Protein 8U4J (pdb70)

InterPro domains:
  IPR000494 Receptor L-domain [PF01030] (55-166)
  IPR000494 Receptor L-domain [PF01030] (358-477)
  IPR000719 Protein kinase domain [PS50011] (718-985)
  IPR001245 Serine-threonine/tyrosine-protein kinase, catalytic domain [PF07714] (719-973)
  IPR001245 Serine-threonine/tyrosine-protein kinase, catalytic domain [PR00109] (796-809)
  IPR001245 Serine-threonine/tyrosine-protein kinase, catalytic domain [PR00109] (833-851)
  IPR001245 Serine-threonine/tyrosine-protein kinase, catalytic domain [PR00109] (882-892)
  IPR001245 Serine-threonine/tyrosine-protein kinase, catalytic domain [PR00109] (901-923)
  IPR001245 Serine-threonine/tyrosine-protein kinase, catalytic domain [PR00109] (945-967)
  IPR006211 Furin-like cysteine-rich domain [PF00757] (186-335)
  IPR006212 Furin-like repeat [SM00261] (183-223)
  IPR006212 Furin-like repeat [SM00261] (226-268)
  IPR006212 Furin-like repeat [SM00261] (493-544)
  IPR006212 Furin-like repeat [SM00261] (549-599)
  IPR006212 Furin-like repeat [SM00261] (611-659)
  IPR006212 Furin-like repeat [cd00064] (229-274)
  IPR006212 Furin-like repeat [cd00064] (503-553)
  IPR006212 Furin-like repeat [cd00064] (554-596)
  IPR008266 Tyrosine-protein kinase, active site [PS00109] (839-851)
  IPR009030 Growth factor receptor cysteine-rich domain superfamily [SSF57184] (186-331)

GO terms:
  GO:0005515 protein binding (F, IPI)
  GO:0038130 ERBB4 signaling pathway (P, IDA)
  GO:0038138 ERBB4-ERBB4 signaling pathway (P, IDA)
  GO:0005886 plasma membrane (C, IDA)
  GO:0038131 neuregulin receptor activity (F, IDA)
  GO:0043235 signaling receptor complex (C, IDA)
  GO:0004713 protein tyrosine kinase activity (F, IDA)
  GO:0004714 transmembrane receptor protein tyrosine kinase activity (F, IDA)
  GO:0005634 nucleus (C, IDA)
  GO:0005739 mitochondrion (C, IDA)
  GO:0016477 cell migration (P, IDA)
  GO:0018108 peptidyl-tyrosine phosphorylation (P, IDA)
  GO:0046777 protein autophosphorylation (P, IDA)
  GO:0007169 cell surface receptor protein tyrosine kinase signaling pathway (P, IDA)
  GO:0001934 positive regulation of protein phosphorylation (P, TAS)
  GO:0000976 transcription cis-regulatory region binding (F, IMP)
  GO:0042531 positive regulation of tyrosine phosphorylation of STAT protein (P, IMP)
  GO:0045893 positive regulation of DNA-templated transcription (P, IMP)
  GO:0046427 positive regulation of receptor signaling pathway via JAK-STAT (P, IMP)
  GO:0007595 lactation (P, IMP)

Structure (mmCIF, N/CA/C/O backbone):
data_8U4J
#
_entry.id   8U4J
#
loop_
_entity.id
_entity.type
_entity.pdbx_description
1 polymer 'Receptor tyrosine-protein kinase erbB-4'
2 polymer Betacellulin
3 branched beta-D-mannopyranose-(1-4)-2-acetamido-2-deoxy-beta-D-glucopyranose-(1-4)-2-acetamido-2-deoxy-beta-D-glucopyranose
4 branched alpha-D-mannopyranose-(1-3)-[alpha-D-mannopyranose-(1-6)]beta-D-mannopyranose-(1-4)-2-acetamido-2-deoxy-beta-D-glucopyranose-(1-4)-2-acetamido-2-deoxy-beta-D-glucopyranose
5 branched 2-acetamido-2-deoxy-beta-D-glucopyranose-(1-4)-2-acetamido-2-deoxy-beta-D-glucopyranose
6 non-polymer 2-acetamido-2-deoxy-beta-D-glucopyranose
#
loop_
_atom_site.group_PDB
_atom_site.id
_atom_site.type_symbol
_atom_site.label_atom_id
_atom_site.label_alt_id
_atom_site.label_comp_id
_atom_site.label_asym_id
_atom_site.label_entity_id
_atom_site.label_seq_id
_atom_site.pdbx_PDB_ins_code
_atom_site.Cartn_x
_atom_site.Cartn_y
_atom_site.Cartn_z
_atom_site.occupancy
_atom_site.B_iso_or_equiv
_atom_site.auth_seq_id
_atom_site.auth_comp_id
_atom_site.auth_asym_id
_atom_site.auth_atom_id
_atom_site.pdbx_PDB_model_num
ATOM 1 N N . GLN A 1 1 ? 173.756 134.425 137.958 1.00 121.36 26 GLN A N 1
ATOM 2 C CA . GLN A 1 1 ? 172.539 133.779 137.469 1.00 105.20 26 GLN A CA 1
ATOM 3 C C . GLN A 1 1 ? 171.957 134.565 136.283 1.00 94.17 26 GLN A C 1
ATOM 4 O O . GLN A 1 1 ? 171.791 135.781 136.387 1.00 91.82 26 GLN A O 1
ATOM 20 N N . SER A 1 2 ? 171.668 133.919 135.148 1.00 89.77 27 SER A N 1
ATOM 21 C CA . SER A 1 2 ? 171.234 134.634 133.938 1.00 82.35 27 SER A CA 1
ATOM 22 C C . SER A 1 2 ? 169.727 134.894 133.898 1.00 75.95 27 SER A C 1
ATOM 23 O O . SER A 1 2 ? 168.912 133.970 133.917 1.00 74.98 27 SER A O 1
ATOM 31 N N . VAL A 1 3 ? 169.352 136.166 133.804 1.00 73.16 28 VAL A N 1
ATOM 32 C CA . VAL A 1 3 ? 167.971 136.652 133.914 1.00 69.49 28 VAL A CA 1
ATOM 33 C C . VAL A 1 3 ? 167.530 137.371 132.637 1.00 70.01 28 VAL A C 1
ATOM 34 O O . VAL A 1 3 ? 168.269 138.192 132.097 1.00 73.44 28 VAL A O 1
ATOM 47 N N . CYS A 1 4 ? 166.320 137.084 132.161 1.00 61.86 29 CYS A N 1
ATOM 48 C CA . CYS A 1 4 ? 165.726 137.677 130.960 1.00 58.37 29 CYS A CA 1
ATOM 49 C C . CYS A 1 4 ? 164.291 138.160 131.226 1.00 58.53 29 CYS A C 1
ATOM 50 O O . CYS A 1 4 ? 163.622 137.678 132.139 1.00 62.20 29 CYS A O 1
ATOM 57 N N . ALA A 1 5 ? 163.832 139.163 130.475 1.00 57.80 30 ALA A N 1
ATOM 58 C CA . ALA A 1 5 ? 162.597 139.893 130.779 1.00 59.02 30 ALA A CA 1
ATOM 59 C C . ALA A 1 5 ? 161.289 139.287 130.234 1.00 53.98 30 ALA A C 1
ATOM 60 O O . ALA A 1 5 ? 160.227 139.484 130.821 1.00 53.72 30 ALA A O 1
ATOM 67 N N . GLY A 1 6 ? 161.332 138.554 129.124 1.00 48.71 31 GLY A N 1
ATOM 68 C CA . GLY A 1 6 ? 160.136 137.982 128.496 1.00 46.20 31 GLY A CA 1
ATOM 69 C C . GLY A 1 6 ? 159.291 138.975 127.685 1.00 48.39 31 GLY A C 1
ATOM 70 O O . GLY A 1 6 ? 159.732 140.079 127.369 1.00 51.41 31 GLY A O 1
ATOM 74 N N . THR A 1 7 ? 158.077 138.570 127.315 1.00 44.03 32 THR A N 1
ATOM 75 C CA . THR A 1 7 ? 157.181 139.288 126.387 1.00 43.31 32 THR A CA 1
ATOM 76 C C . THR A 1 7 ? 155.743 139.402 126.892 1.00 46.89 32 THR A C 1
ATOM 77 O O . THR A 1 7 ? 155.359 138.763 127.866 1.00 49.66 32 THR A O 1
ATOM 88 N N . GLU A 1 8 ? 154.928 140.221 126.222 1.00 50.93 33 GLU A N 1
ATOM 89 C CA . GLU A 1 8 ? 153.491 140.401 126.496 1.00 51.40 33 GLU A CA 1
ATOM 90 C C . GLU A 1 8 ? 152.676 140.430 125.191 1.00 51.38 33 GLU A C 1
ATOM 91 O O . GLU A 1 8 ? 151.960 141.386 124.897 1.00 55.87 33 GLU A O 1
ATOM 103 N N . ASN A 1 9 ? 152.823 139.421 124.347 1.00 49.58 34 ASN A N 1
ATOM 104 C CA . ASN A 1 9 ? 152.128 139.353 123.064 1.00 53.63 34 ASN A CA 1
ATOM 105 C C . ASN A 1 9 ? 150.828 138.541 123.125 1.00 54.57 34 ASN A C 1
ATOM 106 O O . ASN A 1 9 ? 150.016 138.648 122.206 1.00 58.64 34 ASN A O 1
ATOM 117 N N . LYS A 1 10 ? 150.617 137.715 124.159 1.00 48.74 35 LYS A N 1
ATOM 118 C CA . LYS A 1 10 ? 149.486 136.776 124.216 1.00 48.63 35 LYS A CA 1
ATOM 119 C C . LYS A 1 10 ? 149.510 135.901 122.960 1.00 50.34 35 LYS A C 1
ATOM 120 O O . LYS A 1 10 ? 150.516 135.243 122.703 1.00 53.62 35 LYS A O 1
ATOM 139 N N . LEU A 1 11 ? 148.455 135.890 122.151 1.00 48.58 36 LEU A N 1
ATOM 140 C CA . LEU A 1 11 ? 148.423 135.111 120.904 1.00 51.63 36 LEU A CA 1
ATOM 141 C C . LEU A 1 11 ? 148.778 135.900 119.619 1.00 59.78 36 LEU A C 1
ATOM 142 O O . LEU A 1 11 ? 148.649 135.351 118.525 1.00 58.96 36 LEU A O 1
ATOM 158 N N . SER A 1 12 ? 149.196 137.165 119.708 1.00 58.51 37 SER A N 1
ATOM 159 C CA . SER A 1 12 ? 149.604 137.962 118.536 1.00 54.97 37 SER A CA 1
ATOM 160 C C . SER A 1 12 ? 150.978 137.557 118.013 1.00 48.35 37 SER A C 1
ATOM 161 O O . SER A 1 12 ? 151.756 136.921 118.723 1.00 55.27 37 SER A O 1
ATOM 169 N N . SER A 1 13 ? 151.313 137.901 116.770 1.00 51.96 38 SER A N 1
ATOM 170 C CA . SER A 1 13 ? 152.603 137.528 116.164 1.00 55.19 38 SER A CA 1
ATOM 171 C C . SER A 1 13 ? 153.108 138.512 115.111 1.00 61.20 38 SER A C 1
ATOM 172 O O . SER A 1 13 ? 152.373 139.362 114.602 1.00 65.33 38 SER A O 1
ATOM 180 N N . LEU A 1 14 ? 154.376 138.338 114.748 1.00 59.04 39 LEU A N 1
ATOM 181 C CA . LEU A 1 14 ? 155.013 139.034 113.642 1.00 59.89 39 LEU A CA 1
ATOM 182 C C . LEU A 1 14 ? 154.526 138.480 112.296 1.00 64.72 39 LEU A C 1
ATOM 183 O O . LEU A 1 14 ? 153.964 137.382 112.223 1.00 63.56 39 LEU A O 1
ATOM 199 N N . SER A 1 15 ? 154.712 139.274 111.242 1.00 66.84 40 SER A N 1
ATOM 200 C CA . SER A 1 15 ? 154.242 138.995 109.884 1.00 70.03 40 SER A CA 1
ATOM 201 C C . SER A 1 15 ? 154.917 137.804 109.198 1.00 69.35 40 SER A C 1
ATOM 202 O O . SER A 1 15 ? 154.406 137.335 108.185 1.00 73.17 40 SER A O 1
ATOM 210 N N . ASP A 1 16 ? 156.033 137.295 109.721 1.00 68.12 41 ASP A N 1
ATOM 211 C CA . ASP A 1 16 ? 156.752 136.162 109.133 1.00 69.31 41 ASP A CA 1
ATOM 212 C C . ASP A 1 16 ? 157.199 135.158 110.202 1.00 71.25 41 ASP A C 1
ATOM 213 O O . ASP A 1 16 ? 157.726 135.533 111.250 1.00 72.62 41 ASP A O 1
ATOM 222 N N . LEU A 1 17 ? 156.998 133.864 109.960 1.00 69.10 42 LEU A N 1
ATOM 223 C CA . LEU A 1 17 ? 157.290 132.811 110.934 1.00 66.31 42 LEU A CA 1
ATOM 224 C C . LEU A 1 17 ? 158.783 132.683 111.239 1.00 72.18 42 LEU A C 1
ATOM 225 O O . LEU A 1 17 ? 159.156 132.350 112.359 1.00 69.96 42 LEU A O 1
ATOM 241 N N . GLU A 1 18 ? 159.649 133.023 110.288 1.00 74.58 43 GLU A N 1
ATOM 242 C CA . GLU A 1 18 ? 161.091 133.090 110.520 1.00 73.36 43 GLU A CA 1
ATOM 243 C C . GLU A 1 18 ? 161.471 134.236 111.462 1.00 71.87 43 GLU A C 1
ATOM 244 O O . GLU A 1 18 ? 162.305 134.062 112.344 1.00 73.31 43 GLU A O 1
ATOM 256 N N . GLN A 1 19 ? 160.829 135.399 111.356 1.00 67.40 44 GLN A N 1
ATOM 257 C CA . GLN A 1 19 ? 161.070 136.488 112.298 1.00 65.42 44 GLN A CA 1
ATOM 258 C C . GLN A 1 19 ? 160.512 136.144 113.676 1.00 62.95 44 GLN A C 1
ATOM 259 O O . GLN A 1 19 ? 161.132 136.460 114.681 1.00 65.88 44 GLN A O 1
ATOM 273 N N . GLN A 1 20 ? 159.386 135.430 113.748 1.00 63.00 45 GLN A N 1
ATOM 274 C CA . GLN A 1 20 ? 158.807 135.006 115.022 1.00 61.64 45 GLN A CA 1
ATOM 275 C C . GLN A 1 20 ? 159.730 134.028 115.769 1.00 61.32 45 GLN A C 1
ATOM 276 O O . GLN A 1 20 ? 159.946 134.186 116.967 1.00 64.53 45 GLN A O 1
ATOM 290 N N . TYR A 1 21 ? 160.338 133.063 115.081 1.00 56.11 46 TYR A N 1
ATOM 291 C CA . TYR A 1 21 ? 161.345 132.196 115.684 1.00 52.35 46 TYR A CA 1
ATOM 292 C C . TYR A 1 21 ? 162.604 132.969 116.108 1.00 57.96 46 TYR A C 1
ATOM 293 O O . TYR A 1 21 ? 163.060 132.819 117.239 1.00 61.20 46 TYR A O 1
ATOM 311 N N . ARG A 1 22 ? 163.154 133.848 115.265 1.00 59.96 47 ARG A N 1
ATOM 312 C CA . ARG A 1 22 ? 164.340 134.636 115.645 1.00 62.18 47 ARG A CA 1
ATOM 313 C C . ARG A 1 22 ? 164.083 135.499 116.874 1.00 62.05 47 ARG A C 1
ATOM 314 O O . ARG A 1 22 ? 164.941 135.579 117.746 1.00 68.80 47 ARG A O 1
ATOM 335 N N . ALA A 1 23 ? 162.900 136.087 117.007 1.00 58.37 48 ALA A N 1
ATOM 336 C CA . ALA A 1 23 ? 162.551 136.845 118.201 1.00 59.76 48 ALA A CA 1
ATOM 337 C C . ALA A 1 23 ? 162.558 135.954 119.447 1.00 54.78 48 ALA A C 1
ATOM 338 O O . ALA A 1 23 ? 163.174 136.297 120.453 1.00 57.66 48 ALA A O 1
ATOM 345 N N . LEU A 1 24 ? 161.961 134.766 119.365 1.00 52.37 49 LEU A N 1
ATOM 346 C CA . LEU A 1 24 ? 161.960 133.823 120.474 1.00 53.42 49 LEU A CA 1
ATOM 347 C C . LEU A 1 24 ? 163.391 133.504 120.930 1.00 57.84 49 LEU A C 1
ATOM 348 O O . LEU A 1 24 ? 163.659 133.500 122.130 1.00 63.85 49 LEU A O 1
ATOM 364 N N . ARG A 1 25 ? 164.341 133.321 120.006 1.00 55.65 50 ARG A N 1
ATOM 365 C CA . ARG A 1 25 ? 165.759 133.148 120.357 1.00 59.80 50 ARG A CA 1
ATOM 366 C C . ARG A 1 25 ? 166.306 134.381 121.068 1.00 61.98 50 ARG A C 1
ATOM 367 O O . ARG A 1 25 ? 166.897 134.249 122.135 1.00 64.96 50 ARG A O 1
ATOM 388 N N . LYS A 1 26 ? 166.086 135.585 120.528 1.00 62.45 51 LYS A N 1
ATOM 389 C CA . LYS A 1 26 ? 166.625 136.826 121.114 1.00 61.91 51 LYS A CA 1
ATOM 390 C C . LYS A 1 26 ? 166.099 137.105 122.518 1.00 63.91 51 LYS A C 1
ATOM 391 O O . LYS A 1 26 ? 166.856 137.620 123.337 1.00 66.09 51 LYS A O 1
ATOM 410 N N . TYR A 1 27 ? 164.856 136.758 122.845 1.00 58.85 52 TYR A N 1
ATOM 411 C CA . TYR A 1 27 ? 164.323 137.003 124.187 1.00 53.00 52 TYR A CA 1
ATOM 412 C C . TYR A 1 27 ? 164.743 135.945 125.207 1.00 53.91 52 TYR A C 1
ATOM 413 O O . TYR A 1 27 ? 165.047 136.309 126.336 1.00 55.04 52 TYR A O 1
ATOM 431 N N . TYR A 1 28 ? 164.751 134.657 124.828 1.00 54.81 53 TYR A N 1
ATOM 432 C CA . TYR A 1 28 ? 164.865 133.554 125.794 1.00 53.62 53 TYR A CA 1
ATOM 433 C C . TYR A 1 28 ? 166.111 132.675 125.659 1.00 58.21 53 TYR A C 1
ATOM 434 O O . TYR A 1 28 ? 166.284 131.761 126.460 1.00 63.88 53 TYR A O 1
ATOM 452 N N . GLU A 1 29 ? 167.008 132.911 124.705 1.00 62.80 54 GLU A N 1
ATOM 453 C CA . GLU A 1 29 ? 168.249 132.135 124.613 1.00 72.28 54 GLU A CA 1
ATOM 454 C C . GLU A 1 29 ? 169.257 132.518 125.716 1.00 74.75 54 GLU A C 1
ATOM 455 O O . GLU A 1 29 ? 169.438 133.695 126.022 1.00 73.85 54 GLU A O 1
ATOM 467 N N . ASN A 1 30 ? 169.928 131.525 126.314 1.00 79.20 55 ASN A N 1
ATOM 468 C CA . ASN A 1 30 ? 170.946 131.692 127.363 1.00 81.30 55 ASN A CA 1
ATOM 469 C C . ASN A 1 30 ? 170.480 132.365 128.676 1.00 85.06 55 ASN A C 1
ATOM 470 O O . ASN A 1 30 ? 171.254 133.085 129.308 1.00 84.36 55 ASN A O 1
ATOM 481 N N . CYS A 1 31 ? 169.260 132.081 129.152 1.00 81.04 56 CYS A N 1
ATOM 482 C CA . CYS A 1 31 ? 168.776 132.510 130.477 1.00 78.00 56 CYS A CA 1
ATOM 483 C C . CYS A 1 31 ? 168.050 131.410 131.264 1.00 71.62 56 CYS A C 1
ATOM 484 O O . CYS A 1 31 ? 167.566 130.440 130.685 1.00 71.51 56 CYS A O 1
ATOM 491 N N . GLU A 1 32 ? 168.000 131.541 132.593 1.00 71.07 57 GLU A N 1
ATOM 492 C CA . GLU A 1 32 ? 167.415 130.538 133.493 1.00 71.97 57 GLU A CA 1
ATOM 493 C C . GLU A 1 32 ? 166.276 131.040 134.387 1.00 65.01 57 GLU A C 1
ATOM 494 O O . GLU A 1 32 ? 165.425 130.234 134.754 1.00 66.26 57 GLU A O 1
ATOM 506 N N . VAL A 1 33 ? 166.189 132.334 134.696 1.00 58.02 58 VAL A N 1
ATOM 507 C CA . VAL A 1 33 ? 165.043 132.896 135.427 1.00 52.37 58 VAL A CA 1
ATOM 508 C C . VAL A 1 33 ? 164.381 133.980 134.596 1.00 58.03 58 VAL A C 1
ATOM 509 O O . VAL A 1 33 ? 165.050 134.917 134.167 1.00 65.72 58 VAL A O 1
ATOM 522 N N . VAL A 1 34 ? 163.070 133.878 134.383 1.00 50.17 59 VAL A N 1
ATOM 523 C CA . VAL A 1 34 ? 162.323 134.822 133.545 1.00 44.01 59 VAL A CA 1
ATOM 524 C C . VAL A 1 34 ? 161.588 135.818 134.428 1.00 49.36 59 VAL A C 1
ATOM 525 O O . VAL A 1 34 ? 160.785 135.429 135.274 1.00 54.48 59 VAL A O 1
ATOM 538 N N . MET A 1 35 ? 161.811 137.114 134.227 1.00 54.13 60 MET A N 1
ATOM 539 C CA . MET A 1 35 ? 161.175 138.216 134.971 1.00 55.12 60 MET A CA 1
ATOM 540 C C . MET A 1 35 ? 159.869 138.680 134.315 1.00 54.32 60 MET A C 1
ATOM 541 O O . MET A 1 35 ? 159.566 139.866 134.225 1.00 58.65 60 MET A O 1
ATOM 555 N N . GLY A 1 36 ? 159.096 137.726 133.820 1.00 48.49 61 GLY A N 1
ATOM 556 C CA . GLY A 1 36 ? 157.855 137.953 133.099 1.00 46.91 61 GLY A CA 1
ATOM 557 C C . GLY A 1 36 ? 157.313 136.639 132.576 1.00 42.90 61 GLY A C 1
ATOM 558 O O . GLY A 1 36 ? 157.521 135.596 133.189 1.00 47.68 61 GLY A O 1
ATOM 562 N N . ASN A 1 37 ? 156.622 136.672 131.453 1.00 33.81 62 ASN A N 1
ATOM 563 C CA . ASN A 1 37 ? 155.974 135.501 130.890 1.00 32.26 62 ASN A CA 1
ATOM 564 C C . ASN A 1 37 ? 156.896 134.724 129.953 1.00 31.55 62 ASN A C 1
ATOM 565 O O . ASN A 1 37 ? 157.782 135.300 129.322 1.00 40.73 62 ASN A O 1
ATOM 576 N N . LEU A 1 38 ? 156.637 133.438 129.772 1.00 27.57 63 LEU A N 1
ATOM 577 C CA . LEU A 1 38 ? 157.213 132.650 128.689 1.00 25.90 63 LEU A CA 1
ATOM 578 C C . LEU A 1 38 ? 156.123 132.426 127.647 1.00 28.84 63 LEU A C 1
ATOM 579 O O . LEU A 1 38 ? 155.185 131.689 127.912 1.00 35.41 63 LEU A O 1
ATOM 595 N N . GLU A 1 39 ? 156.221 133.026 126.470 1.00 29.61 64 GLU A N 1
ATOM 596 C CA . GLU A 1 39 ? 155.170 132.953 125.452 1.00 24.60 64 GLU A CA 1
ATOM 597 C C . GLU A 1 39 ? 155.705 132.304 124.180 1.00 25.67 64 GLU A C 1
ATOM 598 O O . GLU A 1 39 ? 156.437 132.918 123.418 1.00 33.98 64 GLU A O 1
ATOM 610 N N . ILE A 1 40 ? 155.360 131.048 123.946 1.00 22.79 65 ILE A N 1
ATOM 611 C CA . ILE A 1 40 ? 155.820 130.273 122.800 1.00 19.65 65 ILE A CA 1
ATOM 612 C C . ILE A 1 40 ? 154.647 130.093 121.843 1.00 27.77 65 ILE A C 1
ATOM 613 O O . ILE A 1 40 ? 153.773 129.264 122.089 1.00 35.67 65 ILE A O 1
ATOM 629 N N . THR A 1 41 ? 154.577 130.863 120.763 1.00 32.75 66 THR A N 1
ATOM 630 C CA . THR A 1 41 ? 153.454 130.778 119.817 1.00 35.38 66 THR A CA 1
ATOM 631 C C . THR A 1 41 ? 153.869 130.715 118.355 1.00 42.33 66 THR A C 1
ATOM 632 O O . THR A 1 41 ? 154.904 131.228 117.938 1.00 43.55 66 THR A O 1
ATOM 643 N N . SER A 1 42 ? 153.030 130.060 117.557 1.00 42.76 67 SER A N 1
ATOM 644 C CA . SER A 1 42 ? 153.156 129.928 116.102 1.00 39.75 67 SER A CA 1
ATOM 645 C C . SER A 1 42 ? 154.485 129.362 115.592 1.00 40.94 67 SER A C 1
ATOM 646 O O . SER A 1 42 ? 154.844 129.636 114.453 1.00 49.91 67 SER A O 1
ATOM 654 N N . ILE A 1 43 ? 155.221 128.568 116.371 1.00 40.99 68 ILE A N 1
ATOM 655 C CA . ILE A 1 43 ? 156.492 127.973 115.943 1.00 38.54 68 ILE A CA 1
ATOM 656 C C . ILE A 1 43 ? 156.240 126.756 115.046 1.00 50.47 68 ILE A C 1
ATOM 657 O O . ILE A 1 43 ? 155.404 125.903 115.346 1.00 60.99 68 ILE A O 1
ATOM 673 N N . GLU A 1 44 ? 156.961 126.680 113.933 1.00 51.11 69 GLU A N 1
ATOM 674 C CA . GLU A 1 44 ? 156.790 125.651 112.902 1.00 61.90 69 GLU A CA 1
ATOM 675 C C . GLU A 1 44 ? 157.169 124.226 113.344 1.00 68.26 69 GLU A C 1
ATOM 676 O O . GLU A 1 44 ? 157.764 124.004 114.395 1.00 68.01 69 GLU A O 1
ATOM 688 N N . HIS A 1 45 ? 156.812 123.239 112.521 1.00 74.89 70 HIS A N 1
ATOM 689 C CA . HIS A 1 45 ? 156.955 121.799 112.777 1.00 81.51 70 HIS A CA 1
ATOM 690 C C . HIS A 1 45 ? 158.404 121.316 112.899 1.00 81.53 70 HIS A C 1
ATOM 691 O O . HIS A 1 45 ? 158.655 120.287 113.520 1.00 80.58 70 HIS A O 1
ATOM 705 N N . ASN A 1 46 ? 159.350 122.055 112.322 1.00 84.72 71 ASN A N 1
ATOM 706 C CA . ASN A 1 46 ? 160.767 121.708 112.277 1.00 89.04 71 ASN A CA 1
ATOM 707 C C . ASN A 1 46 ? 161.635 122.922 112.638 1.00 80.48 71 ASN A C 1
ATOM 708 O O . ASN A 1 46 ? 162.094 123.668 111.767 1.00 80.24 71 ASN A O 1
ATOM 719 N N . ARG A 1 47 ? 161.857 123.111 113.938 1.00 71.45 72 ARG A N 1
ATOM 720 C CA . ARG A 1 47 ? 162.688 124.163 114.526 1.00 70.86 72 ARG A CA 1
ATOM 721 C C . ARG A 1 47 ? 163.489 123.606 115.691 1.00 75.18 72 ARG A C 1
ATOM 722 O O . ARG A 1 47 ? 163.023 122.731 116.415 1.00 76.13 72 ARG A O 1
ATOM 743 N N . ASP A 1 48 ? 164.669 124.166 115.917 1.00 74.97 73 ASP A N 1
ATOM 744 C CA . ASP A 1 48 ? 165.485 123.838 117.079 1.00 71.90 73 ASP A CA 1
ATOM 745 C C . ASP A 1 48 ? 165.031 124.679 118.276 1.00 75.84 73 ASP A C 1
ATOM 746 O O . ASP A 1 48 ? 165.315 125.875 118.317 1.00 76.79 73 ASP A O 1
ATOM 755 N N . LEU A 1 49 ? 164.357 124.071 119.251 1.00 75.69 74 LEU A N 1
ATOM 756 C CA . LEU A 1 49 ? 163.931 124.726 120.496 1.00 71.75 74 LEU A CA 1
ATOM 757 C C . LEU A 1 49 ? 164.768 124.309 121.710 1.00 74.16 74 LEU A C 1
ATOM 758 O O . LEU A 1 49 ? 164.388 124.580 122.845 1.00 75.96 74 LEU A O 1
ATOM 774 N N . SER A 1 50 ? 165.911 123.655 121.518 1.00 75.28 75 SER A N 1
ATOM 775 C CA . SER A 1 50 ? 166.760 123.169 122.609 1.00 77.33 75 SER A CA 1
ATOM 776 C C . SER A 1 50 ? 167.325 124.289 123.485 1.00 79.50 75 SER A C 1
ATOM 777 O O . SER A 1 50 ? 167.690 124.036 124.629 1.00 83.94 75 SER A O 1
ATOM 785 N N . PHE A 1 51 ? 167.341 125.536 123.013 1.00 73.31 76 PHE A N 1
ATOM 786 C CA . PHE A 1 51 ? 167.745 126.700 123.799 1.00 73.24 76 PHE A CA 1
ATOM 787 C C . PHE A 1 51 ? 166.838 126.972 125.014 1.00 74.85 76 PHE A C 1
ATOM 788 O O . PHE A 1 51 ? 167.296 127.584 125.975 1.00 73.43 76 PHE A O 1
ATOM 805 N N . LEU A 1 52 ? 165.594 126.473 125.035 1.00 71.06 77 LEU A N 1
ATOM 806 C CA . LEU A 1 52 ? 164.658 126.658 126.152 1.00 64.93 77 LEU A CA 1
ATOM 807 C C . LEU A 1 52 ? 164.944 125.736 127.346 1.00 68.63 77 LEU A C 1
ATOM 808 O O . LEU A 1 52 ? 164.372 125.934 128.415 1.00 70.91 77 LEU A O 1
ATOM 824 N N . ARG A 1 53 ? 165.848 124.756 127.222 1.00 72.16 78 ARG A N 1
ATOM 825 C CA . ARG A 1 53 ? 166.188 123.819 128.311 1.00 77.27 78 ARG A CA 1
ATOM 826 C C . ARG A 1 53 ? 166.854 124.473 129.524 1.00 75.38 78 ARG A C 1
ATOM 827 O O . ARG A 1 53 ? 166.825 123.898 130.605 1.00 80.69 78 ARG A O 1
ATOM 848 N N . SER A 1 54 ? 167.446 125.655 129.393 1.00 67.85 79 SER A N 1
ATOM 849 C CA . SER A 1 54 ? 168.063 126.338 130.531 1.00 72.19 79 SER A CA 1
ATOM 850 C C . SER A 1 54 ? 167.055 127.007 131.474 1.00 73.26 79 SER A C 1
ATOM 851 O O . SER A 1 54 ? 167.461 127.433 132.549 1.00 77.86 79 SER A O 1
ATOM 859 N N . VAL A 1 55 ? 165.767 127.132 131.127 1.00 68.24 80 VAL A N 1
ATOM 860 C CA . VAL A 1 55 ? 164.789 127.825 131.990 1.00 64.15 80 VAL A CA 1
ATOM 861 C C . VAL A 1 55 ? 164.463 126.982 133.223 1.00 67.04 80 VAL A C 1
ATOM 862 O O . VAL A 1 55 ? 164.051 125.834 133.093 1.00 72.48 80 VAL A O 1
ATOM 875 N N . ARG A 1 56 ? 164.623 127.553 134.422 1.00 64.75 81 ARG A N 1
ATOM 876 C CA . ARG A 1 56 ? 164.368 126.893 135.713 1.00 64.85 81 ARG A CA 1
ATOM 877 C C . ARG A 1 56 ? 163.206 127.501 136.484 1.00 60.17 81 ARG A C 1
ATOM 878 O O . ARG A 1 56 ? 162.498 126.785 137.184 1.00 64.43 81 ARG A O 1
ATOM 899 N N . GLU A 1 57 ? 162.967 128.792 136.334 1.00 56.71 82 GLU A N 1
ATOM 900 C CA . GLU A 1 57 ? 161.883 129.478 137.026 1.00 54.78 82 GLU A CA 1
ATOM 901 C C . GLU A 1 57 ? 161.235 130.541 136.140 1.00 55.59 82 GLU A C 1
ATOM 902 O O . GLU A 1 57 ? 161.919 131.321 135.479 1.00 61.69 82 GLU A O 1
ATOM 914 N N . VAL A 1 58 ? 159.910 130.623 136.182 1.00 45.45 83 VAL A N 1
ATOM 915 C CA . VAL A 1 58 ? 159.119 131.631 135.466 1.00 40.26 83 VAL A CA 1
ATOM 916 C C . VAL A 1 58 ? 158.320 132.475 136.449 1.00 43.61 83 VAL A C 1
ATOM 917 O O . VAL A 1 58 ? 157.521 131.952 137.217 1.00 48.35 83 VAL A O 1
ATOM 930 N N . THR A 1 59 ? 158.521 133.789 136.435 1.00 46.54 84 THR A N 1
ATOM 931 C CA . THR A 1 59 ? 157.822 134.720 137.331 1.00 44.06 84 THR A CA 1
ATOM 932 C C . THR A 1 59 ? 156.349 134.903 136.964 1.00 44.23 84 THR A C 1
ATOM 933 O O . THR A 1 59 ? 155.497 134.908 137.846 1.00 54.18 84 THR A O 1
ATOM 944 N N . GLY A 1 60 ? 156.036 135.058 135.681 1.00 39.32 85 GLY A N 1
ATOM 945 C CA . GLY A 1 60 ? 154.673 135.213 135.179 1.00 40.61 85 GLY A CA 1
ATOM 946 C C . GLY A 1 60 ? 154.070 133.892 134.715 1.00 37.68 85 GLY A C 1
ATOM 947 O O . GLY A 1 60 ? 154.392 132.841 135.253 1.00 42.53 85 GLY A O 1
ATOM 951 N N . TYR A 1 61 ? 153.202 133.925 133.710 1.00 35.18 86 TYR A N 1
ATOM 952 C CA . TYR A 1 61 ? 152.569 132.722 133.175 1.00 33.76 86 TYR A CA 1
ATOM 953 C C . TYR A 1 61 ? 153.396 132.073 132.065 1.00 33.50 86 TYR A C 1
ATOM 954 O O . TYR A 1 61 ? 154.195 132.726 131.397 1.00 41.33 86 TYR A O 1
ATOM 972 N N . VAL A 1 62 ? 153.168 130.786 131.834 1.00 29.00 87 VAL A N 1
ATOM 973 C CA . VAL A 1 62 ? 153.715 130.033 130.708 1.00 23.62 87 VAL A CA 1
ATOM 974 C C . VAL A 1 62 ? 152.591 129.764 129.724 1.00 25.19 87 VAL A C 1
ATOM 975 O O . VAL A 1 62 ? 151.649 129.048 130.040 1.00 34.79 87 VAL A O 1
ATOM 988 N N . LEU A 1 63 ? 152.675 130.310 128.525 1.00 23.91 88 LEU A N 1
ATOM 989 C CA . LEU A 1 63 ? 151.676 130.169 127.471 1.00 21.52 88 LEU A CA 1
ATOM 990 C C . LEU A 1 63 ? 152.292 129.386 126.319 1.00 22.67 88 LEU A C 1
ATOM 991 O O . LEU A 1 63 ? 153.282 129.829 125.753 1.00 1.77 88 LEU A O 1
ATOM 1007 N N . VAL A 1 64 ? 151.694 128.272 125.921 1.00 20.52 89 VAL A N 1
ATOM 1008 C CA . VAL A 1 64 ? 152.143 127.475 124.781 1.00 20.16 89 VAL A CA 1
ATOM 1009 C C . VAL A 1 64 ? 150.972 127.270 123.838 1.00 28.83 89 VAL A C 1
ATOM 1010 O O . VAL A 1 64 ? 150.066 126.506 124.150 1.00 40.69 89 VAL A O 1
ATOM 1023 N N . ALA A 1 65 ? 150.931 127.954 122.698 1.00 29.92 90 ALA A N 1
ATOM 1024 C CA . ALA A 1 65 ? 149.740 127.911 121.853 1.00 34.66 90 ALA A CA 1
ATOM 1025 C C . ALA A 1 65 ? 149.975 128.060 120.348 1.00 42.04 90 ALA A C 1
ATOM 1026 O O . ALA A 1 65 ? 150.877 128.755 119.893 1.00 42.29 90 ALA A O 1
ATOM 1033 N N . LEU A 1 66 ? 149.112 127.403 119.568 1.00 45.90 91 LEU A N 1
ATOM 1034 C CA . LEU A 1 66 ? 149.061 127.421 118.097 1.00 40.22 91 LEU A CA 1
ATOM 1035 C C . LEU A 1 66 ? 150.337 126.927 117.382 1.00 45.21 91 LEU A C 1
ATOM 1036 O O . LEU A 1 66 ? 150.558 127.259 116.221 1.00 47.01 91 LEU A O 1
ATOM 1052 N N . ASN A 1 67 ? 151.183 126.128 118.032 1.00 44.36 92 ASN A N 1
ATOM 1053 C CA . ASN A 1 67 ? 152.426 125.627 117.454 1.00 41.97 92 ASN A CA 1
ATOM 1054 C C . ASN A 1 67 ? 152.246 124.326 116.670 1.00 49.77 92 ASN A C 1
ATOM 1055 O O . ASN A 1 67 ? 151.166 123.740 116.656 1.00 56.27 92 ASN A O 1
ATOM 1066 N N . GLN A 1 68 ? 153.327 123.839 116.061 1.00 51.14 93 GLN A N 1
ATOM 1067 C CA . GLN A 1 68 ? 153.326 122.600 115.279 1.00 60.39 93 GLN A CA 1
ATOM 1068 C C . GLN A 1 68 ? 154.461 121.623 115.624 1.00 65.31 93 GLN A C 1
ATOM 1069 O O . GLN A 1 68 ? 154.486 120.533 115.064 1.00 74.65 93 GLN A O 1
ATOM 1083 N N . PHE A 1 69 ? 155.386 121.954 116.528 1.00 60.76 94 PHE A N 1
ATOM 1084 C CA . PHE A 1 69 ? 156.519 121.085 116.892 1.00 65.49 94 PHE A CA 1
ATOM 1085 C C . PHE A 1 69 ? 156.121 119.872 117.757 1.00 71.84 94 PHE A C 1
ATOM 1086 O O . PHE A 1 69 ? 155.180 119.953 118.537 1.00 72.73 94 PHE A O 1
ATOM 1103 N N . ARG A 1 70 ? 156.852 118.749 117.647 1.00 74.81 95 ARG A N 1
ATOM 1104 C CA . ARG A 1 70 ? 156.528 117.455 118.295 1.00 79.79 95 ARG A CA 1
ATOM 1105 C C . ARG A 1 70 ? 156.863 117.347 119.783 1.00 81.06 95 ARG A C 1
ATOM 1106 O O . ARG A 1 70 ? 156.149 116.664 120.509 1.00 83.61 95 ARG A O 1
ATOM 1127 N N . TYR A 1 71 ? 157.932 117.976 120.246 1.00 71.46 96 TYR A N 1
ATOM 1128 C CA . TYR A 1 71 ? 158.415 117.869 121.625 1.00 68.95 96 TYR A CA 1
ATOM 1129 C C . TYR A 1 71 ? 158.705 119.255 122.190 1.00 69.73 96 TYR A C 1
ATOM 1130 O O . TYR A 1 71 ? 159.332 120.065 121.514 1.00 71.72 96 TYR A O 1
ATOM 1148 N N . LEU A 1 72 ? 158.261 119.527 123.416 1.00 70.41 97 LEU A N 1
ATOM 1149 C CA . LEU A 1 72 ? 158.460 120.797 124.116 1.00 64.55 97 LEU A CA 1
ATOM 1150 C C . LEU A 1 72 ? 159.636 120.694 125.107 1.00 65.96 97 LEU A C 1
ATOM 1151 O O . LEU A 1 72 ? 159.458 120.194 126.213 1.00 73.61 97 LEU A O 1
ATOM 1167 N N . PRO A 1 73 ? 160.851 121.139 124.769 1.00 62.67 98 PRO A N 1
ATOM 1168 C CA . PRO A 1 73 ? 162.045 120.862 125.562 1.00 68.44 98 PRO A CA 1
ATOM 1169 C C . PRO A 1 73 ? 162.223 121.808 126.762 1.00 71.63 98 PRO A C 1
ATOM 1170 O O . PRO A 1 73 ? 163.255 122.464 126.911 1.00 74.71 98 PRO A O 1
ATOM 1181 N N . LEU A 1 74 ? 161.238 121.874 127.655 1.00 65.93 99 LEU A N 1
ATOM 1182 C CA . LEU A 1 74 ? 161.353 122.541 128.952 1.00 66.94 99 LEU A CA 1
ATOM 1183 C C . LEU A 1 74 ? 161.833 121.537 130.012 1.00 73.87 99 LEU A C 1
ATOM 1184 O O . LEU A 1 74 ? 161.067 121.035 130.824 1.00 76.89 99 LEU A O 1
ATOM 1200 N N . GLU A 1 75 ? 163.117 121.190 129.956 1.00 80.44 100 GLU A N 1
ATOM 1201 C CA . GLU A 1 75 ? 163.698 120.046 130.674 1.00 85.38 100 GLU A CA 1
ATOM 1202 C C . GLU A 1 75 ? 164.225 120.365 132.082 1.00 85.03 100 GLU A C 1
ATOM 1203 O O . GLU A 1 75 ? 164.536 119.449 132.834 1.00 94.37 100 GLU A O 1
ATOM 1215 N N . ASN A 1 76 ? 164.325 121.637 132.468 1.00 74.76 101 ASN A N 1
ATOM 1216 C CA . ASN A 1 76 ? 164.770 122.035 133.807 1.00 78.16 101 ASN A CA 1
ATOM 1217 C C . ASN A 1 76 ? 163.809 122.989 134.532 1.00 71.67 101 ASN A C 1
ATOM 1218 O O . ASN A 1 76 ? 164.185 123.581 135.540 1.00 75.73 101 ASN A O 1
ATOM 1229 N N . LEU A 1 77 ? 162.572 123.154 134.061 1.00 67.36 102 LEU A N 1
ATOM 1230 C CA . LEU A 1 77 ? 161.605 124.068 134.670 1.00 68.99 102 LEU A CA 1
ATOM 1231 C C . LEU A 1 77 ? 160.983 123.449 135.929 1.00 75.65 102 LEU A C 1
ATOM 1232 O O . LEU A 1 77 ? 160.207 122.512 135.798 1.00 81.27 102 LEU A O 1
ATOM 1248 N N . ARG A 1 78 ? 161.288 123.978 137.126 1.00 73.50 103 ARG A N 1
ATOM 1249 C CA . ARG A 1 78 ? 160.792 123.419 138.403 1.00 74.88 103 ARG A CA 1
ATOM 1250 C C . ARG A 1 78 ? 159.586 124.127 138.994 1.00 68.44 103 ARG A C 1
ATOM 1251 O O . ARG A 1 78 ? 158.733 123.462 139.578 1.00 77.35 103 ARG A O 1
ATOM 1272 N N . ILE A 1 79 ? 159.518 125.451 138.870 1.00 60.26 104 ILE A N 1
ATOM 1273 C CA . ILE A 1 79 ? 158.511 126.272 139.546 1.00 57.05 104 ILE A CA 1
ATOM 1274 C C . ILE A 1 79 ? 157.958 127.385 138.660 1.00 55.60 104 ILE A C 1
ATOM 1275 O O . ILE A 1 79 ? 158.712 128.076 137.976 1.00 60.39 104 ILE A O 1
ATOM 1291 N N . ILE A 1 80 ? 156.647 127.604 138.723 1.00 51.29 105 ILE A N 1
ATOM 1292 C CA . ILE A 1 80 ? 155.976 128.764 138.130 1.00 41.45 105 ILE A CA 1
ATOM 1293 C C . ILE A 1 80 ? 155.370 129.598 139.257 1.00 44.56 105 ILE A C 1
ATOM 1294 O O . ILE A 1 80 ? 154.586 129.077 140.049 1.00 55.84 105 ILE A O 1
ATOM 1310 N N . ARG A 1 81 ? 155.709 130.889 139.361 1.00 44.09 106 ARG A N 1
ATOM 1311 C CA . ARG A 1 81 ? 155.251 131.748 140.476 1.00 45.63 106 ARG A CA 1
ATOM 1312 C C . ARG A 1 81 ? 153.885 132.390 140.274 1.00 47.84 106 ARG A C 1
ATOM 1313 O O . ARG A 1 81 ? 153.239 132.758 141.245 1.00 58.00 106 ARG A O 1
ATOM 1334 N N . GLY A 1 82 ? 153.424 132.519 139.040 1.00 45.68 107 GLY A N 1
ATOM 1335 C CA . GLY A 1 82 ? 152.076 132.985 138.718 1.00 47.42 107 GLY A CA 1
ATOM 1336 C C . GLY A 1 82 ? 151.773 134.414 139.169 1.00 49.26 107 GLY A C 1
ATOM 1337 O O . GLY A 1 82 ? 150.650 134.683 139.575 1.00 53.83 107 GLY A O 1
ATOM 1341 N N . THR A 1 83 ? 152.747 135.330 139.153 1.00 51.90 108 THR A N 1
ATOM 1342 C CA . THR A 1 83 ? 152.536 136.733 139.579 1.00 56.46 108 THR A CA 1
ATOM 1343 C C . THR A 1 83 ? 151.655 137.524 138.597 1.00 59.20 108 THR A C 1
ATOM 1344 O O . THR A 1 83 ? 151.012 138.501 138.978 1.00 60.22 108 THR A O 1
ATOM 1355 N N . LYS A 1 84 ? 151.567 137.049 137.352 1.00 55.41 109 LYS A N 1
ATOM 1356 C CA . LYS A 1 84 ? 150.622 137.460 136.313 1.00 55.66 109 LYS A CA 1
ATOM 1357 C C . LYS A 1 84 ? 150.109 136.194 135.639 1.00 53.29 109 LYS A C 1
ATOM 1358 O O . LYS A 1 84 ? 150.900 135.307 135.327 1.00 55.60 109 LYS A O 1
ATOM 1377 N N . LEU A 1 85 ? 148.805 136.119 135.399 1.00 52.96 110 LEU A N 1
ATOM 1378 C CA . LEU A 1 85 ? 148.126 134.953 134.845 1.00 55.55 110 LEU A CA 1
ATOM 1379 C C . LEU A 1 85 ? 147.590 135.252 133.443 1.00 58.87 110 LEU A C 1
ATOM 1380 O O . LEU A 1 85 ? 147.145 136.364 133.160 1.00 59.80 110 LEU A O 1
ATOM 1396 N N . TYR A 1 86 ? 147.581 134.247 132.577 1.00 56.19 111 TYR A N 1
ATOM 1397 C CA . TYR A 1 86 ? 146.949 134.332 131.270 1.00 55.02 111 TYR A CA 1
ATOM 1398 C C . TYR A 1 86 ? 145.437 134.540 131.438 1.00 66.18 111 TYR A C 1
ATOM 1399 O O . TYR A 1 86 ? 144.803 133.821 132.212 1.00 71.34 111 TYR A O 1
ATOM 1417 N N . GLU A 1 87 ? 144.863 135.564 130.800 1.00 68.39 112 GLU A N 1
ATOM 1418 C CA . GLU A 1 87 ? 143.479 136.028 131.030 1.00 73.34 112 GLU A CA 1
ATOM 1419 C C . GLU A 1 87 ? 143.137 136.357 132.499 1.00 74.37 112 GLU A C 1
ATOM 1420 O O . GLU A 1 87 ? 141.981 136.272 132.906 1.00 76.31 112 GLU A O 1
ATOM 1432 N N . ASP A 1 88 ? 144.122 136.679 133.338 1.00 73.98 113 ASP A N 1
ATOM 1433 C CA . ASP A 1 88 ? 143.933 136.847 134.786 1.00 77.21 113 ASP A CA 1
ATOM 1434 C C . ASP A 1 88 ? 143.423 135.577 135.505 1.00 73.07 113 ASP A C 1
ATOM 1435 O O . ASP A 1 88 ? 142.966 135.656 136.643 1.00 75.11 113 ASP A O 1
ATOM 1444 N N . ARG A 1 89 ? 143.510 134.399 134.873 1.00 67.75 114 ARG A N 1
ATOM 1445 C CA . ARG A 1 89 ? 142.981 133.132 135.387 1.00 65.62 114 ARG A CA 1
ATOM 1446 C C . ARG A 1 89 ? 144.002 132.002 135.463 1.00 67.44 114 ARG A C 1
ATOM 1447 O O . ARG A 1 89 ? 144.003 131.302 136.470 1.00 69.59 114 ARG A O 1
ATOM 1468 N N . TYR A 1 90 ? 144.885 131.821 134.479 1.00 63.13 115 TYR A N 1
ATOM 1469 C CA . TYR A 1 90 ? 145.722 130.614 134.374 1.00 57.52 115 TYR A CA 1
ATOM 1470 C C . TYR A 1 90 ? 147.226 130.891 134.405 1.00 49.19 115 TYR A C 1
ATOM 1471 O O . TYR A 1 90 ? 147.708 131.772 133.703 1.00 48.18 115 TYR A O 1
ATOM 1489 N N . ALA A 1 91 ? 147.977 130.118 135.195 1.00 48.46 116 ALA A N 1
ATOM 1490 C CA . ALA A 1 91 ? 149.434 130.208 135.282 1.00 39.78 116 ALA A CA 1
ATOM 1491 C C . ALA A 1 91 ? 150.143 129.373 134.216 1.00 35.30 116 ALA A C 1
ATOM 1492 O O . ALA A 1 91 ? 151.199 129.768 133.735 1.00 39.45 116 ALA A O 1
ATOM 1499 N N . LEU A 1 92 ? 149.561 128.248 133.813 1.00 33.36 117 LEU A N 1
ATOM 1500 C CA . LEU A 1 92 ? 150.032 127.405 132.721 1.00 28.05 117 LEU A CA 1
ATOM 1501 C C . LEU A 1 92 ? 148.860 127.161 131.781 1.00 34.23 117 LEU A C 1
ATOM 1502 O O . LEU A 1 92 ? 147.849 126.615 132.212 1.00 45.85 117 LEU A O 1
ATOM 1518 N N . ALA A 1 93 ? 148.989 127.521 130.514 1.00 28.10 118 ALA A N 1
ATOM 1519 C CA . ALA A 1 93 ? 147.941 127.344 129.525 1.00 28.12 118 ALA A CA 1
ATOM 1520 C C . ALA A 1 93 ? 148.525 126.758 128.249 1.00 27.16 118 ALA A C 1
ATOM 1521 O O . ALA A 1 93 ? 149.322 127.414 127.594 1.00 33.75 118 ALA A O 1
ATOM 1528 N N . ILE A 1 94 ? 148.146 125.538 127.886 1.00 29.09 119 ILE A N 1
ATOM 1529 C CA . ILE A 1 94 ? 148.666 124.835 126.715 1.00 26.86 119 ILE A CA 1
ATOM 1530 C C . ILE A 1 94 ? 147.499 124.461 125.820 1.00 35.05 119 ILE A C 1
ATOM 1531 O O . ILE A 1 94 ? 146.680 123.638 126.219 1.00 44.45 119 ILE A O 1
ATOM 1547 N N . PHE A 1 95 ? 147.394 125.019 124.616 1.00 39.70 120 PHE A N 1
ATOM 1548 C CA . PHE A 1 95 ? 146.271 124.696 123.744 1.00 41.60 120 PHE A CA 1
ATOM 1549 C C . PHE A 1 95 ? 146.469 124.910 122.241 1.00 46.24 120 PHE A C 1
ATOM 1550 O O . PHE A 1 95 ? 147.269 125.720 121.792 1.00 46.24 120 PHE A O 1
ATOM 1567 N N . LEU A 1 96 ? 145.676 124.191 121.445 1.00 51.41 121 LEU A N 1
ATOM 1568 C CA . LEU A 1 96 ? 145.632 124.258 119.977 1.00 50.48 121 LEU A CA 1
ATOM 1569 C C . LEU A 1 96 ? 146.980 123.984 119.280 1.00 51.98 121 LEU A C 1
ATOM 1570 O O . LEU A 1 96 ? 147.201 124.446 118.167 1.00 57.56 121 LEU A O 1
ATOM 1586 N N . ASN A 1 97 ? 147.893 123.225 119.889 1.00 49.75 122 ASN A N 1
ATOM 1587 C CA . ASN A 1 97 ? 149.234 122.977 119.349 1.00 47.13 122 ASN A CA 1
ATOM 1588 C C . ASN A 1 97 ? 149.284 121.827 118.323 1.00 54.86 122 ASN A C 1
ATOM 1589 O O . ASN A 1 97 ? 149.932 120.803 118.549 1.00 58.72 122 ASN A O 1
ATOM 1600 N N . TYR A 1 98 ? 148.583 121.985 117.201 1.00 62.81 123 TYR A N 1
ATOM 1601 C CA . TYR A 1 98 ? 148.578 121.067 116.059 1.00 75.01 123 TYR A CA 1
ATOM 1602 C C . TYR A 1 98 ? 148.199 121.786 114.752 1.00 78.15 123 TYR A C 1
ATOM 1603 O O . TYR A 1 98 ? 147.564 122.838 114.786 1.00 80.50 123 TYR A O 1
ATOM 1621 N N . ARG A 1 99 ? 148.564 121.226 113.593 1.00 80.38 124 ARG A N 1
ATOM 1622 C CA . ARG A 1 99 ? 148.169 121.721 112.264 1.00 85.06 124 ARG A CA 1
ATOM 1623 C C . ARG A 1 99 ? 146.826 121.105 111.862 1.00 98.72 124 ARG A C 1
ATOM 1624 O O . ARG A 1 99 ? 146.666 119.895 111.956 1.00 101.88 124 ARG A O 1
ATOM 1645 N N . LYS A 1 100 ? 145.861 121.928 111.430 1.00 111.53 125 LYS A N 1
ATOM 1646 C CA . LYS A 1 100 ? 144.460 121.492 111.234 1.00 123.78 125 LYS A CA 1
ATOM 1647 C C . LYS A 1 100 ? 144.244 120.533 110.060 1.00 126.75 125 LYS A C 1
ATOM 1648 O O . LYS A 1 100 ? 143.519 119.551 110.197 1.00 125.70 125 LYS A O 1
ATOM 1667 N N . ASP A 1 101 ? 144.867 120.789 108.914 1.00 123.61 126 ASP A N 1
ATOM 1668 C CA . ASP A 1 101 ? 144.730 119.935 107.727 1.00 127.53 126 ASP A CA 1
ATOM 1669 C C . ASP A 1 101 ? 145.692 118.732 107.785 1.00 121.69 126 ASP A C 1
ATOM 1670 O O . ASP A 1 101 ? 145.319 117.605 107.459 1.00 122.68 126 ASP A O 1
ATOM 1679 N N . GLY A 1 102 ? 146.936 118.983 108.191 1.00 121.02 127 GLY A N 1
ATOM 1680 C CA . GLY A 1 102 ? 148.031 118.018 108.212 1.00 123.01 127 GLY A CA 1
ATOM 1681 C C . GLY A 1 102 ? 148.093 117.152 109.475 1.00 124.83 127 GLY A C 1
ATOM 1682 O O . GLY A 1 102 ? 147.128 117.025 110.229 1.00 116.81 127 GLY A O 1
ATOM 1686 N N . ASN A 1 103 ? 149.257 116.530 109.689 1.00 122.31 128 ASN A N 1
ATOM 1687 C CA . ASN A 1 103 ? 149.517 115.567 110.772 1.00 115.82 128 ASN A CA 1
ATOM 1688 C C . ASN A 1 103 ? 150.623 116.007 111.757 1.00 104.77 128 ASN A C 1
ATOM 1689 O O . ASN A 1 103 ? 151.113 115.194 112.538 1.00 104.62 128 ASN A O 1
ATOM 1700 N N . PHE A 1 104 ? 151.020 117.281 111.756 1.00 101.34 129 PHE A N 1
ATOM 1701 C CA . PHE A 1 104 ? 151.953 117.818 112.744 1.00 93.25 129 PHE A CA 1
ATOM 1702 C C . PHE A 1 104 ? 151.230 118.343 113.990 1.00 86.50 129 PHE A C 1
ATOM 1703 O O . PHE A 1 104 ? 150.109 118.848 113.934 1.00 89.90 129 PHE A O 1
ATOM 1720 N N . GLY A 1 105 ? 151.921 118.278 115.120 1.00 81.86 130 GLY A N 1
ATOM 1721 C CA . GLY A 1 105 ? 151.497 118.833 116.396 1.00 77.83 130 GLY A CA 1
ATOM 1722 C C . GLY A 1 105 ? 152.382 118.361 117.539 1.00 72.07 130 GLY A C 1
ATOM 1723 O O . GLY A 1 105 ? 153.282 117.546 117.354 1.00 75.01 130 GLY A O 1
ATOM 1727 N N . LEU A 1 106 ? 152.105 118.866 118.733 1.00 68.40 131 LEU A N 1
ATOM 1728 C CA . LEU A 1 106 ? 152.856 118.537 119.935 1.00 69.80 131 LEU A CA 1
ATOM 1729 C C . LEU A 1 106 ? 152.407 117.177 120.489 1.00 84.18 131 LEU A C 1
ATOM 1730 O O . LEU A 1 106 ? 151.225 116.961 120.732 1.00 87.90 131 LEU A O 1
ATOM 1746 N N . GLN A 1 107 ? 153.344 116.240 120.642 1.00 87.04 132 GLN A N 1
ATOM 1747 C CA . GLN A 1 107 ? 153.090 114.860 121.073 1.00 87.92 132 GLN A CA 1
ATOM 1748 C C . GLN A 1 107 ? 153.470 114.624 122.532 1.00 87.19 132 GLN A C 1
ATOM 1749 O O . GLN A 1 107 ? 152.760 113.914 123.241 1.00 97.99 132 GLN A O 1
ATOM 1763 N N . GLU A 1 108 ? 154.562 115.222 123.005 1.00 81.79 133 GLU A N 1
ATOM 1764 C CA . GLU A 1 108 ? 155.025 115.073 124.386 1.00 85.76 133 GLU A CA 1
ATOM 1765 C C . GLU A 1 108 ? 155.447 116.413 124.998 1.00 83.53 133 GLU A C 1
ATOM 1766 O O . GLU A 1 108 ? 156.185 117.179 124.383 1.00 80.44 133 GLU A O 1
ATOM 1778 N N . LEU A 1 109 ? 154.940 116.693 126.203 1.00 78.10 134 LEU A N 1
ATOM 1779 C CA . LEU A 1 109 ? 155.102 117.956 126.924 1.00 70.11 134 LEU A CA 1
ATOM 1780 C C . LEU A 1 109 ? 156.495 118.194 127.507 1.00 71.81 134 LEU A C 1
ATOM 1781 O O . LEU A 1 109 ? 156.801 119.325 127.853 1.00 78.74 134 LEU A O 1
ATOM 1797 N N . GLY A 1 110 ? 157.281 117.155 127.778 1.00 71.95 135 GLY A N 1
ATOM 1798 C CA . GLY A 1 110 ? 158.578 117.304 128.426 1.00 70.17 135 GLY A CA 1
ATOM 1799 C C . GLY A 1 110 ? 158.401 117.531 129.921 1.00 71.39 135 GLY A C 1
ATOM 1800 O O . GLY A 1 110 ? 158.103 116.595 130.647 1.00 88.54 135 GLY A O 1
ATOM 1804 N N . LEU A 1 111 ? 158.564 118.775 130.379 1.00 69.09 136 LEU A N 1
ATOM 1805 C CA . LEU A 1 111 ? 158.312 119.221 131.761 1.00 76.74 136 LEU A CA 1
ATOM 1806 C C . LEU A 1 111 ? 158.973 118.339 132.839 1.00 91.14 136 LEU A C 1
ATOM 1807 O O . LEU A 1 111 ? 158.348 117.978 133.841 1.00 93.34 136 LEU A O 1
ATOM 1823 N N . LYS A 1 112 ? 160.245 117.976 132.643 1.00 99.78 137 LYS A N 1
ATOM 1824 C CA . LYS A 1 112 ? 161.025 117.179 133.604 1.00 103.11 137 LYS A CA 1
ATOM 1825 C C . LYS A 1 112 ? 161.138 117.908 134.946 1.00 92.80 137 LYS A C 1
ATOM 1826 O O . LYS A 1 112 ? 161.569 119.052 135.035 1.00 90.59 137 LYS A O 1
ATOM 1845 N N . ASN A 1 113 ? 160.711 117.222 135.990 1.00 92.58 138 ASN A N 1
ATOM 1846 C CA . ASN A 1 113 ? 160.525 117.748 137.331 1.00 101.59 138 ASN A CA 1
ATOM 1847 C C . ASN A 1 113 ? 159.923 119.158 137.476 1.00 92.25 138 ASN A C 1
ATOM 1848 O O . ASN A 1 113 ? 160.336 119.910 138.350 1.00 94.99 138 ASN A O 1
ATOM 1857 N N . LEU A 1 114 ? 158.852 119.466 136.739 1.00 86.12 139 LEU A N 1
ATOM 1858 C CA . LEU A 1 114 ? 157.945 120.535 137.182 1.00 86.82 139 LEU A CA 1
ATOM 1859 C C . LEU A 1 114 ? 157.207 120.049 138.434 1.00 93.33 139 LEU A C 1
ATOM 1860 O O . LEU A 1 114 ? 156.504 119.044 138.375 1.00 96.76 139 LEU A O 1
ATOM 1876 N N . THR A 1 115 ? 157.344 120.749 139.561 1.00 92.67 140 THR A N 1
ATOM 1877 C CA . THR A 1 115 ? 156.801 120.292 140.849 1.00 93.63 140 THR A CA 1
ATOM 1878 C C . THR A 1 115 ? 155.914 121.304 141.566 1.00 92.40 140 THR A C 1
ATOM 1879 O O . THR A 1 115 ? 155.120 120.894 142.406 1.00 99.86 140 THR A O 1
ATOM 1890 N N . GLU A 1 116 ? 155.991 122.594 141.248 1.00 86.36 141 GLU A N 1
ATOM 1891 C CA . GLU A 1 116 ? 155.231 123.614 141.967 1.00 84.19 141 GLU A CA 1
ATOM 1892 C C . GLU A 1 116 ? 154.631 124.667 141.039 1.00 68.47 141 GLU A C 1
ATOM 1893 O O . GLU A 1 116 ? 155.325 125.250 140.208 1.00 69.59 141 GLU A O 1
ATOM 1905 N N . ILE A 1 117 ? 153.366 125.000 141.254 1.00 66.68 142 ILE A N 1
ATOM 1906 C CA . ILE A 1 117 ? 152.738 126.213 140.726 1.00 58.82 142 ILE A CA 1
ATOM 1907 C C . ILE A 1 117 ? 152.150 126.973 141.916 1.00 65.19 142 ILE A C 1
ATOM 1908 O O . ILE A 1 117 ? 151.233 126.472 142.561 1.00 79.10 142 ILE A O 1
ATOM 1924 N N . LEU A 1 118 ? 152.664 128.163 142.227 1.00 60.42 143 LEU A N 1
ATOM 1925 C CA . LEU A 1 118 ? 152.288 128.896 143.446 1.00 63.42 143 LEU A CA 1
ATOM 1926 C C . LEU A 1 118 ? 150.987 129.709 143.348 1.00 61.01 143 LEU A C 1
ATOM 1927 O O . LEU A 1 118 ? 150.491 130.174 144.372 1.00 68.56 143 LEU A O 1
ATOM 1943 N N . ASN A 1 119 ? 150.426 129.917 142.159 1.00 56.17 144 ASN A N 1
ATOM 1944 C CA . ASN A 1 119 ? 149.202 130.689 141.955 1.00 55.27 144 ASN A CA 1
ATOM 1945 C C . ASN A 1 119 ? 148.530 130.333 140.624 1.00 53.96 144 ASN A C 1
ATOM 1946 O O . ASN A 1 119 ? 149.195 129.897 139.694 1.00 57.32 144 ASN A O 1
ATOM 1957 N N . GLY A 1 120 ? 147.240 130.634 140.492 1.00 56.44 145 GLY A N 1
ATOM 1958 C CA . GLY A 1 120 ? 146.487 130.524 139.243 1.00 57.80 145 GLY A CA 1
ATOM 1959 C C . GLY A 1 120 ? 146.035 129.116 138.852 1.00 54.67 145 GLY A C 1
ATOM 1960 O O . GLY A 1 120 ? 146.334 128.124 139.508 1.00 53.67 145 GLY A O 1
ATOM 1964 N N . GLY A 1 121 ? 145.282 129.035 137.757 1.00 59.23 146 GLY A N 1
ATOM 1965 C CA . GLY A 1 121 ? 144.809 127.784 137.181 1.00 64.64 146 GLY A CA 1
ATOM 1966 C C . GLY A 1 121 ? 145.804 127.117 136.231 1.00 57.91 146 GLY A C 1
ATOM 1967 O O . GLY A 1 121 ? 146.843 127.673 135.873 1.00 57.13 146 GLY A O 1
ATOM 1971 N N . VAL A 1 122 ? 145.442 125.925 135.775 1.00 56.33 147 VAL A N 1
ATOM 1972 C CA . VAL A 1 122 ? 146.159 125.134 134.775 1.00 45.09 147 VAL A CA 1
ATOM 1973 C C . VAL A 1 122 ? 145.176 124.716 133.702 1.00 53.96 147 VAL A C 1
ATOM 1974 O O . VAL A 1 122 ? 144.184 124.057 134.000 1.00 69.29 147 VAL A O 1
ATOM 1987 N N . TYR A 1 123 ? 145.446 125.061 132.452 1.00 45.03 148 TYR A N 1
ATOM 1988 C CA . TYR A 1 123 ? 144.553 124.774 131.341 1.00 45.19 148 TYR A CA 1
ATOM 1989 C C . TYR A 1 123 ? 145.308 124.009 130.259 1.00 41.76 148 TYR A C 1
ATOM 1990 O O . TYR A 1 123 ? 146.253 124.530 129.682 1.00 47.60 148 TYR A O 1
ATOM 2008 N N . VAL A 1 124 ? 144.904 122.778 129.965 1.00 42.44 149 VAL A N 1
ATOM 2009 C CA . VAL A 1 124 ? 145.497 121.941 128.918 1.00 36.16 149 VAL A CA 1
ATOM 2010 C C . VAL A 1 124 ? 144.372 121.411 128.039 1.00 49.11 149 VAL A C 1
ATOM 2011 O O . VAL A 1 124 ? 143.606 120.572 128.498 1.00 61.46 149 VAL A O 1
ATOM 2024 N N . ASP A 1 125 ? 144.216 121.899 126.811 1.00 50.89 150 ASP A N 1
ATOM 2025 C CA . ASP A 1 125 ? 143.069 121.540 125.963 1.00 56.83 150 ASP A CA 1
ATOM 2026 C C . ASP A 1 125 ? 143.323 121.691 124.459 1.00 60.10 150 ASP A C 1
ATOM 2027 O O . ASP A 1 125 ? 144.209 122.406 124.021 1.00 56.16 150 ASP A O 1
ATOM 2036 N N . GLN A 1 126 ? 142.519 121.024 123.637 1.00 65.38 151 GLN A N 1
ATOM 2037 C CA . GLN A 1 126 ? 142.530 121.069 122.168 1.00 64.22 151 GLN A CA 1
ATOM 2038 C C . GLN A 1 126 ? 143.835 120.609 121.491 1.00 64.19 151 GLN A C 1
ATOM 2039 O O . GLN A 1 126 ? 144.021 120.815 120.299 1.00 67.55 151 GLN A O 1
ATOM 2053 N N . ASN A 1 127 ? 144.764 120.001 122.218 1.00 62.55 152 ASN A N 1
ATOM 2054 C CA . ASN A 1 127 ? 146.077 119.588 121.731 1.00 65.55 152 ASN A CA 1
ATOM 2055 C C . ASN A 1 127 ? 146.032 118.194 121.086 1.00 77.68 152 ASN A C 1
ATOM 2056 O O . ASN A 1 127 ? 146.320 117.190 121.739 1.00 86.99 152 ASN A O 1
ATOM 2067 N N . LYS A 1 128 ? 145.659 118.132 119.804 1.00 79.94 153 LYS A N 1
ATOM 2068 C CA . LYS A 1 128 ? 145.201 116.920 119.107 1.00 84.69 153 LYS A CA 1
ATOM 2069 C C . LYS A 1 128 ? 146.095 115.684 119.257 1.00 88.26 153 LYS A C 1
ATOM 2070 O O . LYS A 1 128 ? 145.579 114.577 119.369 1.00 98.59 153 LYS A O 1
ATOM 2089 N N . PHE A 1 129 ? 147.414 115.852 119.281 1.00 86.17 154 PHE A N 1
ATOM 2090 C CA . PHE A 1 129 ? 148.374 114.744 119.204 1.00 92.20 154 PHE A CA 1
ATOM 2091 C C . PHE A 1 129 ? 149.123 114.410 120.507 1.00 96.18 154 PHE A C 1
ATOM 2092 O O . PHE A 1 129 ? 150.004 113.551 120.481 1.00 98.32 154 PHE A O 1
ATOM 2109 N N . LEU A 1 130 ? 148.773 115.005 121.654 1.00 96.83 155 LEU A N 1
ATOM 2110 C CA . LEU A 1 130 ? 149.425 114.667 122.927 1.00 96.72 155 LEU A CA 1
ATOM 2111 C C . LEU A 1 130 ? 149.067 113.248 123.381 1.00 111.39 155 LEU A C 1
ATOM 2112 O O . LEU A 1 130 ? 147.898 112.870 123.358 1.00 116.03 155 LEU A O 1
ATOM 2128 N N . CYS A 1 131 ? 150.043 112.481 123.868 1.00 122.47 156 CYS A N 1
ATOM 2129 C CA . CYS A 1 131 ? 149.815 111.126 124.389 1.00 141.42 156 CYS A CA 1
ATOM 2130 C C . CYS A 1 131 ? 149.499 111.104 125.896 1.00 141.82 156 CYS A C 1
ATOM 2131 O O . CYS A 1 131 ? 148.472 110.574 126.311 1.00 147.04 156 CYS A O 1
ATOM 2138 N N . TYR A 1 132 ? 150.396 111.638 126.728 1.00 135.83 157 TYR A N 1
ATOM 2139 C CA . TYR A 1 132 ? 150.350 111.418 128.180 1.00 138.89 157 TYR A CA 1
ATOM 2140 C C . TYR A 1 132 ? 149.678 112.506 129.029 1.00 128.73 157 TYR A C 1
ATOM 2141 O O . TYR A 1 132 ? 149.366 112.264 130.195 1.00 131.19 157 TYR A O 1
ATOM 2159 N N . ALA A 1 133 ? 149.435 113.691 128.481 1.00 125.14 158 ALA A N 1
ATOM 2160 C CA . ALA A 1 133 ? 149.045 114.870 129.257 1.00 128.84 158 ALA A CA 1
ATOM 2161 C C . ALA A 1 133 ? 147.828 114.667 130.179 1.00 132.06 158 ALA A C 1
ATOM 2162 O O . ALA A 1 133 ? 147.830 115.120 131.321 1.00 126.67 158 ALA A O 1
ATOM 2169 N N . ASP A 1 134 ? 146.810 113.936 129.722 1.00 136.80 159 ASP A N 1
ATOM 2170 C CA . ASP A 1 134 ? 145.570 113.717 130.481 1.00 138.78 159 ASP A CA 1
ATOM 2171 C C . ASP A 1 134 ? 145.712 112.680 131.613 1.00 136.13 159 ASP A C 1
ATOM 2172 O O . ASP A 1 134 ? 144.795 112.516 132.418 1.00 132.60 159 ASP A O 1
ATOM 2181 N N . THR A 1 135 ? 146.851 111.987 131.718 1.00 133.88 160 THR A N 1
ATOM 2182 C CA . THR A 1 135 ? 147.104 111.041 132.820 1.00 130.40 160 THR A CA 1
ATOM 2183 C C . THR A 1 135 ? 147.760 111.697 134.035 1.00 131.10 160 THR A C 1
ATOM 2184 O O . THR A 1 135 ? 147.904 111.058 135.071 1.00 135.34 160 THR A O 1
ATOM 2195 N N . ILE A 1 136 ? 148.204 112.948 133.916 1.00 127.80 161 ILE A N 1
ATOM 2196 C CA . ILE A 1 136 ? 148.992 113.655 134.932 1.00 124.05 161 ILE A CA 1
ATOM 2197 C C . ILE A 1 136 ? 148.129 114.135 136.101 1.00 118.77 161 ILE A C 1
ATOM 2198 O O . ILE A 1 136 ? 147.089 114.760 135.904 1.00 122.61 161 ILE A O 1
ATOM 2214 N N . HIS A 1 137 ? 148.568 113.876 137.331 1.00 122.86 162 HIS A N 1
ATOM 2215 C CA . HIS A 1 137 ? 147.875 114.292 138.549 1.00 125.75 162 HIS A CA 1
ATOM 2216 C C . HIS A 1 137 ? 148.273 115.716 138.950 1.00 121.55 162 HIS A C 1
ATOM 2217 O O . HIS A 1 137 ? 149.084 115.937 139.851 1.00 123.36 162 HIS A O 1
ATOM 2231 N N . TRP A 1 138 ? 147.736 116.704 138.245 1.00 117.36 163 TRP A N 1
ATOM 2232 C CA . TRP A 1 138 ? 148.123 118.107 138.397 1.00 116.93 163 TRP A CA 1
ATOM 2233 C C . TRP A 1 138 ? 147.887 118.692 139.800 1.00 118.77 163 TRP A C 1
ATOM 2234 O O . TRP A 1 138 ? 148.570 119.637 140.183 1.00 111.82 163 TRP A O 1
ATOM 2255 N N . GLN A 1 139 ? 146.987 118.120 140.606 1.00 127.05 164 GLN A N 1
ATOM 2256 C CA . GLN A 1 139 ? 146.739 118.572 141.984 1.00 127.57 164 GLN A CA 1
ATOM 2257 C C . GLN A 1 139 ? 147.952 118.426 142.923 1.00 125.15 164 GLN A C 1
ATOM 2258 O O . GLN A 1 139 ? 148.018 119.130 143.930 1.00 126.36 164 GLN A O 1
ATOM 2272 N N . ASP A 1 140 ? 148.946 117.585 142.611 1.00 125.00 165 ASP A N 1
ATOM 2273 C CA . ASP A 1 140 ? 150.178 117.564 143.405 1.00 123.70 165 ASP A CA 1
ATOM 2274 C C . ASP A 1 140 ? 151.032 118.807 143.134 1.00 119.32 165 ASP A C 1
ATOM 2275 O O . ASP A 1 140 ? 151.598 119.375 144.061 1.00 122.51 165 ASP A O 1
ATOM 2284 N N . ILE A 1 141 ? 151.085 119.286 141.892 1.00 112.03 166 ILE A N 1
ATOM 2285 C CA . ILE A 1 141 ? 151.872 120.463 141.497 1.00 105.00 166 ILE A CA 1
ATOM 2286 C C . ILE A 1 141 ? 151.228 121.776 141.980 1.00 102.12 166 ILE A C 1
ATOM 2287 O O . ILE A 1 141 ? 151.916 122.666 142.472 1.00 98.51 166 ILE A O 1
ATOM 2303 N N . VAL A 1 142 ? 149.909 121.904 141.860 1.00 99.96 167 VAL A N 1
ATOM 2304 C CA . VAL A 1 142 ? 149.165 123.146 142.115 1.00 95.08 167 VAL A CA 1
ATOM 2305 C C . VAL A 1 142 ? 148.821 123.345 143.602 1.00 110.81 167 VAL A C 1
ATOM 2306 O O . VAL A 1 142 ? 148.221 122.471 144.221 1.00 122.27 167 VAL A O 1
ATOM 2319 N N . ARG A 1 143 ? 149.151 124.506 144.194 1.00 106.18 168 ARG A N 1
ATOM 2320 C CA . ARG A 1 143 ? 148.653 124.907 145.537 1.00 113.47 168 ARG A CA 1
ATOM 2321 C C . ARG A 1 143 ? 147.223 125.442 145.483 1.00 126.97 168 ARG A C 1
ATOM 2322 O O . ARG A 1 143 ? 146.866 126.082 144.498 1.00 123.94 168 ARG A O 1
ATOM 2343 N N . ASN A 1 144 ? 146.421 125.215 146.537 1.00 136.69 169 ASN A N 1
ATOM 2344 C CA . ASN A 1 144 ? 144.950 125.340 146.477 1.00 145.43 169 ASN A CA 1
ATOM 2345 C C . ASN A 1 144 ? 144.423 124.420 145.345 1.00 149.41 169 ASN A C 1
ATOM 2346 O O . ASN A 1 144 ? 143.921 124.884 144.318 1.00 150.33 169 ASN A O 1
ATOM 2357 N N . PRO A 1 145 ? 144.675 123.097 145.452 1.00 149.65 170 PRO A N 1
ATOM 2358 C CA . PRO A 1 145 ? 144.480 122.138 144.359 1.00 152.96 170 PRO A CA 1
ATOM 2359 C C . PRO A 1 145 ? 143.011 121.828 144.027 1.00 163.14 170 PRO A C 1
ATOM 2360 O O . PRO A 1 145 ? 142.739 121.043 143.122 1.00 160.21 170 PRO A O 1
ATOM 2371 N N . TRP A 1 146 ? 142.074 122.385 144.791 1.00 166.07 171 TRP A N 1
ATOM 2372 C CA . TRP A 1 146 ? 140.633 122.140 144.708 1.00 177.18 171 TRP A CA 1
ATOM 2373 C C . TRP A 1 146 ? 140.148 122.157 143.245 1.00 178.07 171 TRP A C 1
ATOM 2374 O O . TRP A 1 146 ? 140.133 123.220 142.625 1.00 170.11 171 TRP A O 1
ATOM 2395 N N . PRO A 1 147 ? 139.782 121.004 142.654 1.00 183.50 172 PRO A N 1
ATOM 2396 C CA . PRO A 1 147 ? 139.671 120.864 141.197 1.00 177.03 172 PRO A CA 1
ATOM 2397 C C . PRO A 1 147 ? 138.620 121.769 140.537 1.00 171.89 172 PRO A C 1
ATOM 2398 O O . PRO A 1 147 ? 138.721 122.059 139.346 1.00 157.78 172 PRO A O 1
ATOM 2409 N N . SER A 1 148 ? 137.632 122.250 141.292 1.00 178.48 173 SER A N 1
ATOM 2410 C CA . SER A 1 148 ? 136.615 123.175 140.779 1.00 179.13 173 SER A CA 1
ATOM 2411 C C . SER A 1 148 ? 137.178 124.580 140.514 1.00 171.42 173 SER A C 1
ATOM 2412 O O . SER A 1 148 ? 136.571 125.370 139.793 1.00 165.87 173 SER A O 1
ATOM 2420 N N . ASN A 1 149 ? 138.351 124.901 141.072 1.00 165.05 174 ASN A N 1
ATOM 2421 C CA . ASN A 1 149 ? 139.011 126.191 140.879 1.00 156.70 174 ASN A CA 1
ATOM 2422 C C . ASN A 1 149 ? 140.030 126.164 139.732 1.00 144.76 174 ASN A C 1
ATOM 2423 O O . ASN A 1 149 ? 141.186 125.774 139.907 1.00 138.74 174 ASN A O 1
ATOM 2434 N N . LEU A 1 150 ? 139.589 126.640 138.561 1.00 134.44 175 LEU A N 1
ATOM 2435 C CA . LEU A 1 150 ? 140.384 126.860 137.344 1.00 119.58 175 LEU A CA 1
ATOM 2436 C C . LEU A 1 150 ? 141.392 125.754 136.965 1.00 110.36 175 LEU A C 1
ATOM 2437 O O . LEU A 1 150 ? 142.456 126.057 136.440 1.00 98.62 175 LEU A O 1
ATOM 2453 N N . THR A 1 151 ? 141.072 124.482 137.195 1.00 115.45 176 THR A N 1
ATOM 2454 C CA . THR A 1 151 ? 141.952 123.319 136.967 1.00 109.23 176 THR A CA 1
ATOM 2455 C C . THR A 1 151 ? 141.389 122.480 135.812 1.00 103.50 176 THR A C 1
ATOM 2456 O O . THR A 1 151 ? 140.977 121.335 135.981 1.00 106.15 176 THR A O 1
ATOM 2467 N N . LEU A 1 152 ? 141.237 123.112 134.645 1.00 94.17 177 LEU A N 1
ATOM 2468 C CA . LEU A 1 152 ? 140.484 122.614 133.478 1.00 93.01 177 LEU A CA 1
ATOM 2469 C C . LEU A 1 152 ? 141.273 121.665 132.545 1.00 82.81 177 LEU A C 1
ATOM 2470 O O . LEU A 1 152 ? 141.526 121.985 131.386 1.00 77.66 177 LEU A O 1
ATOM 2486 N N . VAL A 1 153 ? 141.705 120.514 133.055 1.00 86.10 178 VAL A N 1
ATOM 2487 C CA . VAL A 1 153 ? 142.485 119.494 132.332 1.00 85.66 178 VAL A CA 1
ATOM 2488 C C . VAL A 1 153 ? 141.594 118.641 131.419 1.00 92.69 178 VAL A C 1
ATOM 2489 O O . VAL A 1 153 ? 140.659 117.998 131.891 1.00 99.51 178 VAL A O 1
ATOM 2502 N N . SER A 1 154 ? 141.866 118.636 130.111 1.00 91.16 179 SER A N 1
ATOM 2503 C CA . SER A 1 154 ? 141.051 117.976 129.077 1.00 102.26 179 SER A CA 1
ATOM 2504 C C . SER A 1 154 ? 141.398 116.504 128.862 1.00 109.43 179 SER A C 1
ATOM 2505 O O . SER A 1 154 ? 140.605 115.611 129.181 1.00 113.10 179 SER A O 1
ATOM 2513 N N . GLY A 1 157 ? 141.506 115.015 125.804 1.00 139.35 182 GLY A N 1
ATOM 2514 C CA . GLY A 1 157 ? 141.820 115.850 124.648 1.00 136.45 182 GLY A CA 1
ATOM 2515 C C . GLY A 1 157 ? 142.329 115.081 123.422 1.00 144.96 182 GLY A C 1
ATOM 2516 O O . GLY A 1 157 ? 142.485 115.672 122.355 1.00 128.57 182 GLY A O 1
ATOM 2520 N N . SER A 1 158 ? 142.597 113.781 123.561 1.00 157.97 183 SER A N 1
ATOM 2521 C CA . SER A 1 158 ? 143.141 112.883 122.528 1.00 165.57 183 SER A CA 1
ATOM 2522 C C . SER A 1 158 ? 142.760 111.416 122.803 1.00 178.57 183 SER A C 1
ATOM 2523 O O . SER A 1 158 ? 142.188 111.097 123.852 1.00 172.36 183 SER A O 1
ATOM 2531 N N . SER A 1 159 ? 143.058 110.506 121.870 1.00 184.30 184 SER A N 1
ATOM 2532 C CA . SER A 1 159 ? 142.798 109.062 122.010 1.00 187.71 184 SER A CA 1
ATOM 2533 C C . SER A 1 159 ? 143.820 108.209 121.244 1.00 185.95 184 SER A C 1
ATOM 2534 O O . SER A 1 159 ? 144.592 108.717 120.426 1.00 178.20 184 SER A O 1
ATOM 2542 N N . GLY A 1 160 ? 143.851 106.903 121.528 1.00 186.72 185 GLY A N 1
ATOM 2543 C CA . GLY A 1 160 ? 144.737 105.929 120.871 1.00 187.17 185 GLY A CA 1
ATOM 2544 C C . GLY A 1 160 ? 146.146 105.820 121.472 1.00 187.24 185 GLY A C 1
ATOM 2545 O O . GLY A 1 160 ? 147.021 105.179 120.890 1.00 186.70 185 GLY A O 1
ATOM 2549 N N . CYS A 1 161 ? 146.382 106.450 122.622 1.00 185.73 186 CYS A N 1
ATOM 2550 C CA . CYS A 1 161 ? 147.662 106.503 123.331 1.00 182.67 186 CYS A CA 1
ATOM 2551 C C . CYS A 1 161 ? 147.446 106.770 124.833 1.00 178.69 186 CYS A C 1
ATOM 2552 O O . CYS A 1 161 ? 146.309 106.876 125.294 1.00 181.81 186 CYS A O 1
ATOM 2559 N N . GLY A 1 162 ? 148.527 106.875 125.604 1.00 177.09 187 GLY A N 1
ATOM 2560 C CA . GLY A 1 162 ? 148.500 107.212 127.033 1.00 174.76 187 GLY A CA 1
ATOM 2561 C C . GLY A 1 162 ? 148.789 106.036 127.973 1.00 186.48 187 GLY A C 1
ATOM 2562 O O . GLY A 1 162 ? 148.753 106.207 129.192 1.00 182.96 187 GLY A O 1
ATOM 2566 N N . ARG A 1 163 ? 149.112 104.851 127.431 1.00 191.41 188 ARG A N 1
ATOM 2567 C CA . ARG A 1 163 ? 149.505 103.667 128.216 1.00 197.71 188 ARG A CA 1
ATOM 2568 C C . ARG A 1 163 ? 150.932 103.834 128.752 1.00 194.51 188 ARG A C 1
ATOM 2569 O O . ARG A 1 163 ? 151.845 104.177 127.998 1.00 192.01 188 ARG A O 1
ATOM 2590 N N . CYS A 1 164 ? 151.122 103.630 130.053 1.00 193.12 189 CYS A N 1
ATOM 2591 C CA . CYS A 1 164 ? 152.414 103.823 130.715 1.00 194.49 189 CYS A CA 1
ATOM 2592 C C . CYS A 1 164 ? 153.385 102.653 130.529 1.00 200.49 189 CYS A C 1
ATOM 2593 O O . CYS A 1 164 ? 152.985 101.492 130.420 1.00 203.10 189 CYS A O 1
ATOM 2600 N N . HIS A 1 165 ? 154.681 102.962 130.564 1.00 200.37 190 HIS A N 1
ATOM 2601 C CA . HIS A 1 165 ? 155.748 101.972 130.712 1.00 208.82 190 HIS A CA 1
ATOM 2602 C C . HIS A 1 165 ? 155.657 101.241 132.060 1.00 206.37 190 HIS A C 1
ATOM 2603 O O . HIS A 1 165 ? 155.352 101.846 133.088 1.00 203.75 190 HIS A O 1
ATOM 2617 N N . LYS A 1 166 ? 155.962 99.940 132.066 1.00 213.60 191 LYS A N 1
ATOM 2618 C CA . LYS A 1 166 ? 155.845 99.059 133.239 1.00 216.10 191 LYS A CA 1
ATOM 2619 C C . LYS A 1 166 ? 156.622 99.529 134.478 1.00 213.82 191 LYS A C 1
ATOM 2620 O O . LYS A 1 166 ? 156.291 99.116 135.589 1.00 213.46 191 LYS A O 1
ATOM 2639 N N . SER A 1 167 ? 157.618 100.400 134.317 1.00 211.64 192 SER A N 1
ATOM 2640 C CA . SER A 1 167 ? 158.433 100.957 135.408 1.00 210.27 192 SER A CA 1
ATOM 2641 C C . SER A 1 167 ? 157.822 102.189 136.100 1.00 208.50 192 SER A C 1
ATOM 2642 O O . SER A 1 167 ? 158.388 102.676 137.077 1.00 205.12 192 SER A O 1
ATOM 2650 N N . CYS A 1 168 ? 156.680 102.702 135.630 1.00 205.81 193 CYS A N 1
ATOM 2651 C CA . CYS A 1 168 ? 155.971 103.847 136.213 1.00 201.56 193 CYS A CA 1
ATOM 2652 C C . CYS A 1 168 ? 154.471 103.537 136.406 1.00 195.80 193 CYS A C 1
ATOM 2653 O O . CYS A 1 168 ? 153.759 103.186 135.464 1.00 195.35 193 CYS A O 1
ATOM 2660 N N . THR A 1 169 ? 153.975 103.632 137.640 1.00 192.45 194 THR A N 1
ATOM 2661 C CA . THR A 1 169 ? 152.623 103.184 138.033 1.00 192.66 194 THR A CA 1
ATOM 2662 C C . THR A 1 169 ? 151.530 104.206 137.672 1.00 188.08 194 THR A C 1
ATOM 2663 O O . THR A 1 169 ? 150.881 104.777 138.554 1.00 185.77 194 THR A O 1
ATOM 2674 N N . GLY A 1 170 ? 151.345 104.501 136.385 1.00 183.71 195 GLY A N 1
ATOM 2675 C CA . GLY A 1 170 ? 150.430 105.566 135.954 1.00 176.18 195 GLY A CA 1
ATOM 2676 C C . GLY A 1 170 ? 151.079 106.958 136.042 1.00 174.31 195 GLY A C 1
ATOM 2677 O O . GLY A 1 170 ? 152.231 107.087 136.453 1.00 176.45 195 GLY A O 1
ATOM 2681 N N . ARG A 1 171 ? 150.351 108.018 135.670 1.00 165.93 196 ARG A N 1
ATOM 2682 C CA . ARG A 1 171 ? 150.826 109.424 135.716 1.00 157.13 196 ARG A CA 1
ATOM 2683 C C . ARG A 1 171 ? 152.172 109.678 134.995 1.00 154.75 196 ARG A C 1
ATOM 2684 O O . ARG A 1 171 ? 153.060 110.351 135.514 1.00 153.98 196 ARG A O 1
ATOM 2705 N N . CYS A 1 172 ? 152.380 109.118 133.811 1.00 158.62 197 CYS A N 1
ATOM 2706 C CA . CYS A 1 172 ? 153.652 109.244 133.099 1.00 153.05 197 CYS A CA 1
ATOM 2707 C C . CYS A 1 172 ? 153.719 110.589 132.355 1.00 147.83 197 CYS A C 1
ATOM 2708 O O . CYS A 1 172 ? 152.703 111.021 131.827 1.00 147.09 197 CYS A O 1
ATOM 2715 N N . TRP A 1 173 ? 154.887 111.230 132.229 1.00 143.00 198 TRP A N 1
ATOM 2716 C CA . TRP A 1 173 ? 155.087 112.299 131.234 1.00 130.54 198 TRP A CA 1
ATOM 2717 C C . TRP A 1 173 ? 155.387 111.735 129.839 1.00 132.25 198 TRP A C 1
ATOM 2718 O O . TRP A 1 173 ? 155.056 112.378 128.847 1.00 130.38 198 TRP A O 1
ATOM 2739 N N . GLY A 1 174 ? 156.031 110.566 129.754 1.00 141.98 199 GLY A N 1
ATOM 2740 C CA . GLY A 1 174 ? 156.465 109.955 128.499 1.00 148.84 199 GLY A CA 1
ATOM 2741 C C . GLY A 1 174 ? 156.384 108.422 128.486 1.00 158.34 199 GLY A C 1
ATOM 2742 O O . GLY A 1 174 ? 156.006 107.808 129.479 1.00 158.21 199 GLY A O 1
ATOM 2746 N N . PRO A 1 175 ? 156.727 107.774 127.362 1.00 164.84 200 PRO A N 1
ATOM 2747 C CA . PRO A 1 175 ? 156.523 106.340 127.122 1.00 172.56 200 PRO A CA 1
ATOM 2748 C C . PRO A 1 175 ? 157.680 105.414 127.556 1.00 179.32 200 PRO A C 1
ATOM 2749 O O . PRO A 1 175 ? 157.821 104.317 127.015 1.00 182.39 200 PRO A O 1
ATOM 2760 N N . THR A 1 176 ? 158.543 105.826 128.486 1.00 179.06 201 THR A N 1
ATOM 2761 C CA . THR A 1 176 ? 159.771 105.086 128.852 1.00 185.93 201 THR A CA 1
ATOM 2762 C C . THR A 1 176 ? 159.966 104.971 130.376 1.00 186.50 201 THR A C 1
ATOM 2763 O O . THR A 1 176 ? 159.068 105.292 131.151 1.00 185.40 201 THR A O 1
ATOM 2774 N N . GLU A 1 177 ? 161.099 104.431 130.828 1.00 189.78 202 GLU A N 1
ATOM 2775 C CA . GLU A 1 177 ? 161.421 104.289 132.255 1.00 190.83 202 GLU A CA 1
ATOM 2776 C C . GLU A 1 177 ? 161.599 105.649 132.956 1.00 180.67 202 GLU A C 1
ATOM 2777 O O . GLU A 1 177 ? 161.136 105.839 134.08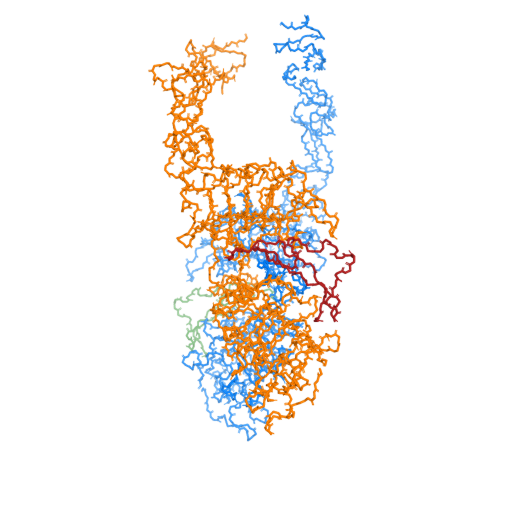0 1.00 176.60 202 GLU A O 1
ATOM 2789 N N . ASN A 1 178 ? 162.224 106.619 132.280 1.00 180.38 203 ASN A N 1
ATOM 2790 C CA . ASN A 1 178 ? 162.225 108.023 132.699 1.00 176.76 203 ASN A CA 1
ATOM 2791 C C . ASN A 1 178 ? 160.924 108.723 132.264 1.00 170.42 203 ASN A C 1
ATOM 2792 O O . ASN A 1 178 ? 160.054 108.112 131.650 1.00 168.83 203 ASN A O 1
ATOM 2803 N N . HIS A 1 179 ? 160.786 110.017 132.556 1.00 167.38 204 HIS A N 1
ATOM 2804 C CA . HIS A 1 179 ? 159.569 110.783 132.241 1.00 161.80 204 HIS A CA 1
ATOM 2805 C C . HIS A 1 179 ? 158.319 110.256 132.980 1.00 160.86 204 HIS A C 1
ATOM 2806 O O . HIS A 1 179 ? 157.240 110.112 132.407 1.00 155.38 204 HIS A O 1
ATOM 2820 N N . CYS A 1 180 ? 158.460 109.996 134.282 1.00 160.00 205 CYS A N 1
ATOM 2821 C CA . CYS A 1 180 ? 157.390 109.580 135.198 1.00 158.62 205 CYS A CA 1
ATOM 2822 C C . CYS A 1 180 ? 157.063 110.714 136.185 1.00 150.01 205 CYS A C 1
ATOM 2823 O O . CYS A 1 180 ? 157.988 111.263 136.785 1.00 151.16 205 CYS A O 1
ATOM 2830 N N . GLN A 1 181 ? 155.791 111.086 136.402 1.00 144.84 206 GLN A N 1
ATOM 2831 C CA . GLN A 1 181 ? 155.481 112.128 137.394 1.00 142.69 206 GLN A CA 1
ATOM 2832 C C . GLN A 1 181 ? 155.838 111.636 138.801 1.00 150.74 206 GLN A C 1
ATOM 2833 O O . GLN A 1 181 ? 155.430 110.546 139.200 1.00 153.27 206 GLN A O 1
ATOM 2847 N N . THR A 1 182 ? 156.556 112.457 139.573 1.00 156.11 207 THR A N 1
ATOM 2848 C CA . THR A 1 182 ? 156.853 112.188 140.992 1.00 162.70 207 THR A CA 1
ATOM 2849 C C . THR A 1 182 ? 155.903 113.012 141.864 1.00 162.40 207 THR A C 1
ATOM 2850 O O . THR A 1 182 ? 155.809 114.228 141.705 1.00 159.90 207 THR A O 1
ATOM 2861 N N . LEU A 1 183 ? 155.184 112.369 142.784 1.00 158.55 208 LEU A N 1
ATOM 2862 C CA . LEU A 1 183 ? 154.295 113.058 143.724 1.00 156.64 208 LEU A CA 1
ATOM 2863 C C . LEU A 1 183 ? 155.092 113.599 144.918 1.00 156.25 208 LEU A C 1
ATOM 2864 O O . LEU A 1 183 ? 155.905 112.890 145.507 1.00 156.51 208 LEU A O 1
ATOM 2880 N N . THR A 1 184 ? 154.878 114.861 145.285 1.00 154.21 209 THR A N 1
ATOM 2881 C CA . THR A 1 184 ? 155.666 115.576 146.310 1.00 156.32 209 THR A CA 1
ATOM 2882 C C . THR A 1 184 ? 154.847 116.033 147.520 1.00 159.79 209 THR A C 1
ATOM 2883 O O . THR A 1 184 ? 155.424 116.329 148.566 1.00 165.31 209 THR A O 1
ATOM 2894 N N . ARG A 1 185 ? 153.515 116.066 147.404 1.00 155.16 210 ARG A N 1
ATOM 2895 C CA . ARG A 1 185 ? 152.549 116.509 148.423 1.00 161.33 210 ARG A CA 1
ATOM 2896 C C . ARG A 1 185 ? 151.538 115.415 148.766 1.00 168.62 210 ARG A C 1
ATOM 2897 O O . ARG A 1 185 ? 151.344 115.113 149.937 1.00 173.06 210 ARG A O 1
ATOM 2918 N N . THR A 1 186 ? 150.912 114.788 147.769 1.00 165.95 211 THR A N 1
ATOM 2919 C CA . THR A 1 186 ? 149.814 113.823 148.001 1.00 169.83 211 THR A CA 1
ATOM 2920 C C . THR A 1 186 ? 150.266 112.498 148.623 1.00 172.69 211 THR A C 1
ATOM 2921 O O . THR A 1 186 ? 149.431 111.718 149.074 1.00 172.66 211 THR A O 1
ATOM 2932 N N . VAL A 1 187 ? 151.576 112.238 148.685 1.00 175.12 212 VAL A N 1
ATOM 2933 C CA . VAL A 1 187 ? 152.162 111.041 149.320 1.00 179.38 212 VAL A CA 1
ATOM 2934 C C . VAL A 1 187 ? 152.738 111.294 150.721 1.00 188.42 212 VAL A C 1
ATOM 2935 O O . VAL A 1 187 ? 153.249 110.366 151.343 1.00 195.73 212 VAL A O 1
ATOM 2948 N N . CYS A 1 188 ? 152.688 112.526 151.227 1.00 188.37 213 CYS A N 1
ATOM 2949 C CA . CYS A 1 188 ? 153.285 112.891 152.512 1.00 200.81 213 CYS A CA 1
ATOM 2950 C C . CYS A 1 188 ? 152.442 112.459 153.735 1.00 207.85 213 CYS A C 1
ATOM 2951 O O . CYS A 1 188 ? 151.221 112.305 153.650 1.00 204.37 213 CYS A O 1
ATOM 2958 N N . ALA A 1 189 ? 153.089 112.298 154.894 1.00 212.27 214 ALA A N 1
ATOM 2959 C CA . ALA A 1 189 ? 152.430 112.003 156.170 1.00 223.05 214 ALA A CA 1
ATOM 2960 C C . ALA A 1 189 ? 151.422 113.095 156.582 1.00 228.79 214 ALA A C 1
ATOM 2961 O O . ALA A 1 189 ? 151.644 114.278 156.336 1.00 227.03 214 ALA A O 1
ATOM 2968 N N . GLU A 1 190 ? 150.344 112.750 157.285 1.00 235.74 215 GLU A N 1
ATOM 2969 C CA . GLU A 1 190 ? 149.338 113.730 157.727 1.00 238.71 215 GLU A CA 1
ATOM 2970 C C . GLU A 1 190 ? 149.874 114.715 158.785 1.00 239.44 215 GLU A C 1
ATOM 2971 O O . GLU A 1 190 ? 149.284 115.766 159.024 1.00 236.13 215 GLU A O 1
ATOM 2983 N N . GLN A 1 191 ? 151.025 114.398 159.387 1.00 238.87 216 GLN A N 1
ATOM 2984 C CA . GLN A 1 191 ? 151.781 115.283 160.282 1.00 235.83 216 GLN A CA 1
ATOM 2985 C C . GLN A 1 191 ? 152.700 116.271 159.533 1.00 232.30 216 GLN A C 1
ATOM 2986 O O . GLN A 1 191 ? 153.338 117.114 160.160 1.00 222.08 216 GLN A O 1
ATOM 3000 N N . CYS A 1 192 ? 152.836 116.134 158.211 1.00 229.40 217 CYS A N 1
ATOM 3001 C CA . CYS A 1 192 ? 153.827 116.847 157.411 1.00 221.94 217 CYS A CA 1
ATOM 3002 C C . CYS A 1 192 ? 153.426 118.293 157.075 1.00 217.09 217 CYS A C 1
ATOM 3003 O O . CYS A 1 192 ? 152.293 118.556 156.668 1.00 214.94 217 CYS A O 1
ATOM 3010 N N . ASP A 1 193 ? 154.386 119.213 157.146 1.00 215.29 218 ASP A N 1
ATOM 3011 C CA . ASP A 1 193 ? 154.242 120.596 156.684 1.00 211.96 218 ASP A CA 1
ATOM 3012 C C . ASP A 1 193 ? 154.752 120.710 155.238 1.00 208.53 218 ASP A C 1
ATOM 3013 O O . ASP A 1 193 ? 155.849 120.250 154.923 1.00 205.09 218 ASP A O 1
ATOM 3022 N N . GLY A 1 194 ? 153.992 121.344 154.345 1.00 205.32 219 GLY A N 1
ATOM 3023 C CA . GLY A 1 194 ? 154.422 121.573 152.961 1.00 195.38 219 GLY A CA 1
ATOM 3024 C C . GLY A 1 194 ? 154.622 120.285 152.151 1.00 183.93 219 GLY A C 1
ATOM 3025 O O . GLY A 1 194 ? 153.704 119.474 152.039 1.00 179.76 219 GLY A O 1
ATOM 3029 N N . ARG A 1 195 ? 155.804 120.121 151.550 1.00 176.59 220 ARG A N 1
ATOM 3030 C CA . ARG A 1 195 ? 156.173 118.982 150.688 1.00 174.32 220 ARG A CA 1
ATOM 3031 C C . ARG A 1 195 ? 157.251 118.091 151.302 1.00 183.65 220 ARG A C 1
ATOM 3032 O O . ARG A 1 195 ? 158.004 118.514 152.178 1.00 185.12 220 ARG A O 1
ATOM 3053 N N . CYS A 1 196 ? 157.340 116.854 150.823 1.00 181.00 221 CYS A N 1
ATOM 3054 C CA . CYS A 1 196 ? 158.285 115.844 151.300 1.00 188.43 221 CYS A CA 1
ATOM 3055 C C . CYS A 1 196 ? 159.079 115.181 150.166 1.00 187.76 221 CYS A C 1
ATOM 3056 O O . CYS A 1 196 ? 158.674 115.205 149.004 1.00 180.51 221 CYS A O 1
ATOM 3063 N N . TYR A 1 197 ? 160.197 114.544 150.517 1.00 193.99 222 TYR A N 1
ATOM 3064 C CA . TYR A 1 197 ? 161.020 113.708 149.629 1.00 193.29 222 TYR A CA 1
ATOM 3065 C C . TYR A 1 197 ? 160.782 112.193 149.833 1.00 201.09 222 TYR A C 1
ATOM 3066 O O . TYR A 1 197 ? 161.586 111.363 149.407 1.00 201.31 222 TYR A O 1
ATOM 3084 N N . GLY A 1 198 ? 159.685 111.809 150.493 1.00 203.85 223 GLY A N 1
ATOM 3085 C CA . GLY A 1 198 ? 159.319 110.419 150.786 1.00 210.25 223 GLY A CA 1
ATOM 3086 C C . GLY A 1 198 ? 158.037 110.307 151.630 1.00 211.51 223 GLY A C 1
ATOM 3087 O O . GLY A 1 198 ? 157.483 111.327 152.041 1.00 207.60 223 GLY A O 1
ATOM 3091 N N . PRO A 1 199 ? 157.510 109.091 151.859 1.00 217.51 224 PRO A N 1
ATOM 3092 C CA . PRO A 1 199 ? 156.231 108.887 152.542 1.00 216.32 224 PRO A CA 1
ATOM 3093 C C . PRO A 1 199 ? 156.247 109.114 154.064 1.00 217.18 224 PRO A C 1
ATOM 3094 O O . PRO A 1 199 ? 155.179 109.117 154.675 1.00 216.44 224 PRO A O 1
ATOM 3105 N N . TYR A 1 200 ? 157.407 109.273 154.705 1.00 220.67 225 TYR A N 1
ATOM 3106 C CA . TYR A 1 200 ? 157.514 109.362 156.168 1.00 219.97 225 TYR A CA 1
ATOM 3107 C C . TYR A 1 200 ? 157.572 110.802 156.687 1.00 215.15 225 TYR A C 1
ATOM 3108 O O . TYR A 1 200 ? 157.985 111.721 155.985 1.00 215.89 225 TYR A O 1
ATOM 3126 N N . VAL A 1 201 ? 157.250 111.010 157.969 1.00 218.52 226 VAL A N 1
ATOM 3127 C CA . VAL A 1 201 ? 157.409 112.331 158.609 1.00 218.47 226 VAL A CA 1
ATOM 3128 C C . VAL A 1 201 ? 158.870 112.823 158.571 1.00 216.01 226 VAL A C 1
ATOM 3129 O O . VAL A 1 201 ? 159.127 113.989 158.293 1.00 213.15 226 VAL A O 1
ATOM 3142 N N . SER A 1 202 ? 159.847 111.923 158.720 1.00 214.85 227 SER A N 1
ATOM 3143 C CA . SER A 1 202 ? 161.282 112.232 158.571 1.00 211.40 227 SER A CA 1
ATOM 3144 C C . SER A 1 202 ? 161.679 112.661 157.147 1.00 207.07 227 SER A C 1
ATOM 3145 O O . SER A 1 202 ? 162.765 113.206 156.943 1.00 204.96 227 SER A O 1
ATOM 3153 N N . ASP A 1 203 ? 160.804 112.466 156.161 1.00 209.98 228 ASP A N 1
ATOM 3154 C CA . ASP A 1 203 ? 160.994 112.887 154.777 1.00 206.57 228 ASP A CA 1
ATOM 3155 C C . ASP A 1 203 ? 160.439 114.290 154.479 1.00 202.08 228 ASP A C 1
ATOM 3156 O O . ASP A 1 203 ? 160.544 114.767 153.351 1.00 200.44 228 ASP A O 1
ATOM 3165 N N . CYS A 1 204 ? 159.816 114.963 155.449 1.00 206.71 229 CYS A N 1
ATOM 3166 C CA . CYS A 1 204 ? 159.238 116.293 155.256 1.00 198.53 229 CYS A CA 1
ATOM 3167 C C . CYS A 1 204 ? 160.303 117.393 155.230 1.00 195.81 229 CYS A C 1
ATOM 3168 O O . CYS A 1 204 ? 161.240 117.391 156.030 1.00 196.01 229 CYS A O 1
ATOM 3175 N N . CYS A 1 205 ? 160.145 118.352 154.321 1.00 187.79 230 CYS A N 1
ATOM 3176 C CA . CYS A 1 205 ? 161.100 119.436 154.121 1.00 181.96 230 CYS A CA 1
ATOM 3177 C C . CYS A 1 205 ? 160.660 120.759 154.780 1.00 176.47 230 CYS A C 1
ATOM 3178 O O . CYS A 1 205 ? 159.478 120.992 155.035 1.00 175.29 230 CYS A O 1
ATOM 3185 N N . HIS A 1 206 ? 161.614 121.661 155.056 1.00 170.11 231 HIS A N 1
ATOM 3186 C CA . HIS A 1 206 ? 161.408 122.990 155.655 1.00 163.36 231 HIS A CA 1
ATOM 3187 C C . HIS A 1 206 ? 160.271 123.814 155.018 1.00 157.13 231 HIS A C 1
ATOM 3188 O O . HIS A 1 206 ? 160.054 123.786 153.805 1.00 155.47 231 HIS A O 1
ATOM 3202 N N . ARG A 1 207 ? 159.570 124.596 155.848 1.00 155.93 232 ARG A N 1
ATOM 3203 C CA . ARG A 1 207 ? 158.368 125.364 155.482 1.00 152.91 232 ARG A CA 1
ATOM 3204 C C . ARG A 1 207 ? 158.568 126.393 154.363 1.00 149.75 232 ARG A C 1
ATOM 3205 O O . ARG A 1 207 ? 157.602 126.684 153.669 1.00 146.80 232 ARG A O 1
ATOM 3226 N N . GLU A 1 208 ? 159.770 126.934 154.162 1.00 148.57 233 GLU A N 1
ATOM 3227 C CA . GLU A 1 208 ? 160.050 127.976 153.151 1.00 143.27 233 GLU A CA 1
ATOM 3228 C C . GLU A 1 208 ? 160.654 127.457 151.838 1.00 139.79 233 GLU A C 1
ATOM 3229 O O . GLU A 1 208 ? 160.938 128.239 150.928 1.00 132.82 233 GLU A O 1
ATOM 3241 N N . CYS A 1 209 ? 160.824 126.144 151.698 1.00 141.43 234 CYS A N 1
ATOM 3242 C CA . CYS A 1 209 ? 161.100 125.524 150.407 1.00 132.35 234 CYS A CA 1
ATOM 3243 C C . CYS A 1 209 ? 159.812 125.280 149.609 1.00 131.62 234 CYS A C 1
ATOM 3244 O O . CYS A 1 209 ? 158.739 125.048 150.166 1.00 133.46 234 CYS A O 1
ATOM 3251 N N . ALA A 1 210 ? 159.936 125.273 148.287 1.00 124.57 235 ALA A N 1
ATOM 3252 C CA . ALA A 1 210 ? 158.872 124.982 147.339 1.00 117.77 235 ALA A CA 1
ATOM 3253 C C . ALA A 1 210 ? 159.326 123.923 146.322 1.00 117.38 235 ALA A C 1
ATOM 3254 O O . ALA A 1 210 ? 160.506 123.808 145.990 1.00 120.94 235 ALA A O 1
ATOM 3261 N N . GLY A 1 211 ? 158.379 123.131 145.832 1.00 113.61 236 GLY A N 1
ATOM 3262 C CA . GLY A 1 211 ? 158.627 122.115 144.810 1.00 112.11 236 GLY A CA 1
ATOM 3263 C C . GLY A 1 211 ? 159.377 120.859 145.254 1.00 123.88 236 GLY A C 1
ATOM 3264 O O . GLY A 1 211 ? 159.741 120.060 144.397 1.00 129.32 236 GLY A O 1
ATOM 3268 N N . GLY A 1 212 ? 159.591 120.635 146.548 1.00 128.72 237 GLY A N 1
ATOM 3269 C CA . GLY A 1 212 ? 160.365 119.490 147.042 1.00 142.12 237 GLY A CA 1
ATOM 3270 C C . GLY A 1 212 ? 161.859 119.791 147.226 1.00 152.08 237 GLY A C 1
ATOM 3271 O O . GLY A 1 212 ? 162.331 120.904 146.978 1.00 146.56 237 GLY A O 1
ATOM 3275 N N . CYS A 1 213 ? 162.597 118.815 147.760 1.00 158.34 238 CYS A N 1
ATOM 3276 C CA . CYS A 1 213 ? 163.896 119.068 148.389 1.00 157.34 238 CYS A CA 1
ATOM 3277 C C . CYS A 1 213 ? 164.905 117.925 148.230 1.00 161.76 238 CYS A C 1
ATOM 3278 O O . CYS A 1 213 ? 164.524 116.777 148.010 1.00 166.22 238 CYS A O 1
ATOM 3285 N N . SER A 1 214 ? 166.192 118.220 148.425 1.00 163.49 239 SER A N 1
ATOM 3286 C CA . SER A 1 214 ? 167.249 117.203 148.530 1.00 167.16 239 SER A CA 1
ATOM 3287 C C . SER A 1 214 ? 167.377 116.647 149.952 1.00 171.36 239 SER A C 1
ATOM 3288 O O . SER A 1 214 ? 167.798 115.505 150.143 1.00 172.29 239 SER A O 1
ATOM 3296 N N . GLY A 1 215 ? 167.006 117.448 150.949 1.00 174.63 240 GLY A N 1
ATOM 3297 C CA . GLY A 1 215 ? 167.011 117.108 152.369 1.00 178.97 240 GLY A CA 1
ATOM 3298 C C . GLY A 1 215 ? 166.019 117.984 153.142 1.00 177.20 240 GLY A C 1
ATOM 3299 O O . GLY A 1 215 ? 165.252 118.725 152.531 1.00 176.91 240 GLY A O 1
ATOM 3303 N N . PRO A 1 216 ? 165.969 117.898 154.476 1.00 180.93 241 PRO A N 1
ATOM 3304 C CA . PRO A 1 216 ? 164.993 118.648 155.267 1.00 179.77 241 PRO A CA 1
ATOM 3305 C C . PRO A 1 216 ? 165.292 120.151 155.433 1.00 176.35 241 PRO A C 1
ATOM 3306 O O . PRO A 1 216 ? 164.410 120.891 155.860 1.00 171.54 241 PRO A O 1
ATOM 3317 N N . LYS A 1 217 ? 166.520 120.611 155.153 1.00 174.63 242 LYS A N 1
ATOM 3318 C CA . LYS A 1 217 ? 166.996 121.965 155.507 1.00 170.37 242 LYS A CA 1
ATOM 3319 C C . LYS A 1 217 ? 166.541 123.070 154.547 1.00 163.20 242 LYS A C 1
ATOM 3320 O O . LYS A 1 217 ? 166.420 122.861 153.344 1.00 164.78 242 LYS A O 1
ATOM 3339 N N . ASP A 1 218 ? 166.401 124.290 155.058 1.00 159.16 243 ASP A N 1
ATOM 3340 C CA . ASP A 1 218 ? 166.171 125.501 154.250 1.00 157.38 243 ASP A CA 1
ATOM 3341 C C . ASP A 1 218 ? 167.336 125.863 153.303 1.00 155.64 243 ASP A C 1
ATOM 3342 O O . ASP A 1 218 ? 167.179 126.727 152.440 1.00 151.36 243 ASP A O 1
ATOM 3351 N N . THR A 1 219 ? 168.492 125.211 153.443 1.00 156.79 244 THR A N 1
ATOM 3352 C CA . THR A 1 219 ? 169.663 125.339 152.562 1.00 158.57 244 THR A CA 1
ATOM 3353 C C . THR A 1 219 ? 169.761 124.258 151.474 1.00 164.33 244 THR A C 1
ATOM 3354 O O . THR A 1 219 ? 170.712 124.271 150.694 1.00 163.01 244 THR A O 1
ATOM 3365 N N . ASP A 1 220 ? 168.835 123.294 151.421 1.00 163.35 245 ASP A N 1
ATOM 3366 C CA . ASP A 1 220 ? 168.993 122.033 150.677 1.00 164.31 245 ASP A CA 1
ATOM 3367 C C . ASP A 1 220 ? 167.763 121.668 149.814 1.00 161.04 245 ASP A C 1
ATOM 3368 O O . ASP A 1 220 ? 167.239 120.552 149.891 1.00 162.23 245 ASP A O 1
ATOM 3377 N N . CYS A 1 221 ? 167.229 122.622 149.041 1.00 153.80 246 CYS A N 1
ATOM 3378 C CA . CYS A 1 221 ? 165.946 122.452 148.347 1.00 149.93 246 CYS A CA 1
ATOM 3379 C C . CYS A 1 221 ? 165.819 123.104 146.957 1.00 147.44 246 CYS A C 1
ATOM 3380 O O . CYS A 1 221 ? 166.651 123.914 146.544 1.00 139.38 246 CYS A O 1
ATOM 3387 N N . PHE A 1 222 ? 164.793 122.678 146.202 1.00 142.78 247 PHE A N 1
ATOM 3388 C CA . PHE A 1 222 ? 164.696 122.873 144.750 1.00 133.04 247 PHE A CA 1
ATOM 3389 C C . PHE A 1 222 ? 164.255 124.278 144.314 1.00 127.87 247 PHE A C 1
ATOM 3390 O O . PHE A 1 222 ? 164.613 124.709 143.217 1.00 129.48 247 PHE A O 1
ATOM 3407 N N . ALA A 1 223 ? 163.488 124.989 145.138 1.00 123.17 248 ALA A N 1
ATOM 3408 C CA . ALA A 1 223 ? 163.178 126.404 144.957 1.00 116.64 248 ALA A CA 1
ATOM 3409 C C . ALA A 1 223 ? 162.872 127.061 146.306 1.00 118.37 248 ALA A C 1
ATOM 3410 O O . ALA A 1 223 ? 162.223 126.444 147.148 1.00 125.60 248 ALA A O 1
ATOM 3417 N N . CYS A 1 224 ? 163.266 128.315 146.515 1.00 112.94 249 CYS A N 1
ATOM 3418 C CA . CYS A 1 224 ? 162.756 129.083 147.649 1.00 114.75 249 CYS A CA 1
ATOM 3419 C C . CYS A 1 224 ? 161.373 129.667 147.344 1.00 105.49 249 CYS A C 1
ATOM 3420 O O . CYS A 1 224 ? 161.011 129.909 146.190 1.00 105.71 249 CYS A O 1
ATOM 3427 N N . MET A 1 225 ? 160.641 129.999 148.396 1.00 109.71 250 MET A N 1
ATOM 3428 C CA . MET A 1 225 ? 159.531 130.951 148.367 1.00 107.59 250 MET A CA 1
ATOM 3429 C C . MET A 1 225 ? 159.681 131.931 149.534 1.00 111.34 250 MET A C 1
ATOM 3430 O O . MET A 1 225 ? 160.537 131.745 150.395 1.00 116.22 250 MET A O 1
ATOM 3444 N N . ASN A 1 226 ? 158.949 133.044 149.495 1.00 110.89 251 ASN A N 1
ATOM 3445 C CA . ASN A 1 226 ? 159.350 134.272 150.181 1.00 114.02 251 ASN A CA 1
ATOM 3446 C C . ASN A 1 226 ? 160.749 134.723 149.714 1.00 115.32 251 ASN A C 1
ATOM 3447 O O . ASN A 1 226 ? 160.864 135.117 148.555 1.00 118.75 251 ASN A O 1
ATOM 3458 N N . PHE A 1 227 ? 161.798 134.673 150.537 1.00 110.85 252 PHE A N 1
ATOM 3459 C CA . PHE A 1 227 ? 163.107 135.257 150.203 1.00 109.61 252 PHE A CA 1
ATOM 3460 C C . PHE A 1 227 ? 164.250 134.244 150.259 1.00 113.32 252 PHE A C 1
ATOM 3461 O O . PHE A 1 227 ? 164.251 133.345 151.096 1.00 120.63 252 PHE A O 1
ATOM 3478 N N . ASN A 1 228 ? 165.261 134.416 149.404 1.00 117.84 253 ASN A N 1
ATOM 3479 C CA . ASN A 1 228 ? 166.518 133.666 149.455 1.00 124.29 253 ASN A CA 1
ATOM 3480 C C . ASN A 1 228 ? 167.583 134.502 150.180 1.00 124.97 253 ASN A C 1
ATOM 3481 O O . ASN A 1 228 ? 168.237 135.365 149.594 1.00 124.49 253 ASN A O 1
ATOM 3491 N N . ASP A 1 229 ? 167.724 134.262 151.478 1.00 130.36 254 ASP A N 1
ATOM 3492 C CA . ASP A 1 229 ? 168.780 134.812 152.317 1.00 132.86 254 ASP A CA 1
ATOM 3493 C C . ASP A 1 229 ? 170.108 134.075 152.067 1.00 136.96 254 ASP A C 1
ATOM 3494 O O . ASP A 1 229 ? 170.470 133.143 152.787 1.00 136.35 254 ASP A O 1
ATOM 3503 N N . SER A 1 230 ? 170.829 134.487 151.024 1.00 138.71 255 SER A N 1
ATOM 3504 C CA . SER A 1 230 ? 172.232 134.109 150.767 1.00 141.70 255 SER A CA 1
ATOM 3505 C C . SER A 1 230 ? 172.508 132.593 150.820 1.00 140.54 255 SER A C 1
ATOM 3506 O O . SER A 1 230 ? 173.538 132.156 151.338 1.00 136.28 255 SER A O 1
ATOM 3514 N N . GLY A 1 231 ? 171.586 131.778 150.303 1.00 142.90 256 GLY A N 1
ATOM 3515 C CA . GLY A 1 231 ? 171.683 130.314 150.311 1.00 142.98 256 GLY A CA 1
ATOM 3516 C C . GLY A 1 231 ? 170.732 129.605 151.282 1.00 146.39 256 GLY A C 1
ATOM 3517 O O . GLY A 1 231 ? 170.760 128.377 151.342 1.00 150.08 256 GLY A O 1
ATOM 3521 N N . ALA A 1 232 ? 169.874 130.331 152.006 1.00 141.94 257 ALA A N 1
ATOM 3522 C CA . ALA A 1 232 ? 168.808 129.774 152.842 1.00 142.38 257 ALA A CA 1
ATOM 3523 C C . ALA A 1 232 ? 167.447 130.415 152.523 1.00 137.51 257 ALA A C 1
ATOM 3524 O O . ALA A 1 232 ? 167.342 131.634 152.408 1.00 134.95 257 ALA A O 1
ATOM 3531 N N . CYS A 1 233 ? 166.382 129.623 152.393 1.00 136.37 258 CYS A N 1
ATOM 3532 C CA . CYS A 1 233 ? 165.037 130.161 152.180 1.00 128.00 258 CYS A CA 1
ATOM 3533 C C . CYS A 1 233 ? 164.415 130.671 153.490 1.00 127.86 258 CYS A C 1
ATOM 3534 O O . CYS A 1 233 ? 164.423 129.955 154.489 1.00 134.35 258 CYS A O 1
ATOM 3541 N N . VAL A 1 234 ? 163.846 131.879 153.508 1.00 123.95 259 VAL A N 1
ATOM 3542 C CA . VAL A 1 234 ? 163.322 132.523 154.726 1.00 124.32 259 VAL A CA 1
ATOM 3543 C C . VAL A 1 234 ? 162.057 133.342 154.472 1.00 124.16 259 VAL A C 1
ATOM 3544 O O . VAL A 1 234 ? 161.834 133.859 153.379 1.00 124.31 259 VAL A O 1
ATOM 3557 N N . THR A 1 235 ? 161.248 133.520 155.515 1.00 121.46 260 THR A N 1
ATOM 3558 C CA . THR A 1 235 ? 160.033 134.352 155.492 1.00 118.28 260 THR A CA 1
ATOM 3559 C C . THR A 1 235 ? 160.331 135.848 155.402 1.00 118.46 260 THR A C 1
ATOM 3560 O O . THR A 1 235 ? 159.555 136.590 154.805 1.00 121.92 260 THR A O 1
ATOM 3571 N N . GLN A 1 236 ? 161.441 136.296 155.987 1.00 118.47 261 GLN A N 1
ATOM 3572 C CA . GLN A 1 236 ? 161.954 137.668 155.959 1.00 120.20 261 GLN A CA 1
ATOM 3573 C C . GLN A 1 236 ? 163.438 137.661 156.350 1.00 121.77 261 GLN A C 1
ATOM 3574 O O . GLN A 1 236 ? 163.914 136.696 156.946 1.00 126.00 261 GLN A O 1
ATOM 3588 N N . CYS A 1 237 ? 164.171 138.732 156.048 1.00 119.82 262 CYS A N 1
ATOM 3589 C CA . CYS A 1 237 ? 165.595 138.844 156.378 1.00 126.77 262 CYS A CA 1
ATOM 3590 C C . CYS A 1 237 ? 165.860 139.689 157.640 1.00 126.84 262 CYS A C 1
ATOM 3591 O O . CYS A 1 237 ? 165.026 140.527 157.995 1.00 125.00 262 CYS A O 1
ATOM 3598 N N . PRO A 1 238 ? 167.014 139.511 158.319 1.00 128.50 263 PRO A N 1
ATOM 3599 C CA . PRO A 1 238 ? 167.361 140.256 159.531 1.00 131.95 263 PRO A CA 1
ATOM 3600 C C . PRO A 1 238 ? 167.402 141.773 159.308 1.00 131.38 263 PRO A C 1
ATOM 3601 O O . PRO A 1 238 ? 168.016 142.245 158.351 1.00 128.86 263 PRO A O 1
ATOM 3612 N N . GLN A 1 239 ? 166.770 142.545 160.193 1.00 124.97 264 GLN A N 1
ATOM 3613 C CA . GLN A 1 239 ? 166.566 143.986 160.008 1.00 119.70 264 GLN A CA 1
ATOM 3614 C C . GLN A 1 239 ? 167.590 144.849 160.758 1.00 114.60 264 GLN A C 1
ATOM 3615 O O . GLN A 1 239 ? 168.372 144.357 161.566 1.00 117.82 264 GLN A O 1
ATOM 3629 N N . THR A 1 240 ? 167.583 146.156 160.486 1.00 112.38 265 THR A N 1
ATOM 3630 C CA . THR A 1 240 ? 168.505 147.140 161.092 1.00 116.74 265 THR A CA 1
ATOM 3631 C C . THR A 1 240 ? 168.356 147.229 162.617 1.00 119.48 265 THR A C 1
ATOM 3632 O O . THR A 1 240 ? 169.351 147.327 163.330 1.00 117.72 265 THR A O 1
ATOM 3643 N N . PHE A 1 241 ? 167.132 147.134 163.139 1.00 110.58 266 PHE A N 1
ATOM 3644 C CA . PHE A 1 241 ? 166.838 147.153 164.573 1.00 102.89 266 PHE A CA 1
ATOM 3645 C C . PHE A 1 241 ? 166.015 145.935 164.988 1.00 100.88 266 PHE A C 1
ATOM 3646 O O . PHE A 1 241 ? 165.205 145.436 164.210 1.00 105.44 266 PHE A O 1
ATOM 3663 N N . VAL A 1 242 ? 166.169 145.502 166.237 1.00 97.72 267 VAL A N 1
ATOM 3664 C CA . VAL A 1 242 ? 165.363 144.438 166.853 1.00 90.77 267 VAL A CA 1
ATOM 3665 C C . VAL A 1 242 ? 164.756 144.932 168.159 1.00 93.19 267 VAL A C 1
ATOM 3666 O O . VAL A 1 242 ? 165.303 145.815 168.815 1.00 95.57 267 VAL A O 1
ATOM 3679 N N . TYR A 1 243 ? 163.606 144.396 168.543 1.00 86.31 268 TYR A N 1
ATOM 3680 C CA . TYR A 1 243 ? 162.970 144.752 169.803 1.00 80.69 268 TYR A CA 1
ATOM 3681 C C . TYR A 1 243 ? 163.553 143.902 170.923 1.00 80.72 268 TYR A C 1
ATOM 3682 O O . TYR A 1 243 ? 163.563 142.680 170.815 1.00 86.19 268 TYR A O 1
ATOM 3700 N N . ASN A 1 244 ? 164.041 144.508 171.998 1.00 79.28 269 ASN A N 1
ATOM 3701 C CA . ASN A 1 244 ? 164.537 143.760 173.143 1.00 78.35 269 ASN A CA 1
ATOM 3702 C C . ASN A 1 244 ? 163.388 143.589 174.152 1.00 81.14 269 ASN A C 1
ATOM 3703 O O . ASN A 1 244 ? 162.995 144.566 174.792 1.00 84.35 269 ASN A O 1
ATOM 3714 N N . PRO A 1 245 ? 162.824 142.382 174.326 1.00 79.70 270 PRO A N 1
ATOM 3715 C CA . PRO A 1 245 ? 161.619 142.199 175.120 1.00 78.51 270 PRO A CA 1
ATOM 3716 C C . PRO A 1 245 ? 161.824 142.484 176.609 1.00 81.31 270 PRO A C 1
ATOM 3717 O O . PRO A 1 245 ? 160.843 142.601 177.334 1.00 84.75 270 PRO A O 1
ATOM 3728 N N . THR A 1 246 ? 163.062 142.610 177.096 1.00 80.08 271 THR A N 1
ATOM 3729 C CA . THR A 1 246 ? 163.315 142.832 178.532 1.00 79.43 271 THR A CA 1
ATOM 3730 C C . THR A 1 246 ? 163.504 144.309 178.858 1.00 79.39 271 THR A C 1
ATOM 3731 O O . THR A 1 246 ? 163.354 144.697 180.011 1.00 84.64 271 THR A O 1
ATOM 3742 N N . THR A 1 247 ? 163.783 145.156 177.866 1.00 80.81 272 THR A N 1
ATOM 3743 C CA . THR A 1 247 ? 164.026 146.599 178.052 1.00 80.73 272 THR A CA 1
ATOM 3744 C C . THR A 1 247 ? 162.931 147.472 177.438 1.00 77.65 272 THR A C 1
ATOM 3745 O O . THR A 1 247 ? 162.863 148.654 177.754 1.00 82.37 272 THR A O 1
ATOM 3756 N N . PHE A 1 248 ? 162.050 146.919 176.594 1.00 78.07 273 PHE A N 1
ATOM 3757 C CA . PHE A 1 248 ? 160.957 147.642 175.925 1.00 79.92 273 PHE A CA 1
ATOM 3758 C C . PHE A 1 248 ? 161.458 148.792 175.032 1.00 82.36 273 PHE A C 1
ATOM 3759 O O . PHE A 1 248 ? 160.904 149.894 175.026 1.00 88.12 273 PHE A O 1
ATOM 3776 N N . GLN A 1 249 ? 162.518 148.548 174.266 1.00 81.59 274 GLN A N 1
ATOM 3777 C CA . GLN A 1 249 ? 163.031 149.500 173.284 1.00 86.18 274 GLN A CA 1
ATOM 3778 C C . GLN A 1 249 ? 163.650 148.792 172.075 1.00 90.17 274 GLN A C 1
ATOM 3779 O O . GLN A 1 249 ? 164.007 147.616 172.140 1.00 89.18 274 GLN A O 1
ATOM 3793 N N . LEU A 1 250 ? 163.771 149.521 170.967 1.00 89.72 275 LEU A N 1
ATOM 3794 C CA . LEU A 1 250 ? 164.440 149.065 169.753 1.00 82.95 275 LEU A CA 1
ATOM 3795 C C . LEU A 1 250 ? 165.954 149.220 169.889 1.00 86.60 275 LEU A C 1
ATOM 3796 O O . LEU A 1 250 ? 166.440 150.283 170.268 1.00 92.41 275 LEU A O 1
ATOM 3812 N N . GLU A 1 251 ? 166.707 148.179 169.560 1.00 89.74 276 GLU A N 1
ATOM 3813 C CA . GLU A 1 251 ? 168.166 148.147 169.675 1.00 93.20 276 GLU A CA 1
ATOM 3814 C C . GLU A 1 251 ? 168.798 147.725 168.342 1.00 102.09 276 GLU A C 1
ATOM 3815 O O . GLU A 1 251 ? 168.214 146.952 167.582 1.00 103.69 276 GLU A O 1
ATOM 3827 N N . HIS A 1 252 ? 169.950 148.303 167.994 1.00 107.58 277 HIS A N 1
ATOM 3828 C CA . HIS A 1 252 ? 170.577 148.095 166.688 1.00 108.74 277 HIS A CA 1
ATOM 3829 C C . HIS A 1 252 ? 171.040 146.646 166.513 1.00 111.04 277 HIS A C 1
ATOM 3830 O O . HIS A 1 252 ? 171.647 146.062 167.413 1.00 112.34 277 HIS A O 1
ATOM 3844 N N . ASN A 1 253 ? 170.772 146.065 165.347 1.00 113.29 278 ASN A N 1
ATOM 3845 C CA . ASN A 1 253 ? 171.150 144.699 165.010 1.00 116.96 278 ASN A CA 1
ATOM 3846 C C . ASN A 1 253 ? 172.614 144.615 164.537 1.00 124.26 278 ASN A C 1
ATOM 3847 O O . ASN A 1 253 ? 173.200 145.617 164.129 1.00 122.99 278 ASN A O 1
ATOM 3858 N N . PHE A 1 254 ? 173.207 143.421 164.571 1.00 131.08 279 PHE A N 1
ATOM 3859 C CA . PHE A 1 254 ? 174.599 143.174 164.176 1.00 136.39 279 PHE A CA 1
ATOM 3860 C C . PHE A 1 254 ? 174.756 142.525 162.788 1.00 137.38 279 PHE A C 1
ATOM 3861 O O . PHE A 1 254 ? 175.829 142.619 162.194 1.00 137.94 279 PHE A O 1
ATOM 3878 N N . ASN A 1 255 ? 173.712 141.871 162.266 1.00 135.32 280 ASN A N 1
ATOM 3879 C CA . ASN A 1 255 ? 173.740 141.141 160.988 1.00 133.30 280 ASN A CA 1
ATOM 3880 C C . ASN A 1 255 ? 172.650 141.585 159.998 1.00 130.76 280 ASN A C 1
ATOM 3881 O O . ASN A 1 255 ? 172.163 140.789 159.198 1.00 131.65 280 ASN A O 1
ATOM 3892 N N . ALA A 1 256 ? 172.230 142.846 160.070 1.00 129.68 281 ALA A N 1
ATOM 3893 C CA . ALA A 1 256 ? 171.144 143.380 159.259 1.00 126.80 281 ALA A CA 1
ATOM 3894 C C . ALA A 1 256 ? 171.425 143.313 157.746 1.00 126.39 281 ALA A C 1
ATOM 3895 O O . ALA A 1 256 ? 172.537 143.604 157.302 1.00 128.78 281 ALA A O 1
ATOM 3902 N N . LYS A 1 257 ? 170.397 142.991 156.948 1.00 122.91 282 LYS A N 1
ATOM 3903 C CA . LYS A 1 257 ? 170.417 142.978 155.474 1.00 121.07 282 LYS A CA 1
ATOM 3904 C C . LYS A 1 257 ? 169.238 143.763 154.902 1.00 119.57 282 LYS A C 1
ATOM 3905 O O . LYS A 1 257 ? 168.147 143.739 155.463 1.00 121.47 282 LYS A O 1
ATOM 3924 N N . TYR A 1 258 ? 169.430 144.433 153.770 1.00 121.70 283 TYR A N 1
ATOM 3925 C CA . TYR A 1 258 ? 168.355 145.138 153.083 1.00 121.45 283 TYR A CA 1
ATOM 3926 C C . TYR A 1 258 ? 167.591 144.180 152.180 1.00 119.10 283 TYR A C 1
ATOM 3927 O O . TYR A 1 258 ? 168.189 143.412 151.430 1.00 119.81 283 TYR A O 1
ATOM 3945 N N . THR A 1 259 ? 166.265 144.171 152.268 1.00 117.41 284 THR A N 1
ATOM 3946 C CA . THR A 1 259 ? 165.441 143.322 151.394 1.00 112.42 284 THR A CA 1
ATOM 3947 C C . THR A 1 259 ? 165.402 143.908 149.982 1.00 116.43 284 THR A C 1
ATOM 3948 O O . THR A 1 259 ? 165.181 145.111 149.831 1.00 118.36 284 THR A O 1
ATOM 3959 N N . TYR A 1 260 ? 165.621 143.089 148.953 1.00 115.84 285 TYR A N 1
ATOM 3960 C CA . TYR A 1 260 ? 165.787 143.535 147.568 1.00 111.78 285 TYR A CA 1
ATOM 3961 C C . TYR A 1 260 ? 165.303 142.472 146.574 1.00 110.65 285 TYR A C 1
ATOM 3962 O O . TYR A 1 260 ? 165.929 141.427 146.394 1.00 108.82 285 TYR A O 1
ATOM 3980 N N . GLY A 1 261 ? 164.169 142.725 145.919 1.00 112.91 286 GLY A N 1
ATOM 3981 C CA . GLY A 1 261 ? 163.507 141.717 145.086 1.00 107.55 286 GLY A CA 1
ATOM 3982 C C . GLY A 1 261 ? 163.185 140.459 145.897 1.00 102.65 286 GLY A C 1
ATOM 3983 O O . GLY A 1 261 ? 162.735 140.556 147.032 1.00 108.51 286 GLY A O 1
ATOM 3987 N N . ALA A 1 262 ? 163.452 139.276 145.349 1.00 105.50 287 ALA A N 1
ATOM 3988 C CA . ALA A 1 262 ? 163.370 138.008 146.085 1.00 110.48 287 ALA A CA 1
ATOM 3989 C C . ALA A 1 262 ? 164.618 137.693 146.945 1.00 113.42 287 ALA A C 1
ATOM 3990 O O . ALA A 1 262 ? 164.695 136.628 147.560 1.00 118.49 287 ALA A O 1
ATOM 3997 N N . PHE A 1 263 ? 165.611 138.581 146.982 1.00 109.45 288 PHE A N 1
ATOM 3998 C CA . PHE A 1 263 ? 166.886 138.378 147.669 1.00 112.72 288 PHE A CA 1
ATOM 3999 C C . PHE A 1 263 ? 167.072 139.360 148.828 1.00 114.05 288 PHE A C 1
ATOM 4000 O O . PHE A 1 263 ? 166.259 140.254 149.066 1.00 114.00 288 PHE A O 1
ATOM 4017 N N . CYS A 1 264 ? 168.184 139.210 149.545 1.00 116.95 289 CYS A N 1
ATOM 4018 C CA . CYS A 1 264 ? 168.616 140.137 150.582 1.00 118.12 289 CYS A CA 1
ATOM 4019 C C . CYS A 1 264 ? 170.094 140.480 150.401 1.00 113.93 289 CYS A C 1
ATOM 4020 O O . CYS A 1 264 ? 170.915 139.601 150.145 1.00 115.78 289 CYS A O 1
ATOM 4027 N N . VAL A 1 265 ? 170.426 141.762 150.521 1.00 115.62 290 VAL A N 1
ATOM 4028 C CA . VAL A 1 265 ? 171.742 142.322 150.191 1.00 120.44 290 VAL A CA 1
ATOM 4029 C C . VAL A 1 265 ? 172.322 143.109 151.358 1.00 126.40 290 VAL A C 1
ATOM 4030 O O . VAL A 1 265 ? 171.582 143.617 152.201 1.00 128.11 290 VAL A O 1
ATOM 4043 N N . LYS A 1 266 ? 173.648 143.246 151.412 1.00 128.07 291 LYS A N 1
ATOM 4044 C CA . LYS A 1 266 ? 174.326 144.085 152.414 1.00 130.99 291 LYS A CA 1
ATOM 4045 C C . LYS A 1 266 ? 174.178 145.585 152.137 1.00 133.55 291 LYS A C 1
ATOM 4046 O O . LYS A 1 266 ? 174.091 146.357 153.087 1.00 138.29 291 LYS A O 1
ATOM 4065 N N . LYS A 1 267 ? 174.081 145.997 150.866 1.00 132.82 292 LYS A N 1
ATOM 4066 C CA . LYS A 1 267 ? 173.821 147.385 150.429 1.00 135.18 292 LYS A CA 1
ATOM 4067 C C . LYS A 1 267 ? 172.828 147.426 149.267 1.00 133.36 292 LYS A C 1
ATOM 4068 O O . LYS A 1 267 ? 172.846 146.554 148.402 1.00 132.42 292 LYS A O 1
ATOM 4087 N N . CYS A 1 268 ? 172.005 148.466 149.205 1.00 134.81 293 CYS A N 1
ATOM 4088 C CA . CYS A 1 268 ? 171.116 148.726 148.070 1.00 135.78 293 CYS A CA 1
ATOM 4089 C C . CYS A 1 268 ? 171.901 149.294 146.869 1.00 142.11 293 CYS A C 1
ATOM 4090 O O . CYS A 1 268 ? 172.821 150.088 147.082 1.00 146.41 293 CYS A O 1
ATOM 4097 N N . PRO A 1 269 ? 171.543 148.984 145.609 1.00 140.50 294 PRO A N 1
ATOM 4098 C CA . PRO A 1 269 ? 172.143 149.636 144.448 1.00 143.21 294 PRO A CA 1
ATOM 4099 C C . PRO A 1 269 ? 171.935 151.155 144.473 1.00 146.33 294 PRO A C 1
ATOM 4100 O O . PRO A 1 269 ? 170.956 151.647 145.033 1.00 145.52 294 PRO A O 1
ATOM 4111 N N . HIS A 1 270 ? 172.847 151.903 143.855 1.00 149.70 295 HIS A N 1
ATOM 4112 C CA . HIS A 1 270 ? 172.897 153.377 143.840 1.00 151.93 295 HIS A CA 1
ATOM 4113 C C . HIS A 1 270 ? 171.683 154.102 143.233 1.00 151.35 295 HIS A C 1
ATOM 4114 O O . HIS A 1 270 ? 171.537 155.310 143.419 1.00 150.80 295 HIS A O 1
ATOM 4128 N N . ASN A 1 271 ? 170.814 153.404 142.506 1.00 150.15 296 ASN A N 1
ATOM 4129 C CA . ASN A 1 271 ? 169.554 153.929 141.968 1.00 146.34 296 ASN A CA 1
ATOM 4130 C C . ASN A 1 271 ? 168.325 153.634 142.858 1.00 142.83 296 ASN A C 1
ATOM 4131 O O . ASN A 1 271 ? 167.242 154.136 142.569 1.00 137.34 296 ASN A O 1
ATOM 4142 N N . PHE A 1 272 ? 168.468 152.876 143.948 1.00 143.99 297 PHE A N 1
ATOM 4143 C CA . PHE A 1 272 ? 167.377 152.573 144.884 1.00 143.24 297 PHE A CA 1
ATOM 4144 C C . PHE A 1 272 ? 167.457 153.446 146.139 1.00 147.85 297 PHE A C 1
ATOM 4145 O O . PHE A 1 272 ? 168.530 153.875 146.555 1.00 155.12 297 PHE A O 1
ATOM 4162 N N . VAL A 1 273 ? 166.312 153.682 146.776 1.00 145.06 298 VAL A N 1
ATOM 4163 C CA . VAL A 1 273 ? 166.195 154.456 148.017 1.00 151.86 298 VAL A CA 1
ATOM 4164 C C . VAL A 1 273 ? 166.126 153.504 149.203 1.00 149.92 298 VAL A C 1
ATOM 4165 O O . VAL A 1 273 ? 165.376 152.532 149.167 1.00 143.95 298 VAL A O 1
ATOM 4178 N N . VAL A 1 274 ? 166.908 153.750 150.249 1.00 155.36 299 VAL A N 1
ATOM 4179 C CA . VAL A 1 274 ? 166.885 152.945 151.474 1.00 148.39 299 VAL A CA 1
ATOM 4180 C C . VAL A 1 274 ? 165.730 153.382 152.373 1.00 148.45 299 VAL A C 1
ATOM 4181 O O . VAL A 1 274 ? 165.642 154.550 152.746 1.00 159.82 299 VAL A O 1
ATOM 4194 N N . ASP A 1 275 ? 164.864 152.456 152.772 1.00 140.97 300 ASP A N 1
ATOM 4195 C CA . ASP A 1 275 ? 163.734 152.728 153.668 1.00 144.22 300 ASP A CA 1
ATOM 4196 C C . ASP A 1 275 ? 163.388 151.489 154.507 1.00 143.87 300 ASP A C 1
ATOM 4197 O O . ASP A 1 275 ? 163.063 150.434 153.962 1.00 141.90 300 ASP A O 1
ATOM 4206 N N . SER A 1 276 ? 163.434 151.605 155.837 1.00 145.71 301 SER A N 1
ATOM 4207 C CA . SER A 1 276 ? 163.003 150.558 156.783 1.00 143.85 301 SER A CA 1
ATOM 4208 C C . SER A 1 276 ? 163.612 149.171 156.511 1.00 136.37 301 SER A C 1
ATOM 4209 O O . SER A 1 276 ? 162.921 148.157 156.454 1.00 132.54 301 SER A O 1
ATOM 4217 N N . SER A 1 277 ? 164.932 149.135 156.315 1.00 134.72 302 SER A N 1
ATOM 4218 C CA . SER A 1 277 ? 165.712 147.922 156.001 1.00 132.45 302 SER A CA 1
ATOM 4219 C C . SER A 1 277 ? 165.304 147.232 154.685 1.00 128.34 302 SER A C 1
ATOM 4220 O O . SER A 1 277 ? 165.367 146.010 154.543 1.00 127.14 302 SER A O 1
ATOM 4228 N N . SER A 1 278 ? 164.913 148.016 153.682 1.00 127.49 303 SER A N 1
ATOM 4229 C CA . SER A 1 278 ? 164.563 147.541 152.342 1.00 123.68 303 SER A CA 1
ATOM 4230 C C . SER A 1 278 ? 165.015 148.507 151.246 1.00 126.82 303 SER A C 1
ATOM 4231 O O . SER A 1 278 ? 165.209 149.696 151.495 1.00 133.10 303 SER A O 1
ATOM 4239 N N . CYS A 1 279 ? 165.181 147.988 150.032 1.00 122.02 304 CYS A N 1
ATOM 4240 C CA . CYS A 1 279 ? 165.545 148.769 148.857 1.00 118.25 304 CYS A CA 1
ATOM 4241 C C . CYS A 1 279 ? 164.290 148.982 148.007 1.00 116.88 304 CYS A C 1
ATOM 4242 O O . CYS A 1 279 ? 163.738 148.007 147.495 1.00 118.68 304 CYS A O 1
ATOM 4249 N N . VAL A 1 280 ? 163.841 150.221 147.822 1.00 121.12 305 VAL A N 1
ATOM 4250 C CA . VAL A 1 280 ? 162.623 150.532 147.054 1.00 121.39 305 VAL A CA 1
ATOM 4251 C C . VAL A 1 280 ? 162.903 151.447 145.870 1.00 130.59 305 VAL A C 1
ATOM 4252 O O . VAL A 1 280 ? 163.835 152.251 145.899 1.00 135.58 305 VAL A O 1
ATOM 4265 N N . ARG A 1 281 ? 162.104 151.321 144.805 1.00 129.42 306 ARG A N 1
ATOM 4266 C CA . ARG A 1 281 ? 162.263 152.110 143.570 1.00 128.17 306 ARG A CA 1
ATOM 4267 C C . ARG A 1 281 ? 161.859 153.566 143.756 1.00 130.64 306 ARG A C 1
ATOM 4268 O O . ARG A 1 281 ? 162.434 154.440 143.114 1.00 135.13 306 ARG A O 1
ATOM 4289 N N . ALA A 1 282 ? 160.900 153.835 144.633 1.00 131.43 307 ALA A N 1
ATOM 4290 C CA . ALA A 1 282 ? 160.423 155.179 144.932 1.00 141.57 307 ALA A CA 1
ATOM 4291 C C . ALA A 1 282 ? 160.067 155.314 146.417 1.00 151.86 307 ALA A C 1
ATOM 4292 O O . ALA A 1 282 ? 159.504 154.392 147.010 1.00 150.57 307 ALA A O 1
ATOM 4299 N N . CYS A 1 283 ? 160.360 156.464 147.021 1.00 162.15 308 CYS A N 1
ATOM 4300 C CA . CYS A 1 283 ? 159.895 156.767 148.374 1.00 171.62 308 CYS A CA 1
ATOM 4301 C C . CYS A 1 283 ? 158.423 157.245 148.376 1.00 174.00 308 CYS A C 1
ATOM 4302 O O . CYS A 1 283 ? 158.043 157.986 147.466 1.00 175.65 308 CYS A O 1
ATOM 4309 N N . PRO A 1 284 ? 157.587 156.866 149.366 1.00 179.99 309 PRO A N 1
ATOM 4310 C CA . PRO A 1 284 ? 156.240 157.418 149.548 1.00 188.76 309 PRO A CA 1
ATOM 4311 C C . PRO A 1 284 ? 156.193 158.949 149.658 1.00 199.37 309 PRO A C 1
ATOM 4312 O O . PRO A 1 284 ? 157.078 159.570 150.243 1.00 199.67 309 PRO A O 1
ATOM 4323 N N . SER A 1 285 ? 155.119 159.553 149.142 1.00 203.80 310 SER A N 1
ATOM 4324 C CA . SER A 1 285 ? 154.939 161.012 149.006 1.00 209.49 310 SER A CA 1
ATOM 4325 C C . SER A 1 285 ? 154.947 161.814 150.320 1.00 211.06 310 SER A C 1
ATOM 4326 O O . SER A 1 285 ? 155.162 163.026 150.305 1.00 209.81 310 SER A O 1
ATOM 4334 N N . SER A 1 286 ? 154.763 161.159 151.468 1.00 209.76 311 SER A N 1
ATOM 4335 C CA . SER A 1 286 ? 154.806 161.775 152.800 1.00 211.50 311 SER A CA 1
ATOM 4336 C C . SER A 1 286 ? 156.224 162.154 153.255 1.00 212.96 311 SER A C 1
ATOM 4337 O O . SER A 1 286 ? 156.380 162.963 154.174 1.00 219.49 311 SER A O 1
ATOM 4345 N N . LYS A 1 287 ? 157.261 161.596 152.622 1.00 208.41 312 LYS A N 1
ATOM 4346 C CA . LYS A 1 287 ? 158.671 161.758 152.992 1.00 210.04 312 LYS A CA 1
ATOM 4347 C C . LYS A 1 287 ? 159.484 162.333 151.828 1.00 206.99 312 LYS A C 1
ATOM 4348 O O . LYS A 1 287 ? 159.173 162.112 150.661 1.00 201.39 312 LYS A O 1
ATOM 4367 N N . MET A 1 288 ? 160.538 163.079 152.143 1.00 210.86 313 MET A N 1
ATOM 4368 C CA . MET A 1 288 ? 161.460 163.646 151.155 1.00 210.31 313 MET A CA 1
ATOM 4369 C C . MET A 1 288 ? 162.629 162.704 150.921 1.00 203.59 313 MET A C 1
ATOM 4370 O O . MET A 1 288 ? 163.222 162.224 151.883 1.00 204.64 313 MET A O 1
ATOM 4384 N N . GLU A 1 289 ? 163.014 162.484 149.667 1.00 201.38 314 GLU A N 1
ATOM 4385 C CA . GLU A 1 289 ? 164.230 161.729 149.358 1.00 199.92 314 GLU A CA 1
ATOM 4386 C C . GLU A 1 289 ? 165.446 162.642 149.556 1.00 201.87 314 GLU A C 1
ATOM 4387 O O . GLU A 1 289 ? 165.499 163.750 149.022 1.00 202.38 314 GLU A O 1
ATOM 4399 N N . VAL A 1 290 ? 166.419 162.176 150.333 1.00 202.38 315 VAL A N 1
ATOM 4400 C CA . VAL A 1 290 ? 167.639 162.892 150.717 1.00 205.21 315 VAL A CA 1
ATOM 4401 C C . VAL A 1 290 ? 168.853 161.989 150.523 1.00 204.02 315 VAL A C 1
ATOM 4402 O O . VAL A 1 290 ? 168.727 160.770 150.449 1.00 201.81 315 VAL A O 1
ATOM 4415 N N . GLU A 1 291 ? 170.042 162.573 150.446 1.00 207.75 316 GLU A N 1
ATOM 4416 C CA . GLU A 1 291 ? 171.299 161.823 150.431 1.00 212.63 316 GLU A CA 1
ATOM 4417 C C . GLU A 1 291 ? 172.107 162.095 151.704 1.00 217.05 316 GLU A C 1
ATOM 4418 O O . GLU A 1 291 ? 172.440 163.243 151.999 1.00 216.19 316 GLU A O 1
ATOM 4430 N N . GLU A 1 292 ? 172.458 161.048 152.447 1.00 219.62 317 GLU A N 1
ATOM 4431 C CA . GLU A 1 292 ? 173.280 161.141 153.660 1.00 224.86 317 GLU A CA 1
ATOM 4432 C C . GLU A 1 292 ? 174.473 160.187 153.547 1.00 226.63 317 GLU A C 1
ATOM 4433 O O . GLU A 1 292 ? 174.288 158.987 153.359 1.00 225.87 317 GLU A O 1
ATOM 4445 N N . ASN A 1 293 ? 175.702 160.700 153.645 1.00 231.10 318 ASN A N 1
ATOM 4446 C CA . ASN A 1 293 ? 176.939 159.918 153.472 1.00 233.37 318 ASN A CA 1
ATOM 4447 C C . ASN A 1 293 ? 177.003 159.127 152.142 1.00 232.95 318 ASN A C 1
ATOM 4448 O O . ASN A 1 293 ? 177.508 158.004 152.093 1.00 232.30 318 ASN A O 1
ATOM 4459 N N . GLY A 1 294 ? 176.455 159.692 151.061 1.00 230.81 319 GLY A N 1
ATOM 4460 C CA . GLY A 1 294 ? 176.382 159.057 149.736 1.00 230.10 319 GLY A CA 1
ATOM 4461 C C . GLY A 1 294 ? 175.256 158.030 149.549 1.00 226.60 319 GLY A C 1
ATOM 4462 O O . GLY A 1 294 ? 175.156 157.434 148.476 1.00 224.02 319 GLY A O 1
ATOM 4466 N N . ILE A 1 295 ? 174.399 157.816 150.550 1.00 223.93 320 ILE A N 1
ATOM 4467 C CA . ILE A 1 295 ? 173.311 156.828 150.533 1.00 218.40 320 ILE A CA 1
ATOM 4468 C C . ILE A 1 295 ? 171.978 157.551 150.310 1.00 209.71 320 ILE A C 1
ATOM 4469 O O . ILE A 1 295 ? 171.659 158.491 151.036 1.00 209.42 320 ILE A O 1
ATOM 4485 N N . LYS A 1 296 ? 171.172 157.102 149.340 1.00 201.94 321 LYS A N 1
ATOM 4486 C CA . LYS A 1 296 ? 169.812 157.623 149.141 1.00 192.34 321 LYS A CA 1
ATOM 4487 C C . LYS A 1 296 ? 168.863 156.991 150.157 1.00 188.13 321 LYS A C 1
ATOM 4488 O O . LYS A 1 296 ? 168.833 155.773 150.313 1.00 183.17 321 LYS A O 1
ATOM 4507 N N . MET A 1 297 ? 168.056 157.806 150.813 1.00 188.42 322 MET A N 1
ATOM 4508 C CA . MET A 1 297 ? 167.077 157.410 151.828 1.00 184.74 322 MET A CA 1
ATOM 4509 C C . MET A 1 297 ? 165.992 158.483 151.936 1.00 191.29 322 MET A C 1
ATOM 4510 O O . MET A 1 297 ? 166.102 159.526 151.292 1.00 196.08 322 MET A O 1
ATOM 4524 N N . CYS A 1 298 ? 164.933 158.273 152.718 1.00 190.47 323 CYS A N 1
ATOM 4525 C CA . CYS A 1 298 ? 163.921 159.315 152.892 1.00 199.36 323 CYS A CA 1
ATOM 4526 C C . CYS A 1 298 ? 163.333 159.438 154.303 1.00 204.44 323 CYS A C 1
ATOM 4527 O O . CYS A 1 298 ? 163.187 158.453 155.027 1.00 206.70 323 CYS A O 1
ATOM 4534 N N . LYS A 1 299 ? 162.976 160.678 154.664 1.00 209.02 324 LYS A N 1
ATOM 4535 C CA . LYS A 1 299 ? 162.450 161.128 155.972 1.00 215.26 324 LYS A CA 1
ATOM 4536 C C . LYS A 1 299 ? 161.323 162.166 155.776 1.00 216.75 324 LYS A C 1
ATOM 4537 O O . LYS A 1 299 ? 161.287 162.792 154.716 1.00 215.53 324 LYS A O 1
ATOM 4556 N N . PRO A 1 300 ? 160.387 162.346 156.729 1.00 219.96 325 PRO A N 1
ATOM 4557 C CA . PRO A 1 300 ? 159.258 163.276 156.589 1.00 223.77 325 PRO A CA 1
ATOM 4558 C C . PRO A 1 300 ? 159.641 164.687 156.121 1.00 229.36 325 PRO A C 1
ATOM 4559 O O . PRO A 1 300 ? 160.609 165.270 156.614 1.00 226.19 325 PRO A O 1
ATOM 4570 N N . CYS A 1 301 ? 158.888 165.240 155.165 1.00 232.38 326 CYS A N 1
ATOM 4571 C CA . CYS A 1 301 ? 159.186 166.551 154.580 1.00 243.12 326 CYS A CA 1
ATOM 4572 C C . CYS A 1 301 ? 158.713 167.737 155.438 1.00 252.87 326 CYS A C 1
ATOM 4573 O O . CYS A 1 301 ? 157.868 167.585 156.324 1.00 252.45 326 CYS A O 1
ATOM 4580 N N . THR A 1 302 ? 159.236 168.936 155.154 1.00 256.91 327 THR A N 1
ATOM 4581 C CA . THR A 1 302 ? 158.792 170.195 155.785 1.00 267.06 327 THR A CA 1
ATOM 4582 C C . THR A 1 302 ? 157.405 170.633 155.271 1.00 270.47 327 THR A C 1
ATOM 4583 O O . THR A 1 302 ? 156.872 170.041 154.335 1.00 269.17 327 THR A O 1
ATOM 4594 N N . ASP A 1 303 ? 156.785 171.646 155.883 1.00 276.06 328 ASP A N 1
ATOM 4595 C CA . ASP A 1 303 ? 155.406 172.069 155.559 1.00 282.18 328 ASP A CA 1
ATOM 4596 C C . ASP A 1 303 ? 155.124 172.345 154.069 1.00 282.32 328 ASP A C 1
ATOM 4597 O O . ASP A 1 303 ? 154.042 172.009 153.582 1.00 279.12 328 ASP A O 1
ATOM 4606 N N . ILE A 1 304 ? 156.087 172.907 153.333 1.00 277.55 329 ILE A N 1
ATOM 4607 C CA . ILE A 1 304 ? 156.035 173.022 151.868 1.00 274.33 329 ILE A CA 1
ATOM 4608 C C . ILE A 1 304 ? 157.175 172.188 151.274 1.00 268.39 329 ILE A C 1
ATOM 4609 O O . ILE A 1 304 ? 158.342 172.425 151.587 1.00 265.39 329 ILE A O 1
ATOM 4625 N N . CYS A 1 305 ? 156.858 171.233 150.396 1.00 261.68 330 CYS A N 1
ATOM 4626 C CA . CYS A 1 305 ? 157.844 170.356 149.758 1.00 248.56 330 CYS A CA 1
ATOM 4627 C C . CYS A 1 305 ? 157.477 170.011 148.291 1.00 232.43 330 CYS A C 1
ATOM 4628 O O . CYS A 1 305 ? 156.352 170.292 147.866 1.00 229.93 330 CYS A O 1
ATOM 4635 N N . PRO A 1 306 ? 158.424 169.476 147.487 1.00 222.99 331 PRO A N 1
ATOM 4636 C CA . PRO A 1 306 ? 158.219 169.252 146.054 1.00 206.17 331 PRO A CA 1
ATOM 4637 C C . PRO A 1 306 ? 157.013 168.377 145.706 1.00 191.90 331 PRO A C 1
ATOM 4638 O O . PRO A 1 306 ? 156.750 167.367 146.364 1.00 191.05 331 PRO A O 1
ATOM 4649 N N . LYS A 1 307 ? 156.303 168.734 144.628 1.00 180.84 332 LYS A N 1
ATOM 4650 C CA . LYS A 1 307 ? 155.155 167.971 144.123 1.00 166.91 332 LYS A CA 1
ATOM 4651 C C . LYS A 1 307 ? 155.594 166.980 143.042 1.00 152.42 332 LYS A C 1
ATOM 4652 O O . LYS A 1 307 ? 156.036 167.383 141.964 1.00 142.67 332 LYS A O 1
ATOM 4671 N N . ALA A 1 308 ? 155.460 165.687 143.327 1.00 149.59 333 ALA A N 1
ATOM 4672 C CA . ALA A 1 308 ? 155.844 164.607 142.425 1.00 134.03 333 ALA A CA 1
ATOM 4673 C C . ALA A 1 308 ? 154.605 163.843 141.927 1.00 128.08 333 ALA A C 1
ATOM 4674 O O . ALA A 1 308 ? 153.757 163.439 142.719 1.00 129.10 333 ALA A O 1
ATOM 4681 N N . CYS A 1 309 ? 154.500 163.644 140.616 1.00 123.53 334 CYS A N 1
ATOM 4682 C CA . CYS A 1 309 ? 153.426 162.882 139.975 1.00 121.98 334 CYS A CA 1
ATOM 4683 C C . CYS A 1 309 ? 153.759 161.391 139.843 1.00 116.13 334 CYS A C 1
ATOM 4684 O O . CYS A 1 309 ? 154.924 161.001 139.746 1.00 113.52 334 CYS A O 1
ATOM 4691 N N . ASP A 1 310 ? 152.727 160.556 139.734 1.00 113.03 335 ASP A N 1
ATOM 4692 C CA . ASP A 1 310 ? 152.883 159.178 139.268 1.00 110.03 335 ASP A CA 1
ATOM 4693 C C . ASP A 1 310 ? 153.202 159.155 137.764 1.00 106.31 335 ASP A C 1
ATOM 4694 O O . ASP A 1 310 ? 152.575 159.866 136.985 1.00 106.26 335 ASP A O 1
ATOM 4703 N N . GLY A 1 311 ? 154.159 158.335 137.343 1.00 101.91 336 GLY A N 1
ATOM 4704 C CA . GLY A 1 311 ? 154.453 158.076 135.936 1.00 93.36 336 GLY A CA 1
ATOM 4705 C C . GLY A 1 311 ? 153.573 156.976 135.345 1.00 93.48 336 GLY A C 1
ATOM 4706 O O . GLY A 1 311 ? 152.713 156.402 136.014 1.00 99.72 336 GLY A O 1
ATOM 4710 N N . ILE A 1 312 ? 153.799 156.650 134.077 1.00 85.85 337 ILE A N 1
ATOM 4711 C CA . ILE A 1 312 ? 153.076 155.583 133.381 1.00 86.13 337 ILE A CA 1
ATOM 4712 C C . ILE A 1 312 ? 153.588 154.220 133.862 1.00 92.38 337 ILE A C 1
ATOM 4713 O O . ILE A 1 312 ? 154.785 153.949 133.795 1.00 90.76 337 ILE A O 1
ATOM 4729 N N . GLY A 1 313 ? 152.693 153.357 134.350 1.00 95.94 338 GLY A N 1
ATOM 4730 C CA . GLY A 1 313 ? 153.053 152.043 134.878 1.00 98.87 338 GLY A CA 1
ATOM 4731 C C . GLY A 1 313 ? 153.381 152.014 136.374 1.00 102.07 338 GLY A C 1
ATOM 4732 O O . GLY A 1 313 ? 153.897 151.007 136.854 1.00 106.43 338 GLY A O 1
ATOM 4736 N N . THR A 1 314 ? 153.108 153.077 137.138 1.00 100.58 339 THR A N 1
ATOM 4737 C CA . THR A 1 314 ? 153.300 153.087 138.603 1.00 107.08 339 THR A CA 1
ATOM 4738 C C . THR A 1 314 ? 152.200 153.866 139.334 1.00 109.03 339 THR A C 1
ATOM 4739 O O . THR A 1 314 ? 151.498 154.678 138.733 1.00 106.78 339 THR A O 1
ATOM 4750 N N . GLY A 1 315 ? 152.012 153.604 140.629 1.00 108.31 340 GLY A N 1
ATOM 4751 C CA . GLY A 1 315 ? 151.071 154.326 141.486 1.00 107.60 340 GLY A CA 1
ATOM 4752 C C . GLY A 1 315 ? 149.641 154.278 140.947 1.00 109.23 340 GLY A C 1
ATOM 4753 O O . GLY A 1 315 ? 149.154 153.226 140.544 1.00 109.45 340 GLY A O 1
ATOM 4757 N N . SER A 1 316 ? 148.972 155.427 140.897 1.00 109.98 341 SER A N 1
ATOM 4758 C CA . SER A 1 316 ? 147.597 155.566 140.397 1.00 110.83 341 SER A CA 1
ATOM 4759 C C . SER A 1 316 ? 147.446 155.309 138.885 1.00 109.17 341 SER A C 1
ATOM 4760 O O . SER A 1 316 ? 146.330 155.114 138.407 1.00 108.48 341 SER A O 1
ATOM 4768 N N . LEU A 1 317 ? 148.547 155.276 138.130 1.00 105.59 342 LEU A N 1
ATOM 4769 C CA . LEU A 1 317 ? 148.599 155.008 136.686 1.00 103.63 342 LEU A CA 1
ATOM 4770 C C . LEU A 1 317 ? 149.187 153.619 136.364 1.00 103.39 342 LEU A C 1
ATOM 4771 O O . LEU A 1 317 ? 149.665 153.380 135.257 1.00 100.61 342 LEU A O 1
ATOM 4787 N N . MET A 1 318 ? 149.154 152.685 137.319 1.00 106.27 343 MET A N 1
ATOM 4788 C CA . MET A 1 318 ? 149.669 151.315 137.178 1.00 105.76 343 MET A CA 1
ATOM 4789 C C . MET A 1 318 ? 149.183 150.580 135.919 1.00 104.55 343 MET A C 1
ATOM 4790 O O . MET A 1 318 ? 149.941 149.829 135.311 1.00 105.50 343 MET A O 1
ATOM 4804 N N . SER A 1 319 ? 147.935 150.804 135.509 1.00 104.70 344 SER A N 1
ATOM 4805 C CA . SER A 1 319 ? 147.326 150.200 134.316 1.00 105.48 344 SER A CA 1
ATOM 4806 C C . SER A 1 319 ? 147.527 151.001 133.020 1.00 101.97 344 SER A C 1
ATOM 4807 O O . SER A 1 319 ? 147.149 150.521 131.953 1.00 99.55 344 SER A O 1
ATOM 4815 N N . ALA A 1 320 ? 148.097 152.208 133.059 1.00 97.66 345 ALA A N 1
ATOM 4816 C CA . ALA A 1 320 ? 148.281 153.032 131.863 1.00 91.74 345 ALA A CA 1
ATOM 4817 C C . ALA A 1 320 ? 149.442 152.534 130.980 1.00 89.17 345 ALA A C 1
ATOM 4818 O O . ALA A 1 320 ? 150.495 152.158 131.490 1.00 91.68 345 ALA A O 1
ATOM 4825 N N . GLN A 1 321 ? 149.285 152.586 129.653 1.00 81.59 346 GLN A N 1
ATOM 4826 C CA . GLN A 1 321 ? 150.363 152.275 128.696 1.00 78.37 346 GLN A CA 1
ATOM 4827 C C . GLN A 1 321 ? 151.069 153.521 128.138 1.00 72.33 346 GLN A C 1
ATOM 4828 O O . GLN A 1 321 ? 152.171 153.434 127.609 1.00 70.77 346 GLN A O 1
ATOM 4842 N N . THR A 1 322 ? 150.420 154.681 128.197 1.00 65.56 347 THR A N 1
ATOM 4843 C CA . THR A 1 322 ? 150.870 155.929 127.572 1.00 55.74 347 THR A CA 1
ATOM 4844 C C . THR A 1 322 ? 150.232 157.123 128.262 1.00 63.93 347 THR A C 1
ATOM 4845 O O . THR A 1 322 ? 149.137 157.002 128.807 1.00 75.84 347 THR A O 1
ATOM 4856 N N . VAL A 1 323 ? 150.836 158.301 128.182 1.00 60.00 348 VAL A N 1
ATOM 4857 C CA . VAL A 1 323 ? 150.085 159.545 128.403 1.00 61.64 348 VAL A CA 1
ATOM 4858 C C . VAL A 1 323 ? 149.033 159.689 127.293 1.00 69.50 348 VAL A C 1
ATOM 4859 O O . VAL A 1 323 ? 149.351 159.464 126.127 1.00 68.08 348 VAL A O 1
ATOM 4872 N N . ASP A 1 324 ? 147.792 160.036 127.632 1.00 77.75 349 ASP A N 1
ATOM 4873 C CA . ASP A 1 324 ? 146.662 160.224 126.715 1.00 81.12 349 ASP A CA 1
ATOM 4874 C C . ASP A 1 324 ? 145.772 161.405 127.146 1.00 91.76 349 ASP A C 1
ATOM 4875 O O . ASP A 1 324 ? 146.035 162.093 128.136 1.00 91.02 349 ASP A O 1
ATOM 4884 N N . SER A 1 325 ? 144.696 161.657 126.394 1.00 92.07 350 SER A N 1
ATOM 4885 C CA . SER A 1 325 ? 143.748 162.748 126.664 1.00 94.24 350 SER A CA 1
ATOM 4886 C C . SER A 1 325 ? 142.957 162.616 127.978 1.00 91.42 350 SER A C 1
ATOM 4887 O O . SER A 1 325 ? 142.348 163.593 128.412 1.00 93.58 350 SER A O 1
ATOM 4895 N N . SER A 1 326 ? 142.940 161.454 128.632 1.00 88.06 351 SER A N 1
ATOM 4896 C CA . SER A 1 326 ? 142.229 161.244 129.892 1.00 88.70 351 SER A CA 1
ATOM 4897 C C . SER A 1 326 ? 143.135 161.431 131.109 1.00 88.47 351 SER A C 1
ATOM 4898 O O . SER A 1 326 ? 142.663 161.927 132.129 1.00 96.27 351 SER A O 1
ATOM 4906 N N . ASN A 1 327 ? 144.418 161.062 131.037 1.00 84.98 352 ASN A N 1
ATOM 4907 C CA . ASN A 1 327 ? 145.318 161.097 132.200 1.00 89.14 352 ASN A CA 1
ATOM 4908 C C . ASN A 1 327 ? 146.332 162.256 132.199 1.00 91.56 352 ASN A C 1
ATOM 4909 O O . ASN A 1 327 ? 146.918 162.549 133.241 1.00 96.69 352 ASN A O 1
ATOM 4920 N N . ILE A 1 328 ? 146.500 162.965 131.079 1.00 87.86 353 ILE A N 1
ATOM 4921 C CA . ILE A 1 328 ? 147.460 164.071 130.935 1.00 87.27 353 ILE A CA 1
ATOM 4922 C C . ILE A 1 328 ? 147.216 165.248 131.895 1.00 99.69 353 ILE A C 1
ATOM 4923 O O . ILE A 1 328 ? 148.157 165.918 132.312 1.00 102.13 353 ILE A O 1
ATOM 4939 N N . ASP A 1 329 ? 145.971 165.493 132.304 1.00 101.74 354 ASP A N 1
ATOM 4940 C CA . ASP A 1 329 ? 145.632 166.569 133.250 1.00 102.75 354 ASP A CA 1
ATOM 4941 C C . ASP A 1 329 ? 146.233 166.385 134.652 1.00 103.05 354 ASP A C 1
ATOM 4942 O O . ASP A 1 329 ? 146.235 167.317 135.450 1.00 110.86 354 ASP A O 1
ATOM 4951 N N . LYS A 1 330 ? 146.776 165.212 134.980 1.00 100.62 355 LYS A N 1
ATOM 4952 C CA . LYS A 1 330 ? 147.341 164.944 136.311 1.00 103.07 355 LYS A CA 1
ATOM 4953 C C . LYS A 1 330 ? 148.707 165.603 136.552 1.00 107.42 355 LYS A C 1
ATOM 4954 O O . LYS A 1 330 ? 149.161 165.646 137.691 1.00 110.44 355 LYS A O 1
ATOM 4973 N N . PHE A 1 331 ? 149.355 166.141 135.515 1.00 109.73 356 PHE A N 1
ATOM 4974 C CA . PHE A 1 331 ? 150.733 166.658 135.562 1.00 115.59 356 PHE A CA 1
ATOM 4975 C C . PHE A 1 331 ? 150.868 168.198 135.690 1.00 126.44 356 PHE A C 1
ATOM 4976 O O . PHE A 1 331 ? 151.972 168.717 135.535 1.00 124.17 356 PHE A O 1
ATOM 4993 N N . ILE A 1 332 ? 149.787 168.944 135.978 1.00 128.91 357 ILE A N 1
ATOM 4994 C CA . ILE A 1 332 ? 149.732 170.427 135.900 1.00 137.23 357 ILE A CA 1
ATOM 4995 C C . ILE A 1 332 ? 150.787 171.216 136.697 1.00 147.03 357 ILE A C 1
ATOM 4996 O O . ILE A 1 332 ? 151.336 172.174 136.158 1.00 147.66 357 ILE A O 1
ATOM 5012 N N . ASN A 1 333 ? 151.079 170.850 137.945 1.00 149.45 358 ASN A N 1
ATOM 5013 C CA . ASN A 1 333 ? 152.071 171.550 138.778 1.00 158.31 358 ASN A CA 1
ATOM 5014 C C . ASN A 1 333 ? 153.200 170.635 139.285 1.00 149.46 358 ASN A C 1
ATOM 5015 O O . ASN A 1 333 ? 153.839 170.939 140.290 1.00 150.10 358 ASN A O 1
ATOM 5025 N N . CYS A 1 334 ? 153.463 169.507 138.627 1.00 135.53 359 CYS A N 1
ATOM 5026 C CA . CYS A 1 334 ? 154.535 168.608 139.048 1.00 132.71 359 CYS A CA 1
ATOM 5027 C C . CYS A 1 334 ? 155.914 169.089 138.583 1.00 123.95 359 CYS A C 1
ATOM 5028 O O . CYS A 1 334 ? 156.088 169.532 137.448 1.00 122.72 359 CYS A O 1
ATOM 5035 N N . THR A 1 335 ? 156.913 168.991 139.459 1.00 123.15 360 THR A N 1
ATOM 5036 C CA . THR A 1 335 ? 158.325 169.217 139.108 1.00 116.85 360 THR A CA 1
ATOM 5037 C C . THR A 1 335 ? 159.096 167.913 138.976 1.00 114.86 360 THR A C 1
ATOM 5038 O O . THR A 1 335 ? 160.147 167.887 138.341 1.00 114.41 360 THR A O 1
ATOM 5049 N N . LYS A 1 336 ? 158.561 166.810 139.500 1.00 115.80 361 LYS A N 1
ATOM 5050 C CA . LYS A 1 336 ? 159.156 165.474 139.442 1.00 112.23 361 LYS A CA 1
ATOM 5051 C C . LYS A 1 336 ? 158.109 164.434 139.055 1.00 114.77 361 LYS A C 1
ATOM 5052 O O . LYS A 1 336 ? 156.970 164.515 139.511 1.00 119.93 361 LYS A O 1
ATOM 5071 N N . ILE A 1 337 ? 158.476 163.466 138.225 1.00 107.11 362 ILE A N 1
ATOM 5072 C CA . ILE A 1 337 ? 157.641 162.307 137.891 1.00 105.48 362 ILE A CA 1
ATOM 5073 C C . ILE A 1 337 ? 158.307 161.034 138.410 1.00 103.56 362 ILE A C 1
ATOM 5074 O O . ILE A 1 337 ? 159.455 160.751 138.078 1.00 99.96 362 ILE A O 1
ATOM 5090 N N . ASN A 1 338 ? 157.581 160.259 139.215 1.00 105.40 363 ASN A N 1
ATOM 5091 C CA . ASN A 1 338 ? 158.007 158.950 139.697 1.00 102.08 363 ASN A CA 1
ATOM 5092 C C . ASN A 1 338 ? 157.681 157.875 138.656 1.00 104.85 363 ASN A C 1
ATOM 5093 O O . ASN A 1 338 ? 156.516 157.695 138.318 1.00 103.37 363 ASN A O 1
ATOM 5104 N N . GLY A 1 339 ? 158.666 157.121 138.172 1.00 103.17 364 GLY A N 1
ATOM 5105 C CA . GLY A 1 339 ? 158.453 156.156 137.093 1.00 97.28 364 GLY A CA 1
ATOM 5106 C C . GLY A 1 339 ? 158.615 156.766 135.702 1.00 83.78 364 GLY A C 1
ATOM 5107 O O . GLY A 1 339 ? 159.464 157.626 135.480 1.00 87.78 364 GLY A O 1
ATOM 5111 N N . ASN A 1 340 ? 157.882 156.230 134.737 1.00 75.86 365 ASN A N 1
ATOM 5112 C CA . ASN A 1 340 ? 158.138 156.483 133.325 1.00 72.45 365 ASN A CA 1
ATOM 5113 C C . ASN A 1 340 ? 157.266 157.594 132.742 1.00 72.66 365 ASN A C 1
ATOM 5114 O O . ASN A 1 340 ? 156.157 157.841 133.209 1.00 79.72 365 ASN A O 1
ATOM 5125 N N . LEU A 1 341 ? 157.730 158.205 131.657 1.00 62.41 366 LEU A N 1
ATOM 5126 C CA . LEU A 1 341 ? 156.931 159.102 130.833 1.00 54.99 366 LEU A CA 1
ATOM 5127 C C . LEU A 1 341 ? 156.916 158.569 129.398 1.00 52.87 366 LEU A C 1
ATOM 5128 O O . LEU A 1 341 ? 157.951 158.524 128.740 1.00 56.21 366 LEU A O 1
ATOM 5144 N N . ILE A 1 342 ? 155.762 158.107 128.919 1.00 51.86 367 ILE A N 1
ATOM 5145 C CA . ILE A 1 342 ? 155.646 157.340 127.670 1.00 44.36 367 ILE A CA 1
ATOM 5146 C C . ILE A 1 342 ? 154.589 157.948 126.746 1.00 49.63 367 ILE A C 1
ATOM 5147 O O . ILE A 1 342 ? 153.474 158.198 127.201 1.00 62.59 367 ILE A O 1
ATOM 5163 N N . PHE A 1 343 ? 154.876 158.086 125.452 1.00 42.01 368 PHE A N 1
ATOM 5164 C CA . PHE A 1 343 ? 153.933 158.597 124.449 1.00 42.23 368 PHE A CA 1
ATOM 5165 C C . PHE A 1 343 ? 153.793 157.620 123.283 1.00 42.98 368 PHE A C 1
ATOM 5166 O O . PHE A 1 343 ? 154.626 157.592 122.377 1.00 51.22 368 PHE A O 1
ATOM 5183 N N . LEU A 1 344 ? 152.766 156.774 123.311 1.00 43.07 369 LEU A N 1
ATOM 5184 C CA . LEU A 1 344 ? 152.498 155.813 122.235 1.00 42.31 369 LEU A CA 1
ATOM 5185 C C . LEU A 1 344 ? 151.471 156.360 121.245 1.00 52.55 369 LEU A C 1
ATOM 5186 O O . LEU A 1 344 ? 150.760 157.315 121.542 1.00 61.15 369 LEU A O 1
ATOM 5202 N N . VAL A 1 345 ? 151.316 155.729 120.084 1.00 50.70 370 VAL A N 1
ATOM 5203 C CA . VAL A 1 345 ? 150.325 156.165 119.091 1.00 52.86 370 VAL A CA 1
ATOM 5204 C C . VAL A 1 345 ? 148.896 156.204 119.643 1.00 59.93 370 VAL A C 1
ATOM 5205 O O . VAL A 1 345 ? 148.150 157.111 119.298 1.00 70.12 370 VAL A O 1
ATOM 5218 N N . THR A 1 346 ? 148.534 155.336 120.590 1.00 56.94 371 THR A N 1
ATOM 5219 C CA . THR A 1 346 ? 147.201 155.353 121.231 1.00 62.65 371 THR A CA 1
ATOM 5220 C C . THR A 1 346 ? 146.960 156.550 122.141 1.00 68.70 371 THR A C 1
ATOM 5221 O O . THR A 1 346 ? 145.818 156.932 122.379 1.00 75.28 371 THR A O 1
ATOM 5232 N N . GLY A 1 347 ? 148.026 157.165 122.643 1.00 63.13 372 GLY A N 1
ATOM 5233 C CA . GLY A 1 347 ? 147.955 158.329 123.506 1.00 64.14 372 GLY A CA 1
ATOM 5234 C C . GLY A 1 347 ? 147.839 159.616 122.713 1.00 66.96 372 GLY A C 1
ATOM 5235 O O . GLY A 1 347 ? 146.979 160.443 122.994 1.00 78.45 372 GLY A O 1
ATOM 5239 N N . ILE A 1 348 ? 148.671 159.768 121.683 1.00 61.57 373 ILE A N 1
ATOM 5240 C CA . ILE A 1 348 ? 148.746 160.994 120.897 1.00 60.88 373 ILE A CA 1
ATOM 5241 C C . ILE A 1 348 ? 147.573 161.124 119.935 1.00 69.91 373 ILE A C 1
ATOM 5242 O O . ILE A 1 348 ? 146.938 162.172 119.888 1.00 82.52 373 ILE A O 1
ATOM 5258 N N . HIS A 1 349 ? 147.270 160.075 119.170 1.00 67.41 374 HIS A N 1
ATOM 5259 C CA . HIS A 1 349 ? 146.256 160.088 118.106 1.00 70.08 374 HIS A CA 1
ATOM 5260 C C . HIS A 1 349 ? 144.947 159.394 118.490 1.00 70.67 374 HIS A C 1
ATOM 5261 O O . HIS A 1 349 ? 144.069 159.216 117.652 1.00 74.29 374 HIS A O 1
ATOM 5275 N N . GLY A 1 350 ? 144.791 159.027 119.758 1.00 73.75 375 GLY A N 1
ATOM 5276 C CA . GLY A 1 350 ? 143.578 158.405 120.278 1.00 84.16 375 GLY A CA 1
ATOM 5277 C C . GLY A 1 350 ? 143.501 156.894 120.051 1.00 80.52 375 GLY A C 1
ATOM 5278 O O . GLY A 1 350 ? 144.388 156.272 119.476 1.00 76.76 375 GLY A O 1
ATOM 5282 N N . ASP A 1 351 ? 142.423 156.283 120.531 1.00 86.45 376 ASP A N 1
ATOM 5283 C CA . ASP A 1 351 ? 142.215 154.839 120.504 1.00 89.26 376 ASP A CA 1
ATOM 5284 C C . ASP A 1 351 ? 140.741 154.503 120.246 1.00 96.42 376 ASP A C 1
ATOM 5285 O O . ASP A 1 351 ? 139.968 154.388 121.199 1.00 99.50 376 ASP A O 1
ATOM 5294 N N . PRO A 1 352 ? 140.326 154.359 118.973 1.00 97.60 377 PRO A N 1
ATOM 5295 C CA . PRO A 1 352 ? 138.933 154.112 118.585 1.00 100.89 377 PRO A CA 1
ATOM 5296 C C . PRO A 1 352 ? 138.295 152.834 119.142 1.00 94.05 377 PRO A C 1
ATOM 5297 O O . PRO A 1 352 ? 137.071 152.772 119.252 1.00 94.24 377 PRO A O 1
ATOM 5308 N N . TYR A 1 353 ? 139.081 151.831 119.534 1.00 89.71 378 TYR A N 1
ATOM 5309 C CA . TYR A 1 353 ? 138.544 150.626 120.165 1.00 90.07 378 TYR A CA 1
ATOM 5310 C C . TYR A 1 353 ? 138.044 150.898 121.594 1.00 94.48 378 TYR A C 1
ATOM 5311 O O . TYR A 1 353 ? 136.938 150.506 121.956 1.00 97.91 378 TYR A O 1
ATOM 5329 N N . ASN A 1 354 ? 138.817 151.635 122.398 1.00 93.15 379 ASN A N 1
ATOM 5330 C CA . ASN A 1 354 ? 138.461 152.011 123.776 1.00 92.92 379 ASN A CA 1
ATOM 5331 C C . ASN A 1 354 ? 137.771 153.383 123.886 1.00 99.00 379 ASN A C 1
ATOM 5332 O O . ASN A 1 354 ? 137.465 153.846 124.983 1.00 103.78 379 ASN A O 1
ATOM 5343 N N . ALA A 1 355 ? 137.559 154.063 122.761 1.00 99.63 380 ALA A N 1
ATOM 5344 C CA . ALA A 1 355 ? 136.985 155.408 122.644 1.00 102.39 380 ALA A CA 1
ATOM 5345 C C . ALA A 1 355 ? 137.771 156.522 123.378 1.00 102.24 380 ALA A C 1
ATOM 5346 O O . ALA A 1 355 ? 137.174 157.471 123.886 1.00 103.77 380 ALA A O 1
ATOM 5353 N N . ILE A 1 356 ? 139.104 156.441 123.433 1.00 100.08 381 ILE A N 1
ATOM 5354 C CA . ILE A 1 356 ? 139.954 157.476 124.046 1.00 101.55 381 ILE A CA 1
ATOM 5355 C C . ILE A 1 356 ? 140.309 158.531 122.992 1.00 100.59 381 ILE A C 1
ATOM 5356 O O . ILE A 1 356 ? 140.775 158.201 121.904 1.00 100.10 381 ILE A O 1
ATOM 5372 N N . GLU A 1 357 ? 140.095 159.807 123.301 1.00 99.71 382 GLU A N 1
ATOM 5373 C CA . GLU A 1 357 ? 140.359 160.911 122.374 1.00 99.02 382 GLU A CA 1
ATOM 5374 C C . GLU A 1 357 ? 141.847 161.227 122.196 1.00 94.80 382 GLU A C 1
ATOM 5375 O O . GLU A 1 357 ? 142.662 160.993 123.090 1.00 93.14 382 GLU A O 1
ATOM 5387 N N . ALA A 1 358 ? 142.201 161.822 121.057 1.00 92.99 383 ALA A N 1
ATOM 5388 C CA . ALA A 1 358 ? 143.557 162.297 120.803 1.00 89.08 383 ALA A CA 1
ATOM 5389 C C . ALA A 1 358 ? 143.927 163.469 121.725 1.00 89.17 383 ALA A C 1
ATOM 5390 O O . ALA A 1 358 ? 143.049 164.196 122.189 1.00 97.99 383 ALA A O 1
ATOM 5397 N N . ILE A 1 359 ? 145.212 163.685 122.000 1.00 82.97 384 ILE A N 1
ATOM 5398 C CA . ILE A 1 359 ? 145.647 164.821 122.822 1.00 86.49 384 ILE A CA 1
ATOM 5399 C C . ILE A 1 359 ? 145.654 166.100 121.975 1.00 96.49 384 ILE A C 1
ATOM 5400 O O . ILE A 1 359 ? 146.277 166.135 120.918 1.00 98.78 384 ILE A O 1
ATOM 5416 N N . ASP A 1 360 ? 145.022 167.172 122.459 1.00 102.02 385 ASP A N 1
ATOM 5417 C CA . ASP A 1 360 ? 145.141 168.514 121.873 1.00 104.60 385 ASP A CA 1
ATOM 5418 C C . ASP A 1 360 ? 146.602 168.986 122.018 1.00 100.23 385 ASP A C 1
ATOM 5419 O O . ASP A 1 360 ? 147.097 169.024 123.146 1.00 100.77 385 ASP A O 1
ATOM 5428 N N . PRO A 1 361 ? 147.338 169.300 120.940 1.00 104.05 386 PRO A N 1
ATOM 5429 C CA . PRO A 1 361 ? 148.749 169.657 121.065 1.00 110.95 386 PRO A CA 1
ATOM 5430 C C . PRO A 1 361 ? 149.059 170.692 122.149 1.00 113.63 386 PRO A C 1
ATOM 5431 O O . PRO A 1 361 ? 150.137 170.680 122.740 1.00 108.87 386 PRO A O 1
ATOM 5442 N N . GLU A 1 362 ? 148.106 171.562 122.484 1.00 112.95 387 GLU A N 1
ATOM 5443 C CA . GLU A 1 362 ? 148.311 172.571 123.528 1.00 113.75 387 GLU A CA 1
ATOM 5444 C C . GLU A 1 362 ? 148.349 171.992 124.950 1.00 110.15 387 GLU A C 1
ATOM 5445 O O . GLU A 1 362 ? 149.046 172.543 125.805 1.00 108.87 387 GLU A O 1
ATOM 5457 N N . LYS A 1 363 ? 147.719 170.832 125.204 1.00 107.46 388 LYS A N 1
ATOM 5458 C CA . LYS A 1 363 ? 147.762 170.163 126.517 1.00 106.97 388 LYS A CA 1
ATOM 5459 C C . LYS A 1 363 ? 149.186 169.749 126.886 1.00 103.20 388 LYS A C 1
ATOM 5460 O O . LYS A 1 363 ? 149.540 169.748 128.056 1.00 99.65 388 LYS A O 1
ATOM 5479 N N . LEU A 1 364 ? 150.019 169.418 125.899 1.00 100.50 389 LEU A N 1
ATOM 5480 C CA . LEU A 1 364 ? 151.398 168.960 126.097 1.00 97.14 389 LEU A CA 1
ATOM 5481 C C . LEU A 1 364 ? 152.337 170.036 126.673 1.00 99.03 389 LEU A C 1
ATOM 5482 O O . LEU A 1 364 ? 153.388 169.707 127.217 1.00 95.76 389 LEU A O 1
ATOM 5498 N N . ASN A 1 365 ? 151.937 171.308 126.671 1.00 100.53 390 ASN A N 1
ATOM 5499 C CA . ASN A 1 365 ? 152.651 172.364 127.396 1.00 102.15 390 ASN A CA 1
ATOM 5500 C C . ASN A 1 365 ? 152.600 172.173 128.926 1.00 99.77 390 ASN A C 1
ATOM 5501 O O . ASN A 1 365 ? 153.392 172.779 129.644 1.00 99.27 390 ASN A O 1
ATOM 5512 N N . VAL A 1 366 ? 151.739 171.281 129.421 1.00 96.79 391 VAL A N 1
ATOM 5513 C CA . VAL A 1 366 ? 151.617 170.932 130.839 1.00 98.62 391 VAL A CA 1
ATOM 5514 C C . VAL A 1 366 ? 152.910 170.360 131.435 1.00 98.49 391 VAL A C 1
ATOM 5515 O O . VAL A 1 366 ? 153.139 170.471 132.635 1.00 104.66 391 VAL A O 1
ATOM 5528 N N . PHE A 1 367 ? 153.808 169.809 130.613 1.00 94.34 392 PHE A N 1
ATOM 5529 C CA . PHE A 1 367 ? 155.054 169.211 131.087 1.00 93.47 392 PHE A CA 1
ATOM 5530 C C . PHE A 1 367 ? 156.222 170.201 131.235 1.00 96.37 392 PHE A C 1
ATOM 5531 O O . PHE A 1 367 ? 157.291 169.809 131.704 1.00 98.19 392 PHE A O 1
ATOM 5548 N N . ARG A 1 368 ? 156.040 171.489 130.917 1.00 97.04 393 ARG A N 1
ATOM 5549 C CA . ARG A 1 368 ? 157.096 172.515 131.012 1.00 103.85 393 ARG A CA 1
ATOM 5550 C C . ARG A 1 368 ? 157.590 172.777 132.440 1.00 110.93 393 ARG A C 1
ATOM 5551 O O . ARG A 1 368 ? 158.656 173.362 132.609 1.00 112.64 393 ARG A O 1
ATOM 5572 N N . THR A 1 369 ? 156.858 172.336 133.462 1.00 112.02 394 THR A N 1
ATOM 5573 C CA . THR A 1 369 ? 157.261 172.447 134.876 1.00 116.34 394 THR A CA 1
ATOM 5574 C C . THR A 1 369 ? 158.142 171.297 135.371 1.00 116.31 394 THR A C 1
ATOM 5575 O O . THR A 1 369 ? 158.720 171.423 136.452 1.00 116.39 394 THR A O 1
ATOM 5586 N N . VAL A 1 370 ? 158.261 170.181 134.647 1.00 109.08 395 VAL A N 1
ATOM 5587 C CA . VAL A 1 370 ? 158.980 168.989 135.123 1.00 106.97 395 VAL A CA 1
ATOM 5588 C C . VAL A 1 370 ? 160.488 169.104 134.901 1.00 105.69 395 VAL A C 1
ATOM 5589 O O . VAL A 1 370 ? 160.942 169.311 133.782 1.00 107.53 395 VAL A O 1
ATOM 5602 N N . ARG A 1 371 ? 161.272 168.918 135.967 1.00 105.65 396 ARG A N 1
ATOM 5603 C CA . ARG A 1 371 ? 162.743 168.922 135.964 1.00 104.07 396 ARG A CA 1
ATOM 5604 C C . ARG A 1 371 ? 163.325 167.514 136.057 1.00 102.09 396 ARG A C 1
ATOM 5605 O O . ARG A 1 371 ? 164.433 167.293 135.581 1.00 104.83 396 ARG A O 1
ATOM 5626 N N . GLU A 1 372 ? 162.623 166.556 136.653 1.00 99.50 397 GLU A N 1
ATOM 5627 C CA . GLU A 1 372 ? 163.137 165.191 136.807 1.00 97.72 397 GLU A CA 1
ATOM 5628 C C . GLU A 1 372 ? 162.111 164.113 136.466 1.00 101.71 397 GLU A C 1
ATOM 5629 O O . GLU A 1 372 ? 160.973 164.168 136.927 1.00 105.99 397 GLU A O 1
ATOM 5641 N N . ILE A 1 373 ? 162.545 163.086 135.733 1.00 96.77 398 ILE A N 1
ATOM 5642 C CA . ILE A 1 373 ? 161.797 161.845 135.493 1.00 94.34 398 ILE A CA 1
ATOM 5643 C C . ILE A 1 373 ? 162.604 160.715 136.132 1.00 96.07 398 ILE A C 1
ATOM 5644 O O . ILE A 1 373 ? 163.782 160.591 135.817 1.00 93.95 398 ILE A O 1
ATOM 5660 N N . THR A 1 374 ? 162.045 159.895 137.025 1.00 97.00 399 THR A N 1
ATOM 5661 C CA . THR A 1 374 ? 162.857 158.863 137.702 1.00 94.49 399 THR A CA 1
ATOM 5662 C C . THR A 1 374 ? 163.058 157.585 136.886 1.00 93.40 399 THR A C 1
ATOM 5663 O O . THR A 1 374 ? 164.025 156.869 137.135 1.00 97.05 399 THR A O 1
ATOM 5674 N N . GLY A 1 375 ? 162.198 157.283 135.913 1.00 88.45 400 GLY A N 1
ATOM 5675 C CA . GLY A 1 375 ? 162.338 156.131 135.019 1.00 83.90 400 GLY A CA 1
ATOM 5676 C C . GLY A 1 375 ? 162.953 156.510 133.674 1.00 79.84 400 GLY A C 1
ATOM 5677 O O . GLY A 1 375 ? 163.947 157.231 133.629 1.00 84.43 400 GLY A O 1
ATOM 5681 N N . PHE A 1 376 ? 162.360 156.039 132.578 1.00 74.33 401 PHE A N 1
ATOM 5682 C CA . PHE A 1 376 ? 162.804 156.324 131.209 1.00 66.58 401 PHE A CA 1
ATOM 5683 C C . PHE A 1 376 ? 161.793 157.173 130.425 1.00 61.44 401 PHE A C 1
ATOM 5684 O O . PHE A 1 376 ? 160.601 157.180 130.729 1.00 67.56 401 PHE A O 1
ATOM 5701 N N . LEU A 1 377 ? 162.266 157.857 129.384 1.00 54.86 402 LEU A N 1
ATOM 5702 C CA . LEU A 1 377 ? 161.467 158.646 128.446 1.00 49.19 402 LEU A CA 1
ATOM 5703 C C . LEU A 1 377 ? 161.333 157.886 127.125 1.00 50.09 402 LEU A C 1
ATOM 5704 O O . LEU A 1 377 ? 162.330 157.561 126.489 1.00 56.20 402 LEU A O 1
ATOM 5720 N N . ASN A 1 378 ? 160.106 157.614 126.699 1.00 49.25 403 ASN A N 1
ATOM 5721 C CA . ASN A 1 378 ? 159.804 156.745 125.568 1.00 44.69 403 ASN A CA 1
ATOM 5722 C C . ASN A 1 378 ? 158.817 157.431 124.616 1.00 44.85 403 ASN A C 1
ATOM 5723 O O . ASN A 1 378 ? 157.616 157.473 124.878 1.00 51.20 403 ASN A O 1
ATOM 5734 N N . ILE A 1 379 ? 159.308 157.976 123.508 1.00 36.35 404 ILE A N 1
ATOM 5735 C CA . ILE A 1 379 ? 158.526 158.758 122.557 1.00 33.90 404 ILE A CA 1
ATOM 5736 C C . ILE A 1 379 ? 158.459 157.997 121.237 1.00 36.41 404 ILE A C 1
ATOM 5737 O O . ILE A 1 379 ? 159.444 157.904 120.513 1.00 48.18 404 ILE A O 1
ATOM 5753 N N . GLN A 1 380 ? 157.291 157.470 120.893 1.00 39.24 405 GLN A N 1
ATOM 5754 C CA . GLN A 1 380 ? 157.068 156.716 119.652 1.00 40.36 405 GLN A CA 1
ATOM 5755 C C . GLN A 1 380 ? 156.059 157.401 118.727 1.00 50.77 405 GLN A C 1
ATOM 5756 O O . GLN A 1 380 ? 155.895 157.010 117.575 1.00 51.24 405 GLN A O 1
ATOM 5770 N N . SER A 1 381 ? 155.381 158.432 119.229 1.00 54.97 406 SER A N 1
ATOM 5771 C CA . SER A 1 381 ? 154.417 159.273 118.533 1.00 60.16 406 SER A CA 1
ATOM 5772 C C . SER A 1 381 ? 154.477 160.692 119.103 1.00 65.62 406 SER A C 1
ATOM 5773 O O . SER A 1 381 ? 154.665 160.860 120.306 1.00 62.89 406 SER A O 1
ATOM 5781 N N . TRP A 1 382 ? 154.300 161.709 118.263 1.00 71.93 407 TRP A N 1
ATOM 5782 C CA . TRP A 1 382 ? 154.338 163.131 118.622 1.00 73.48 407 TRP A CA 1
ATOM 5783 C C . TRP A 1 382 ? 153.506 163.938 117.610 1.00 82.01 407 TRP A C 1
ATOM 5784 O O . TRP A 1 382 ? 153.609 163.642 116.418 1.00 87.38 407 TRP A O 1
ATOM 5805 N N . PRO A 1 383 ? 152.666 164.917 117.999 1.00 84.11 408 PRO A N 1
ATOM 5806 C CA . PRO A 1 383 ? 151.790 165.586 117.039 1.00 89.58 408 PRO A CA 1
ATOM 5807 C C . PRO A 1 383 ? 152.539 166.115 115.807 1.00 95.50 408 PRO A C 1
ATOM 5808 O O . PRO A 1 383 ? 153.651 166.629 115.932 1.00 96.22 408 PRO A O 1
ATOM 5819 N N . PRO A 1 384 ? 152.003 165.961 114.572 1.00 104.09 409 PRO A N 1
ATOM 5820 C CA . PRO A 1 384 ? 152.745 166.339 113.351 1.00 116.34 409 PRO A CA 1
ATOM 5821 C C . PRO A 1 384 ? 153.172 167.812 113.266 1.00 122.26 409 PRO A C 1
ATOM 5822 O O . PRO A 1 384 ? 154.172 168.073 112.622 1.00 125.97 409 PRO A O 1
ATOM 5833 N N . ASN A 1 385 ? 152.435 168.719 113.913 1.00 116.29 410 ASN A N 1
ATOM 5834 C CA . ASN A 1 385 ? 152.722 170.154 113.828 1.00 123.81 410 ASN A CA 1
ATOM 5835 C C . ASN A 1 385 ? 153.675 170.676 114.922 1.00 115.87 410 ASN A C 1
ATOM 5836 O O . ASN A 1 385 ? 153.966 171.869 114.959 1.00 118.63 410 ASN A O 1
ATOM 5846 N N . MET A 1 386 ? 154.196 169.815 115.799 1.00 112.37 411 MET A N 1
ATOM 5847 C CA . MET A 1 386 ? 155.152 170.191 116.848 1.00 106.78 411 MET A CA 1
ATOM 5848 C C . MET A 1 386 ? 156.571 169.745 116.478 1.00 103.24 411 MET A C 1
ATOM 5849 O O . MET A 1 386 ? 157.001 168.643 116.801 1.00 102.94 411 MET A O 1
ATOM 5863 N N . THR A 1 387 ? 157.300 170.612 115.776 1.00 104.27 412 THR A N 1
ATOM 5864 C CA . THR A 1 387 ? 158.616 170.362 115.149 1.00 107.61 412 THR A CA 1
ATOM 5865 C C . THR A 1 387 ? 159.820 170.223 116.083 1.00 106.23 412 THR A C 1
ATOM 5866 O O . THR A 1 387 ? 160.944 170.064 115.607 1.00 108.96 412 THR A O 1
ATOM 5877 N N . ASP A 1 388 ? 159.622 170.341 117.389 1.00 103.33 413 ASP A N 1
ATOM 5878 C CA . ASP A 1 388 ? 160.656 170.221 118.406 1.00 106.82 413 ASP A CA 1
ATOM 5879 C C . ASP A 1 388 ? 160.061 169.717 119.727 1.00 104.45 413 ASP A C 1
ATOM 5880 O O . ASP A 1 388 ? 158.856 169.493 119.840 1.00 101.16 413 ASP A O 1
ATOM 5889 N N . PHE A 1 389 ? 160.903 169.552 120.743 1.00 102.73 414 PHE A N 1
ATOM 5890 C CA . PHE A 1 389 ? 160.508 169.164 122.094 1.00 99.48 414 PHE A CA 1
ATOM 5891 C C . PHE A 1 389 ? 160.625 170.304 123.107 1.00 96.95 414 PHE A C 1
ATOM 5892 O O . PHE A 1 389 ? 160.892 170.076 124.285 1.00 98.37 414 PHE A O 1
ATOM 5909 N N . SER A 1 390 ? 160.380 171.547 122.694 1.00 97.36 415 SER A N 1
ATOM 5910 C CA . SER A 1 390 ? 160.470 172.695 123.599 1.00 101.22 415 SER A CA 1
ATOM 5911 C C . SER A 1 390 ? 159.560 172.597 124.831 1.00 100.34 415 SER A C 1
ATOM 5912 O O . SER A 1 390 ? 159.908 173.156 125.868 1.00 101.58 415 SER A O 1
ATOM 5920 N N . VAL A 1 391 ? 158.461 171.829 124.804 1.00 98.82 416 VAL A N 1
ATOM 5921 C CA . VAL A 1 391 ? 157.632 171.577 126.006 1.00 98.80 416 VAL A CA 1
ATOM 5922 C C . VAL A 1 391 ? 158.382 170.839 127.126 1.00 96.94 416 VAL A C 1
ATOM 5923 O O . VAL A 1 391 ? 157.941 170.856 128.270 1.00 99.25 416 VAL A O 1
ATOM 5936 N N . PHE A 1 392 ? 159.524 170.219 126.833 1.00 90.31 417 PHE A N 1
ATOM 5937 C CA . PHE A 1 392 ? 160.407 169.581 127.805 1.00 89.88 417 PHE A CA 1
ATOM 5938 C C . PHE A 1 392 ? 161.704 170.365 128.028 1.00 95.63 417 PHE A C 1
ATOM 5939 O O . PHE A 1 392 ? 162.651 169.811 128.575 1.00 104.20 417 PHE A O 1
ATOM 5956 N N . SER A 1 393 ? 161.814 171.627 127.606 1.00 97.10 418 SER A N 1
ATOM 5957 C CA . SER A 1 393 ? 163.090 172.366 127.647 1.00 111.78 418 SER A CA 1
ATOM 5958 C C . SER A 1 393 ? 163.709 172.491 129.048 1.00 116.71 418 SER A C 1
ATOM 5959 O O . SER A 1 393 ? 164.934 172.501 129.163 1.00 118.04 418 SER A O 1
ATOM 5967 N N . ASN A 1 394 ? 162.889 172.505 130.102 1.00 111.99 419 ASN A N 1
ATOM 5968 C CA . ASN A 1 394 ? 163.318 172.591 131.503 1.00 112.84 419 ASN A CA 1
ATOM 5969 C C . ASN A 1 394 ? 163.747 171.260 132.155 1.00 108.20 419 ASN A C 1
ATOM 5970 O O . ASN A 1 394 ? 164.226 171.268 133.288 1.00 107.39 419 ASN A O 1
ATOM 5981 N N . LEU A 1 395 ? 163.594 170.120 131.477 1.00 105.04 420 LEU A N 1
ATOM 5982 C CA . LEU A 1 395 ? 164.013 168.820 132.002 1.00 102.35 420 LEU A CA 1
ATOM 5983 C C . LEU A 1 395 ? 165.520 168.832 132.251 1.00 105.08 420 LEU A C 1
ATOM 5984 O O . LEU A 1 395 ? 166.289 169.193 131.368 1.00 109.95 420 LEU A O 1
ATOM 6000 N N . VAL A 1 396 ? 165.949 168.432 133.444 1.00 104.30 421 VAL A N 1
ATOM 6001 C CA . VAL A 1 396 ? 167.355 168.426 133.872 1.00 105.64 421 VAL A CA 1
ATOM 6002 C C . VAL A 1 396 ? 167.950 167.026 133.842 1.00 102.90 421 VAL A C 1
ATOM 6003 O O . VAL A 1 396 ? 169.056 166.833 133.342 1.00 107.45 421 VAL A O 1
ATOM 6016 N N . THR A 1 397 ? 167.241 166.062 134.431 1.00 96.69 422 THR A N 1
ATOM 6017 C CA . THR A 1 397 ? 167.750 164.705 134.647 1.00 95.97 422 THR A CA 1
ATOM 6018 C C . THR A 1 397 ? 166.748 163.633 134.261 1.00 92.09 422 THR A C 1
ATOM 6019 O O . THR A 1 397 ? 165.596 163.683 134.690 1.00 94.75 422 THR A O 1
ATOM 6030 N N . ILE A 1 398 ? 167.225 162.606 133.559 1.00 92.18 423 ILE A N 1
ATOM 6031 C CA . ILE A 1 398 ? 166.524 161.335 133.363 1.00 87.81 423 ILE A CA 1
ATOM 6032 C C . ILE A 1 398 ? 167.105 160.334 134.375 1.00 94.47 423 ILE A C 1
ATOM 6033 O O . ILE A 1 398 ? 168.269 159.952 134.275 1.00 96.24 423 ILE A O 1
ATOM 6049 N N . GLY A 1 399 ? 166.312 159.917 135.358 1.00 93.57 424 GLY A N 1
ATOM 6050 C CA . GLY A 1 399 ? 166.780 159.148 136.512 1.00 92.54 424 GLY A CA 1
ATOM 6051 C C . GLY A 1 399 ? 167.205 157.712 136.217 1.00 94.98 424 GLY A C 1
ATOM 6052 O O . GLY A 1 399 ? 168.141 157.222 136.839 1.00 103.78 424 GLY A O 1
ATOM 6056 N N . GLY A 1 400 ? 166.557 157.015 135.282 1.00 93.26 425 GLY A N 1
ATOM 6057 C CA . GLY A 1 400 ? 166.960 155.670 134.866 1.00 92.27 425 GLY A CA 1
ATOM 6058 C C . GLY A 1 400 ? 166.861 154.579 135.944 1.00 94.38 425 GLY A C 1
ATOM 6059 O O . GLY A 1 400 ? 167.626 153.622 135.897 1.00 101.22 425 GLY A O 1
ATOM 6063 N N . ARG A 1 401 ? 165.942 154.684 136.917 1.00 96.78 426 ARG A N 1
ATOM 6064 C CA . ARG A 1 401 ? 165.755 153.664 137.978 1.00 105.91 426 ARG A CA 1
ATOM 6065 C C . ARG A 1 401 ? 165.124 152.372 137.451 1.00 97.51 426 ARG A C 1
ATOM 6066 O O . ARG A 1 401 ? 165.334 151.300 138.009 1.00 99.66 426 ARG A O 1
ATOM 6087 N N . VAL A 1 402 ? 164.362 152.487 136.369 1.00 95.36 427 VAL A N 1
ATOM 6088 C CA . VAL A 1 402 ? 163.815 151.399 135.555 1.00 94.11 427 VAL A CA 1
ATOM 6089 C C . VAL A 1 402 ? 164.147 151.709 134.096 1.00 89.79 427 VAL A C 1
ATOM 6090 O O . VAL A 1 402 ? 164.154 152.881 133.720 1.00 91.30 427 VAL A O 1
ATOM 6103 N N . LEU A 1 403 ? 164.430 150.695 133.279 1.00 83.49 428 LEU A N 1
ATOM 6104 C CA . LEU A 1 403 ? 164.795 150.840 131.867 1.00 82.40 428 LEU A CA 1
ATOM 6105 C C . LEU A 1 403 ? 163.828 150.072 130.959 1.00 85.58 428 LEU A C 1
ATOM 6106 O O . LEU A 1 403 ? 163.304 149.031 131.353 1.00 86.63 428 LEU A O 1
ATOM 6122 N N . TYR A 1 404 ? 163.634 150.546 129.731 1.00 81.69 429 TYR A N 1
ATOM 6123 C CA . TYR A 1 404 ? 162.849 149.842 128.724 1.00 77.26 429 TYR A CA 1
ATOM 6124 C C . TYR A 1 404 ? 163.774 148.987 127.859 1.00 81.59 429 TYR A C 1
ATOM 6125 O O . TYR A 1 404 ? 164.476 149.512 126.996 1.00 83.68 429 TYR A O 1
ATOM 6143 N N . SER A 1 405 ? 163.862 147.681 128.131 1.00 82.63 430 SER A N 1
ATOM 6144 C CA . SER A 1 405 ? 164.823 146.782 127.465 1.00 83.68 430 SER A CA 1
ATOM 6145 C C . SER A 1 405 ? 166.266 147.324 127.464 1.00 81.77 430 SER A C 1
ATOM 6146 O O . SER A 1 405 ? 166.978 147.251 126.463 1.00 81.29 430 SER A O 1
ATOM 6154 N N . GLY A 1 406 ? 166.689 147.922 128.582 1.00 83.37 431 GLY A N 1
ATOM 6155 C CA . GLY A 1 406 ? 168.015 148.534 128.764 1.00 86.78 431 GLY A CA 1
ATOM 6156 C C . GLY A 1 406 ? 168.156 149.994 128.307 1.00 83.71 431 GLY A C 1
ATOM 6157 O O . GLY A 1 406 ? 169.223 150.585 128.475 1.00 84.96 431 GLY A O 1
ATOM 6161 N N . LEU A 1 407 ? 167.109 150.605 127.757 1.00 78.46 432 LEU A N 1
ATOM 6162 C CA . LEU A 1 407 ? 167.131 151.977 127.249 1.00 78.23 432 LEU A CA 1
ATOM 6163 C C . LEU A 1 407 ? 166.483 152.956 128.237 1.00 78.12 432 LEU A C 1
ATOM 6164 O O . LEU A 1 407 ? 165.482 152.630 128.876 1.00 79.32 432 LEU A O 1
ATOM 6180 N N . SER A 1 408 ? 167.044 154.160 128.357 1.00 72.54 433 SER A N 1
ATOM 6181 C CA . SER A 1 408 ? 166.527 155.227 129.225 1.00 67.44 433 SER A CA 1
ATOM 6182 C C . SER A 1 408 ? 166.018 156.444 128.466 1.00 65.68 433 SER A C 1
ATOM 6183 O O . SER A 1 408 ? 165.143 157.137 128.978 1.00 69.56 433 SER A O 1
ATOM 6191 N N . LEU A 1 409 ? 166.496 156.677 127.245 1.00 63.44 434 LEU A N 1
ATOM 6192 C CA . LEU A 1 409 ? 166.006 157.717 126.341 1.00 58.41 434 LEU A CA 1
ATOM 6193 C C . LEU A 1 409 ? 165.784 157.091 124.975 1.00 58.03 434 LEU A C 1
ATOM 6194 O O . LEU A 1 409 ? 166.728 156.606 124.355 1.00 69.13 434 LEU A O 1
ATOM 6210 N N . LEU A 1 410 ? 164.547 157.094 124.509 1.00 48.09 435 LEU A N 1
ATOM 6211 C CA . LEU A 1 410 ? 164.162 156.300 123.361 1.00 49.02 435 LEU A CA 1
ATOM 6212 C C . LEU A 1 410 ? 163.248 157.118 122.463 1.00 44.86 435 LEU A C 1
ATOM 6213 O O . LEU A 1 410 ? 162.180 157.526 122.901 1.00 50.37 435 LEU A O 1
ATOM 6229 N N . ILE A 1 411 ? 163.668 157.385 121.227 1.00 44.34 436 ILE A N 1
ATOM 6230 C CA . ILE A 1 411 ? 162.871 158.069 120.203 1.00 43.37 436 ILE A CA 1
ATOM 6231 C C . ILE A 1 411 ? 162.929 157.268 118.907 1.00 47.93 436 ILE A C 1
ATOM 6232 O O . ILE A 1 411 ? 164.011 156.963 118.413 1.00 63.00 436 ILE A O 1
ATOM 6248 N N . LEU A 1 412 ? 161.785 156.949 118.320 1.00 42.16 437 LEU A N 1
ATOM 6249 C CA . LEU A 1 412 ? 161.704 156.202 117.068 1.00 47.78 437 LEU A CA 1
ATOM 6250 C C . LEU A 1 412 ? 160.769 156.877 116.077 1.00 58.32 437 LEU A C 1
ATOM 6251 O O . LEU A 1 412 ? 159.659 157.249 116.441 1.00 63.25 437 LEU A O 1
ATOM 6267 N N . LYS A 1 413 ? 161.139 156.932 114.796 1.00 71.06 438 LYS A N 1
ATOM 6268 C CA . LYS A 1 413 ? 160.224 157.201 113.663 1.00 73.76 438 LYS A CA 1
ATOM 6269 C C . LYS A 1 413 ? 159.427 158.519 113.721 1.00 73.90 438 LYS A C 1
ATOM 6270 O O . LYS A 1 413 ? 158.262 158.534 113.331 1.00 78.10 438 LYS A O 1
ATOM 6289 N N . GLN A 1 414 ? 159.999 159.639 114.168 1.00 76.36 439 GLN A N 1
ATOM 6290 C CA . GLN A 1 414 ? 159.289 160.922 114.154 1.00 80.25 439 GLN A CA 1
ATOM 6291 C C . GLN A 1 414 ? 159.645 161.745 112.910 1.00 91.09 439 GLN A C 1
ATOM 6292 O O . GLN A 1 414 ? 160.674 162.414 112.851 1.00 97.05 439 GLN A O 1
ATOM 6306 N N . GLN A 1 415 ? 158.770 161.720 111.910 1.00 95.34 440 GLN A N 1
ATOM 6307 C CA . GLN A 1 415 ? 158.991 162.421 110.645 1.00 101.77 440 GLN A CA 1
ATOM 6308 C C . GLN A 1 415 ? 158.769 163.937 110.776 1.00 108.94 440 GLN A C 1
ATOM 6309 O O . GLN A 1 415 ? 159.486 164.721 110.162 1.00 111.29 440 GLN A O 1
ATOM 6323 N N . GLY A 1 416 ? 157.804 164.368 111.591 1.00 105.86 441 GLY A N 1
ATOM 6324 C CA . GLY A 1 416 ? 157.401 165.774 111.758 1.00 103.10 441 GLY A CA 1
ATOM 6325 C C . GLY A 1 416 ? 158.244 166.578 112.750 1.00 105.34 441 GLY A C 1
ATOM 6326 O O . GLY A 1 416 ? 157.688 167.332 113.547 1.00 107.91 441 GLY A O 1
ATOM 6330 N N . ILE A 1 417 ? 159.567 166.399 112.751 1.00 106.68 442 ILE A N 1
ATOM 6331 C CA . ILE A 1 417 ? 160.521 167.053 113.662 1.00 110.58 442 ILE A CA 1
ATOM 6332 C C . ILE A 1 417 ? 161.723 167.586 112.878 1.00 115.72 442 ILE A C 1
ATOM 6333 O O . ILE A 1 417 ? 162.185 166.940 111.945 1.00 119.08 442 ILE A O 1
ATOM 6349 N N . THR A 1 418 ? 162.257 168.742 113.271 1.00 111.43 443 THR A N 1
ATOM 6350 C CA . THR A 1 418 ? 163.460 169.354 112.676 1.00 117.09 443 THR A CA 1
ATOM 6351 C C . THR A 1 418 ? 164.589 169.581 113.682 1.00 122.62 443 THR A C 1
ATOM 6352 O O . THR A 1 418 ? 165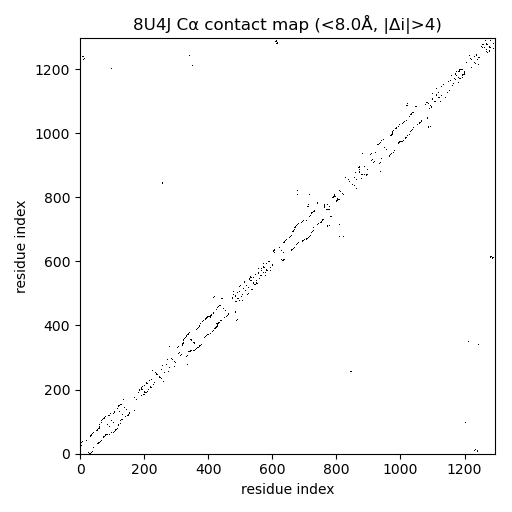.768 169.548 113.331 1.00 130.41 443 THR A O 1
ATOM 6363 N N . SER A 1 419 ? 164.252 169.800 114.950 1.00 118.24 444 SER A N 1
ATOM 6364 C CA . SER A 1 419 ? 165.195 170.151 116.016 1.00 122.71 444 SER A CA 1
ATOM 6365 C C . SER A 1 419 ? 164.697 169.612 117.354 1.00 118.71 444 SER A C 1
ATOM 6366 O O . SER A 1 419 ? 163.528 169.267 117.484 1.00 116.86 444 SER A O 1
ATOM 6374 N N . LEU A 1 420 ? 165.572 169.497 118.350 1.00 116.35 445 LEU A N 1
ATOM 6375 C CA . LEU A 1 420 ? 165.181 168.973 119.659 1.00 116.64 445 LEU A CA 1
ATOM 6376 C C . LEU A 1 420 ? 164.891 170.092 120.663 1.00 118.84 445 LEU A C 1
ATOM 6377 O O . LEU A 1 420 ? 163.864 170.081 121.327 1.00 114.73 445 LEU A O 1
ATOM 6393 N N . GLN A 1 421 ? 165.769 171.085 120.748 1.00 128.01 446 GLN A N 1
ATOM 6394 C CA . GLN A 1 421 ? 165.629 172.281 121.583 1.00 135.15 446 GLN A CA 1
ATOM 6395 C C . GLN A 1 421 ? 165.487 172.049 123.101 1.00 124.93 446 GLN A C 1
ATOM 6396 O O . GLN A 1 421 ? 164.903 172.884 123.789 1.00 127.16 446 GLN A O 1
ATOM 6410 N N . PHE A 1 422 ? 166.085 170.998 123.670 1.00 122.37 447 PHE A N 1
ATOM 6411 C CA . PHE A 1 422 ? 166.231 170.918 125.131 1.00 121.82 447 PHE A CA 1
ATOM 6412 C C . PHE A 1 422 ? 167.183 172.028 125.613 1.00 129.60 447 PHE A C 1
ATOM 6413 O O . PHE A 1 422 ? 168.066 172.436 124.861 1.00 144.09 447 PHE A O 1
ATOM 6430 N N . GLN A 1 423 ? 167.036 172.542 126.838 1.00 126.98 448 GLN A N 1
ATOM 6431 C CA . GLN A 1 423 ? 167.935 173.601 127.341 1.00 135.33 448 GLN A CA 1
ATOM 6432 C C . GLN A 1 423 ? 168.549 173.278 128.704 1.00 125.61 448 GLN A C 1
ATOM 6433 O O . GLN A 1 423 ? 169.744 173.488 128.896 1.00 126.34 448 GLN A O 1
ATOM 6447 N N . SER A 1 424 ? 167.776 172.732 129.643 1.00 122.27 449 SER A N 1
ATOM 6448 C CA . SER A 1 424 ? 168.244 172.430 131.003 1.00 120.81 449 SER A CA 1
ATOM 6449 C C . SER A 1 424 ? 168.825 171.020 131.173 1.00 117.41 449 SER A C 1
ATOM 6450 O O . SER A 1 424 ? 169.346 170.706 132.240 1.00 115.82 449 SER A O 1
ATOM 6458 N N . LEU A 1 425 ? 168.728 170.154 130.160 1.00 116.75 450 LEU A N 1
ATOM 6459 C CA . LEU A 1 425 ? 169.119 168.748 130.257 1.00 116.63 450 LEU A CA 1
ATOM 6460 C C . LEU A 1 425 ? 170.642 168.603 130.367 1.00 115.66 450 LEU A C 1
ATOM 6461 O O . LEU A 1 425 ? 171.385 169.033 129.487 1.00 120.10 450 LEU A O 1
ATOM 6477 N N . LYS A 1 426 ? 171.100 167.993 131.462 1.00 115.04 451 LYS A N 1
ATOM 6478 C CA . LYS A 1 426 ? 172.522 167.810 131.787 1.00 117.86 451 LYS A CA 1
ATOM 6479 C C . LYS A 1 426 ? 172.890 166.386 132.190 1.00 117.23 451 LYS A C 1
ATOM 6480 O O . LYS A 1 426 ? 174.057 166.025 132.089 1.00 120.70 451 LYS A O 1
ATOM 6499 N N . GLU A 1 427 ? 171.934 165.562 132.614 1.00 109.73 452 GLU A N 1
ATOM 6500 C CA . GLU A 1 427 ? 172.220 164.202 133.057 1.00 108.74 452 GLU A CA 1
ATOM 6501 C C . GLU A 1 427 ? 171.237 163.161 132.516 1.00 104.48 452 GLU A C 1
ATOM 6502 O O . GLU A 1 427 ? 170.024 163.291 132.660 1.00 103.77 452 GLU A O 1
ATOM 6514 N N . ILE A 1 428 ? 171.791 162.059 132.011 1.00 106.67 453 ILE A N 1
ATOM 6515 C CA . ILE A 1 428 ? 171.098 160.826 131.649 1.00 103.37 453 ILE A CA 1
ATOM 6516 C C . ILE A 1 428 ? 171.752 159.701 132.466 1.00 107.73 453 ILE A C 1
ATOM 6517 O O . ILE A 1 428 ? 172.800 159.174 132.100 1.00 112.19 453 ILE A O 1
ATOM 6533 N N . SER A 1 429 ? 171.187 159.385 133.632 1.00 104.03 454 SER A N 1
ATOM 6534 C CA . SER A 1 429 ? 171.913 158.742 134.734 1.00 104.25 454 SER A CA 1
ATOM 6535 C C . SER A 1 429 ? 172.208 157.254 134.581 1.00 109.17 454 SER A C 1
ATOM 6536 O O . SER A 1 429 ? 173.122 156.747 135.224 1.00 115.04 454 SER A O 1
ATOM 6544 N N . ALA A 1 430 ? 171.417 156.538 133.790 1.00 109.30 455 ALA A N 1
ATOM 6545 C CA . ALA A 1 430 ? 171.546 155.097 133.566 1.00 111.10 455 ALA A CA 1
ATOM 6546 C C . ALA A 1 430 ? 170.925 154.715 132.218 1.00 105.17 455 ALA A C 1
ATOM 6547 O O . ALA A 1 430 ? 170.088 155.449 131.693 1.00 101.51 455 ALA A O 1
ATOM 6554 N N . GLY A 1 431 ? 171.323 153.574 131.656 1.00 101.59 456 GLY A N 1
ATOM 6555 C CA . GLY A 1 431 ? 170.742 153.039 130.419 1.00 96.03 456 GLY A CA 1
ATOM 6556 C C . GLY A 1 431 ? 171.314 153.651 129.137 1.00 94.82 456 GLY A C 1
ATOM 6557 O O . GLY A 1 431 ? 172.124 154.579 129.170 1.00 99.48 456 GLY A O 1
ATOM 6561 N N . ASN A 1 432 ? 170.902 153.103 127.999 1.00 86.24 457 ASN A N 1
ATOM 6562 C CA . ASN A 1 432 ? 171.343 153.565 126.687 1.00 85.80 457 ASN A CA 1
ATOM 6563 C C . ASN A 1 432 ? 170.361 154.545 126.026 1.00 81.21 457 ASN A C 1
ATOM 6564 O O . ASN A 1 432 ? 169.177 154.596 126.357 1.00 78.74 457 ASN A O 1
ATOM 6575 N N . ILE A 1 433 ? 170.873 155.287 125.048 1.00 81.10 458 ILE A N 1
ATOM 6576 C CA . ILE A 1 433 ? 170.123 156.221 124.204 1.00 69.42 458 ILE A CA 1
ATOM 6577 C C . ILE A 1 433 ? 169.888 155.567 122.847 1.00 75.32 458 ILE A C 1
ATOM 6578 O O . ILE A 1 433 ? 170.827 155.061 122.241 1.00 86.12 458 ILE A O 1
ATOM 6594 N N . TYR A 1 434 ? 168.664 155.589 122.339 1.00 65.30 459 TYR A N 1
ATOM 6595 C CA . TYR A 1 434 ? 168.312 154.934 121.083 1.00 61.91 459 TYR A CA 1
ATOM 6596 C C . TYR A 1 434 ? 167.492 155.885 120.210 1.00 57.15 459 TYR A C 1
ATOM 6597 O O . TYR A 1 434 ? 166.344 156.170 120.532 1.00 62.74 459 TYR A O 1
ATOM 6615 N N . ILE A 1 435 ? 168.062 156.418 119.130 1.00 60.10 460 ILE A N 1
ATOM 6616 C CA . ILE A 1 435 ? 167.414 157.440 118.292 1.00 58.58 460 ILE A CA 1
ATOM 6617 C C . ILE A 1 435 ? 167.486 157.009 116.830 1.00 68.45 460 ILE A C 1
ATOM 6618 O O . ILE A 1 435 ? 168.560 157.029 116.227 1.00 81.15 460 ILE A O 1
ATOM 6634 N N . THR A 1 436 ? 166.368 156.610 116.231 1.00 68.67 461 THR A N 1
ATOM 6635 C CA . THR A 1 436 ? 166.367 156.076 114.860 1.00 74.02 461 THR A CA 1
ATOM 6636 C C . THR A 1 436 ? 165.174 156.515 114.020 1.00 79.29 461 THR A C 1
ATOM 6637 O O . THR A 1 436 ? 164.128 156.907 114.535 1.00 80.73 461 THR A O 1
ATOM 6648 N N . ASP A 1 437 ? 165.319 156.421 112.698 1.00 87.13 462 ASP A N 1
ATOM 6649 C CA . ASP A 1 437 ? 164.265 156.665 111.707 1.00 88.44 462 ASP A CA 1
ATOM 6650 C C . ASP A 1 437 ? 163.731 158.110 111.648 1.00 92.48 462 ASP A C 1
ATOM 6651 O O . ASP A 1 437 ? 162.681 158.362 111.051 1.00 91.56 462 ASP A O 1
ATOM 6660 N N . ASN A 1 438 ? 164.423 159.080 112.251 1.00 88.47 463 ASN A N 1
ATOM 6661 C CA . ASN A 1 438 ? 163.989 160.472 112.289 1.00 91.81 463 ASN A CA 1
ATOM 6662 C C . ASN A 1 438 ? 164.426 161.217 111.019 1.00 105.50 463 ASN A C 1
ATOM 6663 O O . ASN A 1 438 ? 165.418 161.948 111.007 1.00 111.93 463 ASN A O 1
ATOM 6674 N N . SER A 1 439 ? 163.708 160.992 109.920 1.00 110.14 464 SER A N 1
ATOM 6675 C CA . SER A 1 439 ? 164.089 161.385 108.551 1.00 119.13 464 SER A CA 1
ATOM 6676 C C . SER A 1 439 ? 164.189 162.892 108.258 1.00 121.75 464 SER A C 1
ATOM 6677 O O . SER A 1 439 ? 164.816 163.260 107.269 1.00 124.42 464 SER A O 1
ATOM 6685 N N . ASN A 1 440 ? 163.624 163.767 109.094 1.00 117.83 465 ASN A N 1
ATOM 6686 C CA . ASN A 1 440 ? 163.728 165.223 108.952 1.00 119.18 465 ASN A CA 1
ATOM 6687 C C . ASN A 1 440 ? 164.506 165.919 110.088 1.00 120.32 465 ASN A C 1
ATOM 6688 O O . ASN A 1 440 ? 164.651 167.140 110.064 1.00 127.64 465 ASN A O 1
ATOM 6699 N N . LEU A 1 441 ? 165.035 165.178 111.067 1.00 114.71 466 LEU A N 1
ATOM 6700 C CA . LEU A 1 441 ? 165.741 165.740 112.224 1.00 114.56 466 LEU A CA 1
ATOM 6701 C C . LEU A 1 441 ? 167.183 166.105 111.836 1.00 125.22 466 LEU A C 1
ATOM 6702 O O . LEU A 1 441 ? 167.855 165.251 111.273 1.00 132.84 466 LEU A O 1
ATOM 6718 N N . CYS A 1 442 ? 167.687 167.309 112.152 1.00 130.22 467 CYS A N 1
ATOM 6719 C CA . CYS A 1 442 ? 169.060 167.716 111.777 1.00 146.28 467 CYS A CA 1
ATOM 6720 C C . CYS A 1 442 ? 170.101 167.801 112.911 1.00 151.76 467 CYS A C 1
ATOM 6721 O O . CYS A 1 442 ? 171.119 167.115 112.857 1.00 151.74 467 CYS A O 1
ATOM 6728 N N . TYR A 1 443 ? 169.907 168.637 113.932 1.00 149.47 468 TYR A N 1
ATOM 6729 C CA . TYR A 1 443 ? 170.992 169.074 114.836 1.00 150.58 468 TYR A CA 1
ATOM 6730 C C . TYR A 1 443 ? 171.564 167.970 115.749 1.00 147.88 468 TYR A C 1
ATOM 6731 O O . TYR A 1 443 ? 172.682 168.090 116.254 1.00 151.38 468 TYR A O 1
ATOM 6749 N N . TYR A 1 444 ? 170.858 166.842 115.865 1.00 145.63 469 TYR A N 1
ATOM 6750 C CA . TYR A 1 444 ? 171.233 165.650 116.637 1.00 147.74 469 TYR A CA 1
ATOM 6751 C C . TYR A 1 444 ? 172.677 165.178 116.407 1.00 147.04 469 TYR A C 1
ATOM 6752 O O . TYR A 1 444 ? 173.335 164.727 117.342 1.00 145.60 469 TYR A O 1
ATOM 6770 N N . HIS A 1 445 ? 173.198 165.322 115.182 1.00 149.09 470 HIS A N 1
ATOM 6771 C CA . HIS A 1 445 ? 174.511 164.799 114.799 1.00 150.52 470 HIS A CA 1
ATOM 6772 C C . HIS A 1 445 ? 175.680 165.573 115.432 1.00 153.06 470 HIS A C 1
ATOM 6773 O O . HIS A 1 445 ? 176.824 165.126 115.376 1.00 152.89 470 HIS A O 1
ATOM 6787 N N . THR A 1 446 ? 175.411 166.734 116.033 1.00 154.58 471 THR A N 1
ATOM 6788 C CA . THR A 1 446 ? 176.450 167.581 116.635 1.00 161.28 471 THR A CA 1
ATOM 6789 C C . THR A 1 446 ? 176.740 167.225 118.100 1.00 164.80 471 THR A C 1
ATOM 6790 O O . THR A 1 446 ? 177.737 167.680 118.656 1.00 169.55 471 THR A O 1
ATOM 6801 N N . ILE A 1 447 ? 175.873 166.444 118.748 1.00 160.13 472 ILE A N 1
ATOM 6802 C CA . ILE A 1 447 ? 175.879 166.269 120.205 1.00 160.71 472 ILE A CA 1
ATOM 6803 C C . ILE A 1 447 ? 177.047 165.412 120.712 1.00 155.41 472 ILE A C 1
ATOM 6804 O O . ILE A 1 447 ? 177.290 164.306 120.230 1.00 153.62 472 ILE A O 1
ATOM 6820 N N . ASN A 1 448 ? 177.746 165.910 121.737 1.00 163.55 473 ASN A N 1
ATOM 6821 C CA . ASN A 1 448 ? 178.775 165.188 122.484 1.00 162.88 473 ASN A CA 1
ATOM 6822 C C . ASN A 1 448 ? 178.200 164.409 123.680 1.00 151.42 473 ASN A C 1
ATOM 6823 O O . ASN A 1 448 ? 178.217 164.878 124.819 1.00 152.72 473 ASN A O 1
ATOM 6833 N N . TRP A 1 449 ? 177.688 163.205 123.432 1.00 150.43 474 TRP A N 1
ATOM 6834 C CA . TRP A 1 449 ? 176.868 162.425 124.377 1.00 145.40 474 TRP A CA 1
ATOM 6835 C C . TRP A 1 449 ? 177.593 161.983 125.657 1.00 144.64 474 TRP A C 1
ATOM 6836 O O . TRP A 1 449 ? 176.959 161.776 126.691 1.00 137.85 474 TRP A O 1
ATOM 6857 N N . THR A 1 450 ? 178.926 161.917 125.646 1.00 148.70 475 THR A N 1
ATOM 6858 C CA . THR A 1 450 ? 179.720 161.640 126.856 1.00 149.02 475 THR A CA 1
ATOM 6859 C C . THR A 1 450 ? 179.650 162.756 127.901 1.00 148.00 475 THR A C 1
ATOM 6860 O O . THR A 1 450 ? 180.010 162.524 129.054 1.00 145.33 475 THR A O 1
ATOM 6871 N N . THR A 1 451 ? 179.121 163.937 127.558 1.00 152.47 476 THR A N 1
ATOM 6872 C CA . THR A 1 451 ? 178.833 165.003 128.538 1.00 149.57 476 THR A CA 1
ATOM 6873 C C . THR A 1 451 ? 177.521 164.781 129.295 1.00 142.30 476 THR A C 1
ATOM 6874 O O . THR A 1 451 ? 177.306 165.413 130.326 1.00 139.72 476 THR A O 1
ATOM 6885 N N . LEU A 1 452 ? 176.638 163.906 128.804 1.00 138.03 477 LEU A N 1
ATOM 6886 C CA . LEU A 1 452 ? 175.352 163.584 129.430 1.00 129.64 477 LEU A CA 1
ATOM 6887 C C . LEU A 1 452 ? 175.372 162.243 130.164 1.00 123.21 477 LEU A C 1
ATOM 6888 O O . LEU A 1 452 ? 174.646 162.066 131.139 1.00 120.83 477 LEU A O 1
ATOM 6904 N N . PHE A 1 453 ? 176.190 161.299 129.699 1.00 127.93 478 PHE A N 1
ATOM 6905 C CA . PHE A 1 453 ? 176.345 159.990 130.324 1.00 128.00 478 PHE A CA 1
ATOM 6906 C C . PHE A 1 453 ? 176.979 160.093 131.716 1.00 130.03 478 PHE A C 1
ATOM 6907 O O . PHE A 1 453 ? 177.891 160.892 131.931 1.00 134.37 478 PHE A O 1
ATOM 6924 N N . SER A 1 454 ? 176.538 159.246 132.647 1.00 128.10 479 SER A N 1
ATOM 6925 C CA . SER A 1 454 ? 177.045 159.197 134.030 1.00 133.54 479 SER A CA 1
ATOM 6926 C C . SER A 1 454 ? 178.139 158.149 134.255 1.00 139.17 479 SER A C 1
ATOM 6927 O O . SER A 1 454 ? 178.857 158.215 135.251 1.00 142.56 479 SER A O 1
ATOM 6935 N N . THR A 1 455 ? 178.315 157.195 133.340 1.00 137.77 480 THR A N 1
ATOM 6936 C CA . THR A 1 455 ? 179.380 156.185 133.417 1.00 143.55 480 THR A CA 1
ATOM 6937 C C . THR A 1 455 ? 179.870 155.815 132.016 1.00 146.72 480 THR A C 1
ATOM 6938 O O . THR A 1 455 ? 179.107 155.866 131.051 1.00 144.14 480 THR A O 1
ATOM 6949 N N . ILE A 1 456 ? 181.127 155.385 131.885 1.00 149.67 481 ILE A N 1
ATOM 6950 C CA . ILE A 1 456 ? 181.695 154.931 130.604 1.00 152.57 481 ILE A CA 1
ATOM 6951 C C . ILE A 1 456 ? 181.006 153.677 130.030 1.00 152.54 481 ILE A C 1
ATOM 6952 O O . ILE A 1 456 ? 181.146 153.370 128.850 1.00 151.46 481 ILE A O 1
ATOM 6968 N N . ASN A 1 457 ? 180.210 152.963 130.829 1.00 150.60 482 ASN A N 1
ATOM 6969 C CA . ASN A 1 457 ? 179.470 151.768 130.404 1.00 149.46 482 ASN A CA 1
ATOM 6970 C C . ASN A 1 457 ? 178.228 152.076 129.538 1.00 142.81 482 ASN A C 1
ATOM 6971 O O . ASN A 1 457 ? 177.605 151.153 129.016 1.00 137.48 482 ASN A O 1
ATOM 6982 N N . GLN A 1 458 ? 177.832 153.344 129.397 1.00 139.30 483 GLN A N 1
ATOM 6983 C CA . GLN A 1 458 ? 176.687 153.741 128.571 1.00 128.57 483 GLN A CA 1
ATOM 6984 C C . GLN A 1 458 ? 177.050 153.885 127.084 1.00 129.77 483 GLN A C 1
ATOM 6985 O O . GLN A 1 458 ? 178.161 154.284 126.733 1.00 130.44 483 GLN A O 1
ATOM 6999 N N . ARG A 1 459 ? 176.089 153.582 126.204 1.00 120.51 484 ARG A N 1
ATOM 7000 C CA . ARG A 1 459 ? 176.207 153.607 124.736 1.00 111.64 484 ARG A CA 1
ATOM 7001 C C . ARG A 1 459 ? 175.009 154.311 124.113 1.00 100.13 484 ARG A C 1
ATOM 7002 O O . ARG A 1 459 ? 173.918 154.331 124.683 1.00 99.88 484 ARG A O 1
ATOM 7023 N N . ILE A 1 460 ? 175.190 154.848 122.912 1.00 99.48 485 ILE A N 1
ATOM 7024 C CA . ILE A 1 460 ? 174.102 155.376 122.085 1.00 98.72 485 ILE A CA 1
ATOM 7025 C C . ILE A 1 460 ? 174.049 154.676 120.728 1.00 96.12 485 ILE A C 1
ATOM 7026 O O . ILE A 1 460 ? 175.083 154.434 120.107 1.00 101.04 485 ILE A O 1
ATOM 7042 N N . VAL A 1 461 ? 172.841 154.391 120.252 1.00 85.66 486 VAL A N 1
ATOM 7043 C CA . VAL A 1 461 ? 172.581 153.845 118.921 1.00 82.03 486 VAL A CA 1
ATOM 7044 C C . VAL A 1 461 ? 171.916 154.915 118.065 1.00 82.86 486 VAL A C 1
ATOM 7045 O O . VAL A 1 461 ? 170.838 155.396 118.402 1.00 86.12 486 VAL A O 1
ATOM 7058 N N . ILE A 1 462 ? 172.532 155.262 116.940 1.00 85.02 487 ILE A N 1
ATOM 7059 C CA . ILE A 1 462 ? 172.003 156.192 115.936 1.00 87.26 487 ILE A CA 1
ATOM 7060 C C . ILE A 1 462 ? 171.988 155.484 114.581 1.00 93.75 487 ILE A C 1
ATOM 7061 O O . ILE A 1 462 ? 173.030 154.996 114.142 1.00 97.19 487 ILE A O 1
ATOM 7077 N N . ARG A 1 463 ? 170.836 155.469 113.899 1.00 92.07 488 ARG A N 1
ATOM 7078 C CA . ARG A 1 463 ? 170.696 154.946 112.530 1.00 95.39 488 ARG A CA 1
ATOM 7079 C C . ARG A 1 463 ? 169.433 155.433 111.832 1.00 91.05 488 ARG A C 1
ATOM 7080 O O . ARG A 1 463 ? 168.416 155.680 112.468 1.00 94.10 488 ARG A O 1
ATOM 7101 N N . ASP A 1 464 ? 169.534 155.586 110.517 1.00 95.42 489 ASP A N 1
ATOM 7102 C CA . ASP A 1 464 ? 168.468 155.950 109.573 1.00 100.96 489 ASP A CA 1
ATOM 7103 C C . ASP A 1 464 ? 167.742 157.286 109.832 1.00 100.80 489 ASP A C 1
ATOM 7104 O O . ASP A 1 464 ? 166.604 157.492 109.415 1.00 103.15 489 ASP A O 1
ATOM 7113 N N . ASN A 1 465 ? 168.444 158.246 110.437 1.00 99.12 490 ASN A N 1
ATOM 7114 C CA . ASN A 1 465 ? 167.928 159.607 110.589 1.00 102.35 490 ASN A CA 1
ATOM 7115 C C . ASN A 1 465 ? 168.342 160.454 109.364 1.00 113.04 490 ASN A C 1
ATOM 7116 O O . ASN A 1 465 ? 169.049 159.954 108.484 1.00 120.68 490 ASN A O 1
ATOM 7127 N N . ARG A 1 466 ? 167.951 161.733 109.272 1.00 121.83 491 ARG A N 1
ATOM 7128 C CA . ARG A 1 466 ? 168.384 162.588 108.144 1.00 134.27 491 ARG A CA 1
ATOM 7129 C C . ARG A 1 466 ? 169.908 162.711 108.111 1.00 142.19 491 ARG A C 1
ATOM 7130 O O . ARG A 1 466 ? 170.545 162.858 109.153 1.00 141.59 491 ARG A O 1
ATOM 7151 N N . LYS A 1 467 ? 170.498 162.639 106.917 1.00 153.12 492 LYS A N 1
ATOM 7152 C CA . LYS A 1 467 ? 171.951 162.744 106.714 1.00 165.95 492 LYS A CA 1
ATOM 7153 C C . LYS A 1 467 ? 172.481 164.112 107.148 1.00 172.31 492 LYS A C 1
ATOM 7154 O O . LYS A 1 467 ? 171.948 165.146 106.743 1.00 175.84 492 LYS A O 1
ATOM 7173 N N . ALA A 1 468 ? 173.558 164.128 107.926 1.00 176.12 493 ALA A N 1
ATOM 7174 C CA . ALA A 1 468 ? 174.188 165.363 108.398 1.00 181.10 493 ALA A CA 1
ATOM 7175 C C . ALA A 1 468 ? 174.712 166.246 107.245 1.00 189.37 493 ALA A C 1
ATOM 7176 O O . ALA A 1 468 ? 174.620 167.472 107.299 1.00 188.49 493 ALA A O 1
ATOM 7183 N N . GLU A 1 469 ? 175.197 165.639 106.164 1.00 190.40 494 GLU A N 1
ATOM 7184 C CA . GLU A 1 469 ? 175.722 166.338 104.991 1.00 191.93 494 GLU A CA 1
ATOM 7185 C C . GLU A 1 469 ? 174.620 167.134 104.275 1.00 192.37 494 GLU A C 1
ATOM 7186 O O . GLU A 1 469 ? 174.832 168.287 103.900 1.00 196.48 494 GLU A O 1
ATOM 7198 N N . ASN A 1 470 ? 173.411 166.575 104.178 1.00 192.16 495 ASN A N 1
ATOM 7199 C CA . ASN A 1 470 ? 172.245 167.257 103.614 1.00 196.32 495 ASN A CA 1
ATOM 7200 C C . ASN A 1 470 ? 171.770 168.403 104.511 1.00 193.94 495 ASN A C 1
ATOM 7201 O O . ASN A 1 470 ? 171.449 169.477 104.013 1.00 195.71 495 ASN A O 1
ATOM 7211 N N . CYS A 1 471 ? 171.768 168.215 105.830 1.00 194.17 496 CYS A N 1
ATOM 7212 C CA . CYS A 1 471 ? 171.405 169.276 106.771 1.00 193.49 496 CYS A CA 1
ATOM 7213 C C . CYS A 1 471 ? 172.393 170.460 106.721 1.00 195.61 496 CYS A C 1
ATOM 7214 O O . CYS A 1 471 ? 171.983 171.617 106.686 1.00 201.42 496 CYS A O 1
ATOM 7221 N N . THR A 1 472 ? 173.694 170.185 106.630 1.00 198.06 497 THR A N 1
ATOM 7222 C CA . THR A 1 472 ? 174.725 171.220 106.472 1.00 194.39 497 THR A CA 1
ATOM 7223 C C . THR A 1 472 ? 174.542 171.997 105.162 1.00 196.02 497 THR A C 1
ATOM 7224 O O . THR A 1 472 ? 174.581 173.225 105.162 1.00 194.40 497 THR A O 1
ATOM 7235 N N . ALA A 1 473 ? 174.272 171.303 104.051 1.00 197.47 498 ALA A N 1
ATOM 7236 C CA . ALA A 1 473 ? 174.038 171.908 102.740 1.00 199.12 498 ALA A CA 1
ATOM 7237 C C . ALA A 1 473 ? 172.867 172.908 102.763 1.00 200.44 498 ALA A C 1
ATOM 7238 O O . ALA A 1 473 ? 172.920 173.952 102.116 1.00 203.61 498 ALA A O 1
ATOM 7245 N N . GLU A 1 474 ? 171.839 172.630 103.562 1.00 198.90 499 GLU A N 1
ATOM 7246 C CA . GLU A 1 474 ? 170.671 173.492 103.761 1.00 200.23 499 GLU A CA 1
ATOM 7247 C C . GLU A 1 474 ? 170.881 174.606 104.811 1.00 203.10 499 GLU A C 1
ATOM 7248 O O . GLU A 1 474 ? 169.982 175.418 105.030 1.00 202.86 499 GLU A O 1
ATOM 7260 N N . GLY A 1 475 ? 172.050 174.692 105.462 1.00 202.69 500 GLY A N 1
ATOM 7261 C CA . GLY A 1 475 ? 172.364 175.751 106.431 1.00 204.76 500 GLY A CA 1
ATOM 7262 C C . GLY A 1 475 ? 171.808 175.506 107.839 1.00 204.06 500 GLY A C 1
ATOM 7263 O O . GLY A 1 475 ? 171.626 176.450 108.608 1.00 204.21 500 GLY A O 1
ATOM 7267 N N . MET A 1 476 ? 171.531 174.245 108.178 1.00 202.92 501 MET A N 1
ATOM 7268 C CA . MET A 1 476 ? 170.974 173.798 109.460 1.00 201.30 501 MET A CA 1
ATOM 7269 C C . MET A 1 476 ? 172.053 173.796 110.554 1.00 204.82 501 MET A C 1
ATOM 7270 O O . MET A 1 476 ? 172.478 172.740 111.029 1.00 200.49 501 MET A O 1
ATOM 7284 N N . VAL A 1 477 ? 172.536 174.984 110.931 1.00 208.59 502 VAL A N 1
ATOM 7285 C CA . VAL A 1 477 ? 173.648 175.177 111.886 1.00 212.19 502 VAL A CA 1
ATOM 7286 C C . VAL A 1 477 ? 173.263 176.113 113.037 1.00 213.53 502 VAL A C 1
ATOM 7287 O O . VAL A 1 477 ? 172.323 176.901 112.930 1.00 209.45 502 VAL A O 1
ATOM 7300 N N . CYS A 1 478 ? 173.964 175.987 114.162 1.00 217.46 503 CYS A N 1
ATOM 7301 C CA . CYS A 1 478 ? 173.714 176.748 115.391 1.00 224.83 503 CYS A CA 1
ATOM 7302 C C . CYS A 1 478 ? 174.540 178.048 115.483 1.00 231.60 503 CYS A C 1
ATOM 7303 O O . CYS A 1 478 ? 175.373 178.340 114.623 1.00 229.66 503 CYS A O 1
ATOM 7310 N N . ASN A 1 479 ? 174.281 178.857 116.514 1.00 235.87 504 ASN A N 1
ATOM 7311 C CA . ASN A 1 479 ? 174.946 180.143 116.748 1.00 246.54 504 ASN A CA 1
ATOM 7312 C C . ASN A 1 479 ? 176.485 180.050 116.728 1.00 254.91 504 ASN A C 1
ATOM 7313 O O . ASN A 1 479 ? 177.072 179.108 117.261 1.00 256.36 504 ASN A O 1
ATOM 7324 N N . HIS A 1 480 ? 177.155 181.052 116.152 1.00 263.75 505 HIS A N 1
ATOM 7325 C CA . HIS A 1 480 ? 178.616 181.066 116.007 1.00 272.27 505 HIS A CA 1
ATOM 7326 C C . HIS A 1 480 ? 179.399 180.894 117.317 1.00 280.16 505 HIS A C 1
ATOM 7327 O O . HIS A 1 480 ? 180.543 180.445 117.261 1.00 279.62 505 HIS A O 1
ATOM 7341 N N . LEU A 1 481 ? 178.821 181.206 118.484 1.00 281.34 506 LEU A N 1
ATOM 7342 C CA . LEU A 1 481 ? 179.453 181.008 119.799 1.00 282.24 506 LEU A CA 1
ATOM 7343 C C . LEU A 1 481 ? 179.469 179.542 120.274 1.00 277.75 506 LEU A C 1
ATOM 7344 O O . LEU A 1 481 ? 180.175 179.216 121.231 1.00 279.18 506 LEU A O 1
ATOM 7360 N N . CYS A 1 482 ? 178.679 178.661 119.663 1.00 266.04 507 CYS A N 1
ATOM 7361 C CA . CYS A 1 482 ? 178.505 177.284 120.119 1.00 256.91 507 CYS A CA 1
ATOM 7362 C C . CYS A 1 482 ? 179.791 176.451 119.993 1.00 252.48 507 CYS A C 1
ATOM 7363 O O . CYS A 1 482 ? 180.471 176.479 118.964 1.00 254.98 507 CYS A O 1
ATOM 7370 N N . SER A 1 483 ? 180.143 175.744 121.068 1.00 249.45 508 SER A N 1
ATOM 7371 C CA . SER A 1 483 ? 181.381 174.960 121.189 1.00 240.07 508 SER A CA 1
ATOM 7372 C C . SER A 1 483 ? 181.312 173.599 120.473 1.00 231.24 508 SER A C 1
ATOM 7373 O O . SER A 1 483 ? 180.261 173.162 119.995 1.00 227.38 508 SER A O 1
ATOM 7381 N N . SER A 1 484 ? 182.428 172.866 120.480 1.00 231.09 509 SER A N 1
ATOM 7382 C CA . SER A 1 484 ? 182.518 171.507 119.932 1.00 228.52 509 SER A CA 1
ATOM 7383 C C . SER A 1 484 ? 181.588 170.481 120.613 1.00 226.59 509 SER A C 1
ATOM 7384 O O . SER A 1 484 ? 181.409 169.392 120.075 1.00 220.27 509 SER A O 1
ATOM 7392 N N . ASP A 1 485 ? 180.944 170.792 121.748 1.00 221.90 510 ASP A N 1
ATOM 7393 C CA . ASP A 1 485 ? 179.961 169.892 122.375 1.00 208.84 510 ASP A CA 1
ATOM 7394 C C . ASP A 1 485 ? 178.649 169.753 121.586 1.00 197.34 510 ASP A C 1
ATOM 7395 O O . ASP A 1 485 ? 177.891 168.817 121.831 1.00 186.13 510 ASP A O 1
ATOM 7404 N N . GLY A 1 486 ? 178.374 170.665 120.650 1.00 197.84 511 GLY A N 1
ATOM 7405 C CA . GLY A 1 486 ? 177.174 170.644 119.819 1.00 182.98 511 GLY A CA 1
ATOM 7406 C C . GLY A 1 486 ? 175.968 171.366 120.420 1.00 180.44 511 GLY A C 1
ATOM 7407 O O . GLY A 1 486 ? 176.059 172.081 121.421 1.00 189.62 511 GLY A O 1
ATOM 7411 N N . CYS A 1 487 ? 174.817 171.204 119.773 1.00 176.99 512 CYS A N 1
ATOM 7412 C CA . CYS A 1 487 ? 173.607 171.951 120.092 1.00 182.53 512 CYS A CA 1
ATOM 7413 C C . CYS A 1 487 ? 172.311 171.149 119.926 1.00 172.88 512 CYS A C 1
ATOM 7414 O O . CYS A 1 487 ? 172.217 170.213 119.138 1.00 168.10 512 CYS A O 1
ATOM 7421 N N . TRP A 1 488 ? 171.277 171.592 120.643 1.00 166.87 513 TRP A N 1
ATOM 7422 C CA . TRP A 1 488 ? 169.922 171.059 120.580 1.00 153.94 513 TRP A CA 1
ATOM 7423 C C . TRP A 1 488 ? 169.085 171.698 119.471 1.00 158.39 513 TRP A C 1
ATOM 7424 O O . TRP A 1 488 ? 168.109 171.101 119.013 1.00 148.51 513 TRP A O 1
ATOM 7445 N N . GLY A 1 489 ? 169.421 172.917 119.055 1.00 167.70 514 GLY A N 1
ATOM 7446 C CA . GLY A 1 489 ? 168.662 173.682 118.070 1.00 175.14 514 GLY A CA 1
ATOM 7447 C C . GLY A 1 489 ? 169.325 175.009 117.698 1.00 180.90 514 GLY A C 1
ATOM 7448 O O . GLY A 1 489 ? 170.373 175.342 118.247 1.00 181.02 514 GLY A O 1
ATOM 7452 N N . PRO A 1 490 ? 168.736 175.765 116.757 1.00 184.62 515 PRO A N 1
ATOM 7453 C CA . PRO A 1 490 ? 169.350 176.958 116.169 1.00 193.16 515 PRO A CA 1
ATOM 7454 C C . PRO A 1 490 ? 169.484 178.167 117.107 1.00 192.80 515 PRO A C 1
ATOM 7455 O O . PRO A 1 490 ? 170.239 179.092 116.802 1.00 199.82 515 PRO A O 1
ATOM 7466 N N . GLY A 1 491 ? 168.751 178.205 118.221 1.00 193.10 516 GLY A N 1
ATOM 7467 C CA . GLY A 1 491 ? 168.707 179.383 119.089 1.00 200.17 516 GLY A CA 1
ATOM 7468 C C . GLY A 1 491 ? 170.036 179.658 119.814 1.00 209.86 516 GLY A C 1
ATOM 7469 O O . GLY A 1 491 ? 170.763 178.719 120.144 1.00 209.14 516 GLY A O 1
ATOM 7473 N N . PRO A 1 492 ? 170.355 180.925 120.139 1.00 217.61 517 PRO A N 1
ATOM 7474 C CA . PRO A 1 492 ? 171.564 181.311 120.880 1.00 223.72 517 PRO A CA 1
ATOM 7475 C C . PRO A 1 492 ? 171.609 180.766 122.321 1.00 234.34 517 PRO A C 1
ATOM 7476 O O . PRO A 1 492 ? 172.653 180.780 122.967 1.00 246.66 517 PRO A O 1
ATOM 7487 N N . ASP A 1 493 ? 170.479 180.293 122.843 1.00 226.77 518 ASP A N 1
ATOM 7488 C CA . ASP A 1 493 ? 170.298 179.677 124.156 1.00 228.64 518 ASP A CA 1
ATOM 7489 C C . ASP A 1 493 ? 170.082 178.147 124.100 1.00 212.04 518 ASP A C 1
ATOM 7490 O O . ASP A 1 493 ? 169.725 177.541 125.109 1.00 209.01 518 ASP A O 1
ATOM 7499 N N . GLN A 1 494 ? 170.265 177.502 122.942 1.00 205.31 519 GLN A N 1
ATOM 7500 C CA . GLN A 1 494 ? 169.993 176.070 122.734 1.00 192.29 519 GLN A CA 1
ATOM 7501 C C . GLN A 1 494 ? 171.255 175.226 122.470 1.00 187.39 519 GLN A C 1
ATOM 7502 O O . GLN A 1 494 ? 171.159 174.075 122.048 1.00 181.45 519 GLN A O 1
ATOM 7516 N N . CYS A 1 495 ? 172.451 175.769 122.699 1.00 195.30 520 CYS A N 1
ATOM 7517 C CA . CYS A 1 495 ? 173.720 175.037 122.599 1.00 192.88 520 CYS A CA 1
ATOM 7518 C C . CYS A 1 495 ? 174.174 174.422 123.933 1.00 197.03 520 CYS A C 1
ATOM 7519 O O . CYS A 1 495 ? 173.960 175.017 124.989 1.00 201.09 520 CYS A O 1
ATOM 7526 N N . LEU A 1 496 ? 174.819 173.244 123.907 1.00 196.24 521 LEU A N 1
ATOM 7527 C CA . LEU A 1 496 ? 175.232 172.545 125.136 1.00 199.95 521 LEU A CA 1
ATOM 7528 C C . LEU A 1 496 ? 176.257 173.356 125.941 1.00 205.83 521 LEU A C 1
ATOM 7529 O O . LEU A 1 496 ? 176.160 173.433 127.165 1.00 203.03 521 LEU A O 1
ATOM 7545 N N . SER A 1 497 ? 177.219 173.977 125.259 1.00 217.14 522 SER A N 1
ATOM 7546 C CA . SER A 1 497 ? 178.174 174.922 125.847 1.00 230.06 522 SER A CA 1
ATOM 7547 C C . SER A 1 497 ? 178.709 175.874 124.774 1.00 241.19 522 SER A C 1
ATOM 7548 O O . SER A 1 497 ? 178.692 175.565 123.578 1.00 239.59 522 SER A O 1
ATOM 7556 N N . CYS A 1 498 ? 179.178 177.047 125.185 1.00 257.26 523 CYS A N 1
ATOM 7557 C CA . CYS A 1 498 ? 179.674 178.087 124.287 1.00 268.02 523 CYS A CA 1
ATOM 7558 C C . CYS A 1 498 ? 180.883 178.823 124.878 1.00 280.83 523 CYS A C 1
ATOM 7559 O O . CYS A 1 498 ? 181.134 178.779 126.085 1.00 279.74 523 CYS A O 1
ATOM 7566 N N . ARG A 1 499 ? 181.638 179.495 124.005 1.00 289.75 524 ARG A N 1
ATOM 7567 C CA . ARG A 1 499 ? 182.799 180.317 124.378 1.00 311.80 524 ARG A CA 1
ATOM 7568 C C . ARG A 1 499 ? 182.377 181.754 124.720 1.00 329.04 524 ARG A C 1
ATOM 7569 O O . ARG A 1 499 ? 181.192 182.082 124.682 1.00 326.71 524 ARG A O 1
ATOM 7590 N N . ARG A 1 500 ? 183.343 182.613 125.065 1.00 342.49 525 ARG A N 1
ATOM 7591 C CA . ARG A 1 500 ? 183.117 184.000 125.521 1.00 360.97 525 ARG A CA 1
ATOM 7592 C C . ARG A 1 500 ? 182.284 184.017 126.804 1.00 373.56 525 ARG A C 1
ATOM 7593 O O . ARG A 1 500 ? 182.760 183.532 127.825 1.00 380.16 525 ARG A O 1
ATOM 7614 N N . PHE A 1 501 ? 181.076 184.571 126.775 1.00 374.87 526 PHE A N 1
ATOM 7615 C CA . PHE A 1 501 ? 180.228 184.759 127.947 1.00 378.19 526 PHE A CA 1
ATOM 7616 C C . PHE A 1 501 ? 178.783 184.318 127.690 1.00 367.62 526 PHE A C 1
ATOM 7617 O O . PHE A 1 501 ? 178.321 184.240 126.554 1.00 353.14 526 PHE A O 1
ATOM 7634 N N . SER A 1 502 ? 178.041 184.037 128.757 1.00 370.55 527 SER A N 1
ATOM 7635 C CA . SER A 1 502 ? 176.595 183.819 128.707 1.00 351.63 527 SER A CA 1
ATOM 7636 C C . SER A 1 502 ? 175.874 184.717 129.713 1.00 353.75 527 SER A C 1
ATOM 7637 O O . SER A 1 502 ? 176.464 185.186 130.690 1.00 383.94 527 SER A O 1
ATOM 7645 N N . ARG A 1 503 ? 174.590 184.985 129.453 1.00 339.66 528 ARG A N 1
ATOM 7646 C CA . ARG A 1 503 ? 173.709 185.812 130.292 1.00 345.31 528 ARG A CA 1
ATOM 7647 C C . ARG A 1 503 ? 172.410 185.049 130.551 1.00 326.87 528 ARG A C 1
ATOM 7648 O O . ARG A 1 503 ? 171.454 185.148 129.788 1.00 313.20 528 ARG A O 1
ATOM 7669 N N . GLY A 1 504 ? 172.405 184.202 131.575 1.00 321.80 529 GLY A N 1
ATOM 7670 C CA . GLY A 1 504 ? 171.382 183.160 131.708 1.00 302.92 529 GLY A CA 1
ATOM 7671 C C . GLY A 1 504 ? 171.573 182.069 130.647 1.00 292.78 529 GLY A C 1
ATOM 7672 O O . GLY A 1 504 ? 172.706 181.677 130.354 1.00 301.00 529 GLY A O 1
ATOM 7676 N N . ARG A 1 505 ? 170.484 181.579 130.038 1.00 277.42 530 ARG A N 1
ATOM 7677 C CA . ARG A 1 505 ? 170.554 180.531 128.999 1.00 264.67 530 ARG A CA 1
ATOM 7678 C C . ARG A 1 505 ? 171.223 181.007 127.700 1.00 264.13 530 ARG A C 1
ATOM 7679 O O . ARG A 1 505 ? 171.820 180.203 126.991 1.00 262.94 530 ARG A O 1
ATOM 7700 N N . ILE A 1 506 ? 171.108 182.294 127.368 1.00 275.27 531 ILE A N 1
ATOM 7701 C CA . ILE A 1 506 ? 171.641 182.874 126.130 1.00 277.96 531 ILE A CA 1
ATOM 7702 C C . ILE A 1 506 ? 173.158 183.125 126.184 1.00 296.91 531 ILE A C 1
ATOM 7703 O O . ILE A 1 506 ? 173.672 183.795 127.082 1.00 313.57 531 ILE A O 1
ATOM 7719 N N . CYS A 1 507 ? 173.867 182.611 125.181 1.00 295.51 532 CYS A N 1
ATOM 7720 C CA . CYS A 1 507 ? 175.280 182.885 124.924 1.00 314.97 532 CYS A CA 1
ATOM 7721 C C . CYS A 1 507 ? 175.456 184.245 124.225 1.00 323.02 532 CYS A C 1
ATOM 7722 O O . CYS A 1 507 ? 174.757 184.541 123.257 1.00 316.02 532 CYS A O 1
ATOM 7729 N N . ILE A 1 508 ? 176.411 185.056 124.677 1.00 334.92 533 ILE A N 1
ATOM 7730 C CA . ILE A 1 508 ? 176.654 186.425 124.205 1.00 345.81 533 ILE A CA 1
ATOM 7731 C C . ILE A 1 508 ? 178.130 186.651 123.858 1.00 351.80 533 ILE A C 1
ATOM 7732 O O . ILE A 1 508 ? 179.026 185.973 124.356 1.00 354.12 533 ILE A O 1
ATOM 7748 N N . GLU A 1 509 ? 178.391 187.609 122.971 1.00 354.23 534 GLU A N 1
ATOM 7749 C CA . GLU A 1 509 ? 179.749 187.942 122.529 1.00 360.20 534 GLU A CA 1
ATOM 7750 C C . GLU A 1 509 ? 180.528 188.811 123.532 1.00 374.01 534 GLU A C 1
ATOM 7751 O O . GLU A 1 509 ? 181.741 188.652 123.671 1.00 377.82 534 GLU A O 1
ATOM 7763 N N . SER A 1 510 ? 179.864 189.722 124.245 1.00 381.02 535 SER A N 1
ATOM 7764 C CA . SER A 1 510 ? 180.499 190.644 125.201 1.00 399.86 535 SER A CA 1
ATOM 7765 C C . SER A 1 510 ? 179.533 191.109 126.296 1.00 412.35 535 SER A C 1
ATOM 7766 O O . SER A 1 510 ? 178.314 190.995 126.164 1.00 409.58 535 SER A O 1
ATOM 7774 N N . CYS A 1 511 ? 180.081 191.650 127.384 1.00 433.13 536 CYS A N 1
ATOM 7775 C CA . CYS A 1 511 ? 179.336 192.063 128.574 1.00 467.31 536 CYS A CA 1
ATOM 7776 C C . CYS A 1 511 ? 179.414 193.580 128.810 1.00 486.30 536 CYS A C 1
ATOM 7777 O O . CYS A 1 511 ? 180.342 194.262 128.370 1.00 484.62 536 CYS A O 1
ATOM 7784 N N . ASN A 1 512 ? 178.420 194.127 129.499 1.00 495.98 537 ASN A N 1
ATOM 7785 C CA . ASN A 1 512 ? 178.224 195.556 129.727 1.00 530.95 537 ASN A CA 1
ATOM 7786 C C . ASN A 1 512 ? 179.123 196.125 130.845 1.00 498.69 537 ASN A C 1
ATOM 7787 O O . ASN A 1 512 ? 178.653 196.532 131.902 1.00 570.79 537 ASN A O 1
ATOM 7798 N N . LEU A 1 513 ? 180.437 196.157 130.638 1.00 543.05 538 LEU A N 1
ATOM 7799 C CA . LEU A 1 513 ? 181.406 196.624 131.647 1.00 567.39 538 LEU A CA 1
ATOM 7800 C C . LEU A 1 513 ? 181.656 198.143 131.578 1.00 576.90 538 LEU A C 1
ATOM 7801 O O . LEU A 1 513 ? 181.837 198.802 132.608 1.00 595.20 538 LEU A O 1
ATOM 7817 N N . TYR A 1 514 ? 181.608 198.699 130.369 1.00 600.00 539 TYR A N 1
ATOM 7818 C CA . TYR A 1 514 ? 181.964 200.086 130.025 1.00 600.00 539 TYR A CA 1
ATOM 7819 C C . TYR A 1 514 ? 181.031 200.691 128.955 1.00 563.01 539 TYR A C 1
ATOM 7820 O O . TYR A 1 514 ? 181.307 201.760 128.416 1.00 600.00 539 TYR A O 1
ATOM 7838 N N . ASP A 1 515 ? 179.950 199.989 128.596 1.00 581.95 540 ASP A N 1
ATOM 7839 C CA . ASP A 1 515 ? 179.021 200.383 127.528 1.00 584.66 540 ASP A CA 1
ATOM 7840 C C . ASP A 1 515 ? 177.584 199.881 127.771 1.00 553.72 540 ASP A C 1
ATOM 7841 O O . ASP A 1 515 ? 177.363 198.961 128.560 1.00 579.33 540 ASP A O 1
ATOM 7850 N N . GLY A 1 516 ? 176.612 200.462 127.066 1.00 581.30 541 GLY A N 1
ATOM 7851 C CA . GLY A 1 516 ? 175.189 200.101 127.077 1.00 571.51 541 GLY A CA 1
ATOM 7852 C C . GLY A 1 516 ? 174.337 200.767 128.163 1.00 580.18 541 GLY A C 1
ATOM 7853 O O . GLY A 1 516 ? 174.698 201.802 128.723 1.00 573.12 541 GLY A O 1
ATOM 7857 N N . GLU A 1 517 ? 173.170 200.185 128.441 1.00 576.38 542 GLU A N 1
ATOM 7858 C CA . GLU A 1 517 ? 172.117 200.767 129.291 1.00 579.69 542 GLU A CA 1
ATOM 7859 C C . GLU A 1 517 ? 172.373 200.646 130.805 1.00 561.82 542 GLU A C 1
ATOM 7860 O O . GLU A 1 517 ? 171.895 201.474 131.582 1.00 570.98 542 GLU A O 1
ATOM 7872 N N . PHE A 1 518 ? 173.135 199.637 131.225 1.00 553.79 543 PHE A N 1
ATOM 7873 C CA . PHE A 1 518 ? 173.463 199.316 132.620 1.00 589.27 543 PHE A CA 1
ATOM 7874 C C . PHE A 1 518 ? 174.934 198.890 132.729 1.00 559.01 543 PHE A C 1
ATOM 7875 O O . PHE A 1 518 ? 175.617 198.807 131.704 1.00 564.40 543 PHE A O 1
ATOM 7892 N N . ARG A 1 519 ? 175.459 198.637 133.936 1.00 567.14 544 ARG A N 1
ATOM 7893 C CA . ARG A 1 519 ? 176.830 198.126 134.120 1.00 572.08 544 ARG A CA 1
ATOM 7894 C C . ARG A 1 519 ? 176.940 196.895 135.012 1.00 556.35 544 ARG A C 1
ATOM 7895 O O . ARG A 1 519 ? 176.271 196.769 136.033 1.00 564.26 544 ARG A O 1
ATOM 7916 N N . GLU A 1 520 ? 177.827 195.993 134.616 1.00 575.77 545 GLU A N 1
ATOM 7917 C CA . GLU A 1 520 ? 178.068 194.689 135.234 1.00 549.15 545 GLU A CA 1
ATOM 7918 C C . GLU A 1 520 ? 179.566 194.353 135.292 1.00 555.65 545 GLU A C 1
ATOM 7919 O O . GLU A 1 520 ? 180.393 195.105 134.782 1.00 532.69 545 GLU A O 1
ATOM 7931 N N . PHE A 1 521 ? 179.918 193.226 135.910 1.00 549.62 546 PHE A N 1
ATOM 7932 C CA . PHE A 1 521 ? 181.282 192.684 135.951 1.00 541.89 546 PHE A CA 1
ATOM 7933 C C . PHE A 1 521 ? 181.295 191.217 135.496 1.00 547.51 546 PHE A C 1
ATOM 7934 O O . PHE A 1 521 ? 180.277 190.536 135.578 1.00 507.97 546 PHE A O 1
ATOM 7951 N N . GLU A 1 522 ? 182.429 190.748 134.973 1.00 518.94 547 GLU A N 1
ATOM 7952 C CA . GLU A 1 522 ? 182.598 189.436 134.312 1.00 499.10 547 GLU A CA 1
ATOM 7953 C C . GLU A 1 522 ? 183.591 188.513 135.045 1.00 508.89 547 GLU A C 1
ATOM 7954 O O . GLU A 1 522 ? 184.653 188.981 135.461 1.00 505.75 547 GLU A O 1
ATOM 7966 N N . ASN A 1 523 ? 183.314 187.203 135.112 1.00 496.61 548 ASN A N 1
ATOM 7967 C CA . ASN A 1 523 ? 184.323 186.147 135.335 1.00 497.68 548 ASN A CA 1
ATOM 7968 C C . ASN A 1 523 ? 183.805 184.760 134.882 1.00 477.89 548 ASN A C 1
ATOM 7969 O O . ASN A 1 523 ? 182.616 184.469 134.983 1.00 490.22 548 ASN A O 1
ATOM 7979 N N . GLY A 1 524 ? 184.700 183.868 134.450 1.00 479.47 549 GLY A N 1
ATOM 7980 C CA . GLY A 1 524 ? 184.408 182.463 134.087 1.00 467.46 549 GLY A CA 1
ATOM 7981 C C . GLY A 1 524 ? 183.233 182.288 133.096 1.00 453.82 549 GLY A C 1
ATOM 7982 O O . GLY A 1 524 ? 182.380 181.416 133.252 1.00 448.22 549 GLY A O 1
ATOM 7986 N N . SER A 1 525 ? 183.175 183.152 132.077 1.00 446.38 550 SER A N 1
ATOM 7987 C CA . SER A 1 525 ? 182.115 183.200 131.049 1.00 426.35 550 SER A CA 1
ATOM 7988 C C . SER A 1 525 ? 180.717 183.544 131.584 1.00 429.70 550 SER A C 1
ATOM 7989 O O . SER A 1 525 ? 179.710 183.310 130.917 1.00 409.97 550 SER A O 1
ATOM 7997 N N . ILE A 1 526 ? 180.639 184.142 132.773 1.00 447.99 551 ILE A N 1
ATOM 7998 C CA . ILE A 1 526 ? 179.413 184.599 133.427 1.00 458.04 551 ILE A CA 1
ATOM 7999 C C . ILE A 1 526 ? 179.528 186.105 133.677 1.00 475.91 551 ILE A C 1
ATOM 8000 O O . ILE A 1 526 ? 180.580 186.608 134.073 1.00 489.04 551 ILE A O 1
ATOM 8016 N N . CYS A 1 527 ? 178.441 186.843 133.472 1.00 485.32 552 CYS A N 1
ATOM 8017 C CA . CYS A 1 527 ? 178.384 188.259 133.810 1.00 500.48 552 CYS A CA 1
ATOM 8018 C C . CYS A 1 527 ? 177.089 188.612 134.550 1.00 515.80 552 CYS A C 1
ATOM 8019 O O . CYS A 1 527 ? 176.015 188.116 134.204 1.00 507.62 552 CYS A O 1
ATOM 8026 N N . VAL A 1 528 ? 177.223 189.371 135.641 1.00 520.48 553 VAL A N 1
ATOM 8027 C CA . VAL A 1 528 ? 176.092 189.829 136.459 1.00 532.82 553 VAL A CA 1
ATOM 8028 C C . VAL A 1 528 ? 176.267 191.280 136.900 1.00 549.58 553 VAL A C 1
ATOM 8029 O O . VAL A 1 528 ? 177.385 191.787 137.019 1.00 495.72 553 VAL A O 1
ATOM 8042 N N . GLU A 1 529 ? 175.157 191.962 137.143 1.00 536.17 554 GLU A N 1
ATOM 8043 C CA . GLU A 1 529 ? 175.139 193.370 137.510 1.00 558.49 554 GLU A CA 1
ATOM 8044 C C . GLU A 1 529 ? 175.800 193.632 138.874 1.00 561.73 554 GLU A C 1
ATOM 8045 O O . GLU A 1 529 ? 175.621 192.873 139.829 1.00 563.93 554 GLU A O 1
ATOM 8057 N N . CYS A 1 530 ? 176.505 194.759 138.985 1.00 558.88 555 CYS A N 1
ATOM 8058 C CA . CYS A 1 530 ? 176.933 195.314 140.271 1.00 555.88 555 CYS A CA 1
ATOM 8059 C C . CYS A 1 530 ? 175.809 196.186 140.879 1.00 571.81 555 CYS A C 1
ATOM 8060 O O . CYS A 1 530 ? 174.820 196.488 140.207 1.00 563.44 555 CYS A O 1
ATOM 8067 N N . ASP A 1 531 ? 175.916 196.585 142.148 1.00 600.00 556 ASP A N 1
ATOM 8068 C CA . ASP A 1 531 ? 174.839 197.335 142.808 1.00 600.00 556 ASP A CA 1
ATOM 8069 C C . ASP A 1 531 ? 174.510 198.644 142.053 1.00 600.00 556 ASP A C 1
ATOM 8070 O O . ASP A 1 531 ? 175.429 199.388 141.709 1.00 600.00 556 ASP A O 1
ATOM 8079 N N . PRO A 1 532 ? 173.231 198.971 141.786 1.00 600.00 557 PRO A N 1
ATOM 8080 C CA . PRO A 1 532 ? 172.845 200.159 141.019 1.00 600.00 557 PRO A CA 1
ATOM 8081 C C . PRO A 1 532 ? 173.257 201.508 141.642 1.00 600.00 557 PRO A C 1
ATOM 8082 O O . PRO A 1 532 ? 173.167 202.531 140.965 1.00 600.00 557 PRO A O 1
ATOM 8093 N N . GLN A 1 533 ? 173.763 201.546 142.880 1.00 600.00 558 GLN A N 1
ATOM 8094 C CA . GLN A 1 533 ? 174.359 202.756 143.462 1.00 600.00 558 GLN A CA 1
ATOM 8095 C C . GLN A 1 533 ? 175.602 203.241 142.701 1.00 600.00 558 GLN A C 1
ATOM 8096 O O . GLN A 1 533 ? 175.870 204.442 142.675 1.00 600.00 558 GLN A O 1
ATOM 8110 N N . CYS A 1 534 ? 176.371 202.331 142.102 1.00 600.00 559 CYS A N 1
ATOM 8111 C CA . CYS A 1 534 ? 177.576 202.648 141.347 1.00 600.00 559 CYS A CA 1
ATOM 8112 C C . CYS A 1 534 ? 177.218 203.460 140.093 1.00 600.00 559 CYS A C 1
ATOM 8113 O O . CYS A 1 534 ? 176.356 203.069 139.305 1.00 600.00 559 CYS A O 1
ATOM 8120 N N . GLU A 1 535 ? 177.867 204.609 139.905 1.00 600.00 560 GLU A N 1
ATOM 8121 C CA . GLU A 1 535 ? 177.637 205.484 138.752 1.00 600.00 560 GLU A CA 1
ATOM 8122 C C . GLU A 1 535 ? 178.192 204.858 137.467 1.00 600.00 560 GLU A C 1
ATOM 8123 O O . GLU A 1 535 ? 179.333 204.405 137.451 1.00 600.00 560 GLU A O 1
ATOM 8135 N N . LYS A 1 536 ? 177.421 204.881 136.372 1.00 600.00 561 LYS A N 1
ATOM 8136 C CA . LYS A 1 536 ? 177.813 204.298 135.078 1.00 600.00 561 LYS A CA 1
ATOM 8137 C C . LYS A 1 536 ? 178.976 205.079 134.453 1.00 600.00 561 LYS A C 1
ATOM 8138 O O . LYS A 1 536 ? 178.858 206.283 134.234 1.00 600.00 561 LYS A O 1
ATOM 8157 N N . MET A 1 537 ? 180.084 204.403 134.140 1.00 600.00 562 MET A N 1
ATOM 8158 C CA . MET A 1 537 ? 181.226 205.023 133.458 1.00 600.00 562 MET A CA 1
ATOM 8159 C C . MET A 1 537 ? 181.093 204.871 131.938 1.00 600.00 562 MET A C 1
ATOM 8160 O O . MET A 1 537 ? 180.467 203.927 131.448 1.00 600.00 562 MET A O 1
ATOM 8174 N N . GLU A 1 538 ? 181.630 205.832 131.193 1.00 600.00 563 GLU A N 1
ATOM 8175 C CA . GLU A 1 538 ? 181.400 205.974 129.749 1.00 600.00 563 GLU A CA 1
ATOM 8176 C C . GLU A 1 538 ? 182.703 205.948 128.934 1.00 600.00 563 GLU A C 1
ATOM 8177 O O . GLU A 1 538 ? 183.800 206.046 129.480 1.00 600.00 563 GLU A O 1
ATOM 8189 N N . ASP A 1 539 ? 182.583 205.835 127.607 1.00 600.00 564 ASP A N 1
ATOM 8190 C CA . ASP A 1 539 ? 183.692 205.969 126.644 1.00 600.00 564 ASP A CA 1
ATOM 8191 C C . ASP A 1 539 ? 184.866 205.005 126.922 1.00 600.00 564 ASP A C 1
ATOM 8192 O O . ASP A 1 539 ? 186.044 205.367 126.850 1.00 600.00 564 ASP A O 1
ATOM 8201 N N . GLY A 1 540 ? 184.540 203.758 127.271 1.00 600.00 565 GLY A N 1
ATOM 8202 C CA . GLY A 1 540 ? 185.505 202.678 127.502 1.00 600.00 565 GLY A CA 1
ATOM 8203 C C . GLY A 1 540 ? 186.008 202.543 128.944 1.00 600.00 565 GLY A C 1
ATOM 8204 O O . GLY A 1 540 ? 186.655 201.544 129.258 1.00 600.00 565 GLY A O 1
ATOM 8208 N N . LEU A 1 541 ? 185.689 203.469 129.859 1.00 600.00 566 LEU A N 1
ATOM 8209 C CA . LEU A 1 541 ? 186.110 203.363 131.262 1.00 600.00 566 LEU A CA 1
ATOM 8210 C C . LEU A 1 541 ? 185.276 202.305 132.006 1.00 593.02 566 LEU A C 1
ATOM 8211 O O . LEU A 1 541 ? 184.046 202.329 131.972 1.00 600.00 566 LEU A O 1
ATOM 8227 N N . LEU A 1 542 ? 185.942 201.383 132.706 1.00 596.32 567 LEU A N 1
ATOM 8228 C CA . LEU A 1 542 ? 185.291 200.308 133.459 1.00 590.51 567 LEU A CA 1
ATOM 8229 C C . LEU A 1 542 ? 184.546 200.844 134.690 1.00 600.00 567 LEU A C 1
ATOM 8230 O O . LEU A 1 542 ? 185.100 201.599 135.493 1.00 600.00 567 LEU A O 1
ATOM 8246 N N . THR A 1 543 ? 183.296 200.420 134.874 1.00 600.00 568 THR A N 1
ATOM 8247 C CA . THR A 1 543 ? 182.490 200.844 136.029 1.00 600.00 568 THR A CA 1
ATOM 8248 C C . THR A 1 543 ? 182.647 199.913 137.226 1.00 600.00 568 THR A C 1
ATOM 8249 O O . THR A 1 543 ? 182.942 200.381 138.326 1.00 600.00 568 THR A O 1
ATOM 8260 N N . CYS A 1 544 ? 182.450 198.609 137.022 1.00 600.00 569 CYS A N 1
ATOM 8261 C CA . CYS A 1 544 ? 182.442 197.610 138.089 1.00 600.00 569 CYS A CA 1
ATOM 8262 C C . CYS A 1 544 ? 183.363 196.423 137.788 1.00 578.99 569 CYS A C 1
ATOM 8263 O O . CYS A 1 544 ? 183.462 195.974 136.650 1.00 577.49 569 CYS A O 1
ATOM 8270 N N . HIS A 1 545 ? 183.987 195.874 138.831 1.00 600.00 570 HIS A N 1
ATOM 8271 C CA . HIS A 1 545 ? 184.889 194.713 138.778 1.00 600.00 570 HIS A CA 1
ATOM 8272 C C . HIS A 1 545 ? 184.628 193.704 139.916 1.00 597.01 570 HIS A C 1
ATOM 8273 O O . HIS A 1 545 ? 185.518 192.968 140.344 1.00 600.00 570 HIS A O 1
ATOM 8287 N N . GLY A 1 546 ? 183.398 193.679 140.427 1.00 575.65 571 GLY A N 1
ATOM 8288 C CA . GLY A 1 546 ? 182.945 192.793 141.498 1.00 560.92 571 GLY A CA 1
ATOM 8289 C C . GLY A 1 546 ? 181.518 193.127 141.950 1.00 582.47 571 GLY A C 1
ATOM 8290 O O . GLY A 1 546 ? 180.948 194.127 141.504 1.00 555.95 571 GLY A O 1
ATOM 8294 N N . PRO A 1 547 ? 180.932 192.307 142.836 1.00 575.82 572 PRO A N 1
ATOM 8295 C CA . PRO A 1 547 ? 179.569 192.487 143.325 1.00 600.00 572 PRO A CA 1
ATOM 8296 C C . PRO A 1 547 ? 179.450 193.613 144.370 1.00 600.00 572 PRO A C 1
ATOM 8297 O O . PRO A 1 547 ? 180.446 194.092 144.921 1.00 600.00 572 PRO A O 1
ATOM 8308 N N . GLY A 1 548 ? 178.200 193.985 144.665 1.00 600.00 573 GLY A N 1
ATOM 8309 C CA . GLY A 1 548 ? 177.812 194.924 145.722 1.00 600.00 573 GLY A CA 1
ATOM 8310 C C . GLY A 1 548 ? 178.002 196.410 145.369 1.00 600.00 573 GLY A C 1
ATOM 8311 O O . GLY A 1 548 ? 178.312 196.742 144.225 1.00 600.00 573 GLY A O 1
ATOM 8315 N N . PRO A 1 549 ? 177.780 197.313 146.348 1.00 600.00 574 PRO A N 1
ATOM 8316 C CA . PRO A 1 549 ? 178.118 198.743 146.258 1.00 600.00 574 PRO A CA 1
ATOM 8317 C C . PRO A 1 549 ? 179.637 198.982 146.285 1.00 600.00 574 PRO A C 1
ATOM 8318 O O . PRO A 1 549 ? 180.119 200.063 145.948 1.00 600.00 574 PRO A O 1
ATOM 8329 N N . ASP A 1 550 ? 180.385 197.943 146.651 1.00 600.00 575 ASP A N 1
ATOM 8330 C CA . ASP A 1 550 ? 181.837 197.863 146.553 1.00 600.00 575 ASP A CA 1
ATOM 8331 C C . ASP A 1 550 ? 182.269 197.572 145.095 1.00 600.00 575 ASP A C 1
ATOM 8332 O O . ASP A 1 550 ? 181.442 197.357 144.212 1.00 600.00 575 ASP A O 1
ATOM 8341 N N . ASN A 1 551 ? 183.575 197.487 144.843 1.00 600.00 576 ASN A N 1
ATOM 8342 C CA . ASN A 1 551 ? 184.144 197.061 143.560 1.00 600.00 576 ASN A CA 1
ATOM 8343 C C . ASN A 1 551 ? 183.747 197.901 142.336 1.00 600.00 576 ASN A C 1
ATOM 8344 O O . ASN A 1 551 ? 183.548 197.361 141.245 1.00 600.00 576 ASN A O 1
ATOM 8354 N N . CYS A 1 552 ? 183.669 199.220 142.490 1.00 600.00 577 CYS A N 1
ATOM 8355 C CA . CYS A 1 552 ? 183.360 200.121 141.387 1.00 600.00 577 CYS A CA 1
ATOM 8356 C C . CYS A 1 552 ? 184.065 201.473 141.508 1.00 600.00 577 CYS A C 1
ATOM 8357 O O . CYS A 1 552 ? 184.609 201.826 142.555 1.00 600.00 577 CYS A O 1
ATOM 8364 N N . THR A 1 553 ? 184.088 202.215 140.401 1.00 600.00 578 THR A N 1
ATOM 8365 C CA . THR A 1 553 ? 184.804 203.495 140.295 1.00 600.00 578 THR A CA 1
ATOM 8366 C C . THR A 1 553 ? 184.273 204.549 141.276 1.00 600.00 578 THR A C 1
ATOM 8367 O O . THR A 1 553 ? 185.070 205.177 141.974 1.00 600.00 578 THR A O 1
ATOM 8378 N N . LYS A 1 554 ? 182.945 204.700 141.393 1.00 600.00 579 LYS A N 1
ATOM 8379 C CA . LYS A 1 554 ? 182.265 205.561 142.383 1.00 600.00 579 LYS A CA 1
ATOM 8380 C C . LYS A 1 554 ? 180.748 205.330 142.370 1.00 600.00 579 LYS A C 1
ATOM 8381 O O . LYS A 1 554 ? 180.213 204.804 141.393 1.00 600.00 579 LYS A O 1
ATOM 8400 N N . CYS A 1 555 ? 180.045 205.775 143.410 1.00 600.00 580 CYS A N 1
ATOM 8401 C CA . CYS A 1 555 ? 178.579 205.747 143.493 1.00 600.00 580 CYS A CA 1
ATOM 8402 C C . CYS A 1 555 ? 177.971 207.156 143.375 1.00 600.00 580 CYS A C 1
ATOM 8403 O O . CYS A 1 555 ? 178.599 208.145 143.753 1.00 600.00 580 CYS A O 1
ATOM 8410 N N . SER A 1 556 ? 176.744 207.264 142.856 1.00 600.00 581 SER A N 1
ATOM 8411 C CA . SER A 1 556 ? 175.970 208.521 142.847 1.00 600.00 581 SER A CA 1
ATOM 8412 C C . SER A 1 556 ? 175.354 208.860 144.213 1.00 600.00 581 SER A C 1
ATOM 8413 O O . SER A 1 556 ? 174.963 209.999 144.462 1.00 600.00 581 SER A O 1
ATOM 8421 N N . HIS A 1 557 ? 175.288 207.871 145.107 1.00 600.00 582 HIS A N 1
ATOM 8422 C CA . HIS A 1 557 ? 174.879 207.999 146.513 1.00 600.00 582 HIS A CA 1
ATOM 8423 C C . HIS A 1 557 ? 176.005 208.542 147.414 1.00 600.00 582 HIS A C 1
ATOM 8424 O O . HIS A 1 557 ? 177.115 208.823 146.959 1.00 600.00 582 HIS A O 1
ATOM 8438 N N . PHE A 1 558 ? 175.718 208.718 148.704 1.00 600.00 583 PHE A N 1
ATOM 8439 C CA . PHE A 1 558 ? 176.708 209.154 149.690 1.00 600.00 583 PHE A CA 1
ATOM 8440 C C . PHE A 1 558 ? 177.581 207.981 150.143 1.00 600.00 583 PHE A C 1
ATOM 8441 O O . PHE A 1 558 ? 177.048 206.951 150.538 1.00 600.00 583 PHE A O 1
ATOM 8458 N N . LYS A 1 559 ? 178.910 208.114 150.109 1.00 600.00 584 LYS A N 1
ATOM 8459 C CA . LYS A 1 559 ? 179.843 207.028 150.457 1.00 600.00 584 LYS A CA 1
ATOM 8460 C C . LYS A 1 559 ? 179.880 206.811 151.969 1.00 600.00 584 LYS A C 1
ATOM 8461 O O . LYS A 1 559 ? 180.023 207.773 152.721 1.00 600.00 584 LYS A O 1
ATOM 8480 N N . ASP A 1 560 ? 179.804 205.559 152.417 1.00 600.00 585 ASP A N 1
ATOM 8481 C CA . ASP A 1 560 ? 179.895 205.189 153.835 1.00 600.00 585 ASP A CA 1
ATOM 8482 C C . ASP A 1 560 ? 180.610 203.834 154.018 1.00 600.00 585 ASP A C 1
ATOM 8483 O O . ASP A 1 560 ? 179.989 202.769 154.032 1.00 600.00 585 ASP A O 1
ATOM 8492 N N . GLY A 1 561 ? 181.941 203.860 154.112 1.00 600.00 586 GLY A N 1
ATOM 8493 C CA . GLY A 1 561 ? 182.762 202.647 154.073 1.00 600.00 586 GLY A CA 1
ATOM 8494 C C . GLY A 1 561 ? 182.591 201.902 152.738 1.00 600.00 586 GLY A C 1
ATOM 8495 O O . GLY A 1 561 ? 182.631 202.543 151.683 1.00 600.00 586 GLY A O 1
ATOM 8499 N N . PRO A 1 562 ? 182.378 200.572 152.743 1.00 600.00 587 PRO A N 1
ATOM 8500 C CA . PRO A 1 562 ? 182.190 199.791 151.518 1.00 600.00 587 PRO A CA 1
ATOM 8501 C C . PRO A 1 562 ? 180.816 200.026 150.862 1.00 600.00 587 PRO A C 1
ATOM 8502 O O . PRO A 1 562 ? 180.590 199.590 149.737 1.00 600.00 587 PRO A O 1
ATOM 8513 N N . ASN A 1 563 ? 179.884 200.680 151.557 1.00 600.00 588 ASN A N 1
ATOM 8514 C CA . ASN A 1 563 ? 178.516 200.936 151.112 1.00 600.00 588 ASN A CA 1
ATOM 8515 C C . ASN A 1 563 ? 178.322 202.398 150.678 1.00 600.00 588 ASN A C 1
ATOM 8516 O O . ASN A 1 563 ? 179.181 203.255 150.902 1.00 600.00 588 ASN A O 1
ATOM 8527 N N . CYS A 1 564 ? 177.128 202.708 150.175 1.00 600.00 589 CYS A N 1
ATOM 8528 C CA . CYS A 1 564 ? 176.671 204.083 149.985 1.00 600.00 589 CYS A CA 1
ATOM 8529 C C . CYS A 1 564 ? 175.204 204.205 150.448 1.00 600.00 589 CYS A C 1
ATOM 8530 O O . CYS A 1 564 ? 174.497 203.199 150.549 1.00 600.00 589 CYS A O 1
ATOM 8537 N N . VAL A 1 565 ? 174.742 205.411 150.785 1.00 600.00 590 VAL A N 1
ATOM 8538 C CA . VAL A 1 565 ? 173.387 205.674 151.298 1.00 600.00 590 VAL A CA 1
ATOM 8539 C C . VAL A 1 565 ? 172.722 206.845 150.575 1.00 600.00 590 VAL A C 1
ATOM 8540 O O . VAL A 1 565 ? 173.386 207.703 149.998 1.00 600.00 590 VAL A O 1
ATOM 8553 N N . GLU A 1 566 ? 171.393 206.883 150.618 1.00 600.00 591 GLU A N 1
ATOM 8554 C CA . GLU A 1 566 ? 170.547 207.886 149.960 1.00 600.00 591 GLU A CA 1
ATOM 8555 C C . GLU A 1 566 ? 170.741 209.291 150.549 1.00 600.00 591 GLU A C 1
ATOM 8556 O O . GLU A 1 566 ? 170.789 210.280 149.816 1.00 600.00 591 GLU A O 1
ATOM 8568 N N . LYS A 1 567 ? 170.873 209.356 151.879 1.00 600.00 592 LYS A N 1
ATOM 8569 C CA . LYS A 1 567 ? 171.167 210.540 152.698 1.00 600.00 592 LYS A CA 1
ATOM 8570 C C . LYS A 1 567 ? 172.246 210.151 153.714 1.00 600.00 592 LYS A C 1
ATOM 8571 O O . LYS A 1 567 ? 172.082 209.160 154.424 1.00 600.00 592 LYS A O 1
ATOM 8590 N N . CYS A 1 568 ? 173.317 210.935 153.833 1.00 600.00 593 CYS A N 1
ATOM 8591 C CA . CYS A 1 568 ? 174.396 210.629 154.782 1.00 600.00 593 CYS A CA 1
ATOM 8592 C C . CYS A 1 568 ? 173.954 210.495 156.269 1.00 600.00 593 CYS A C 1
ATOM 8593 O O . CYS A 1 568 ? 174.362 209.527 156.912 1.00 600.00 593 CYS A O 1
ATOM 8600 N N . PRO A 1 569 ? 173.115 211.393 156.836 1.00 600.00 594 PRO A N 1
ATOM 8601 C CA . PRO A 1 569 ? 172.674 211.301 158.236 1.00 600.00 594 PRO A CA 1
ATOM 8602 C C . PRO A 1 569 ? 171.563 210.261 158.514 1.00 600.00 594 PRO A C 1
ATOM 8603 O O . PRO A 1 569 ? 171.081 210.174 159.642 1.00 600.00 594 PRO A O 1
ATOM 8614 N N . ASP A 1 570 ? 171.101 209.491 157.523 1.00 600.00 595 ASP A N 1
ATOM 8615 C CA . ASP A 1 570 ? 170.037 208.489 157.716 1.00 600.00 595 ASP A CA 1
ATOM 8616 C C . ASP A 1 570 ? 170.463 207.342 158.661 1.00 600.00 595 ASP A C 1
ATOM 8617 O O . ASP A 1 570 ? 171.535 206.762 158.499 1.00 600.00 595 ASP A O 1
ATOM 8626 N N . GLY A 1 571 ? 169.634 206.999 159.656 1.00 600.00 596 GLY A N 1
ATOM 8627 C CA . GLY A 1 571 ? 169.930 205.941 160.635 1.00 600.00 596 GLY A CA 1
ATOM 8628 C C . GLY A 1 571 ? 171.026 206.328 161.640 1.00 600.00 596 GLY A C 1
ATOM 8629 O O . GLY A 1 571 ? 170.870 207.297 162.387 1.00 600.00 596 GLY A O 1
ATOM 8633 N N . LEU A 1 572 ? 172.130 205.567 161.665 1.00 600.00 597 LEU A N 1
ATOM 8634 C CA . LEU A 1 572 ? 173.340 205.801 162.473 1.00 600.00 597 LEU A CA 1
ATOM 8635 C C . LEU A 1 572 ? 173.055 205.978 163.974 1.00 600.00 597 LEU A C 1
ATOM 8636 O O . LEU A 1 572 ? 172.452 205.106 164.611 1.00 600.00 597 LEU A O 1
ATOM 8652 N N . ILE A 1 579 ? 176.704 206.865 167.181 1.00 600.00 604 ILE A N 1
ATOM 8653 C CA . ILE A 1 579 ? 177.355 207.430 165.996 1.00 600.00 604 ILE A CA 1
ATOM 8654 C C . ILE A 1 579 ? 176.394 208.308 165.176 1.00 600.00 604 ILE A C 1
ATOM 8655 O O . ILE A 1 579 ? 175.194 208.034 165.095 1.00 600.00 604 ILE A O 1
ATOM 8671 N N . PHE A 1 580 ? 176.933 209.351 164.543 1.00 600.00 605 PHE A N 1
ATOM 8672 C CA . PHE A 1 580 ? 176.243 210.200 163.569 1.00 600.00 605 PHE A CA 1
ATOM 8673 C C . PHE A 1 580 ? 177.252 210.773 162.558 1.00 600.00 605 PHE A C 1
ATOM 8674 O O . PHE A 1 580 ? 178.455 210.784 162.830 1.00 600.00 605 PHE A O 1
ATOM 8691 N N . LYS A 1 581 ? 176.800 211.218 161.378 1.00 600.00 606 LYS A N 1
ATOM 8692 C CA . LYS A 1 581 ? 177.678 211.643 160.267 1.00 600.00 606 LYS A CA 1
ATOM 8693 C C . LYS A 1 581 ? 177.111 212.827 159.471 1.00 600.00 606 LYS A C 1
ATOM 8694 O O . LYS A 1 581 ? 175.908 213.080 159.480 1.00 600.00 606 LYS A O 1
ATOM 8713 N N . TYR A 1 582 ? 177.992 213.518 158.753 1.00 600.00 607 TYR A N 1
ATOM 8714 C CA . TYR A 1 582 ? 177.693 214.554 157.757 1.00 600.00 607 TYR A CA 1
ATOM 8715 C C . TYR A 1 582 ? 178.489 214.263 156.477 1.00 600.00 607 TYR A C 1
ATOM 8716 O O . TYR A 1 582 ? 179.481 213.541 156.531 1.00 600.00 607 TYR A O 1
ATOM 8734 N N . ALA A 1 583 ? 178.086 214.807 155.330 1.00 600.00 608 ALA A N 1
ATOM 8735 C CA . ALA A 1 583 ? 178.802 214.618 154.061 1.00 600.00 608 ALA A CA 1
ATOM 8736 C C . ALA A 1 583 ? 179.502 215.875 153.517 1.00 600.00 608 ALA A C 1
ATOM 8737 O O . ALA A 1 583 ? 179.031 217.002 153.676 1.00 600.00 608 ALA A O 1
ATOM 8744 N N . ASP A 1 584 ? 180.633 215.656 152.848 1.00 600.00 609 ASP A N 1
ATOM 8745 C CA . ASP A 1 584 ? 181.418 216.672 152.132 1.00 600.00 609 ASP A CA 1
ATOM 8746 C C . ASP A 1 584 ? 180.904 216.920 150.683 1.00 600.00 609 ASP A C 1
ATOM 8747 O O . ASP A 1 584 ? 179.987 216.232 150.220 1.00 600.00 609 ASP A O 1
ATOM 8756 N N . PRO A 1 585 ? 181.456 217.901 149.934 1.00 600.00 610 PRO A N 1
ATOM 8757 C CA . PRO A 1 585 ? 180.985 218.224 148.580 1.00 600.00 610 PRO A CA 1
ATOM 8758 C C . PRO A 1 585 ? 181.111 217.095 147.538 1.00 600.00 610 PRO A C 1
ATOM 8759 O O . PRO A 1 585 ? 180.478 217.170 146.487 1.00 600.00 610 PRO A O 1
ATOM 8770 N N . ASP A 1 586 ? 181.876 216.033 147.813 1.00 600.00 611 ASP A N 1
ATOM 8771 C CA . ASP A 1 586 ? 182.017 214.851 146.942 1.00 600.00 611 ASP A CA 1
ATOM 8772 C C . ASP A 1 586 ? 181.103 213.690 147.396 1.00 600.00 611 ASP A C 1
ATOM 8773 O O . ASP A 1 586 ? 181.218 212.565 146.905 1.00 600.00 611 ASP A O 1
ATOM 8782 N N . ARG A 1 587 ? 180.178 213.966 148.324 1.00 600.00 612 ARG A N 1
ATOM 8783 C CA . ARG A 1 587 ? 179.233 213.030 148.947 1.00 600.00 612 ARG A CA 1
ATOM 8784 C C . ARG A 1 587 ? 179.893 211.948 149.810 1.00 600.00 612 ARG A C 1
ATOM 8785 O O . ARG A 1 587 ? 179.317 210.874 149.959 1.00 600.00 612 ARG A O 1
ATOM 8806 N N . GLU A 1 588 ? 181.080 212.153 150.374 1.00 600.00 613 GLU A N 1
ATOM 8807 C CA . GLU A 1 588 ? 181.621 211.189 151.335 1.00 600.00 613 GLU A CA 1
ATOM 8808 C C . GLU A 1 588 ? 181.262 211.566 152.776 1.00 600.00 613 GLU A C 1
ATOM 8809 O O . GLU A 1 588 ? 181.398 212.717 153.187 1.00 600.00 613 GLU A O 1
ATOM 8821 N N . CYS A 1 589 ? 180.785 210.582 153.539 1.00 600.00 614 CYS A N 1
ATOM 8822 C CA . CYS A 1 589 ? 180.393 210.755 154.929 1.00 600.00 614 CYS A CA 1
ATOM 8823 C C . CYS A 1 589 ? 181.588 210.795 155.897 1.00 600.00 614 CYS A C 1
ATOM 8824 O O . CYS A 1 589 ? 182.487 209.954 155.841 1.00 600.00 614 CYS A O 1
ATOM 8831 N N . HIS A 1 590 ? 181.521 211.699 156.870 1.00 600.00 615 HIS A N 1
ATOM 8832 C CA . HIS A 1 590 ? 182.499 211.920 157.938 1.00 600.00 615 HIS A CA 1
ATOM 8833 C C . HIS A 1 590 ? 181.770 212.069 159.288 1.00 600.00 615 HIS A C 1
ATOM 8834 O O . HIS A 1 590 ? 180.587 212.419 159.297 1.00 600.00 615 HIS A O 1
ATOM 8848 N N . PRO A 1 591 ? 182.415 211.805 160.438 1.00 600.00 616 PRO A N 1
ATOM 8849 C CA . PRO A 1 591 ? 181.747 211.838 161.742 1.00 600.00 616 PRO A CA 1
ATOM 8850 C C . PRO A 1 591 ? 181.135 213.199 162.105 1.00 600.00 616 PRO A C 1
ATOM 8851 O O . PRO A 1 591 ? 181.694 214.245 161.788 1.00 600.00 616 PRO A O 1
ATOM 8862 N N . CYS A 1 592 ? 180.027 213.173 162.844 1.00 600.00 617 CYS A N 1
ATOM 8863 C CA . CYS A 1 592 ? 179.370 214.321 163.478 1.00 600.00 617 CYS A CA 1
ATOM 8864 C C . CYS A 1 592 ? 179.045 213.977 164.949 1.00 600.00 617 CYS A C 1
ATOM 8865 O O . CYS A 1 592 ? 179.028 212.807 165.342 1.00 600.00 617 CYS A O 1
ATOM 8872 N N . HIS A 1 593 ? 178.794 214.994 165.775 1.00 600.00 618 HIS A N 1
ATOM 8873 C CA . HIS A 1 593 ? 178.305 214.831 167.147 1.00 600.00 618 HIS A CA 1
ATOM 8874 C C . HIS A 1 593 ? 177.020 213.967 167.194 1.00 600.00 618 HIS A C 1
ATOM 8875 O O . HIS A 1 593 ? 176.170 214.110 166.311 1.00 600.00 618 HIS A O 1
ATOM 8889 N N . PRO A 1 594 ? 176.849 213.084 168.201 1.00 600.00 619 PRO A N 1
ATOM 8890 C CA . PRO A 1 594 ? 175.652 212.251 168.362 1.00 600.00 619 PRO A CA 1
ATOM 8891 C C . PRO A 1 594 ? 174.359 213.063 168.570 1.00 600.00 619 PRO A C 1
ATOM 8892 O O . PRO A 1 594 ? 174.384 214.283 168.754 1.00 600.00 619 PRO A O 1
ATOM 8903 N N . ASN A 1 595 ? 173.215 212.373 168.555 1.00 600.00 620 ASN A N 1
ATOM 8904 C CA . ASN A 1 595 ? 171.883 212.969 168.382 1.00 600.00 620 ASN A CA 1
ATOM 8905 C C . ASN A 1 595 ? 171.796 213.690 167.019 1.00 600.00 620 ASN A C 1
ATOM 8906 O O . ASN A 1 595 ? 172.102 213.072 166.001 1.00 600.00 620 ASN A O 1
ATOM 8917 N N . CYS A 1 596 ? 171.374 214.959 166.967 1.00 600.00 621 CYS A N 1
ATOM 8918 C CA . CYS A 1 596 ? 171.329 215.773 165.741 1.00 600.00 621 CYS A CA 1
ATOM 8919 C C . CYS A 1 596 ? 170.509 215.179 164.570 1.00 600.00 621 CYS A C 1
ATOM 8920 O O . CYS A 1 596 ? 170.741 215.516 163.408 1.00 600.00 621 CYS A O 1
ATOM 8927 N N . THR A 1 597 ? 169.532 214.310 164.848 1.00 600.00 622 THR A N 1
ATOM 8928 C CA . THR A 1 597 ? 168.815 213.509 163.834 1.00 600.00 622 THR A CA 1
ATOM 8929 C C . THR A 1 597 ? 168.015 214.330 162.812 1.00 600.00 622 THR A C 1
ATOM 8930 O O . THR A 1 597 ? 167.640 213.803 161.765 1.00 600.00 622 THR A O 1
ATOM 8941 N N . GLN A 1 598 ? 167.779 215.622 163.063 1.00 600.00 623 GLN A N 1
ATOM 8942 C CA . GLN A 1 598 ? 167.222 216.567 162.088 1.00 600.00 623 GLN A CA 1
ATOM 8943 C C . GLN A 1 598 ? 168.169 216.859 160.901 1.00 600.00 623 GLN A C 1
ATOM 8944 O O . GLN A 1 598 ? 167.707 217.254 159.830 1.00 600.00 623 GLN A O 1
ATOM 8958 N N . GLY A 1 599 ? 169.480 216.668 161.084 1.00 600.00 624 GLY A N 1
ATOM 8959 C CA . GLY A 1 599 ? 170.529 216.911 160.092 1.00 600.00 624 GLY A CA 1
ATOM 8960 C C . GLY A 1 599 ? 171.784 217.559 160.693 1.00 600.00 624 GLY A C 1
ATOM 8961 O O . GLY A 1 599 ? 171.717 218.302 161.676 1.00 600.00 624 GLY A O 1
ATOM 8965 N N . CYS A 1 600 ? 172.937 217.303 160.071 1.00 600.00 625 CYS A N 1
ATOM 8966 C CA . CYS A 1 600 ? 174.241 217.835 160.473 1.00 600.00 625 CYS A CA 1
ATOM 8967 C C . CYS A 1 600 ? 175.115 218.203 159.263 1.00 600.00 625 CYS A C 1
ATOM 8968 O O . CYS A 1 600 ? 175.006 217.594 158.199 1.00 600.00 625 CYS A O 1
ATOM 8975 N N . ASN A 1 601 ? 175.983 219.205 159.436 1.00 600.00 626 ASN A N 1
ATOM 8976 C CA . ASN A 1 601 ? 176.767 219.845 158.373 1.00 600.00 626 ASN A CA 1
ATOM 8977 C C . ASN A 1 601 ? 178.291 219.847 158.638 1.00 600.00 626 ASN A C 1
ATOM 8978 O O . ASN A 1 601 ? 179.037 220.515 157.919 1.00 600.00 626 ASN A O 1
ATOM 8989 N N . GLY A 1 602 ? 178.768 219.157 159.678 1.00 600.00 627 GLY A N 1
ATOM 8990 C CA . GLY A 1 602 ? 180.167 219.220 160.109 1.00 600.00 627 GLY A CA 1
ATOM 8991 C C . GLY A 1 602 ? 180.484 218.350 161.337 1.00 600.00 627 GLY A C 1
ATOM 8992 O O . GLY A 1 602 ? 179.629 217.598 161.806 1.00 600.00 627 GLY A O 1
ATOM 8996 N N . PRO A 1 603 ? 181.725 218.398 161.848 1.00 600.00 628 PRO A N 1
ATOM 8997 C CA . PRO A 1 603 ? 182.210 217.485 162.882 1.00 600.00 628 PRO A CA 1
ATOM 8998 C C . PRO A 1 603 ? 181.630 217.668 164.298 1.00 600.00 628 PRO A C 1
ATOM 8999 O O . PRO A 1 603 ? 181.860 216.795 165.137 1.00 600.00 628 PRO A O 1
ATOM 9010 N N . THR A 1 604 ? 180.906 218.750 164.616 1.00 600.00 629 THR A N 1
ATOM 9011 C CA . THR A 1 604 ? 180.482 219.059 166.000 1.00 600.00 629 THR A CA 1
ATOM 9012 C C . THR A 1 604 ? 179.030 219.551 166.115 1.00 600.00 629 THR A C 1
ATOM 9013 O O . THR A 1 604 ? 178.378 219.857 165.120 1.00 600.00 629 THR A O 1
ATOM 9024 N N . SER A 1 605 ? 178.484 219.600 167.336 1.00 600.00 630 SER A N 1
ATOM 9025 C CA . SER A 1 605 ? 177.075 219.944 167.602 1.00 600.00 630 SER A CA 1
ATOM 9026 C C . SER A 1 605 ? 176.674 221.323 167.059 1.00 600.00 630 SER A C 1
ATOM 9027 O O . SER A 1 605 ? 175.527 221.518 166.654 1.00 600.00 630 SER A O 1
ATOM 9035 N N . HIS A 1 606 ? 177.622 222.262 166.969 1.00 600.00 631 HIS A N 1
ATOM 9036 C CA . HIS A 1 606 ? 177.424 223.582 166.352 1.00 600.00 631 HIS A CA 1
ATOM 9037 C C . HIS A 1 606 ? 177.091 223.513 164.851 1.00 600.00 631 HIS A C 1
ATOM 9038 O O . HIS A 1 606 ? 176.568 224.474 164.290 1.00 600.00 631 HIS A O 1
ATOM 9052 N N . ASP A 1 607 ? 177.369 222.384 164.198 1.00 600.00 632 ASP A N 1
ATOM 9053 C CA . ASP A 1 607 ? 177.065 222.121 162.788 1.00 600.00 632 ASP A CA 1
ATOM 9054 C C . ASP A 1 607 ? 175.706 221.430 162.563 1.00 600.00 632 ASP A C 1
ATOM 9055 O O . ASP A 1 607 ? 175.312 221.204 161.416 1.00 600.00 632 ASP A O 1
ATOM 9064 N N . CYS A 1 608 ? 174.982 221.066 163.623 1.00 600.00 633 CYS A N 1
ATOM 9065 C CA . CYS A 1 608 ? 173.638 220.494 163.527 1.00 600.00 633 CYS A CA 1
ATOM 9066 C C . CYS A 1 608 ? 172.580 221.572 163.220 1.00 600.00 633 CYS A C 1
ATOM 9067 O O . CYS A 1 608 ? 172.722 222.721 163.651 1.00 600.00 633 CYS A O 1
ATOM 9074 N N . ILE A 1 609 ? 171.526 221.220 162.469 1.00 600.00 634 ILE A N 1
ATOM 9075 C CA . ILE A 1 609 ? 170.464 222.164 162.042 1.00 600.00 634 ILE A CA 1
ATOM 9076 C C . ILE A 1 609 ? 169.670 222.687 163.246 1.00 600.00 634 ILE A C 1
ATOM 9077 O O . ILE A 1 609 ? 169.218 221.865 164.072 1.00 600.00 634 ILE A O 1
ATOM 9093 N N . GLN B 1 1 ? 147.646 134.891 181.917 1.00 105.94 26 GLN B N 1
ATOM 9094 C CA . GLN B 1 1 ? 148.442 134.380 183.030 1.00 99.25 26 GLN B CA 1
ATOM 9095 C C . GLN B 1 1 ? 148.525 135.353 184.218 1.00 90.01 26 GLN B C 1
ATOM 9096 O O . GLN B 1 1 ? 148.518 136.569 184.034 1.00 87.35 26 GLN B O 1
ATOM 9112 N N . SER B 1 2 ? 148.659 134.824 185.439 1.00 87.15 27 SER B N 1
ATOM 9113 C CA . SER B 1 2 ? 148.893 135.628 186.652 1.00 82.01 27 SER B CA 1
ATOM 9114 C C . SER B 1 2 ? 150.373 136.007 186.823 1.00 73.10 27 SER B C 1
ATOM 9115 O O . SER B 1 2 ? 151.224 135.149 187.060 1.00 70.55 27 SER B O 1
ATOM 9123 N N . VAL B 1 3 ? 150.689 137.293 186.714 1.00 65.66 28 VAL B N 1
ATOM 9124 C CA . VAL B 1 3 ? 152.055 137.839 186.686 1.00 56.84 28 VAL B CA 1
ATOM 9125 C C . VAL B 1 3 ? 152.368 138.544 187.997 1.00 58.47 28 VAL B C 1
ATOM 9126 O O . VAL B 1 3 ? 151.578 139.369 188.444 1.00 67.57 28 VAL B O 1
ATOM 9139 N N . CYS B 1 4 ? 153.524 138.273 188.596 1.00 51.69 29 CYS B N 1
ATOM 9140 C CA . CYS B 1 4 ? 153.988 138.929 189.821 1.00 48.31 29 CYS B CA 1
ATOM 9141 C C . CYS B 1 4 ? 155.459 139.329 189.706 1.00 43.28 29 CYS B C 1
ATOM 9142 O O . CYS B 1 4 ? 156.233 138.679 189.009 1.00 47.85 29 CYS B O 1
ATOM 9149 N N . ALA B 1 5 ? 155.870 140.400 190.378 1.00 42.36 30 ALA B N 1
ATOM 9150 C CA . ALA B 1 5 ? 157.272 140.790 190.455 1.00 39.19 30 ALA B CA 1
ATOM 9151 C C . ALA B 1 5 ? 158.019 139.957 191.505 1.00 35.67 30 ALA B C 1
ATOM 9152 O O . ALA B 1 5 ? 157.450 139.547 192.506 1.00 43.93 30 ALA B O 1
ATOM 9159 N N . GLY B 1 6 ? 159.303 139.709 191.295 1.00 34.05 31 GLY B N 1
ATOM 9160 C CA . GLY B 1 6 ? 160.163 138.999 192.238 1.00 34.46 31 GLY B CA 1
ATOM 9161 C C . GLY B 1 6 ? 160.951 139.953 193.121 1.00 34.99 31 GLY B C 1
ATOM 9162 O O . GLY B 1 6 ? 161.068 141.139 192.817 1.00 38.33 31 GLY B O 1
ATOM 9166 N N . THR B 1 7 ? 161.521 139.460 194.213 1.00 35.54 32 THR B N 1
ATOM 9167 C CA . THR B 1 7 ? 162.412 140.256 195.078 1.00 37.24 32 THR B CA 1
ATOM 9168 C C . THR B 1 7 ? 163.859 140.210 194.594 1.00 41.82 32 THR B C 1
ATOM 9169 O O . THR B 1 7 ? 164.205 139.372 193.773 1.00 44.75 32 THR B O 1
ATOM 9180 N N . GLU B 1 8 ? 164.713 141.121 195.069 1.00 46.17 33 GLU B N 1
ATOM 9181 C CA . GLU B 1 8 ? 166.156 141.150 194.749 1.00 44.54 33 GLU B CA 1
ATOM 9182 C C . GLU B 1 8 ? 166.999 141.322 196.025 1.00 42.17 33 GLU B C 1
ATOM 9183 O O . GLU B 1 8 ? 167.775 142.262 196.158 1.00 48.40 33 GLU B O 1
ATOM 9195 N N . ASN B 1 9 ? 166.787 140.464 197.015 1.00 39.39 34 ASN B N 1
ATOM 9196 C CA . ASN B 1 9 ? 167.465 140.508 198.305 1.00 41.01 34 ASN B CA 1
ATOM 9197 C C . ASN B 1 9 ? 168.745 139.669 198.377 1.00 45.28 34 ASN B C 1
ATOM 9198 O O . ASN B 1 9 ? 169.505 139.851 199.319 1.00 50.01 34 ASN B O 1
ATOM 9209 N N . LYS B 1 10 ? 169.007 138.752 197.443 1.00 40.12 35 LYS B N 1
ATOM 9210 C CA . LYS B 1 10 ? 170.137 137.814 197.533 1.00 39.85 35 LYS B CA 1
ATOM 9211 C C . LYS B 1 10 ? 170.070 137.027 198.851 1.00 40.78 35 LYS B C 1
ATOM 9212 O O . LYS B 1 10 ? 169.056 136.392 199.145 1.00 42.45 35 LYS B O 1
ATOM 9231 N N . LEU B 1 11 ? 171.121 137.047 199.667 1.00 38.36 36 LEU B N 1
ATOM 9232 C CA . LEU B 1 11 ? 171.147 136.350 200.962 1.00 43.05 36 LEU B CA 1
ATOM 9233 C C . LEU B 1 11 ? 170.713 137.208 202.173 1.00 46.98 36 LEU B C 1
ATOM 9234 O O . LEU B 1 11 ? 170.801 136.744 203.309 1.00 48.75 36 LEU B O 1
ATOM 9250 N N . SER B 1 12 ? 170.289 138.457 201.981 1.00 44.00 37 SER B N 1
ATOM 9251 C CA . SER B 1 12 ? 169.825 139.324 203.072 1.00 42.88 37 SER B CA 1
ATOM 9252 C C . SER B 1 12 ? 168.392 139.011 203.494 1.00 42.44 37 SER B C 1
ATOM 9253 O O . SER B 1 12 ? 167.603 138.540 202.681 1.00 46.86 37 SER B O 1
ATOM 9261 N N . SER B 1 13 ? 168.030 139.261 204.756 1.00 46.82 38 SER B N 1
ATOM 9262 C CA . SER B 1 13 ? 166.743 138.848 205.346 1.00 47.26 38 SER B CA 1
ATOM 9263 C C . SER B 1 13 ? 166.182 139.835 206.364 1.00 46.17 38 SER B C 1
ATOM 9264 O O . SER B 1 13 ? 166.878 140.721 206.858 1.00 51.06 38 SER B O 1
ATOM 9272 N N . LEU B 1 14 ? 164.921 139.622 206.751 1.00 41.57 39 LEU B N 1
ATOM 9273 C CA . LEU B 1 14 ? 164.284 140.361 207.835 1.00 44.45 39 LEU B CA 1
ATOM 9274 C C . LEU B 1 14 ? 164.691 139.784 209.202 1.00 54.54 39 LEU B C 1
ATOM 9275 O O . LEU B 1 14 ? 165.156 138.645 209.292 1.00 55.90 39 LEU B O 1
ATOM 9291 N N . SER B 1 15 ? 164.556 140.587 210.262 1.00 57.03 40 SER B N 1
ATOM 9292 C CA . SER B 1 15 ? 164.966 140.246 211.638 1.00 60.38 40 SER B CA 1
ATOM 9293 C C . SER B 1 15 ? 164.067 139.235 212.346 1.00 63.46 40 SER B C 1
ATOM 9294 O O . SER B 1 15 ? 164.436 138.696 213.386 1.00 69.21 40 SER B O 1
ATOM 9302 N N . ASP B 1 16 ? 162.890 138.978 211.798 1.00 61.26 41 ASP B N 1
ATOM 9303 C CA . ASP B 1 16 ? 161.832 138.153 212.367 1.00 65.98 41 ASP B CA 1
ATOM 9304 C C . ASP B 1 16 ? 161.448 137.088 211.348 1.00 65.60 41 ASP B C 1
ATOM 9305 O O . ASP B 1 16 ? 160.953 137.427 210.274 1.00 66.05 41 ASP B O 1
ATOM 9314 N N . LEU B 1 17 ? 161.641 135.808 211.668 1.00 67.88 42 LEU B N 1
ATOM 9315 C CA . LEU B 1 17 ? 161.377 134.714 210.731 1.00 69.24 42 LEU B CA 1
ATOM 9316 C C . LEU B 1 17 ? 159.889 134.561 210.378 1.00 69.21 42 LEU B C 1
ATOM 9317 O O . LEU B 1 17 ? 159.568 134.100 209.282 1.00 65.30 42 LEU B O 1
ATOM 9333 N N . GLU B 1 18 ? 158.973 135.013 211.235 1.00 68.56 43 GLU B N 1
ATOM 9334 C CA . GLU B 1 18 ? 157.559 135.046 210.876 1.00 68.88 43 GLU B CA 1
ATOM 9335 C C . GLU B 1 18 ? 157.269 136.092 209.799 1.00 70.24 43 GLU B C 1
ATOM 9336 O O . GLU B 1 18 ? 156.524 135.818 208.862 1.00 69.84 43 GLU B O 1
ATOM 9348 N N . GLN B 1 19 ? 157.888 137.268 209.859 1.00 65.21 44 GLN B N 1
ATOM 9349 C CA . GLN B 1 19 ? 157.732 138.259 208.796 1.00 62.74 44 GLN B CA 1
ATOM 9350 C C . GLN B 1 19 ? 158.424 137.802 207.514 1.00 62.75 44 GLN B C 1
ATOM 9351 O O . GLN B 1 19 ? 157.866 137.992 206.439 1.00 61.46 44 GLN B O 1
ATOM 9365 N N . GLN B 1 20 ? 159.559 137.100 207.609 1.00 60.66 45 GLN B N 1
ATOM 9366 C CA . GLN B 1 20 ? 160.244 136.536 206.446 1.00 53.54 45 GLN B CA 1
ATOM 9367 C C . GLN B 1 20 ? 159.305 135.587 205.699 1.00 56.38 45 GLN B C 1
ATOM 9368 O O . GLN B 1 20 ? 159.144 135.711 204.486 1.00 58.49 45 GLN B O 1
ATOM 9382 N N . TYR B 1 21 ? 158.613 134.696 206.410 1.00 56.49 46 TYR B N 1
ATOM 9383 C CA . TYR B 1 21 ? 157.622 133.819 205.790 1.00 53.47 46 TYR B CA 1
ATOM 9384 C C . TYR B 1 21 ? 156.422 134.576 205.216 1.00 52.83 46 TYR B C 1
ATOM 9385 O O . TYR B 1 21 ? 156.020 134.335 204.083 1.00 56.08 46 TYR B O 1
ATOM 9403 N N . ARG B 1 22 ? 155.848 135.520 205.956 1.00 55.33 47 ARG B N 1
ATOM 9404 C CA . ARG B 1 22 ? 154.694 136.280 205.460 1.00 61.89 47 ARG B CA 1
ATOM 9405 C C . ARG B 1 22 ? 155.032 137.124 204.240 1.00 61.10 47 ARG B C 1
ATOM 9406 O O . ARG B 1 22 ? 154.245 137.155 203.298 1.00 63.99 47 ARG B O 1
ATOM 9427 N N . ALA B 1 23 ? 156.220 137.718 204.194 1.00 54.35 48 ALA B N 1
ATOM 9428 C CA . ALA B 1 23 ? 156.674 138.455 203.025 1.00 55.98 48 ALA B CA 1
ATOM 9429 C C . ALA B 1 23 ? 156.752 137.537 201.801 1.00 59.98 48 ALA B C 1
ATOM 9430 O O . ALA B 1 23 ? 156.243 137.882 200.736 1.00 60.20 48 ALA B O 1
ATOM 9437 N N . LEU B 1 24 ? 157.319 136.335 201.965 1.00 56.20 49 LEU B N 1
ATOM 9438 C CA . LEU B 1 24 ? 157.411 135.337 200.902 1.00 52.75 49 LEU B CA 1
ATOM 9439 C C . LEU B 1 24 ? 156.033 134.946 200.345 1.00 56.42 49 LEU B C 1
ATOM 9440 O O . LEU B 1 24 ? 155.871 134.895 199.128 1.00 59.66 49 LEU B O 1
ATOM 9456 N N . ARG B 1 25 ? 155.015 134.742 201.190 1.00 53.90 50 ARG B N 1
ATOM 9457 C CA . ARG B 1 25 ? 153.651 134.512 200.697 1.00 52.13 50 ARG B CA 1
ATOM 9458 C C . ARG B 1 25 ? 153.159 135.690 199.868 1.00 54.68 50 ARG B C 1
ATOM 9459 O O . ARG B 1 25 ? 152.650 135.486 198.771 1.00 62.75 50 ARG B O 1
ATOM 9480 N N . LYS B 1 26 ? 153.319 136.924 200.345 1.00 53.16 51 LYS B N 1
ATOM 9481 C CA . LYS B 1 26 ? 152.773 138.095 199.642 1.00 58.72 51 LYS B CA 1
ATOM 9482 C C . LYS B 1 26 ? 153.374 138.350 198.264 1.00 58.43 51 LYS B C 1
ATOM 9483 O O . LYS B 1 26 ? 152.653 138.844 197.402 1.00 65.06 51 LYS B O 1
ATOM 9502 N N . TYR B 1 27 ? 154.630 138.009 197.992 1.00 54.72 52 TYR B N 1
ATOM 9503 C CA . TYR B 1 27 ? 155.212 138.237 196.662 1.00 52.07 52 TYR B CA 1
ATOM 9504 C C . TYR B 1 27 ? 154.845 137.133 195.657 1.00 53.21 52 TYR B C 1
ATOM 9505 O O . TYR B 1 27 ? 154.588 137.448 194.496 1.00 52.85 52 TYR B O 1
ATOM 9523 N N . TYR B 1 28 ? 154.844 135.867 196.080 1.00 56.72 53 TYR B N 1
ATOM 9524 C CA . TYR B 1 28 ? 154.837 134.706 195.177 1.00 56.37 53 TYR B CA 1
ATOM 9525 C C . TYR B 1 28 ? 153.544 133.886 195.186 1.00 58.30 53 TYR B C 1
ATOM 9526 O O . TYR B 1 28 ? 153.371 133.005 194.348 1.00 62.89 53 TYR B O 1
ATOM 9544 N N . GLU B 1 29 ? 152.611 134.153 196.093 1.00 62.16 54 GLU B N 1
ATOM 9545 C CA . GLU B 1 29 ? 151.349 133.418 196.168 1.00 69.47 54 GLU B CA 1
ATOM 9546 C C . GLU B 1 29 ? 150.399 133.743 194.998 1.00 75.61 54 GLU B C 1
ATOM 9547 O O . GLU B 1 29 ? 150.172 134.909 194.673 1.00 74.44 54 GLU B O 1
ATOM 9559 N N . ASN B 1 30 ? 149.802 132.719 194.371 1.00 79.36 55 ASN B N 1
ATOM 9560 C CA . ASN B 1 30 ? 148.841 132.837 193.256 1.00 80.72 55 ASN B CA 1
ATOM 9561 C C . ASN B 1 30 ? 149.357 133.566 191.996 1.00 79.40 55 ASN B C 1
ATOM 9562 O O . ASN B 1 30 ? 148.603 134.225 191.276 1.00 81.49 55 ASN B O 1
ATOM 9573 N N . CYS B 1 31 ? 150.628 133.363 191.657 1.00 72.80 56 CYS B N 1
ATOM 9574 C CA . CYS B 1 31 ? 151.204 133.828 190.395 1.00 67.95 56 CYS B CA 1
ATOM 9575 C C . CYS B 1 31 ? 152.060 132.750 189.733 1.00 65.54 56 CYS B C 1
ATOM 9576 O O . CYS B 1 31 ? 152.593 131.868 190.401 1.00 68.02 56 CYS B O 1
ATOM 9583 N N . GLU B 1 32 ? 152.143 132.793 188.407 1.00 63.56 57 GLU B N 1
ATOM 9584 C CA . GLU B 1 32 ? 152.804 131.769 187.597 1.00 63.56 57 GLU B CA 1
ATOM 9585 C C . GLU B 1 32 ? 153.988 132.283 186.775 1.00 57.14 57 GLU B C 1
ATOM 9586 O O . GLU B 1 32 ? 154.886 131.499 186.483 1.00 55.25 57 GLU B O 1
ATOM 9598 N N . VAL B 1 33 ? 154.058 133.580 186.475 1.00 51.68 58 VAL B N 1
ATOM 9599 C CA . VAL B 1 33 ? 155.222 134.179 185.819 1.00 41.44 58 VAL B CA 1
ATOM 9600 C C . VAL B 1 33 ? 155.847 135.172 186.779 1.00 46.34 58 VAL B C 1
ATOM 9601 O O . VAL B 1 33 ? 155.205 136.146 187.166 1.00 57.56 58 VAL B O 1
ATOM 9614 N N . VAL B 1 34 ? 157.099 134.954 187.158 1.00 37.46 59 VAL B N 1
ATOM 9615 C CA . VAL B 1 34 ? 157.826 135.841 188.062 1.00 32.05 59 VAL B CA 1
ATOM 9616 C C . VAL B 1 34 ? 158.665 136.779 187.225 1.00 35.40 59 VAL B C 1
ATOM 9617 O O . VAL B 1 34 ? 159.588 136.363 186.534 1.00 39.80 59 VAL B O 1
ATOM 9630 N N . MET B 1 35 ? 158.323 138.053 187.255 1.00 39.96 60 MET B N 1
ATOM 9631 C CA . MET B 1 35 ? 158.979 139.129 186.523 1.00 38.37 60 MET B CA 1
ATOM 9632 C C . MET B 1 35 ? 160.156 139.710 187.320 1.00 40.16 60 MET B C 1
ATOM 9633 O O . MET B 1 35 ? 160.188 140.876 187.694 1.00 45.61 60 MET B O 1
ATOM 9647 N N . GLY B 1 36 ? 161.102 138.848 187.656 1.00 33.71 61 GLY B N 1
ATOM 9648 C CA . GLY B 1 36 ? 162.292 139.132 188.453 1.00 33.76 61 GLY B CA 1
ATOM 9649 C C . GLY B 1 36 ? 162.850 137.823 188.990 1.00 32.63 61 GLY B C 1
ATOM 9650 O O . GLY B 1 36 ? 162.606 136.772 188.409 1.00 38.24 61 GLY B O 1
ATOM 9654 N N . ASN B 1 37 ? 163.561 137.837 190.103 1.00 27.05 62 ASN B N 1
ATOM 9655 C CA . ASN B 1 37 ? 164.154 136.619 190.627 1.00 25.69 62 ASN B CA 1
ATOM 9656 C C . ASN B 1 37 ? 163.189 135.900 191.577 1.00 25.63 62 ASN B C 1
ATOM 9657 O O . ASN B 1 37 ? 162.350 136.517 192.230 1.00 33.84 62 ASN B O 1
ATOM 9668 N N . LEU B 1 38 ? 163.331 134.592 191.722 1.00 26.10 63 LEU B N 1
ATOM 9669 C CA . LEU B 1 38 ? 162.665 133.840 192.776 1.00 26.36 63 LEU B CA 1
ATOM 9670 C C . LEU B 1 38 ? 163.704 133.555 193.844 1.00 32.19 63 LEU B C 1
ATOM 9671 O O . LEU B 1 38 ? 164.603 132.753 193.626 1.00 35.43 63 LEU B O 1
ATOM 9687 N N . GLU B 1 39 ? 163.590 134.172 195.009 1.00 33.75 64 GLU B N 1
ATOM 9688 C CA . GLU B 1 39 ? 164.572 133.998 196.068 1.00 29.43 64 GLU B CA 1
ATOM 9689 C C . GLU B 1 39 ? 163.919 133.551 197.370 1.00 27.38 64 GLU B C 1
ATOM 9690 O O . GLU B 1 39 ? 163.122 134.261 197.970 1.00 31.47 64 GLU B O 1
ATOM 9702 N N . ILE B 1 40 ? 164.263 132.345 197.795 1.00 24.96 65 ILE B N 1
ATOM 9703 C CA . ILE B 1 40 ? 163.718 131.672 198.962 1.00 22.75 65 ILE B CA 1
ATOM 9704 C C . ILE B 1 40 ? 164.871 131.452 199.938 1.00 28.15 65 ILE B C 1
ATOM 9705 O O . ILE B 1 40 ? 165.724 130.598 199.709 1.00 35.74 65 ILE B O 1
ATOM 9721 N N . THR B 1 41 ? 164.915 132.214 201.024 1.00 25.53 66 THR B N 1
ATOM 9722 C CA . THR B 1 41 ? 166.018 132.150 201.986 1.00 24.94 66 THR B CA 1
ATOM 9723 C C . THR B 1 41 ? 165.516 132.060 203.422 1.00 31.46 66 THR B C 1
ATOM 9724 O O . THR B 1 41 ? 164.492 132.643 203.766 1.00 34.03 66 THR B O 1
ATOM 9735 N N . SER B 1 42 ? 166.264 131.372 204.280 1.00 35.79 67 SER B N 1
ATOM 9736 C CA . SER B 1 42 ? 166.062 131.256 205.734 1.00 31.32 67 SER B CA 1
ATOM 9737 C C . SER B 1 42 ? 164.689 130.773 206.216 1.00 32.77 67 SER B C 1
ATOM 9738 O O . SER B 1 42 ? 164.299 131.111 207.327 1.00 39.28 67 SER B O 1
ATOM 9746 N N . ILE B 1 43 ? 163.949 129.973 205.448 1.00 33.80 68 ILE B N 1
ATOM 9747 C CA . ILE B 1 43 ? 162.633 129.460 205.854 1.00 31.67 68 ILE B CA 1
ATOM 9748 C C . ILE B 1 43 ? 162.737 128.263 206.812 1.00 39.77 68 ILE B C 1
ATOM 9749 O O . ILE B 1 43 ? 163.505 127.326 206.594 1.00 48.52 68 ILE B O 1
ATOM 9765 N N . GLU B 1 44 ? 161.939 128.294 207.875 1.00 42.77 69 GLU B N 1
ATOM 9766 C CA . GLU B 1 44 ? 161.876 127.293 208.945 1.00 50.35 69 GLU B CA 1
ATOM 9767 C C . GLU B 1 44 ? 161.300 125.953 208.462 1.00 58.48 69 GLU B C 1
ATOM 9768 O O . GLU B 1 44 ? 160.442 125.920 207.584 1.00 61.55 69 GLU B O 1
ATOM 9780 N N . HIS B 1 45 ? 161.694 124.834 209.079 1.00 62.29 70 HIS B N 1
ATOM 9781 C CA . HIS B 1 45 ? 161.282 123.491 208.640 1.00 64.36 70 HIS B CA 1
ATOM 9782 C C . HIS B 1 45 ? 159.802 123.163 208.833 1.00 67.06 70 HIS B C 1
ATOM 9783 O O . HIS B 1 45 ? 159.302 122.220 208.228 1.00 70.88 70 HIS B O 1
ATOM 9797 N N . ASN B 1 46 ? 159.086 123.923 209.654 1.00 70.73 71 ASN B N 1
ATOM 9798 C CA . ASN B 1 46 ? 157.664 123.700 209.932 1.00 78.46 71 ASN B CA 1
ATOM 9799 C C . ASN B 1 46 ? 156.696 124.490 209.021 1.00 78.34 71 ASN B C 1
ATOM 9800 O O . ASN B 1 46 ? 155.492 124.500 209.293 1.00 76.22 71 ASN B O 1
ATOM 9811 N N . ARG B 1 47 ? 157.185 125.196 207.991 1.00 67.66 72 ARG B N 1
ATOM 9812 C CA . ARG B 1 47 ? 156.345 126.091 207.176 1.00 64.97 72 ARG B CA 1
ATOM 9813 C C . ARG B 1 47 ? 155.734 125.460 205.926 1.00 64.64 72 ARG B C 1
ATOM 9814 O O . ARG B 1 47 ? 156.344 124.627 205.268 1.00 65.29 72 ARG B O 1
ATOM 9835 N N . ASP B 1 48 ? 154.521 125.902 205.597 1.00 63.35 73 ASP B N 1
ATOM 9836 C CA . ASP B 1 48 ? 153.752 125.529 204.406 1.00 59.03 73 ASP B CA 1
ATOM 9837 C C . ASP B 1 48 ? 154.224 126.266 203.144 1.00 64.07 73 ASP B C 1
ATOM 9838 O O . ASP B 1 48 ? 153.966 127.460 203.010 1.00 62.85 73 ASP B O 1
ATOM 9847 N N . LEU B 1 49 ? 154.827 125.556 202.184 1.00 65.14 74 LEU B N 1
ATOM 9848 C CA . LEU B 1 49 ? 155.322 126.110 200.911 1.00 61.96 74 LEU B CA 1
ATOM 9849 C C . LEU B 1 49 ? 154.477 125.693 199.692 1.00 58.91 74 LEU B C 1
ATOM 9850 O O . LEU B 1 49 ? 154.886 125.882 198.551 1.00 60.43 74 LEU B O 1
ATOM 9866 N N . SER B 1 50 ? 153.274 125.164 199.900 1.00 57.69 75 SER B N 1
ATOM 9867 C CA . SER B 1 50 ? 152.391 124.717 198.820 1.00 58.73 75 SER B CA 1
ATOM 9868 C C . SER B 1 50 ? 151.940 125.835 197.873 1.00 58.33 75 SER B C 1
ATOM 9869 O O . SER B 1 50 ? 151.633 125.560 196.717 1.00 63.48 75 SER B O 1
ATOM 9877 N N . PHE B 1 51 ? 151.957 127.101 198.297 1.00 56.02 76 PHE B N 1
ATOM 9878 C CA . PHE B 1 51 ? 151.638 128.230 197.421 1.00 57.43 76 PHE B CA 1
ATOM 9879 C C . PHE B 1 51 ? 152.634 128.400 196.263 1.00 61.82 76 PHE B C 1
ATOM 9880 O O . PHE B 1 51 ? 152.267 128.970 195.239 1.00 61.61 76 PHE B O 1
ATOM 9897 N N . LEU B 1 52 ? 153.859 127.867 196.357 1.00 62.65 77 LEU B N 1
ATOM 9898 C CA . LEU B 1 52 ? 154.845 127.923 195.269 1.00 57.74 77 LEU B CA 1
ATOM 9899 C C . LEU B 1 52 ? 154.506 127.011 194.082 1.00 59.28 77 LEU B C 1
ATOM 9900 O O . LEU B 1 52 ? 155.084 127.172 193.010 1.00 62.23 77 LEU B O 1
ATOM 9916 N N . ARG B 1 53 ? 153.551 126.087 194.213 1.00 54.75 78 ARG B N 1
ATOM 9917 C CA . ARG B 1 53 ? 153.135 125.214 193.108 1.00 53.07 78 ARG B CA 1
ATOM 9918 C C . ARG B 1 53 ? 152.520 125.973 191.927 1.00 58.39 78 ARG B C 1
ATOM 9919 O O . ARG B 1 53 ? 152.345 125.387 190.867 1.00 64.03 78 ARG B O 1
ATOM 9940 N N . SER B 1 54 ? 152.139 127.246 192.055 1.00 57.30 79 SER B N 1
ATOM 9941 C CA . SER B 1 54 ? 151.626 128.003 190.909 1.00 60.68 79 SER B CA 1
ATOM 9942 C C . SER B 1 54 ? 152.728 128.507 189.969 1.00 60.65 79 SER B C 1
ATOM 9943 O O . SER B 1 54 ? 152.406 128.955 188.874 1.00 64.79 79 SER B O 1
ATOM 9951 N N . VAL B 1 55 ? 154.010 128.467 190.350 1.00 56.18 80 VAL B N 1
ATOM 9952 C CA . VAL B 1 55 ? 155.099 129.048 189.545 1.00 52.35 80 VAL B CA 1
ATOM 9953 C C . VAL B 1 55 ? 155.458 128.141 188.374 1.00 54.90 80 VAL B C 1
ATOM 9954 O O . VAL B 1 55 ? 155.762 126.974 188.586 1.00 59.76 80 VAL B O 1
ATOM 9967 N N . ARG B 1 56 ? 155.469 128.676 187.145 1.00 53.36 81 ARG B N 1
ATOM 9968 C CA . ARG B 1 56 ? 155.826 127.953 185.910 1.00 53.35 81 ARG B CA 1
ATOM 9969 C C . ARG B 1 56 ? 157.003 128.572 185.173 1.00 49.39 81 ARG B C 1
ATOM 9970 O O . ARG B 1 56 ? 157.789 127.839 184.586 1.00 52.22 81 ARG B O 1
ATOM 9991 N N . GLU B 1 57 ? 157.188 129.881 185.247 1.00 44.42 82 GLU B N 1
ATOM 9992 C CA . GLU B 1 57 ? 158.254 130.607 184.553 1.00 38.96 82 GLU B CA 1
ATOM 9993 C C . GLU B 1 57 ? 158.920 131.633 185.466 1.00 42.29 82 GLU B C 1
ATOM 9994 O O . GLU B 1 57 ? 158.232 132.404 186.128 1.00 51.47 82 GLU B O 1
ATOM 10006 N N . VAL B 1 58 ? 160.249 131.701 185.452 1.00 34.08 83 VAL B N 1
ATOM 10007 C CA . VAL B 1 58 ? 161.037 132.735 186.127 1.00 28.76 83 VAL B CA 1
ATOM 10008 C C . VAL B 1 58 ? 161.869 133.479 185.093 1.00 33.62 83 VAL B C 1
ATOM 10009 O O . VAL B 1 58 ? 162.613 132.847 184.345 1.00 39.95 83 VAL B O 1
ATOM 10022 N N . THR B 1 59 ? 161.784 134.803 185.001 1.00 33.13 84 THR B N 1
ATOM 10023 C CA . THR B 1 59 ? 162.539 135.547 183.977 1.00 30.51 84 THR B CA 1
ATOM 10024 C C . THR B 1 59 ? 163.990 135.823 184.366 1.00 34.90 84 THR B C 1
ATOM 10025 O O . THR B 1 59 ? 164.829 136.009 183.483 1.00 44.69 84 THR B O 1
ATOM 10036 N N . GLY B 1 60 ? 164.314 135.827 185.655 1.00 30.26 85 GLY B N 1
ATOM 10037 C CA . GLY B 1 60 ? 165.664 136.009 186.179 1.00 30.10 85 GLY B CA 1
ATOM 10038 C C . GLY B 1 60 ? 166.288 134.693 186.607 1.00 28.19 85 GLY B C 1
ATOM 10039 O O . GLY B 1 60 ? 166.219 133.716 185.877 1.00 36.53 85 GLY B O 1
ATOM 10043 N N . TYR B 1 61 ? 166.915 134.657 187.775 1.00 27.11 86 TYR B N 1
ATOM 10044 C CA . TYR B 1 61 ? 167.479 133.444 188.360 1.00 28.34 86 TYR B CA 1
ATOM 10045 C C . TYR B 1 61 ? 166.661 132.955 189.560 1.00 28.59 86 TYR B C 1
ATOM 10046 O O . TYR B 1 61 ? 165.879 133.699 190.143 1.00 35.76 86 TYR B O 1
ATOM 10064 N N . VAL B 1 62 ? 166.869 131.706 189.954 1.00 25.62 87 VAL B N 1
ATOM 10065 C CA . VAL B 1 62 ? 166.269 131.081 191.131 1.00 19.75 87 VAL B CA 1
ATOM 10066 C C . VAL B 1 62 ? 167.342 130.871 192.183 1.00 24.97 87 VAL B C 1
ATOM 10067 O O . VAL B 1 62 ? 168.366 130.252 191.903 1.00 31.52 87 VAL B O 1
ATOM 10080 N N . LEU B 1 63 ? 167.123 131.350 193.398 1.00 25.19 88 LEU B N 1
ATOM 10081 C CA . LEU B 1 63 ? 168.062 131.227 194.508 1.00 21.81 88 LEU B CA 1
ATOM 10082 C C . LEU B 1 63 ? 167.393 130.525 195.682 1.00 23.03 88 LEU B C 1
ATOM 10083 O O . LEU B 1 63 ? 166.402 131.014 196.206 1.00 32.41 88 LEU B O 1
ATOM 10099 N N . VAL B 1 64 ? 167.947 129.413 196.140 1.00 20.86 89 VAL B N 1
ATOM 10100 C CA . VAL B 1 64 ? 167.442 128.684 197.301 1.00 18.17 89 VAL B CA 1
ATOM 10101 C C . VAL B 1 64 ? 168.596 128.452 198.249 1.00 25.31 89 VAL B C 1
ATOM 10102 O O . VAL B 1 64 ? 169.472 127.645 197.966 1.00 33.96 89 VAL B O 1
ATOM 10115 N N . ALA B 1 65 ? 168.648 129.180 199.357 1.00 26.86 90 ALA B N 1
ATOM 10116 C CA . ALA B 1 65 ? 169.810 129.164 200.226 1.00 26.48 90 ALA B CA 1
ATOM 10117 C C . ALA B 1 65 ? 169.466 129.288 201.700 1.00 30.79 90 ALA B C 1
ATOM 10118 O O . ALA B 1 65 ? 168.532 129.984 202.078 1.00 36.41 90 ALA B O 1
ATOM 10125 N N . LEU B 1 66 ? 170.264 128.648 202.551 1.00 35.22 91 LEU B N 1
ATOM 10126 C CA . LEU B 1 66 ? 170.189 128.731 204.013 1.00 35.06 91 LEU B CA 1
ATOM 10127 C C . LEU B 1 66 ? 168.859 128.254 204.644 1.00 37.90 91 LEU B C 1
ATOM 10128 O O . LEU B 1 66 ? 168.560 128.638 205.771 1.00 39.91 91 LEU B O 1
ATOM 10144 N N . ASN B 1 67 ? 168.042 127.446 203.960 1.00 35.13 92 ASN B N 1
ATOM 10145 C CA . ASN B 1 67 ? 166.721 127.014 204.428 1.00 34.91 92 ASN B CA 1
ATOM 10146 C C . ASN B 1 67 ? 166.716 125.711 205.231 1.00 41.14 92 ASN B C 1
ATOM 10147 O O . ASN B 1 67 ? 167.594 124.871 205.069 1.00 49.06 92 ASN B O 1
ATOM 10158 N N . GLN B 1 68 ? 165.660 125.498 206.021 1.00 42.68 93 GLN B N 1
ATOM 10159 C CA . GLN B 1 68 ? 165.505 124.317 206.874 1.00 49.21 93 GLN B CA 1
ATOM 10160 C C . GLN B 1 68 ? 164.527 123.256 206.335 1.00 52.86 93 GLN B C 1
ATOM 10161 O O . GLN B 1 68 ? 164.521 122.138 206.836 1.00 62.15 93 GLN B O 1
ATOM 10175 N N . PHE B 1 69 ? 163.638 123.603 205.398 1.00 47.98 94 PHE B N 1
ATOM 10176 C CA . PHE B 1 69 ? 162.551 122.721 204.939 1.00 51.89 94 PHE B CA 1
ATOM 10177 C C . PHE B 1 69 ? 162.997 121.537 204.074 1.00 58.93 94 PHE B C 1
ATOM 10178 O O . PHE B 1 69 ? 164.007 121.608 203.385 1.00 63.31 94 PHE B O 1
ATOM 10195 N N . ARG B 1 70 ? 162.233 120.436 204.119 1.00 61.40 95 ARG B N 1
ATOM 10196 C CA . ARG B 1 70 ? 162.588 119.144 203.505 1.00 66.21 95 ARG B CA 1
ATOM 10197 C C . ARG B 1 70 ? 162.367 119.030 201.992 1.00 62.16 95 ARG B C 1
ATOM 10198 O O . ARG B 1 70 ? 163.145 118.364 201.320 1.00 62.70 95 ARG B O 1
ATOM 10219 N N . TYR B 1 71 ? 161.298 119.590 201.439 1.00 55.20 96 TYR B N 1
ATOM 10220 C CA . TYR B 1 71 ? 160.931 119.421 200.026 1.00 49.97 96 TYR B CA 1
ATOM 10221 C C . TYR B 1 71 ? 160.590 120.769 199.410 1.00 52.32 96 TYR B C 1
ATOM 10222 O O . TYR B 1 71 ? 159.844 121.531 200.009 1.00 59.17 96 TYR B O 1
ATOM 10240 N N . LEU B 1 72 ? 161.120 121.066 198.228 1.00 48.61 97 LEU B N 1
ATOM 10241 C CA . LEU B 1 72 ? 160.890 122.308 197.492 1.00 44.93 97 LEU B CA 1
ATOM 10242 C C . LEU B 1 72 ? 159.805 122.113 196.411 1.00 47.78 97 LEU B C 1
ATOM 10243 O O . LEU B 1 72 ? 160.111 121.624 195.331 1.00 53.77 97 LEU B O 1
ATOM 10259 N N . PRO B 1 73 ? 158.532 122.470 196.640 1.00 46.00 98 PRO B N 1
ATOM 10260 C CA . PRO B 1 73 ? 157.425 122.104 195.762 1.00 45.41 98 PRO B CA 1
ATOM 10261 C C . PRO B 1 73 ? 157.321 122.997 194.513 1.00 50.41 98 PRO B C 1
ATOM 10262 O O . PRO B 1 73 ? 156.341 123.713 194.329 1.00 54.15 98 PRO B O 1
ATOM 10273 N N . LEU B 1 74 ? 158.315 122.946 193.626 1.00 45.73 99 LEU B N 1
ATOM 10274 C CA . LEU B 1 74 ? 158.310 123.604 192.312 1.00 44.04 99 LEU B CA 1
ATOM 10275 C C . LEU B 1 74 ? 158.133 122.598 191.162 1.00 51.40 99 LEU B C 1
ATOM 10276 O O . LEU B 1 74 ? 158.767 122.695 190.116 1.00 56.13 99 LEU B O 1
ATOM 10292 N N . GLU B 1 75 ? 157.245 121.623 191.338 1.00 53.34 100 GLU B N 1
ATOM 10293 C CA . GLU B 1 75 ? 157.093 120.478 190.429 1.00 57.54 100 GLU B CA 1
ATOM 10294 C C . GLU B 1 75 ? 156.754 120.860 188.993 1.00 65.51 100 GLU B C 1
ATOM 10295 O O . GLU B 1 75 ? 157.217 120.204 188.061 1.00 71.35 100 GLU B O 1
ATOM 10307 N N . ASN B 1 76 ? 155.975 121.925 188.811 1.00 59.24 101 ASN B N 1
ATOM 10308 C CA . ASN B 1 76 ? 155.529 122.442 187.525 1.00 62.63 101 ASN B CA 1
ATOM 10309 C C . ASN B 1 76 ? 156.303 123.677 187.038 1.00 54.38 101 ASN B C 1
ATOM 10310 O O . ASN B 1 76 ? 155.901 124.283 186.047 1.00 57.48 101 ASN B O 1
ATOM 10321 N N . LEU B 1 77 ? 157.451 123.997 187.637 1.00 50.21 102 LEU B N 1
ATOM 10322 C CA . LEU B 1 77 ? 158.372 124.977 187.058 1.00 46.93 102 LEU B CA 1
ATOM 10323 C C . LEU B 1 77 ? 158.915 124.411 185.741 1.00 55.13 102 LEU B C 1
ATOM 10324 O O . LEU B 1 77 ? 159.399 123.285 185.737 1.00 60.60 102 LEU B O 1
ATOM 10340 N N . ARG B 1 78 ? 158.853 125.154 184.629 1.00 53.71 103 ARG B N 1
ATOM 10341 C CA . ARG B 1 78 ? 159.238 124.657 183.293 1.00 54.42 103 ARG B CA 1
ATOM 10342 C C . ARG B 1 78 ? 160.523 125.279 182.760 1.00 51.53 103 ARG B C 1
ATOM 10343 O O . ARG B 1 78 ? 161.378 124.550 182.261 1.00 57.21 103 ARG B O 1
ATOM 10364 N N . ILE B 1 79 ? 160.668 126.595 182.849 1.00 45.59 104 ILE B N 1
ATOM 10365 C CA . ILE B 1 79 ? 161.762 127.346 182.218 1.00 42.19 104 ILE B CA 1
ATOM 10366 C C . ILE B 1 79 ? 162.306 128.451 183.120 1.00 41.32 104 ILE B C 1
ATOM 10367 O O . ILE B 1 79 ? 161.542 129.161 183.769 1.00 48.66 104 ILE B O 1
ATOM 10383 N N . ILE B 1 80 ? 163.623 128.631 183.131 1.00 36.76 105 ILE B N 1
ATOM 10384 C CA . ILE B 1 80 ? 164.310 129.766 183.754 1.00 28.98 105 ILE B CA 1
ATOM 10385 C C . ILE B 1 80 ? 164.972 130.581 182.648 1.00 34.59 105 ILE B C 1
ATOM 10386 O O . ILE B 1 80 ? 165.826 130.057 181.936 1.00 46.87 105 ILE B O 1
ATOM 10402 N N . ARG B 1 81 ? 164.631 131.858 182.464 1.00 31.99 106 ARG B N 1
ATOM 10403 C CA . ARG B 1 81 ? 165.159 132.626 181.321 1.00 32.12 106 ARG B CA 1
ATOM 10404 C C . ARG B 1 81 ? 166.557 133.200 181.517 1.00 39.62 106 ARG B C 1
ATOM 10405 O O . ARG B 1 81 ? 167.234 133.434 180.527 1.00 49.39 106 ARG B O 1
ATOM 10426 N N . GLY B 1 82 ? 167.022 133.435 182.741 1.00 38.58 107 GLY B N 1
ATOM 10427 C CA . GLY B 1 82 ? 168.387 133.909 182.996 1.00 40.37 107 GLY B CA 1
ATOM 10428 C C . GLY B 1 82 ? 168.647 135.368 182.589 1.00 45.06 107 GLY B C 1
ATOM 10429 O O . GLY B 1 82 ? 169.741 135.678 182.128 1.00 48.16 107 GLY B O 1
ATOM 10433 N N . THR B 1 83 ? 167.650 136.256 182.682 1.00 43.97 108 THR B N 1
ATOM 10434 C CA . THR B 1 83 ? 167.794 137.679 182.306 1.00 42.50 108 THR B CA 1
ATOM 10435 C C . THR B 1 83 ? 168.864 138.382 183.137 1.00 48.96 108 THR B C 1
ATOM 10436 O O . THR B 1 83 ? 169.715 139.075 182.591 1.00 55.22 108 THR B O 1
ATOM 10447 N N . LYS B 1 84 ? 168.837 138.181 184.456 1.00 48.68 109 LYS B N 1
ATOM 10448 C CA . LYS B 1 84 ? 169.922 138.486 185.398 1.00 44.95 109 LYS B CA 1
ATOM 10449 C C . LYS B 1 84 ? 170.459 137.174 185.960 1.00 42.50 109 LYS B C 1
ATOM 10450 O O . LYS B 1 84 ? 169.705 136.213 186.069 1.00 49.01 109 LYS B O 1
ATOM 10469 N N . LEU B 1 85 ? 171.711 137.117 186.384 1.00 39.62 110 LEU B N 1
ATOM 10470 C CA . LEU B 1 85 ? 172.285 135.916 186.995 1.00 42.60 110 LEU B CA 1
ATOM 10471 C C . LEU B 1 85 ? 172.781 136.186 188.414 1.00 47.73 110 LEU B C 1
ATOM 10472 O O . LEU B 1 85 ? 173.304 137.261 188.706 1.00 48.02 110 LEU B O 1
ATOM 10488 N N . TYR B 1 86 ? 172.688 135.184 189.283 1.00 48.75 111 TYR B N 1
ATOM 10489 C CA . TYR B 1 86 ? 173.230 135.269 190.632 1.00 47.08 111 TYR B CA 1
ATOM 10490 C C . TYR B 1 86 ? 174.759 135.385 190.579 1.00 50.83 111 TYR B C 1
ATOM 10491 O O . TYR B 1 86 ? 175.416 134.589 189.906 1.00 57.09 111 TYR B O 1
ATOM 10509 N N . GLU B 1 87 ? 175.325 136.406 191.225 1.00 48.61 112 GLU B N 1
ATOM 10510 C CA . GLU B 1 87 ? 176.749 136.775 191.123 1.00 51.47 112 GLU B CA 1
ATOM 10511 C C . GLU B 1 87 ? 177.226 136.921 189.665 1.00 56.24 112 GLU B C 1
ATOM 10512 O O . GLU B 1 87 ? 178.388 136.681 189.354 1.00 59.08 112 GLU B O 1
ATOM 10524 N N . ASP B 1 88 ? 176.328 137.289 188.744 1.00 57.62 113 ASP B N 1
ATOM 10525 C CA . ASP B 1 88 ? 176.564 137.409 187.296 1.00 61.17 113 ASP B CA 1
ATOM 10526 C C . ASP B 1 88 ? 176.956 136.102 186.579 1.00 55.79 113 ASP B C 1
ATOM 10527 O O . ASP B 1 88 ? 177.448 136.146 185.455 1.00 59.01 113 ASP B O 1
ATOM 10536 N N . ARG B 1 89 ? 176.732 134.934 187.183 1.00 51.63 114 ARG B N 1
ATOM 10537 C CA . ARG B 1 89 ? 177.221 133.647 186.670 1.00 49.63 114 ARG B CA 1
ATOM 10538 C C . ARG B 1 89 ? 176.153 132.562 186.609 1.00 53.72 114 ARG B C 1
ATOM 10539 O O . ARG B 1 89 ? 176.130 131.811 185.641 1.00 56.69 114 ARG B O 1
ATOM 10560 N N . TYR B 1 90 ? 175.244 132.482 187.581 1.00 49.28 115 TYR B N 1
ATOM 10561 C CA . TYR B 1 90 ? 174.336 131.344 187.745 1.00 43.32 115 TYR B CA 1
ATOM 10562 C C . TYR B 1 90 ? 172.860 131.688 187.569 1.00 42.70 115 TYR B C 1
ATOM 10563 O O . TYR B 1 90 ? 172.388 132.697 188.082 1.00 44.16 115 TYR B O 1
ATOM 10581 N N . ALA B 1 91 ? 172.119 130.825 186.877 1.00 39.07 116 ALA B N 1
ATOM 10582 C CA . ALA B 1 91 ? 170.670 130.929 186.734 1.00 29.24 116 ALA B CA 1
ATOM 10583 C C . ALA B 1 91 ? 169.906 130.101 187.770 1.00 28.11 116 ALA B C 1
ATOM 10584 O O . ALA B 1 91 ? 168.709 130.292 187.933 1.00 34.39 116 ALA B O 1
ATOM 10591 N N . LEU B 1 92 ? 170.577 129.212 188.494 1.00 28.33 117 LEU B N 1
ATOM 10592 C CA . LEU B 1 92 ? 169.994 128.368 189.528 1.00 24.86 117 LEU B CA 1
ATOM 10593 C C . LEU B 1 92 ? 171.065 128.070 190.573 1.00 28.46 117 LEU B C 1
ATOM 10594 O O . LEU B 1 92 ? 172.034 127.379 190.271 1.00 37.92 117 LEU B O 1
ATOM 10610 N N . ALA B 1 93 ? 170.919 128.601 191.780 1.00 20.29 118 ALA B N 1
ATOM 10611 C CA . ALA B 1 93 ? 171.904 128.456 192.838 1.00 17.38 118 ALA B CA 1
ATOM 10612 C C . ALA B 1 93 ? 171.261 127.849 194.079 1.00 22.49 118 ALA B C 1
ATOM 10613 O O . ALA B 1 93 ? 170.427 128.495 194.701 1.00 0.05 118 ALA B O 1
ATOM 10620 N N . ILE B 1 94 ? 171.628 126.630 194.463 1.00 22.80 119 ILE B N 1
ATOM 10621 C CA . ILE B 1 94 ? 171.052 125.942 195.628 1.00 19.44 119 ILE B CA 1
ATOM 10622 C C . ILE B 1 94 ? 172.159 125.516 196.581 1.00 28.04 119 ILE B C 1
ATOM 10623 O O . ILE B 1 94 ? 172.939 124.617 196.268 1.00 38.79 119 ILE B O 1
ATOM 10639 N N . PHE B 1 95 ? 172.254 126.129 197.756 1.00 29.57 120 PHE B N 1
ATOM 10640 C CA . PHE B 1 95 ? 173.389 125.899 198.644 1.00 33.07 120 PHE B CA 1
ATOM 10641 C C . PHE B 1 95 ? 173.101 126.074 200.130 1.00 38.40 120 PHE B C 1
ATOM 10642 O O . PHE B 1 95 ? 172.218 126.824 200.536 1.00 41.08 120 PHE B O 1
ATOM 10659 N N . LEU B 1 96 ? 173.879 125.382 200.960 1.00 42.39 121 LEU B N 1
ATOM 10660 C CA . LEU B 1 96 ? 173.840 125.470 202.422 1.00 41.55 121 LEU B CA 1
ATOM 10661 C C . LEU B 1 96 ? 172.453 125.262 203.061 1.00 44.83 121 LEU B C 1
ATOM 10662 O O . LEU B 1 96 ? 172.190 125.812 204.123 1.00 51.50 121 LEU B O 1
ATOM 10678 N N . ASN B 1 97 ? 171.539 124.486 202.474 1.00 41.25 122 ASN B N 1
ATOM 10679 C CA . ASN B 1 97 ? 170.171 124.342 202.990 1.00 41.78 122 ASN B CA 1
ATOM 10680 C C . ASN B 1 97 ? 170.036 123.258 204.076 1.00 46.21 122 ASN B C 1
ATOM 10681 O O . ASN B 1 97 ? 169.319 122.273 203.902 1.00 52.79 122 ASN B O 1
ATOM 10692 N N . TYR B 1 98 ? 170.746 123.424 205.187 1.00 48.56 123 TYR B N 1
ATOM 10693 C CA . TYR B 1 98 ? 170.717 122.546 206.353 1.00 57.31 123 TYR B CA 1
ATOM 10694 C C . TYR B 1 98 ? 171.233 123.259 207.612 1.00 66.37 123 TYR B C 1
ATOM 10695 O O . TYR B 1 98 ? 171.937 124.264 207.516 1.00 70.14 123 TYR B O 1
ATOM 10713 N N . ARG B 1 99 ? 170.923 122.724 208.796 1.00 72.92 124 ARG B N 1
ATOM 10714 C CA . ARG B 1 99 ? 171.499 123.128 210.094 1.00 79.77 124 ARG B CA 1
ATOM 10715 C C . ARG B 1 99 ? 172.526 122.098 210.569 1.00 89.55 124 ARG B C 1
ATOM 10716 O O . ARG B 1 99 ? 172.159 120.952 210.813 1.00 93.11 124 ARG B O 1
ATOM 10737 N N . LYS B 1 100 ? 173.801 122.483 210.708 1.00 89.67 125 LYS B N 1
ATOM 10738 C CA . LYS B 1 100 ? 174.891 121.505 210.914 1.00 99.12 125 LYS B CA 1
ATOM 10739 C C . LYS B 1 100 ? 174.994 120.880 212.306 1.00 103.73 125 LYS B C 1
ATOM 10740 O O . LYS B 1 100 ? 175.523 119.777 212.418 1.00 105.29 125 LYS B O 1
ATOM 10759 N N . ASP B 1 101 ? 174.500 121.526 213.363 1.00 106.15 126 ASP B N 1
ATOM 10760 C CA . ASP B 1 101 ? 174.508 120.945 214.718 1.00 112.86 126 ASP B CA 1
ATOM 10761 C C . ASP B 1 101 ? 173.304 120.009 214.944 1.00 110.57 126 ASP B C 1
ATOM 10762 O O . ASP B 1 101 ? 173.384 119.070 215.736 1.00 112.13 126 ASP B O 1
ATOM 10771 N N . GLY B 1 102 ? 172.207 120.234 214.218 1.00 105.32 127 GLY B N 1
ATOM 10772 C CA . GLY B 1 102 ? 170.974 119.449 214.297 1.00 99.81 127 GLY B CA 1
ATOM 10773 C C . GLY B 1 102 ? 170.835 118.460 213.135 1.00 96.97 127 GLY B C 1
ATOM 10774 O O . GLY B 1 102 ? 171.825 117.945 212.618 1.00 100.21 127 GLY B O 1
ATOM 10778 N N . ASN B 1 103 ? 169.600 118.196 212.708 1.00 93.07 128 ASN B N 1
ATOM 10779 C CA . ASN B 1 103 ? 169.313 117.239 211.635 1.00 94.38 128 ASN B CA 1
ATOM 10780 C C . ASN B 1 103 ? 168.313 117.727 210.566 1.00 96.26 128 ASN B C 1
ATOM 10781 O O . ASN B 1 103 ? 167.780 116.906 209.825 1.00 99.50 128 ASN B O 1
ATOM 10792 N N . PHE B 1 104 ? 168.049 119.032 210.447 1.00 86.43 129 PHE B N 1
ATOM 10793 C CA . PHE B 1 104 ? 167.102 119.555 209.453 1.00 81.93 129 PHE B CA 1
ATOM 10794 C C . PHE B 1 104 ? 167.803 120.043 208.180 1.00 76.11 129 PHE B C 1
ATOM 10795 O O . PHE B 1 104 ? 168.916 120.569 208.234 1.00 75.20 129 PHE B O 1
ATOM 10812 N N . GLY B 1 105 ? 167.125 119.913 207.038 1.00 71.01 130 GLY B N 1
ATOM 10813 C CA . GLY B 1 105 ? 167.569 120.432 205.743 1.00 66.12 130 GLY B CA 1
ATOM 10814 C C . GLY B 1 105 ? 166.777 119.891 204.548 1.00 61.02 130 GLY B C 1
ATOM 10815 O O . GLY B 1 105 ? 165.898 119.045 204.693 1.00 64.30 130 GLY B O 1
ATOM 10819 N N . LEU B 1 106 ? 167.115 120.377 203.356 1.00 55.17 131 LEU B N 1
ATOM 10820 C CA . LEU B 1 106 ? 166.474 120.039 202.082 1.00 52.33 131 LEU B CA 1
ATOM 10821 C C . LEU B 1 106 ? 166.839 118.613 201.637 1.00 64.12 131 LEU B C 1
ATOM 10822 O O . LEU B 1 106 ? 168.020 118.289 201.640 1.00 67.62 131 LEU B O 1
ATOM 10838 N N . GLN B 1 107 ? 165.866 117.764 201.269 1.00 66.17 132 GLN B N 1
ATOM 10839 C CA . GLN B 1 107 ? 166.067 116.345 200.902 1.00 66.89 132 GLN B CA 1
ATOM 10840 C C . GLN B 1 107 ? 165.807 116.006 199.428 1.00 64.64 132 GLN B C 1
ATOM 10841 O O . GLN B 1 107 ? 166.516 115.195 198.841 1.00 72.03 132 GLN B O 1
ATOM 10855 N N . GLU B 1 108 ? 164.723 116.511 198.855 1.00 61.66 133 GLU B N 1
ATOM 10856 C CA . GLU B 1 108 ? 164.250 116.112 197.526 1.00 58.89 133 GLU B CA 1
ATOM 10857 C C . GLU B 1 108 ? 163.851 117.354 196.744 1.00 56.42 133 GLU B C 1
ATOM 10858 O O . GLU B 1 108 ? 163.167 118.226 197.277 1.00 63.06 133 GLU B O 1
ATOM 10870 N N . LEU B 1 109 ? 164.286 117.471 195.493 1.00 46.47 134 LEU B N 1
ATOM 10871 C CA . LEU B 1 109 ? 164.253 118.764 194.820 1.00 45.58 134 LEU B CA 1
ATOM 10872 C C . LEU B 1 109 ? 162.907 119.175 194.239 1.00 51.74 134 LEU B C 1
ATOM 10873 O O . LEU B 1 109 ? 162.772 120.334 193.870 1.00 58.43 134 LEU B O 1
ATOM 10889 N N . GLY B 1 110 ? 161.927 118.287 194.089 1.00 49.69 135 GLY B N 1
ATOM 10890 C CA . GLY B 1 110 ? 160.766 118.623 193.263 1.00 50.54 135 GLY B CA 1
ATOM 10891 C C . GLY B 1 110 ? 161.227 118.859 191.823 1.00 52.42 135 GLY B C 1
ATOM 10892 O O . GLY B 1 110 ? 161.897 118.009 191.264 1.00 53.83 135 GLY B O 1
ATOM 10896 N N . LEU B 1 111 ? 160.869 119.981 191.202 1.00 52.62 136 LEU B N 1
ATOM 10897 C CA . LEU B 1 111 ? 161.422 120.426 189.908 1.00 55.44 136 LEU B CA 1
ATOM 10898 C C . LEU B 1 111 ? 161.117 119.531 188.694 1.00 67.57 136 LEU B C 1
ATOM 10899 O O . LEU B 1 111 ? 161.716 119.733 187.643 1.00 67.71 136 LEU B O 1
ATOM 10915 N N . LYS B 1 112 ? 160.182 118.572 188.785 1.00 72.58 137 LYS B N 1
ATOM 10916 C CA . LYS B 1 112 ? 159.975 117.540 187.748 1.00 75.98 137 LYS B CA 1
ATOM 10917 C C . LYS B 1 112 ? 159.875 118.104 186.323 1.00 70.75 137 LYS B C 1
ATOM 10918 O O . LYS B 1 112 ? 160.459 117.546 185.398 1.00 73.46 137 LYS B O 1
ATOM 10937 N N . ASN B 1 113 ? 159.177 119.218 186.133 1.00 61.45 138 ASN B N 1
ATOM 10938 C CA . ASN B 1 113 ? 158.975 119.787 184.810 1.00 62.05 138 ASN B CA 1
ATOM 10939 C C . ASN B 1 113 ? 160.091 120.743 184.359 1.00 63.19 138 ASN B C 1
ATOM 10940 O O . ASN B 1 113 ? 160.014 121.235 183.231 1.00 69.16 138 ASN B O 1
ATOM 10950 N N . LEU B 1 114 ? 161.136 121.009 185.147 1.00 57.27 139 LEU B N 1
ATOM 10951 C CA . LEU B 1 114 ? 162.183 121.941 184.727 1.00 55.34 139 LEU B CA 1
ATOM 10952 C C . LEU B 1 114 ? 162.882 121.389 183.488 1.00 63.92 139 LEU B C 1
ATOM 10953 O O . LEU B 1 114 ? 163.451 120.302 183.520 1.00 69.93 139 LEU B O 1
ATOM 10969 N N . THR B 1 115 ? 162.805 122.122 182.381 1.00 62.98 140 THR B N 1
ATOM 10970 C CA . THR B 1 115 ? 163.244 121.624 181.067 1.00 60.98 140 THR B CA 1
ATOM 10971 C C . THR B 1 115 ? 164.304 122.481 180.404 1.00 61.75 140 THR B C 1
ATOM 10972 O O . THR B 1 115 ? 165.197 121.936 179.777 1.00 70.29 140 THR B O 1
ATOM 10983 N N . GLU B 1 116 ? 164.243 123.802 180.524 1.00 59.44 141 GLU B N 1
ATOM 10984 C CA . GLU B 1 116 ? 165.149 124.697 179.810 1.00 59.37 141 GLU B CA 1
ATOM 10985 C C . GLU B 1 116 ? 165.671 125.785 180.735 1.00 53.89 141 GLU B C 1
ATOM 10986 O O . GLU B 1 116 ? 164.895 126.481 181.384 1.00 56.58 141 GLU B O 1
ATOM 10998 N N . ILE B 1 117 ? 166.983 125.986 180.734 1.00 53.38 142 ILE B N 1
ATOM 10999 C CA . ILE B 1 117 ? 167.640 127.148 181.326 1.00 44.56 142 ILE B CA 1
ATOM 11000 C C . ILE B 1 117 ? 168.362 127.867 180.189 1.00 51.95 142 ILE B C 1
ATOM 11001 O O . ILE B 1 117 ? 169.325 127.341 179.635 1.00 64.03 142 ILE B O 1
ATOM 11017 N N . LEU B 1 118 ? 167.856 129.031 179.774 1.00 47.48 143 LEU B N 1
ATOM 11018 C CA . LEU B 1 118 ? 168.315 129.702 178.551 1.00 48.65 143 LEU B CA 1
ATOM 11019 C C . LEU B 1 118 ? 169.682 130.381 178.661 1.00 53.94 143 LEU B C 1
ATOM 11020 O O . LEU B 1 118 ? 170.328 130.588 177.638 1.00 65.90 143 LEU B O 1
ATOM 11036 N N . ASN B 1 119 ? 170.133 130.759 179.852 1.00 52.48 144 ASN B N 1
ATOM 11037 C CA . ASN B 1 119 ? 171.401 131.455 180.051 1.00 54.51 144 ASN B CA 1
ATOM 11038 C C . ASN B 1 119 ? 171.979 131.137 181.437 1.00 53.75 144 ASN B C 1
ATOM 11039 O O . ASN B 1 119 ? 171.230 130.808 182.350 1.00 55.22 144 ASN B O 1
ATOM 11050 N N . GLY B 1 120 ? 173.285 131.297 181.623 1.00 55.65 145 GLY B N 1
ATOM 11051 C CA . GLY B 1 120 ? 173.938 131.101 182.915 1.00 53.57 145 GLY B CA 1
ATOM 11052 C C . GLY B 1 120 ? 174.240 129.644 183.265 1.00 53.08 145 GLY B C 1
ATOM 11053 O O . GLY B 1 120 ? 173.948 128.716 182.516 1.00 56.98 145 GLY B O 1
ATOM 11057 N N . GLY B 1 121 ? 174.886 129.454 184.409 1.00 56.50 146 GLY B N 1
ATOM 11058 C CA . GLY B 1 121 ? 175.265 128.151 184.954 1.00 59.94 146 GLY B CA 1
ATOM 11059 C C . GLY B 1 121 ? 174.282 127.573 185.971 1.00 48.24 146 GLY B C 1
ATOM 11060 O O . GLY B 1 121 ? 173.233 128.151 186.248 1.00 47.98 146 GLY B O 1
ATOM 11064 N N . VAL B 1 122 ? 174.654 126.445 186.573 1.00 49.03 147 VAL B N 1
ATOM 11065 C CA . VAL B 1 122 ? 173.902 125.743 187.621 1.00 40.34 147 VAL B CA 1
ATOM 11066 C C . VAL B 1 122 ? 174.813 125.437 188.798 1.00 47.04 147 VAL B C 1
ATOM 11067 O O . VAL B 1 122 ? 175.908 124.920 188.603 1.00 55.16 147 VAL B O 1
ATOM 11080 N N . TYR B 1 123 ? 174.369 125.755 190.012 1.00 39.88 148 TYR B N 1
ATOM 11081 C CA . TYR B 1 123 ? 175.220 125.678 191.191 1.00 37.75 148 TYR B CA 1
ATOM 11082 C C . TYR B 1 123 ? 174.528 125.026 192.385 1.00 37.48 148 TYR B C 1
ATOM 11083 O O . TYR B 1 123 ? 173.726 125.648 193.074 1.00 39.22 148 TYR B O 1
ATOM 11101 N N . VAL B 1 124 ? 174.853 123.763 192.643 1.00 36.28 149 VAL B N 1
ATOM 11102 C CA . VAL B 1 124 ? 174.336 122.967 193.757 1.00 30.40 149 VAL B CA 1
ATOM 11103 C C . VAL B 1 124 ? 175.482 122.595 194.691 1.00 40.01 149 VAL B C 1
ATOM 11104 O O . VAL B 1 124 ? 176.395 121.878 194.287 1.00 51.83 149 VAL B O 1
ATOM 11117 N N . ASP B 1 125 ? 175.487 123.074 195.932 1.00 42.55 150 ASP B N 1
ATOM 11118 C CA . ASP B 1 125 ? 176.701 123.045 196.755 1.00 46.58 150 ASP B CA 1
ATOM 11119 C C . ASP B 1 125 ? 176.456 123.028 198.264 1.00 50.30 150 ASP B C 1
ATOM 11120 O O . ASP B 1 125 ? 175.684 123.810 198.809 1.00 50.51 150 ASP B O 1
ATOM 11129 N N . GLN B 1 126 ? 177.166 122.130 198.942 1.00 54.10 151 GLN B N 1
ATOM 11130 C CA . GLN B 1 126 ? 177.248 122.036 200.397 1.00 52.94 151 GLN B CA 1
ATOM 11131 C C . GLN B 1 126 ? 175.890 121.917 201.084 1.00 52.57 151 GLN B C 1
ATOM 11132 O O . GLN B 1 126 ? 175.655 122.475 202.150 1.00 57.70 151 GLN B O 1
ATOM 11146 N N . ASN B 1 127 ? 174.986 121.140 200.490 1.00 48.16 152 ASN B N 1
ATOM 11147 C CA . ASN B 1 127 ? 173.791 120.738 201.215 1.00 48.68 152 ASN B CA 1
ATOM 11148 C C . ASN B 1 127 ? 174.165 119.495 202.051 1.00 57.51 152 ASN B C 1
ATOM 11149 O O . ASN B 1 127 ? 175.278 118.983 201.939 1.00 66.47 152 ASN B O 1
ATOM 11160 N N . LYS B 1 128 ? 173.262 118.963 202.872 1.00 63.34 153 LYS B N 1
ATOM 11161 C CA . LYS B 1 128 ? 173.570 117.769 203.688 1.00 73.17 153 LYS B CA 1
ATOM 11162 C C . LYS B 1 128 ? 172.554 116.657 203.535 1.00 76.71 153 LYS B C 1
ATOM 11163 O O . LYS B 1 128 ? 172.910 115.486 203.512 1.00 85.14 153 LYS B O 1
ATOM 11182 N N . PHE B 1 129 ? 171.289 117.017 203.400 1.00 70.70 154 PHE B N 1
ATOM 11183 C CA . PHE B 1 129 ? 170.202 116.047 203.353 1.00 75.82 154 PHE B CA 1
ATOM 11184 C C . PHE B 1 129 ? 169.716 115.753 201.922 1.00 79.36 154 PHE B C 1
ATOM 11185 O O . PHE B 1 129 ? 168.932 114.826 201.721 1.00 82.11 154 PHE B O 1
ATOM 11202 N N . LEU B 1 130 ? 170.236 116.465 200.915 1.00 73.92 155 LEU B N 1
ATOM 11203 C CA . LEU B 1 130 ? 169.857 116.321 199.509 1.00 72.70 155 LEU B CA 1
ATOM 11204 C C . LEU B 1 130 ? 170.731 115.258 198.839 1.00 85.75 155 LEU B C 1
ATOM 11205 O O . LEU B 1 130 ? 171.915 115.486 198.596 1.00 86.29 155 LEU B O 1
ATOM 11221 N N . CYS B 1 131 ? 170.152 114.093 198.549 1.00 93.73 156 CYS B N 1
ATOM 11222 C CA . CYS B 1 131 ? 170.877 112.901 198.093 1.00 101.68 156 CYS B CA 1
ATOM 11223 C C . CYS B 1 131 ? 170.727 112.585 196.590 1.00 100.64 156 CYS B C 1
ATOM 11224 O O . CYS B 1 131 ? 171.641 112.033 195.977 1.00 98.91 156 CYS B O 1
ATOM 11231 N N . TYR B 1 132 ? 169.587 112.928 195.979 1.00 93.09 157 TYR B N 1
ATOM 11232 C CA . TYR B 1 132 ? 169.249 112.532 194.607 1.00 96.81 157 TYR B CA 1
ATOM 11233 C C . TYR B 1 132 ? 169.862 113.399 193.501 1.00 91.66 157 TYR B C 1
ATOM 11234 O O . TYR B 1 132 ? 170.085 112.911 192.392 1.00 99.02 157 TYR B O 1
ATOM 11252 N N . ALA B 1 133 ? 170.159 114.669 193.767 1.00 85.17 158 ALA B N 1
ATOM 11253 C CA . ALA B 1 133 ? 170.575 115.606 192.723 1.00 83.36 158 ALA B CA 1
ATOM 11254 C C . ALA B 1 133 ? 171.913 115.250 192.043 1.00 95.25 158 ALA B C 1
ATOM 11255 O O . ALA B 1 133 ? 172.105 115.622 190.889 1.00 96.11 158 ALA B O 1
ATOM 11262 N N . ASP B 1 134 ? 172.801 114.471 192.679 1.00 97.54 159 ASP B N 1
ATOM 11263 C CA . ASP B 1 134 ? 174.025 113.964 192.034 1.00 98.69 159 ASP B CA 1
ATOM 11264 C C . ASP B 1 134 ? 173.754 113.112 190.783 1.00 98.68 159 ASP B C 1
ATOM 11265 O O . ASP B 1 134 ? 174.658 112.924 189.971 1.00 99.29 159 ASP B O 1
ATOM 11274 N N . THR B 1 135 ? 172.558 112.526 190.670 1.00 96.46 160 THR B N 1
ATOM 11275 C CA . THR B 1 135 ? 172.202 111.622 189.572 1.00 97.28 160 THR B CA 1
ATOM 11276 C C . THR B 1 135 ? 171.745 112.365 188.318 1.00 98.89 160 THR B C 1
ATOM 11277 O O . THR B 1 135 ? 171.831 111.813 187.225 1.00 105.34 160 THR B O 1
ATOM 11288 N N . ILE B 1 136 ? 171.236 113.592 188.453 1.00 94.20 161 ILE B N 1
ATOM 11289 C CA . ILE B 1 136 ? 170.620 114.359 187.365 1.00 91.98 161 ILE B CA 1
ATOM 11290 C C . ILE B 1 136 ? 171.673 114.863 186.377 1.00 91.43 161 ILE B C 1
ATOM 11291 O O . ILE B 1 136 ? 172.766 115.267 186.771 1.00 89.23 161 ILE B O 1
ATOM 11307 N N . HIS B 1 137 ? 171.341 114.848 185.084 1.00 94.42 162 HIS B N 1
ATOM 11308 C CA . HIS B 1 137 ? 172.239 115.285 184.014 1.00 95.21 162 HIS B CA 1
ATOM 11309 C C . HIS B 1 137 ? 171.820 116.665 183.510 1.00 92.84 162 HIS B C 1
ATOM 11310 O O . HIS B 1 137 ? 170.898 116.791 182.705 1.00 93.24 162 HIS B O 1
ATOM 11324 N N . TRP B 1 138 ? 172.472 117.716 184.006 1.00 91.95 163 TRP B N 1
ATOM 11325 C CA . TRP B 1 138 ? 172.078 119.107 183.742 1.00 89.38 163 TRP B CA 1
ATOM 11326 C C . TRP B 1 138 ? 172.273 119.571 182.302 1.00 90.71 163 TRP B C 1
ATOM 11327 O O . TRP B 1 138 ? 171.544 120.450 181.852 1.00 85.49 163 TRP B O 1
ATOM 11348 N N . GLN B 1 139 ? 173.203 118.983 181.550 1.00 95.40 164 GLN B N 1
ATOM 11349 C CA . GLN B 1 139 ? 173.521 119.410 180.186 1.00 97.04 164 GLN B CA 1
ATOM 11350 C C . GLN B 1 139 ? 172.345 119.265 179.205 1.00 94.01 164 GLN B C 1
ATOM 11351 O O . GLN B 1 139 ? 172.335 119.929 178.174 1.00 99.99 164 GLN B O 1
ATOM 11365 N N . ASP B 1 140 ? 171.326 118.462 179.520 1.00 92.61 165 ASP B N 1
ATOM 11366 C CA . ASP B 1 140 ? 170.100 118.408 178.720 1.00 94.22 165 ASP B CA 1
ATOM 11367 C C . ASP B 1 140 ? 169.231 119.652 178.940 1.00 90.65 165 ASP B C 1
ATOM 11368 O O . ASP B 1 140 ? 168.603 120.163 178.015 1.00 92.45 165 ASP B O 1
ATOM 11377 N N . ILE B 1 141 ? 169.216 120.148 180.174 1.00 87.30 166 ILE B N 1
ATOM 11378 C CA . ILE B 1 141 ? 168.389 121.264 180.622 1.00 79.06 166 ILE B CA 1
ATOM 11379 C C . ILE B 1 141 ? 169.060 122.598 180.293 1.00 75.53 166 ILE B C 1
ATOM 11380 O O . ILE B 1 141 ? 168.397 123.533 179.852 1.00 74.83 166 ILE B O 1
ATOM 11396 N N . VAL B 1 142 ? 170.371 122.700 180.500 1.00 75.63 167 VAL B N 1
ATOM 11397 C CA . VAL B 1 142 ? 171.135 123.932 180.289 1.00 70.40 167 VAL B CA 1
ATOM 11398 C C . VAL B 1 142 ? 171.337 124.196 178.797 1.00 81.73 167 VAL B C 1
ATOM 11399 O O . VAL B 1 142 ? 171.829 123.334 178.075 1.00 94.96 167 VAL B O 1
ATOM 11412 N N . ARG B 1 143 ? 171.005 125.394 178.307 1.00 79.90 168 ARG B N 1
ATOM 11413 C CA . ARG B 1 143 ? 171.129 125.751 176.879 1.00 87.44 168 ARG B CA 1
ATOM 11414 C C . ARG B 1 143 ? 172.585 125.842 176.412 1.00 94.80 168 ARG B C 1
ATOM 11415 O O . ARG B 1 143 ? 172.875 125.525 175.262 1.00 99.76 168 ARG B O 1
ATOM 11436 N N . ASN B 1 144 ? 173.501 126.171 177.316 1.00 101.69 169 ASN B N 1
ATOM 11437 C CA . ASN B 1 144 ? 174.940 126.279 177.066 1.00 112.98 169 ASN B CA 1
ATOM 11438 C C . ASN B 1 144 ? 175.723 125.194 177.846 1.00 119.29 169 ASN B C 1
ATOM 11439 O O . ASN B 1 144 ? 176.331 125.505 178.867 1.00 120.08 169 ASN B O 1
ATOM 11450 N N . PRO B 1 145 ? 175.651 123.902 177.470 1.00 121.67 170 PRO B N 1
ATOM 11451 C CA . PRO B 1 145 ? 176.126 122.788 178.308 1.00 126.49 170 PRO B CA 1
ATOM 11452 C C . PRO B 1 145 ? 177.646 122.575 178.327 1.00 135.56 170 PRO B C 1
ATOM 11453 O O . PRO B 1 145 ? 178.136 121.733 179.081 1.00 134.57 170 PRO B O 1
ATOM 11464 N N . TRP B 1 146 ? 178.392 123.264 177.467 1.00 136.13 171 TRP B N 1
ATOM 11465 C CA . TRP B 1 146 ? 179.816 123.001 177.236 1.00 144.03 171 TRP B CA 1
ATOM 11466 C C . TRP B 1 146 ? 180.676 123.256 178.484 1.00 145.42 171 TRP B C 1
ATOM 11467 O O . TRP B 1 146 ? 180.291 124.072 179.321 1.00 135.71 171 TRP B O 1
ATOM 11488 N N . PRO B 1 147 ? 181.859 122.627 178.624 1.00 153.01 172 PRO B N 1
ATOM 11489 C CA . PRO B 1 147 ? 182.695 122.748 179.827 1.00 156.21 172 PRO B CA 1
ATOM 11490 C C . PRO B 1 147 ? 183.065 124.184 180.237 1.00 151.97 172 PRO B C 1
ATOM 11491 O O . PRO B 1 147 ? 183.370 124.433 181.405 1.00 145.74 172 PRO B O 1
ATOM 11502 N N . SER B 1 148 ? 183.031 125.135 179.297 1.00 149.12 173 SER B N 1
ATOM 11503 C CA . SER B 1 148 ? 183.303 126.561 179.530 1.00 147.93 173 SER B CA 1
ATOM 11504 C C . SER B 1 148 ? 182.214 127.264 180.352 1.00 138.00 173 SER B C 1
ATOM 11505 O O . SER B 1 148 ? 182.466 128.329 180.917 1.00 134.78 173 SER B O 1
ATOM 11513 N N . ASN B 1 149 ? 181.022 126.678 180.468 1.00 130.77 174 ASN B N 1
ATOM 11514 C CA . ASN B 1 149 ? 179.944 127.148 181.331 1.00 123.05 174 ASN B CA 1
ATOM 11515 C C . ASN B 1 149 ? 180.009 126.437 182.692 1.00 118.50 174 ASN B C 1
ATOM 11516 O O . ASN B 1 149 ? 180.386 125.270 182.789 1.00 116.84 174 ASN B O 1
ATOM 11527 N N . LEU B 1 150 ? 179.611 127.134 183.756 1.00 106.92 175 LEU B N 1
ATOM 11528 C CA . LEU B 1 150 ? 179.713 126.652 185.136 1.00 95.53 175 LEU B CA 1
ATOM 11529 C C . LEU B 1 150 ? 178.494 125.804 185.528 1.00 87.48 175 LEU B C 1
ATOM 11530 O O . LEU B 1 150 ? 177.626 126.248 186.270 1.00 78.11 175 LEU B O 1
ATOM 11546 N N . THR B 1 151 ? 178.401 124.588 184.996 1.00 87.57 176 THR B N 1
ATOM 11547 C CA . THR B 1 151 ? 177.338 123.625 185.321 1.00 80.44 176 THR B CA 1
ATOM 11548 C C . THR B 1 151 ? 177.905 122.553 186.250 1.00 79.34 176 THR B C 1
ATOM 11549 O O . THR B 1 151 ? 178.659 121.695 185.789 1.00 83.26 176 THR B O 1
ATOM 11560 N N . LEU B 1 152 ? 177.579 122.586 187.547 1.00 69.29 177 LEU B N 1
ATOM 11561 C CA . LEU B 1 152 ? 178.204 121.710 188.550 1.00 70.56 177 LEU B CA 1
ATOM 11562 C C . LEU B 1 152 ? 177.289 121.319 189.717 1.00 66.48 177 LEU B C 1
ATOM 11563 O O . LEU B 1 152 ? 176.526 122.130 190.226 1.00 67.32 177 LEU B O 1
ATOM 11579 N N . VAL B 1 153 ? 177.437 120.082 190.192 1.00 64.48 178 VAL B N 1
ATOM 11580 C CA . VAL B 1 153 ? 176.837 119.556 191.429 1.00 60.15 178 VAL B CA 1
ATOM 11581 C C . VAL B 1 153 ? 177.940 118.996 192.324 1.00 64.91 178 VAL B C 1
ATOM 11582 O O . VAL B 1 153 ? 178.679 118.104 191.915 1.00 70.88 178 VAL B O 1
ATOM 11595 N N . SER B 1 154 ? 178.056 119.490 193.553 1.00 66.32 179 SER B N 1
ATOM 11596 C CA . SER B 1 154 ? 179.097 119.056 194.499 1.00 78.41 179 SER B CA 1
ATOM 11597 C C . SER B 1 154 ? 178.707 117.775 195.249 1.00 86.11 179 SER B C 1
ATOM 11598 O O . SER B 1 154 ? 178.179 117.822 196.368 1.00 84.53 179 SER B O 1
ATOM 11606 N N . GLY B 1 157 ? 177.198 116.609 198.770 1.00 114.30 182 GLY B N 1
ATOM 11607 C CA . GLY B 1 157 ? 177.598 115.261 199.152 1.00 131.08 182 GLY B CA 1
ATOM 11608 C C . GLY B 1 157 ? 176.827 114.684 200.348 1.00 136.38 182 GLY B C 1
ATOM 11609 O O . GLY B 1 157 ? 176.582 115.365 201.341 1.00 120.94 182 GLY B O 1
ATOM 11613 N N . SER B 1 158 ? 176.451 113.407 200.259 1.00 143.75 183 SER B N 1
ATOM 11614 C CA . SER B 1 158 ? 175.688 112.666 201.278 1.00 143.50 183 SER B CA 1
ATOM 11615 C C . SER B 1 158 ? 175.965 111.157 201.199 1.00 150.08 183 SER B C 1
ATOM 11616 O O . SER B 1 158 ? 176.625 110.684 200.271 1.00 152.09 183 SER B O 1
ATOM 11624 N N . SER B 1 159 ? 175.440 110.377 202.144 1.00 146.99 184 SER B N 1
ATOM 11625 C CA . SER B 1 159 ? 175.540 108.910 202.112 1.00 151.84 184 SER B CA 1
ATOM 11626 C C . SER B 1 159 ? 174.770 108.239 200.955 1.00 156.82 184 SER B C 1
ATOM 11627 O O . SER B 1 159 ? 175.100 107.104 200.603 1.00 158.05 184 SER B O 1
ATOM 11635 N N . GLY B 1 160 ? 173.782 108.896 200.328 1.00 153.48 185 GLY B N 1
ATOM 11636 C CA . GLY B 1 160 ? 173.019 108.327 199.206 1.00 150.73 185 GLY B CA 1
ATOM 11637 C C . GLY B 1 160 ? 171.643 107.742 199.551 1.00 149.09 185 GLY B C 1
ATOM 11638 O O . GLY B 1 160 ? 171.339 107.437 200.705 1.00 146.66 185 GLY B O 1
ATOM 11642 N N . CYS B 1 161 ? 170.812 107.564 198.518 1.00 154.98 186 CYS B N 1
ATOM 11643 C CA . CYS B 1 161 ? 169.418 107.094 198.601 1.00 153.22 186 CYS B CA 1
ATOM 11644 C C . CYS B 1 161 ? 169.052 106.071 197.494 1.00 156.77 186 CYS B C 1
ATOM 11645 O O . CYS B 1 161 ? 167.917 106.041 197.006 1.00 151.19 186 CYS B O 1
ATOM 11652 N N . GLY B 1 162 ? 170.009 105.243 197.064 1.00 160.66 187 GLY B N 1
ATOM 11653 C CA . GLY B 1 162 ? 169.785 104.176 196.078 1.00 164.77 187 GLY B CA 1
ATOM 11654 C C . GLY B 1 162 ? 169.483 104.686 194.664 1.00 167.04 187 GLY B C 1
ATOM 11655 O O . GLY B 1 162 ? 170.080 105.664 194.209 1.00 166.13 187 GLY B O 1
ATOM 11659 N N . ARG B 1 163 ? 168.571 104.008 193.958 1.00 168.95 188 ARG B N 1
ATOM 11660 C CA . ARG B 1 163 ? 168.025 104.389 192.637 1.00 165.31 188 ARG B CA 1
ATOM 11661 C C . ARG B 1 163 ? 166.504 104.484 192.728 1.00 161.51 188 ARG B C 1
ATOM 11662 O O . ARG B 1 163 ? 165.879 103.732 193.479 1.00 160.80 188 ARG B O 1
ATOM 11683 N N . CYS B 1 164 ? 165.899 105.413 191.994 1.00 159.75 189 CYS B N 1
ATOM 11684 C CA . CYS B 1 164 ? 164.524 105.834 192.276 1.00 156.48 189 CYS B CA 1
ATOM 11685 C C . CYS B 1 164 ? 163.447 104.772 192.000 1.00 158.49 189 CYS B C 1
ATOM 11686 O O . CYS B 1 164 ? 162.502 104.634 192.775 1.00 152.32 189 CYS B O 1
ATOM 11693 N N . HIS B 1 165 ? 163.572 104.053 190.884 1.00 164.23 190 HIS B N 1
ATOM 11694 C CA . HIS B 1 165 ? 162.711 102.937 190.478 1.00 164.43 190 HIS B CA 1
ATOM 11695 C C . HIS B 1 165 ? 163.408 102.114 189.385 1.00 167.75 190 HIS B C 1
ATOM 11696 O O . HIS B 1 165 ? 164.220 102.654 188.633 1.00 162.80 190 HIS B O 1
ATOM 11710 N N . LYS B 1 166 ? 163.064 100.834 189.225 1.00 171.07 191 LYS B N 1
ATOM 11711 C CA . LYS B 1 166 ? 163.676 99.949 188.213 1.00 174.29 191 LYS B CA 1
ATOM 11712 C C . LYS B 1 166 ? 163.484 100.420 186.765 1.00 169.95 191 LYS B C 1
ATOM 11713 O O . LYS B 1 166 ? 164.327 100.145 185.913 1.00 169.06 191 LYS B O 1
ATOM 11732 N N . SER B 1 167 ? 162.409 101.159 186.487 1.00 168.54 192 SER B N 1
ATOM 11733 C CA . SER B 1 167 ? 162.122 101.770 185.177 1.00 169.36 192 SER B CA 1
ATOM 11734 C C . SER B 1 167 ? 162.901 103.067 184.905 1.00 165.64 192 SER B C 1
ATOM 11735 O O . SER B 1 167 ? 162.852 103.587 183.789 1.00 164.16 192 SER B O 1
ATOM 11743 N N . CYS B 1 168 ? 163.635 103.594 185.890 1.00 159.88 193 CYS B N 1
ATOM 11744 C CA . CYS B 1 168 ? 164.427 104.813 185.767 1.00 152.25 193 CYS B CA 1
ATOM 11745 C C . CYS B 1 168 ? 165.921 104.464 185.718 1.00 152.01 193 CYS B C 1
ATOM 11746 O O . CYS B 1 168 ? 166.474 103.900 186.662 1.00 153.29 193 CYS B O 1
ATOM 11753 N N . THR B 1 169 ? 166.593 104.810 184.623 1.00 148.87 194 THR B N 1
ATOM 11754 C CA . THR B 1 169 ? 168.001 104.460 184.365 1.00 148.79 194 THR B CA 1
ATOM 11755 C C . THR B 1 169 ? 168.952 105.509 184.950 1.00 143.84 194 THR B C 1
ATOM 11756 O O . THR B 1 169 ? 169.618 106.246 184.222 1.00 137.30 194 THR B O 1
ATOM 11767 N N . GLY B 1 170 ? 168.968 105.637 186.277 1.00 146.85 195 GLY B N 1
ATOM 11768 C CA . GLY B 1 170 ? 169.571 106.787 186.961 1.00 137.64 195 GLY B CA 1
ATOM 11769 C C . GLY B 1 170 ? 168.783 108.077 186.698 1.00 126.84 195 GLY B C 1
ATOM 11770 O O . GLY B 1 170 ? 167.591 108.022 186.393 1.00 131.60 195 GLY B O 1
ATOM 11774 N N . ARG B 1 171 ? 169.443 109.239 186.807 1.00 116.33 196 ARG B N 1
ATOM 11775 C CA . ARG B 1 171 ? 168.882 110.559 186.449 1.00 113.50 196 ARG B CA 1
ATOM 11776 C C . ARG B 1 171 ? 167.489 110.813 187.043 1.00 110.97 196 ARG B C 1
ATOM 11777 O O . ARG B 1 171 ? 166.500 110.893 186.317 1.00 109.21 196 ARG B O 1
ATOM 11798 N N . CYS B 1 172 ? 167.376 110.913 188.364 1.00 112.31 197 CYS B N 1
ATOM 11799 C CA . CYS B 1 172 ? 166.071 110.985 189.022 1.00 109.14 197 CYS B CA 1
ATOM 11800 C C . CYS B 1 172 ? 166.073 111.775 190.339 1.00 105.79 197 CYS B C 1
ATOM 11801 O O . CYS B 1 172 ? 167.082 111.854 191.030 1.00 106.66 197 CYS B O 1
ATOM 11808 N N . TRP B 1 173 ? 164.936 112.388 190.677 1.00 104.67 198 TRP B N 1
ATOM 11809 C CA . TRP B 1 173 ? 164.808 113.323 191.800 1.00 98.89 198 TRP B CA 1
ATOM 11810 C C . TRP B 1 173 ? 164.301 112.695 193.107 1.00 107.83 198 TRP B C 1
ATOM 11811 O O . TRP B 1 173 ? 164.524 113.268 194.171 1.00 107.25 198 TRP B O 1
ATOM 11832 N N . GLY B 1 174 ? 163.600 111.561 193.060 1.00 112.55 199 GLY B N 1
ATOM 11833 C CA . GLY B 1 174 ? 162.986 110.938 194.238 1.00 117.02 199 GLY B CA 1
ATOM 11834 C C . GLY B 1 174 ? 162.433 109.539 193.945 1.00 124.89 199 GLY B C 1
ATOM 11835 O O . GLY B 1 174 ? 162.271 109.188 192.781 1.00 127.04 199 GLY B O 1
ATOM 11839 N N . PRO B 1 175 ? 162.170 108.706 194.964 1.00 132.13 200 PRO B N 1
ATOM 11840 C CA . PRO B 1 175 ? 161.999 107.257 194.823 1.00 136.61 200 PRO B CA 1
ATOM 11841 C C . PRO B 1 175 ? 160.650 106.810 194.225 1.00 141.34 200 PRO B C 1
ATOM 11842 O O . PRO B 1 175 ? 159.820 106.188 194.888 1.00 143.56 200 PRO B O 1
ATOM 11853 N N . THR B 1 176 ? 160.407 107.112 192.953 1.00 140.26 201 THR B N 1
ATOM 11854 C CA . THR B 1 176 ? 159.306 106.545 192.162 1.00 145.17 201 THR B CA 1
ATOM 11855 C C . THR B 1 176 ? 159.603 106.644 190.666 1.00 146.03 201 THR B C 1
ATOM 11856 O O . THR B 1 176 ? 160.320 107.530 190.208 1.00 143.48 201 THR B O 1
ATOM 11867 N N . GLU B 1 177 ? 158.969 105.776 189.884 1.00 147.86 202 GLU B N 1
ATOM 11868 C CA . GLU B 1 177 ? 158.835 105.863 188.433 1.00 145.63 202 GLU B CA 1
ATOM 11869 C C . GLU B 1 177 ? 158.261 107.210 187.960 1.00 142.07 202 GLU B C 1
ATOM 11870 O O . GLU B 1 177 ? 158.510 107.627 186.831 1.00 140.85 202 GLU B O 1
ATOM 11882 N N . ASN B 1 178 ? 157.525 107.921 188.819 1.00 138.68 203 ASN B N 1
ATOM 11883 C CA . ASN B 1 178 ? 157.026 109.264 188.532 1.00 136.90 203 ASN B CA 1
ATOM 11884 C C . ASN B 1 178 ? 158.124 110.344 188.551 1.00 133.39 203 ASN B C 1
ATOM 11885 O O . ASN B 1 178 ? 157.914 111.426 188.012 1.00 130.30 203 ASN B O 1
ATOM 11896 N N . HIS B 1 179 ? 159.268 110.097 189.194 1.00 131.85 204 HIS B N 1
ATOM 11897 C CA . HIS B 1 179 ? 160.250 111.122 189.569 1.00 127.32 204 HIS B CA 1
ATOM 11898 C C . HIS B 1 179 ? 161.614 110.921 188.892 1.00 118.03 204 HIS B C 1
ATOM 11899 O O . HIS B 1 179 ? 162.654 111.133 189.515 1.00 116.23 204 HIS B O 1
ATOM 11913 N N . CYS B 1 180 ? 161.642 110.550 187.610 1.00 118.36 205 CYS B N 1
ATOM 11914 C CA . CYS B 1 180 ? 162.885 110.483 186.833 1.00 114.81 205 CYS B CA 1
ATOM 11915 C C . CYS B 1 180 ? 162.891 111.327 185.553 1.00 110.70 205 CYS B C 1
ATOM 11916 O O . CYS B 1 180 ? 161.856 111.609 184.951 1.00 112.85 205 CYS B O 1
ATOM 11923 N N . GLN B 1 181 ? 164.084 111.813 185.206 1.00 107.96 206 GLN B N 1
ATOM 11924 C CA . GLN B 1 181 ? 164.314 112.944 184.314 1.00 110.85 206 GLN B CA 1
ATOM 11925 C C . GLN B 1 181 ? 163.844 112.645 182.886 1.00 116.01 206 GLN B C 1
ATOM 11926 O O . GLN B 1 181 ? 164.205 111.622 182.306 1.00 118.54 206 GLN B O 1
ATOM 11940 N N . THR B 1 182 ? 163.081 113.563 182.292 1.00 117.24 207 THR B N 1
ATOM 11941 C CA . THR B 1 182 ? 162.766 113.532 180.856 1.00 117.63 207 THR B CA 1
ATOM 11942 C C . THR B 1 182 ? 163.912 114.188 180.086 1.00 119.24 207 THR B C 1
ATOM 11943 O O . THR B 1 182 ? 164.064 115.405 180.154 1.00 118.79 207 THR B O 1
ATOM 11954 N N . LEU B 1 183 ? 164.740 113.423 179.371 1.00 115.18 208 LEU B N 1
ATOM 11955 C CA . LEU B 1 183 ? 165.753 114.005 178.481 1.00 113.98 208 LEU B CA 1
ATOM 11956 C C . LEU B 1 183 ? 165.099 114.540 177.203 1.00 114.35 208 LEU B C 1
ATOM 11957 O O . LEU B 1 183 ? 164.247 113.870 176.623 1.00 118.07 208 LEU B O 1
ATOM 11973 N N . THR B 1 184 ? 165.486 115.732 176.752 1.00 112.78 209 THR B N 1
ATOM 11974 C CA . THR B 1 184 ? 164.816 116.438 175.648 1.00 116.91 209 THR B CA 1
ATOM 11975 C C . THR B 1 184 ? 165.758 116.891 174.536 1.00 121.50 209 THR B C 1
ATOM 11976 O O . THR B 1 184 ? 165.295 117.245 173.457 1.00 127.07 209 THR B O 1
ATOM 11987 N N . ARG B 1 185 ? 167.069 116.885 174.763 1.00 117.92 210 ARG B N 1
ATOM 11988 C CA . ARG B 1 185 ? 168.108 117.320 173.829 1.00 118.64 210 ARG B CA 1
ATOM 11989 C C . ARG B 1 185 ? 169.088 116.194 173.538 1.00 123.95 210 ARG B C 1
ATOM 11990 O O . ARG B 1 185 ? 169.316 115.880 172.377 1.00 131.89 210 ARG B O 1
ATOM 12011 N N . THR B 1 186 ? 169.638 115.541 174.561 1.00 124.30 211 THR B N 1
ATOM 12012 C CA . THR B 1 186 ? 170.745 114.576 174.378 1.00 129.39 211 THR B CA 1
ATOM 12013 C C . THR B 1 186 ? 170.301 113.267 173.719 1.00 133.54 211 THR B C 1
ATOM 12014 O O . THR B 1 186 ? 171.135 112.500 173.237 1.00 134.06 211 THR B O 1
ATOM 12025 N N . VAL B 1 187 ? 168.993 113.026 173.623 1.00 133.80 212 VAL B N 1
ATOM 12026 C CA . VAL B 1 187 ? 168.398 111.819 173.012 1.00 138.53 212 VAL B CA 1
ATOM 12027 C C . VAL B 1 187 ? 167.828 112.048 171.607 1.00 147.77 212 VAL B C 1
ATOM 12028 O O . VAL B 1 187 ? 167.264 111.129 171.014 1.00 154.85 212 VAL B O 1
ATOM 12041 N N . CYS B 1 188 ? 167.905 113.270 171.081 1.00 148.43 213 CYS B N 1
ATOM 12042 C CA . CYS B 1 188 ? 167.271 113.631 169.818 1.00 159.25 213 CYS B CA 1
ATOM 12043 C C . CYS B 1 188 ? 168.040 113.142 168.578 1.00 168.10 213 CYS B C 1
ATOM 12044 O O . CYS B 1 188 ? 169.272 113.083 168.582 1.00 165.98 213 CYS B O 1
ATOM 12051 N N . ALA B 1 189 ? 167.322 112.803 167.504 1.00 175.46 214 ALA B N 1
ATOM 12052 C CA . ALA B 1 189 ? 167.905 112.431 166.217 1.00 183.09 214 ALA B CA 1
ATOM 12053 C C . ALA B 1 189 ? 168.745 113.577 165.623 1.00 188.16 214 ALA B C 1
ATOM 12054 O O . ALA B 1 189 ? 168.358 114.741 165.694 1.00 186.70 214 ALA B O 1
ATOM 12061 N N . GLU B 1 190 ? 169.890 113.267 165.018 1.00 190.72 215 GLU B N 1
ATOM 12062 C CA . GLU B 1 190 ? 170.832 114.251 164.462 1.00 191.97 215 GLU B CA 1
ATOM 12063 C C . GLU B 1 190 ? 170.267 115.104 163.311 1.00 194.98 215 GLU B C 1
ATOM 12064 O O . GLU B 1 190 ? 170.844 116.131 162.957 1.00 193.59 215 GLU B O 1
ATOM 12076 N N . GLN B 1 191 ? 169.123 114.722 162.745 1.00 194.94 216 GLN B N 1
ATOM 12077 C CA . GLN B 1 191 ? 168.415 115.463 161.694 1.00 197.58 216 GLN B CA 1
ATOM 12078 C C . GLN B 1 191 ? 167.715 116.723 162.241 1.00 197.40 216 GLN B C 1
ATOM 12079 O O . GLN B 1 191 ? 167.430 117.653 161.486 1.00 196.30 216 GLN B O 1
ATOM 12093 N N . CYS B 1 192 ? 167.432 116.761 163.546 1.00 195.4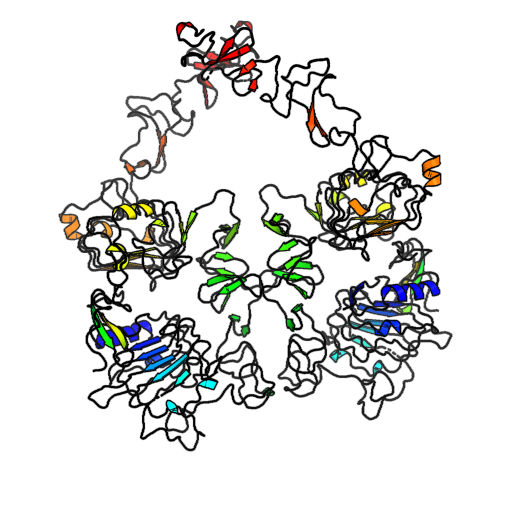2 217 CYS B N 1
ATOM 12094 C CA . CYS B 1 192 ? 166.625 117.770 164.219 1.00 191.94 217 CYS B CA 1
ATOM 12095 C C . CYS B 1 192 ? 167.509 118.797 164.931 1.00 189.37 217 CYS B C 1
ATOM 12096 O O . CYS B 1 192 ? 168.463 118.442 165.623 1.00 187.50 217 CYS B O 1
ATOM 12103 N N . ASP B 1 193 ? 167.160 120.077 164.815 1.00 187.57 218 ASP B N 1
ATOM 12104 C CA . ASP B 1 193 ? 167.722 121.129 165.666 1.00 184.26 218 ASP B CA 1
ATOM 12105 C C . ASP B 1 193 ? 166.792 121.399 166.871 1.00 178.48 218 ASP B C 1
ATOM 12106 O O . ASP B 1 193 ? 165.614 121.034 166.853 1.00 167.55 218 ASP B O 1
ATOM 12115 N N . GLY B 1 194 ? 167.292 122.044 167.926 1.00 175.75 219 GLY B N 1
ATOM 12116 C CA . GLY B 1 194 ? 166.526 122.327 169.145 1.00 164.17 219 GLY B CA 1
ATOM 12117 C C . GLY B 1 194 ? 166.273 121.085 170.007 1.00 150.46 219 GLY B C 1
ATOM 12118 O O . GLY B 1 194 ? 167.214 120.380 170.378 1.00 143.36 219 GLY B O 1
ATOM 12122 N N . ARG B 1 195 ? 165.014 120.846 170.391 1.00 138.84 220 ARG B N 1
ATOM 12123 C CA . ARG B 1 195 ? 164.598 119.760 171.298 1.00 132.11 220 ARG B CA 1
ATOM 12124 C C . ARG B 1 195 ? 163.533 118.850 170.682 1.00 136.64 220 ARG B C 1
ATOM 12125 O O . ARG B 1 195 ? 162.857 119.201 169.724 1.00 142.14 220 ARG B O 1
ATOM 12146 N N . CYS B 1 196 ? 163.368 117.675 171.266 1.00 136.46 221 CYS B N 1
ATOM 12147 C CA . CYS B 1 196 ? 162.435 116.638 170.859 1.00 143.15 221 CYS B CA 1
ATOM 12148 C C . CYS B 1 196 ? 161.598 116.132 172.031 1.00 143.37 221 CYS B C 1
ATOM 12149 O O . CYS B 1 196 ? 162.015 116.241 173.184 1.00 141.38 221 CYS B O 1
ATOM 12156 N N . TYR B 1 197 ? 160.472 115.489 171.722 1.00 148.75 222 TYR B N 1
ATOM 12157 C CA . TYR B 1 197 ? 159.608 114.781 172.673 1.00 148.83 222 TYR B CA 1
ATOM 12158 C C . TYR B 1 197 ? 159.769 113.245 172.607 1.00 149.23 222 TYR B C 1
ATOM 12159 O O . TYR B 1 197 ? 158.977 112.504 173.185 1.00 150.71 222 TYR B O 1
ATOM 12177 N N . GLY B 1 198 ? 160.799 112.755 171.914 1.00 152.56 223 GLY B N 1
ATOM 12178 C CA . GLY B 1 198 ? 161.133 111.337 171.736 1.00 160.36 223 GLY B CA 1
ATOM 12179 C C . GLY B 1 198 ? 162.412 111.155 170.900 1.00 168.08 223 GLY B C 1
ATOM 12180 O O . GLY B 1 198 ? 162.924 112.131 170.353 1.00 162.13 223 GLY B O 1
ATOM 12184 N N . PRO B 1 199 ? 162.989 109.945 170.815 1.00 173.04 224 PRO B N 1
ATOM 12185 C CA . PRO B 1 199 ? 164.268 109.723 170.133 1.00 175.32 224 PRO B CA 1
ATOM 12186 C C . PRO B 1 199 ? 164.212 109.796 168.595 1.00 174.00 224 PRO B C 1
ATOM 12187 O O . PRO B 1 199 ? 165.257 109.836 167.945 1.00 170.06 224 PRO B O 1
ATOM 12198 N N . TYR B 1 200 ? 163.022 109.776 167.998 1.00 175.25 225 TYR B N 1
ATOM 12199 C CA . TYR B 1 200 ? 162.840 109.753 166.542 1.00 175.93 225 TYR B CA 1
ATOM 12200 C C . TYR B 1 200 ? 162.699 111.146 165.915 1.00 168.48 225 TYR B C 1
ATOM 12201 O O . TYR B 1 200 ? 162.227 112.087 166.547 1.00 172.60 225 TYR B O 1
ATOM 12219 N N . VAL B 1 201 ? 163.026 111.264 164.622 1.00 174.98 226 VAL B N 1
ATOM 12220 C CA . VAL B 1 201 ? 162.861 112.507 163.838 1.00 177.41 226 VAL B CA 1
ATOM 12221 C C . VAL B 1 201 ? 161.398 112.977 163.825 1.00 177.33 226 VAL B C 1
ATOM 12222 O O . VAL B 1 201 ? 161.113 114.158 164.001 1.00 175.32 226 VAL B O 1
ATOM 12235 N N . SER B 1 202 ? 160.451 112.044 163.708 1.00 175.99 227 SER B N 1
ATOM 12236 C CA . SER B 1 202 ? 159.004 112.289 163.828 1.00 176.66 227 SER B CA 1
ATOM 12237 C C . SER B 1 202 ? 158.551 112.751 165.225 1.00 171.81 227 SER B C 1
ATOM 12238 O O . SER B 1 202 ? 157.438 113.257 165.384 1.00 166.40 227 SER B O 1
ATOM 12246 N N . ASP B 1 203 ? 159.413 112.621 166.232 1.00 169.61 228 ASP B N 1
ATOM 12247 C CA . ASP B 1 203 ? 159.178 113.052 167.606 1.00 163.96 228 ASP B CA 1
ATOM 12248 C C . ASP B 1 203 ? 159.867 114.381 167.959 1.00 158.31 228 ASP B C 1
ATOM 12249 O O . ASP B 1 203 ? 159.951 114.751 169.130 1.00 155.21 228 ASP B O 1
ATOM 12258 N N . CYS B 1 204 ? 160.373 115.128 166.976 1.00 158.44 229 CYS B N 1
ATOM 12259 C CA . CYS B 1 204 ? 161.032 116.407 167.229 1.00 153.77 229 CYS B CA 1
ATOM 12260 C C . CYS B 1 204 ? 160.030 117.563 167.349 1.00 150.80 229 CYS B C 1
ATOM 12261 O O . CYS B 1 204 ? 159.015 117.596 166.654 1.00 150.54 229 CYS B O 1
ATOM 12268 N N . CYS B 1 205 ? 160.346 118.551 168.189 1.00 147.59 230 CYS B N 1
ATOM 12269 C CA . CYS B 1 205 ? 159.551 119.766 168.348 1.00 142.25 230 CYS B CA 1
ATOM 12270 C C . CYS B 1 205 ? 159.755 120.748 167.185 1.00 134.07 230 CYS B C 1
ATOM 12271 O O . CYS B 1 205 ? 160.749 120.683 166.457 1.00 134.76 230 CYS B O 1
ATOM 12278 N N . HIS B 1 206 ? 158.859 121.729 167.068 1.00 130.73 231 HIS B N 1
ATOM 12279 C CA . HIS B 1 206 ? 159.137 122.902 166.238 1.00 126.42 231 HIS B CA 1
ATOM 12280 C C . HIS B 1 206 ? 160.378 123.634 166.772 1.00 124.45 231 HIS B C 1
ATOM 12281 O O . HIS B 1 206 ? 160.604 123.667 167.982 1.00 125.15 231 HIS B O 1
ATOM 12295 N N . ARG B 1 207 ? 161.211 124.194 165.893 1.00 128.63 232 ARG B N 1
ATOM 12296 C CA . ARG B 1 207 ? 162.486 124.818 166.283 1.00 132.82 232 ARG B CA 1
ATOM 12297 C C . ARG B 1 207 ? 162.326 126.008 167.233 1.00 128.33 232 ARG B C 1
ATOM 12298 O O . ARG B 1 207 ? 163.199 126.243 168.064 1.00 126.87 232 ARG B O 1
ATOM 12319 N N . GLU B 1 208 ? 161.246 126.768 167.140 1.00 123.53 233 GLU B N 1
ATOM 12320 C CA . GLU B 1 208 ? 161.033 128.002 167.912 1.00 114.71 233 GLU B CA 1
ATOM 12321 C C . GLU B 1 208 ? 160.273 127.732 169.223 1.00 109.00 233 GLU B C 1
ATOM 12322 O O . GLU B 1 208 ? 159.361 128.469 169.591 1.00 103.86 233 GLU B O 1
ATOM 12334 N N . CYS B 1 209 ? 160.649 126.657 169.926 1.00 109.65 234 CYS B N 1
ATOM 12335 C CA . CYS B 1 209 ? 160.126 126.247 171.230 1.00 103.75 234 CYS B CA 1
ATOM 12336 C C . CYS B 1 209 ? 161.239 125.791 172.192 1.00 103.05 234 CYS B C 1
ATOM 12337 O O . CYS B 1 209 ? 162.240 125.213 171.777 1.00 104.73 234 CYS B O 1
ATOM 12344 N N . ALA B 1 210 ? 161.034 126.030 173.491 1.00 98.47 235 ALA B N 1
ATOM 12345 C CA . ALA B 1 210 ? 161.994 125.792 174.571 1.00 92.38 235 ALA B CA 1
ATOM 12346 C C . ALA B 1 210 ? 161.655 124.581 175.465 1.00 89.89 235 ALA B C 1
ATOM 12347 O O . ALA B 1 210 ? 162.537 123.839 175.881 1.00 88.84 235 ALA B O 1
ATOM 12354 N N . GLY B 1 211 ? 160.376 124.338 175.754 1.00 91.68 236 GLY B N 1
ATOM 12355 C CA . GLY B 1 211 ? 159.970 123.173 176.546 1.00 88.21 236 GLY B CA 1
ATOM 12356 C C . GLY B 1 211 ? 159.712 121.922 175.696 1.00 102.84 236 GLY B C 1
ATOM 12357 O O . GLY B 1 211 ? 160.055 121.857 174.518 1.00 106.67 236 GLY B O 1
ATOM 12361 N N . GLY B 1 212 ? 159.054 120.926 176.286 1.00 106.41 237 GLY B N 1
ATOM 12362 C CA . GLY B 1 212 ? 158.563 119.754 175.557 1.00 118.71 237 GLY B CA 1
ATOM 12363 C C . GLY B 1 212 ? 157.363 120.094 174.662 1.00 123.22 237 GLY B C 1
ATOM 12364 O O . GLY B 1 212 ? 156.870 121.227 174.651 1.00 120.14 237 GLY B O 1
ATOM 12368 N N . CYS B 1 213 ? 156.903 119.112 173.885 1.00 127.24 238 CYS B N 1
ATOM 12369 C CA . CYS B 1 213 ? 155.864 119.315 172.871 1.00 129.72 238 CYS B CA 1
ATOM 12370 C C . CYS B 1 213 ? 154.907 118.125 172.765 1.00 131.45 238 CYS B C 1
ATOM 12371 O O . CYS B 1 213 ? 155.255 117.005 173.132 1.00 134.81 238 CYS B O 1
ATOM 12378 N N . SER B 1 214 ? 153.723 118.357 172.202 1.00 133.52 239 SER B N 1
ATOM 12379 C CA . SER B 1 214 ? 152.822 117.286 171.745 1.00 143.38 239 SER B CA 1
ATOM 12380 C C . SER B 1 214 ? 152.938 117.003 170.239 1.00 147.69 239 SER B C 1
ATOM 12381 O O . SER B 1 214 ? 152.364 116.031 169.749 1.00 148.48 239 SER B O 1
ATOM 12389 N N . GLY B 1 215 ? 153.679 117.825 169.493 1.00 143.90 240 GLY B N 1
ATOM 12390 C CA . GLY B 1 215 ? 153.855 117.693 168.049 1.00 141.94 240 GLY B CA 1
ATOM 12391 C C . GLY B 1 215 ? 154.788 118.756 167.461 1.00 142.31 240 GLY B C 1
ATOM 12392 O O . GLY B 1 215 ? 155.128 119.733 168.136 1.00 138.70 240 GLY B O 1
ATOM 12396 N N . PRO B 1 216 ? 155.203 118.602 166.196 1.00 143.64 241 PRO B N 1
ATOM 12397 C CA . PRO B 1 216 ? 156.159 119.480 165.524 1.00 143.53 241 PRO B CA 1
ATOM 12398 C C . PRO B 1 216 ? 155.502 120.782 165.021 1.00 142.55 241 PRO B C 1
ATOM 12399 O O . PRO B 1 216 ? 155.534 121.084 163.829 1.00 145.65 241 PRO B O 1
ATOM 12410 N N . LYS B 1 217 ? 154.864 121.547 165.916 1.00 141.39 242 LYS B N 1
ATOM 12411 C CA . LYS B 1 217 ? 154.120 122.781 165.602 1.00 140.27 242 LYS B CA 1
ATOM 12412 C C . LYS B 1 217 ? 154.486 123.928 166.546 1.00 136.00 242 LYS B C 1
ATOM 12413 O O . LYS B 1 217 ? 154.642 123.732 167.745 1.00 132.72 242 LYS B O 1
ATOM 12432 N N . ASP B 1 218 ? 154.520 125.144 166.014 1.00 131.88 243 ASP B N 1
ATOM 12433 C CA . ASP B 1 218 ? 154.768 126.401 166.731 1.00 124.80 243 ASP B CA 1
ATOM 12434 C C . ASP B 1 218 ? 153.652 126.787 167.716 1.00 123.01 243 ASP B C 1
ATOM 12435 O O . ASP B 1 218 ? 153.856 127.639 168.578 1.00 122.89 243 ASP B O 1
ATOM 12444 N N . THR B 1 219 ? 152.480 126.169 167.602 1.00 122.50 244 THR B N 1
ATOM 12445 C CA . THR B 1 219 ? 151.319 126.374 168.475 1.00 123.17 244 THR B CA 1
ATOM 12446 C C . THR B 1 219 ? 151.049 125.192 169.414 1.00 126.82 244 THR B C 1
ATOM 12447 O O . THR B 1 219 ? 150.037 125.196 170.112 1.00 125.02 244 THR B O 1
ATOM 12458 N N . ASP B 1 220 ? 151.915 124.170 169.447 1.00 129.63 245 ASP B N 1
ATOM 12459 C CA . ASP B 1 220 ? 151.671 122.910 170.170 1.00 132.27 245 ASP B CA 1
ATOM 12460 C C . ASP B 1 220 ? 152.864 122.436 171.033 1.00 128.47 245 ASP B C 1
ATOM 12461 O O . ASP B 1 220 ? 153.081 121.240 171.241 1.00 129.64 245 ASP B O 1
ATOM 12470 N N . CYS B 1 221 ? 153.634 123.397 171.547 1.00 123.68 246 CYS B N 1
ATOM 12471 C CA . CYS B 1 221 ? 154.763 123.208 172.454 1.00 117.77 246 CYS B CA 1
ATOM 12472 C C . CYS B 1 221 ? 154.536 123.936 173.791 1.00 117.25 246 CYS B C 1
ATOM 12473 O O . CYS B 1 221 ? 153.746 124.879 173.860 1.00 116.61 246 CYS B O 1
ATOM 12480 N N . PHE B 1 222 ? 155.196 123.500 174.868 1.00 112.85 247 PHE B N 1
ATOM 12481 C CA . PHE B 1 222 ? 154.842 123.962 176.219 1.00 106.91 247 PHE B CA 1
ATOM 12482 C C . PHE B 1 222 ? 155.299 125.393 176.547 1.00 101.49 247 PHE B C 1
ATOM 12483 O O . PHE B 1 222 ? 154.595 126.117 177.245 1.00 105.05 247 PHE B O 1
ATOM 12500 N N . ALA B 1 223 ? 156.473 125.797 176.063 1.00 99.07 248 ALA B N 1
ATOM 12501 C CA . ALA B 1 223 ? 157.094 127.102 176.316 1.00 94.09 248 ALA B CA 1
ATOM 12502 C C . ALA B 1 223 ? 158.112 127.442 175.218 1.00 93.78 248 ALA B C 1
ATOM 12503 O O . ALA B 1 223 ? 158.623 126.534 174.561 1.00 101.24 248 ALA B O 1
ATOM 12510 N N . CYS B 1 224 ? 158.439 128.718 175.021 1.00 86.60 249 CYS B N 1
ATOM 12511 C CA . CYS B 1 224 ? 159.382 129.153 173.987 1.00 91.57 249 CYS B CA 1
ATOM 12512 C C . CYS B 1 224 ? 160.242 130.371 174.358 1.00 91.10 249 CYS B C 1
ATOM 12513 O O . CYS B 1 224 ? 159.939 131.112 175.291 1.00 93.32 249 CYS B O 1
ATOM 12520 N N . MET B 1 225 ? 161.359 130.552 173.645 1.00 93.72 250 MET B N 1
ATOM 12521 C CA . MET B 1 225 ? 162.381 131.584 173.904 1.00 97.63 250 MET B CA 1
ATOM 12522 C C . MET B 1 225 ? 162.170 132.911 173.160 1.00 96.36 250 MET B C 1
ATOM 12523 O O . MET B 1 225 ? 162.940 133.848 173.358 1.00 98.58 250 MET B O 1
ATOM 12537 N N . ASN B 1 226 ? 161.137 133.023 172.333 1.00 87.74 251 ASN B N 1
ATOM 12538 C CA . ASN B 1 226 ? 160.858 134.223 171.550 1.00 87.30 251 ASN B CA 1
ATOM 12539 C C . ASN B 1 226 ? 159.431 134.729 171.808 1.00 87.11 251 ASN B C 1
ATOM 12540 O O . ASN B 1 226 ? 158.854 134.499 172.866 1.00 89.58 251 ASN B O 1
ATOM 12551 N N . PHE B 1 227 ? 158.894 135.499 170.880 1.00 84.64 252 PHE B N 1
ATOM 12552 C CA . PHE B 1 227 ? 157.626 136.189 171.012 1.00 86.72 252 PHE B CA 1
ATOM 12553 C C . PHE B 1 227 ? 156.420 135.260 170.859 1.00 90.93 252 PHE B C 1
ATOM 12554 O O . PHE B 1 227 ? 156.427 134.332 170.054 1.00 99.10 252 PHE B O 1
ATOM 12571 N N . ASN B 1 228 ? 155.331 135.580 171.579 1.00 92.00 253 ASN B N 1
ATOM 12572 C CA . ASN B 1 228 ? 154.067 134.798 171.546 1.00 93.89 253 ASN B CA 1
ATOM 12573 C C . ASN B 1 228 ? 153.037 135.513 170.670 1.00 100.38 253 ASN B C 1
ATOM 12574 O O . ASN B 1 228 ? 152.325 136.372 171.201 1.00 101.00 253 ASN B O 1
ATOM 12584 N N . ASP B 1 229 ? 152.953 135.146 169.396 1.00 107.34 254 ASP B N 1
ATOM 12585 C CA . ASP B 1 229 ? 152.034 135.670 168.391 1.00 109.57 254 ASP B CA 1
ATOM 12586 C C . ASP B 1 229 ? 150.694 134.913 168.436 1.00 110.75 254 ASP B C 1
ATOM 12587 O O . ASP B 1 229 ? 150.469 133.946 167.708 1.00 109.35 254 ASP B O 1
ATOM 12596 N N . SER B 1 230 ? 149.810 135.339 169.346 1.00 111.51 255 SER B N 1
ATOM 12597 C CA . SER B 1 230 ? 148.459 134.783 169.557 1.00 112.00 255 SER B CA 1
ATOM 12598 C C . SER B 1 230 ? 148.391 133.249 169.661 1.00 109.61 255 SER B C 1
ATOM 12599 O O . SER B 1 230 ? 147.529 132.615 169.054 1.00 112.33 255 SER B O 1
ATOM 12607 N N . GLY B 1 231 ? 149.297 132.638 170.422 1.00 113.22 256 GLY B N 1
ATOM 12608 C CA . GLY B 1 231 ? 149.401 131.189 170.606 1.00 110.66 256 GLY B CA 1
ATOM 12609 C C . GLY B 1 231 ? 150.575 130.542 169.871 1.00 110.60 256 GLY B C 1
ATOM 12610 O O . GLY B 1 231 ? 150.993 129.458 170.266 1.00 114.98 256 GLY B O 1
ATOM 12614 N N . ALA B 1 232 ? 151.139 131.190 168.850 1.00 107.54 257 ALA B N 1
ATOM 12615 C CA . ALA B 1 232 ? 152.303 130.706 168.111 1.00 110.80 257 ALA B CA 1
ATOM 12616 C C . ALA B 1 232 ? 153.607 131.328 168.635 1.00 107.99 257 ALA B C 1
ATOM 12617 O O . ALA B 1 232 ? 153.685 132.533 168.848 1.00 108.50 257 ALA B O 1
ATOM 12624 N N . CYS B 1 233 ? 154.648 130.525 168.828 1.00 107.39 258 CYS B N 1
ATOM 12625 C CA . CYS B 1 233 ? 155.981 131.008 169.187 1.00 103.17 258 CYS B CA 1
ATOM 12626 C C . CYS B 1 233 ? 156.817 131.361 167.950 1.00 104.14 258 CYS B C 1
ATOM 12627 O O . CYS B 1 233 ? 157.116 130.487 167.141 1.00 109.33 258 CYS B O 1
ATOM 12634 N N . VAL B 1 234 ? 157.202 132.631 167.784 1.00 102.30 259 VAL B N 1
ATOM 12635 C CA . VAL B 1 234 ? 157.875 133.120 166.567 1.00 100.85 259 VAL B CA 1
ATOM 12636 C C . VAL B 1 234 ? 159.026 134.087 166.839 1.00 100.87 259 VAL B C 1
ATOM 12637 O O . VAL B 1 234 ? 158.994 134.886 167.767 1.00 103.67 259 VAL B O 1
ATOM 12650 N N . THR B 1 235 ? 160.049 134.058 165.989 1.00 101.58 260 THR B N 1
ATOM 12651 C CA . THR B 1 235 ? 161.219 134.952 166.035 1.00 101.99 260 THR B CA 1
ATOM 12652 C C . THR B 1 235 ? 160.875 136.427 165.811 1.00 102.55 260 THR B C 1
ATOM 12653 O O . THR B 1 235 ? 161.386 137.292 166.516 1.00 108.04 260 THR B O 1
ATOM 12664 N N . GLN B 1 236 ? 159.972 136.720 164.880 1.00 100.40 261 GLN B N 1
ATOM 12665 C CA . GLN B 1 236 ? 159.391 138.034 164.587 1.00 101.14 261 GLN B CA 1
ATOM 12666 C C . GLN B 1 236 ? 157.908 137.842 164.270 1.00 103.25 261 GLN B C 1
ATOM 12667 O O . GLN B 1 236 ? 157.523 136.775 163.798 1.00 109.96 261 GLN B O 1
ATOM 12681 N N . CYS B 1 237 ? 157.075 138.856 164.493 1.00 101.18 262 CYS B N 1
ATOM 12682 C CA . CYS B 1 237 ? 155.662 138.825 164.113 1.00 109.57 262 CYS B CA 1
ATOM 12683 C C . CYS B 1 237 ? 155.299 139.886 163.054 1.00 109.66 262 CYS B C 1
ATOM 12684 O O . CYS B 1 237 ? 156.088 140.807 162.828 1.00 111.05 262 CYS B O 1
ATOM 12691 N N . PRO B 1 238 ? 154.173 139.724 162.329 1.00 110.73 263 PRO B N 1
ATOM 12692 C CA . PRO B 1 238 ? 153.831 140.574 161.191 1.00 110.58 263 PRO B CA 1
ATOM 12693 C C . PRO B 1 238 ? 153.872 142.069 161.489 1.00 109.26 263 PRO B C 1
ATOM 12694 O O . PRO B 1 238 ? 153.260 142.543 162.443 1.00 111.45 263 PRO B O 1
ATOM 12705 N N . GLN B 1 239 ? 154.576 142.818 160.644 1.00 107.44 264 GLN B N 1
ATOM 12706 C CA . GLN B 1 239 ? 154.764 144.261 160.806 1.00 109.18 264 GLN B CA 1
ATOM 12707 C C . GLN B 1 239 ? 153.760 145.086 159.991 1.00 106.15 264 GLN B C 1
ATOM 12708 O O . GLN B 1 239 ? 152.981 144.549 159.207 1.00 111.47 264 GLN B O 1
ATOM 12722 N N . THR B 1 240 ? 153.779 146.409 160.155 1.00 102.35 265 THR B N 1
ATOM 12723 C CA . THR B 1 240 ? 152.860 147.344 159.474 1.00 105.09 265 THR B CA 1
ATOM 12724 C C . THR B 1 240 ? 152.938 147.269 157.944 1.00 111.70 265 THR B C 1
ATOM 12725 O O . THR B 1 240 ? 151.914 147.361 157.271 1.00 113.51 265 THR B O 1
ATOM 12736 N N . PHE B 1 241 ? 154.126 147.039 157.381 1.00 109.26 266 PHE B N 1
ATOM 12737 C CA . PHE B 1 241 ? 154.321 146.893 155.940 1.00 105.72 266 PHE B CA 1
ATOM 12738 C C . PHE B 1 241 ? 155.051 145.600 155.594 1.00 104.14 266 PHE B C 1
ATOM 12739 O O . PHE B 1 241 ? 155.931 145.156 156.330 1.00 106.25 266 PHE B O 1
ATOM 12756 N N . VAL B 1 242 ? 154.725 145.029 154.440 1.00 105.34 267 VAL B N 1
ATOM 12757 C CA . VAL B 1 242 ? 155.414 143.876 153.855 1.00 102.28 267 VAL B CA 1
ATOM 12758 C C . VAL B 1 242 ? 156.061 144.296 152.546 1.00 106.87 267 VAL B C 1
ATOM 12759 O O . VAL B 1 242 ? 155.502 145.084 151.784 1.00 109.30 267 VAL B O 1
ATOM 12772 N N . TYR B 1 243 ? 157.290 143.848 152.316 1.00 106.75 268 TYR B N 1
ATOM 12773 C CA . TYR B 1 243 ? 158.033 144.196 151.114 1.00 104.72 268 TYR B CA 1
ATOM 12774 C C . TYR B 1 243 ? 157.547 143.346 149.949 1.00 102.91 268 TYR B C 1
ATOM 12775 O O . TYR B 1 243 ? 157.598 142.119 150.011 1.00 103.75 268 TYR B O 1
ATOM 12793 N N . ASN B 1 244 ? 157.071 143.985 148.887 1.00 104.57 269 ASN B N 1
ATOM 12794 C CA . ASN B 1 244 ? 156.596 143.294 147.702 1.00 101.75 269 ASN B CA 1
ATOM 12795 C C . ASN B 1 244 ? 157.767 143.023 146.735 1.00 103.67 269 ASN B C 1
ATOM 12796 O O . ASN B 1 244 ? 158.315 143.966 146.154 1.00 107.66 269 ASN B O 1
ATOM 12807 N N . PRO B 1 245 ? 158.152 141.755 146.511 1.00 100.83 270 PRO B N 1
ATOM 12808 C CA . PRO B 1 245 ? 159.363 141.417 145.780 1.00 99.52 270 PRO B CA 1
ATOM 12809 C C . PRO B 1 245 ? 159.260 141.639 144.266 1.00 102.69 270 PRO B C 1
ATOM 12810 O O . PRO B 1 245 ? 160.292 141.601 143.603 1.00 108.10 270 PRO B O 1
ATOM 12821 N N . THR B 1 246 ? 158.072 141.865 143.691 1.00 100.31 271 THR B N 1
ATOM 12822 C CA . THR B 1 246 ? 157.935 142.130 142.247 1.00 101.58 271 THR B CA 1
ATOM 12823 C C . THR B 1 246 ? 157.763 143.613 141.934 1.00 102.40 271 THR B C 1
ATOM 12824 O O . THR B 1 246 ? 158.122 144.048 140.844 1.00 107.41 271 THR B O 1
ATOM 12835 N N . THR B 1 247 ? 157.263 144.417 142.871 1.00 101.54 272 THR B N 1
ATOM 12836 C CA . THR B 1 247 ? 157.131 145.872 142.681 1.00 102.87 272 THR B CA 1
ATOM 12837 C C . THR B 1 247 ? 158.274 146.650 143.324 1.00 107.22 272 THR B C 1
ATOM 12838 O O . THR B 1 247 ? 158.445 147.823 143.010 1.00 112.16 272 THR B O 1
ATOM 12849 N N . PHE B 1 248 ? 159.070 146.024 144.200 1.00 105.48 273 PHE B N 1
ATOM 12850 C CA . PHE B 1 248 ? 160.164 146.669 144.935 1.00 104.81 273 PHE B CA 1
ATOM 12851 C C . PHE B 1 248 ? 159.663 147.867 145.759 1.00 110.82 273 PHE B C 1
ATOM 12852 O O . PHE B 1 248 ? 160.294 148.920 145.804 1.00 117.57 273 PHE B O 1
ATOM 12869 N N . GLN B 1 249 ? 158.506 147.726 146.407 1.00 109.00 274 GLN B N 1
ATOM 12870 C CA . GLN B 1 249 ? 157.941 148.738 147.304 1.00 113.86 274 GLN B CA 1
ATOM 12871 C C . GLN B 1 249 ? 157.435 148.106 148.608 1.00 113.57 274 GLN B C 1
ATOM 12872 O O . GLN B 1 249 ? 157.096 146.925 148.665 1.00 110.22 274 GLN B O 1
ATOM 12886 N N . LEU B 1 250 ? 157.371 148.913 149.666 1.00 113.43 275 LEU B N 1
ATOM 12887 C CA . LEU B 1 250 ? 156.739 148.556 150.933 1.00 105.63 275 LEU B CA 1
ATOM 12888 C C . LEU B 1 250 ? 155.229 148.804 150.841 1.00 105.45 275 LEU B C 1
ATOM 12889 O O . LEU B 1 250 ? 154.802 149.906 150.501 1.00 108.14 275 LEU B O 1
ATOM 12905 N N . GLU B 1 251 ? 154.417 147.792 151.134 1.00 108.11 276 GLU B N 1
ATOM 12906 C CA . GLU B 1 251 ? 152.956 147.829 150.984 1.00 108.95 276 GLU B CA 1
ATOM 12907 C C . GLU B 1 251 ? 152.260 147.473 152.308 1.00 112.74 276 GLU B C 1
ATOM 12908 O O . GLU B 1 251 ? 152.771 146.671 153.088 1.00 113.13 276 GLU B O 1
ATOM 12920 N N . HIS B 1 252 ? 151.123 148.104 152.616 1.00 113.15 277 HIS B N 1
ATOM 12921 C CA . HIS B 1 252 ? 150.450 147.961 153.917 1.00 113.09 277 HIS B CA 1
ATOM 12922 C C . HIS B 1 252 ? 149.992 146.528 154.206 1.00 114.17 277 HIS B C 1
ATOM 12923 O O . HIS B 1 252 ? 149.453 145.847 153.333 1.00 116.85 277 HIS B O 1
ATOM 12937 N N . ASN B 1 253 ? 150.172 146.088 155.451 1.00 112.02 278 ASN B N 1
ATOM 12938 C CA . ASN B 1 253 ? 149.830 144.754 155.921 1.00 111.84 278 ASN B CA 1
ATOM 12939 C C . ASN B 1 253 ? 148.593 144.757 156.832 1.00 115.17 278 ASN B C 1
ATOM 12940 O O . ASN B 1 253 ? 148.658 145.167 157.988 1.00 119.52 278 ASN B O 1
ATOM 12951 N N . PHE B 1 254 ? 147.478 144.211 156.353 1.00 120.45 279 PHE B N 1
ATOM 12952 C CA . PHE B 1 254 ? 146.237 144.072 157.123 1.00 124.87 279 PHE B CA 1
ATOM 12953 C C . PHE B 1 254 ? 146.354 143.089 158.306 1.00 126.74 279 PHE B C 1
ATOM 12954 O O . PHE B 1 254 ? 145.513 143.110 159.202 1.00 127.30 279 PHE B O 1
ATOM 12971 N N . ASN B 1 255 ? 147.394 142.250 158.357 1.00 124.88 280 ASN B N 1
ATOM 12972 C CA . ASN B 1 255 ? 147.671 141.341 159.479 1.00 122.37 280 ASN B CA 1
ATOM 12973 C C . ASN B 1 255 ? 148.673 141.906 160.509 1.00 119.82 280 ASN B C 1
ATOM 12974 O O . ASN B 1 255 ? 149.123 141.174 161.386 1.00 119.20 280 ASN B O 1
ATOM 12985 N N . ALA B 1 256 ? 149.069 143.178 160.415 1.00 119.43 281 ALA B N 1
ATOM 12986 C CA . ALA B 1 256 ? 150.101 143.760 161.276 1.00 115.35 281 ALA B CA 1
ATOM 12987 C C . ALA B 1 256 ? 149.759 143.731 162.777 1.00 108.16 281 ALA B C 1
ATOM 12988 O O . ALA B 1 256 ? 148.615 143.990 163.166 1.00 109.98 281 ALA B O 1
ATOM 12995 N N . LYS B 1 257 ? 150.775 143.486 163.613 1.00 106.19 282 LYS B N 1
ATOM 12996 C CA . LYS B 1 257 ? 150.710 143.532 165.081 1.00 103.09 282 LYS B CA 1
ATOM 12997 C C . LYS B 1 257 ? 151.896 144.301 165.654 1.00 98.67 282 LYS B C 1
ATOM 12998 O O . LYS B 1 257 ? 153.003 144.220 165.129 1.00 102.08 282 LYS B O 1
ATOM 13017 N N . TYR B 1 258 ? 151.691 145.008 166.758 1.00 96.79 283 TYR B N 1
ATOM 13018 C CA . TYR B 1 258 ? 152.762 145.711 167.450 1.00 96.86 283 TYR B CA 1
ATOM 13019 C C . TYR B 1 258 ? 153.528 144.766 168.374 1.00 94.06 283 TYR B C 1
ATOM 13020 O O . TYR B 1 258 ? 152.924 143.985 169.109 1.00 95.00 283 TYR B O 1
ATOM 13038 N N . THR B 1 259 ? 154.854 144.864 168.404 1.00 91.24 284 THR B N 1
ATOM 13039 C CA . THR B 1 259 ? 155.643 144.134 169.404 1.00 86.64 284 THR B CA 1
ATOM 13040 C C . THR B 1 259 ? 155.597 144.873 170.735 1.00 91.32 284 THR B C 1
ATOM 13041 O O . THR B 1 259 ? 155.905 146.065 170.763 1.00 94.45 284 THR B O 1
ATOM 13052 N N . TYR B 1 260 ? 155.261 144.187 171.828 1.00 92.44 285 TYR B N 1
ATOM 13053 C CA . TYR B 1 260 ? 155.170 144.760 173.176 1.00 89.61 285 TYR B CA 1
ATOM 13054 C C . TYR B 1 260 ? 155.666 143.785 174.246 1.00 83.40 285 TYR B C 1
ATOM 13055 O O . TYR B 1 260 ? 155.006 142.795 174.553 1.00 84.53 285 TYR B O 1
ATOM 13073 N N . GLY B 1 261 ? 156.842 144.040 174.817 1.00 85.68 286 GLY B N 1
ATOM 13074 C CA . GLY B 1 261 ? 157.489 143.066 175.700 1.00 85.33 286 GLY B CA 1
ATOM 13075 C C . GLY B 1 261 ? 157.743 141.756 174.953 1.00 82.99 286 GLY B C 1
ATOM 13076 O O . GLY B 1 261 ? 158.327 141.767 173.878 1.00 86.14 286 GLY B O 1
ATOM 13080 N N . ALA B 1 262 ? 157.262 140.628 175.467 1.00 85.86 287 ALA B N 1
ATOM 13081 C CA . ALA B 1 262 ? 157.402 139.318 174.824 1.00 84.94 287 ALA B CA 1
ATOM 13082 C C . ALA B 1 262 ? 156.164 138.883 174.003 1.00 87.76 287 ALA B C 1
ATOM 13083 O O . ALA B 1 262 ? 156.057 137.723 173.607 1.00 95.23 287 ALA B O 1
ATOM 13090 N N . PHE B 1 263 ? 155.209 139.772 173.736 1.00 86.78 288 PHE B N 1
ATOM 13091 C CA . PHE B 1 263 ? 153.947 139.451 173.058 1.00 90.81 288 PHE B CA 1
ATOM 13092 C C . PHE B 1 263 ? 153.693 140.357 171.853 1.00 95.28 288 PHE B C 1
ATOM 13093 O O . PHE B 1 263 ? 154.201 141.475 171.781 1.00 95.08 288 PHE B O 1
ATOM 13110 N N . CYS B 1 264 ? 152.902 139.875 170.896 1.00 96.76 289 CYS B N 1
ATOM 13111 C CA . CYS B 1 264 ? 152.451 140.664 169.751 1.00 98.30 289 CYS B CA 1
ATOM 13112 C C . CYS B 1 264 ? 150.980 141.057 169.935 1.00 96.74 289 CYS B C 1
ATOM 13113 O O . CYS B 1 264 ? 150.125 140.194 170.139 1.00 95.71 289 CYS B O 1
ATOM 13120 N N . VAL B 1 265 ? 150.689 142.358 169.894 1.00 96.86 290 VAL B N 1
ATOM 13121 C CA . VAL B 1 265 ? 149.385 142.933 170.267 1.00 93.18 290 VAL B CA 1
ATOM 13122 C C . VAL B 1 265 ? 148.824 143.846 169.181 1.00 103.08 290 VAL B C 1
ATOM 13123 O O . VAL B 1 265 ? 149.557 144.342 168.328 1.00 106.35 290 VAL B O 1
ATOM 13136 N N . LYS B 1 266 ? 147.511 144.088 169.199 1.00 102.66 291 LYS B N 1
ATOM 13137 C CA . LYS B 1 266 ? 146.835 144.964 168.229 1.00 105.06 291 LYS B CA 1
ATOM 13138 C C . LYS B 1 266 ? 146.853 146.447 168.611 1.00 104.25 291 LYS B C 1
ATOM 13139 O O . LYS B 1 266 ? 146.816 147.296 167.725 1.00 108.05 291 LYS B O 1
ATOM 13158 N N . LYS B 1 267 ? 146.928 146.763 169.904 1.00 103.67 292 LYS B N 1
ATOM 13159 C CA . LYS B 1 267 ? 146.913 148.127 170.459 1.00 105.30 292 LYS B CA 1
ATOM 13160 C C . LYS B 1 267 ? 148.075 148.332 171.429 1.00 106.21 292 LYS B C 1
ATOM 13161 O O . LYS B 1 267 ? 148.389 147.445 172.220 1.00 105.55 292 LYS B O 1
ATOM 13180 N N . CYS B 1 268 ? 148.682 149.511 171.395 1.00 106.13 293 CYS B N 1
ATOM 13181 C CA . CYS B 1 268 ? 149.726 149.934 172.327 1.00 106.44 293 CYS B CA 1
ATOM 13182 C C . CYS B 1 268 ? 149.094 150.802 173.442 1.00 108.16 293 CYS B C 1
ATOM 13183 O O . CYS B 1 268 ? 148.354 151.733 173.109 1.00 106.64 293 CYS B O 1
ATOM 13190 N N . PRO B 1 269 ? 149.315 150.520 174.744 1.00 101.66 294 PRO B N 1
ATOM 13191 C CA . PRO B 1 269 ? 148.700 151.276 175.840 1.00 97.51 294 PRO B CA 1
ATOM 13192 C C . PRO B 1 269 ? 148.950 152.781 175.752 1.00 99.87 294 PRO B C 1
ATOM 13193 O O . PRO B 1 269 ? 149.977 153.209 175.238 1.00 101.12 294 PRO B O 1
ATOM 13204 N N . HIS B 1 270 ? 148.033 153.605 176.264 1.00 100.04 295 HIS B N 1
ATOM 13205 C CA . HIS B 1 270 ? 148.062 155.063 176.060 1.00 100.02 295 HIS B CA 1
ATOM 13206 C C . HIS B 1 270 ? 149.332 155.772 176.563 1.00 100.90 295 HIS B C 1
ATOM 13207 O O . HIS B 1 270 ? 149.700 156.813 176.021 1.00 103.00 295 HIS B O 1
ATOM 13221 N N . ASN B 1 271 ? 150.011 155.236 177.580 1.00 98.76 296 ASN B N 1
ATOM 13222 C CA . ASN B 1 271 ? 151.232 155.814 178.144 1.00 93.92 296 ASN B CA 1
ATOM 13223 C C . ASN B 1 271 ? 152.517 155.412 177.392 1.00 95.05 296 ASN B C 1
ATOM 13224 O O . ASN B 1 271 ? 153.550 156.037 177.623 1.00 93.15 296 ASN B O 1
ATOM 13235 N N . PHE B 1 272 ? 152.480 154.419 176.498 1.00 93.67 297 PHE B N 1
ATOM 13236 C CA . PHE B 1 272 ? 153.621 154.027 175.661 1.00 91.43 297 PHE B CA 1
ATOM 13237 C C . PHE B 1 272 ? 153.622 154.794 174.330 1.00 98.82 297 PHE B C 1
ATOM 13238 O O . PHE B 1 272 ? 152.594 155.308 173.891 1.00 104.58 297 PHE B O 1
ATOM 13255 N N . VAL B 1 273 ? 154.778 154.875 173.668 1.00 97.39 298 VAL B N 1
ATOM 13256 C CA . VAL B 1 273 ? 154.936 155.554 172.374 1.00 102.75 298 VAL B CA 1
ATOM 13257 C C . VAL B 1 273 ? 155.227 154.537 171.270 1.00 107.72 298 VAL B C 1
ATOM 13258 O O . VAL B 1 273 ? 156.025 153.617 171.455 1.00 104.83 298 VAL B O 1
ATOM 13271 N N . VAL B 1 274 ? 154.538 154.670 170.136 1.00 115.49 299 VAL B N 1
ATOM 13272 C CA . VAL B 1 274 ? 154.583 153.729 169.008 1.00 109.54 299 VAL B CA 1
ATOM 13273 C C . VAL B 1 274 ? 155.667 154.134 168.015 1.00 114.03 299 VAL B C 1
ATOM 13274 O O . VAL B 1 274 ? 155.717 155.282 167.575 1.00 122.80 299 VAL B O 1
ATOM 13287 N N . ASP B 1 275 ? 156.522 153.193 167.621 1.00 109.71 300 ASP B N 1
ATOM 13288 C CA . ASP B 1 275 ? 157.592 153.423 166.649 1.00 114.21 300 ASP B CA 1
ATOM 13289 C C . ASP B 1 275 ? 157.934 152.134 165.883 1.00 117.56 300 ASP B C 1
ATOM 13290 O O . ASP B 1 275 ? 158.234 151.107 166.488 1.00 115.20 300 ASP B O 1
ATOM 13299 N N . SER B 1 276 ? 157.915 152.176 164.547 1.00 120.49 301 SER B N 1
ATOM 13300 C CA . SER B 1 276 ? 158.360 151.076 163.674 1.00 121.05 301 SER B CA 1
ATOM 13301 C C . SER B 1 276 ? 157.693 149.723 163.972 1.00 116.45 301 SER B C 1
ATOM 13302 O O . SER B 1 276 ? 158.357 148.709 164.174 1.00 114.92 301 SER B O 1
ATOM 13310 N N . SER B 1 277 ? 156.359 149.704 164.047 1.00 110.26 302 SER B N 1
ATOM 13311 C CA . SER B 1 277 ? 155.558 148.497 164.345 1.00 108.29 302 SER B CA 1
ATOM 13312 C C . SER B 1 277 ? 155.859 147.872 165.719 1.00 106.27 302 SER B C 1
ATOM 13313 O O . SER B 1 277 ? 155.718 146.668 165.926 1.00 103.67 302 SER B O 1
ATOM 13321 N N . SER B 1 278 ? 156.262 148.690 166.690 1.00 104.07 303 SER B N 1
ATOM 13322 C CA . SER B 1 278 ? 156.510 148.274 168.067 1.00 97.27 303 SER B CA 1
ATOM 13323 C C . SER B 1 278 ? 156.102 149.344 169.078 1.00 99.93 303 SER B C 1
ATOM 13324 O O . SER B 1 278 ? 155.980 150.527 168.761 1.00 103.44 303 SER B O 1
ATOM 13332 N N . CYS B 1 279 ? 155.835 148.898 170.296 1.00 94.82 304 CYS B N 1
ATOM 13333 C CA . CYS B 1 279 ? 155.373 149.717 171.401 1.00 90.17 304 CYS B CA 1
ATOM 13334 C C . CYS B 1 279 ? 156.507 149.822 172.438 1.00 90.21 304 CYS B C 1
ATOM 13335 O O . CYS B 1 279 ? 156.887 148.802 173.016 1.00 87.68 304 CYS B O 1
ATOM 13342 N N . VAL B 1 280 ? 157.108 151.004 172.635 1.00 92.12 305 VAL B N 1
ATOM 13343 C CA . VAL B 1 280 ? 158.348 151.177 173.435 1.00 88.27 305 VAL B CA 1
ATOM 13344 C C . VAL B 1 280 ? 158.239 152.244 174.524 1.00 94.01 305 VAL B C 1
ATOM 13345 O O . VAL B 1 280 ? 157.327 153.070 174.502 1.00 94.40 305 VAL B O 1
ATOM 13358 N N . ARG B 1 281 ? 159.159 152.225 175.501 1.00 93.06 306 ARG B N 1
ATOM 13359 C CA . ARG B 1 281 ? 159.185 153.195 176.615 1.00 89.15 306 ARG B CA 1
ATOM 13360 C C . ARG B 1 281 ? 159.720 154.570 176.234 1.00 89.74 306 ARG B C 1
ATOM 13361 O O . ARG B 1 281 ? 159.276 155.559 176.808 1.00 90.23 306 ARG B O 1
ATOM 13382 N N . ALA B 1 282 ? 160.676 154.653 175.316 1.00 94.84 307 ALA B N 1
ATOM 13383 C CA . ALA B 1 282 ? 161.296 155.912 174.907 1.00 102.34 307 ALA B CA 1
ATOM 13384 C C . ALA B 1 282 ? 161.936 155.829 173.514 1.00 118.11 307 ALA B C 1
ATOM 13385 O O . ALA B 1 282 ? 162.293 154.748 173.042 1.00 116.85 307 ALA B O 1
ATOM 13392 N N . CYS B 1 283 ? 162.086 156.978 172.861 1.00 124.93 308 CYS B N 1
ATOM 13393 C CA . CYS B 1 283 ? 162.683 157.092 171.530 1.00 136.99 308 CYS B CA 1
ATOM 13394 C C . CYS B 1 283 ? 164.161 157.534 171.539 1.00 140.36 308 CYS B C 1
ATOM 13395 O O . CYS B 1 283 ? 164.606 158.156 172.506 1.00 140.84 308 CYS B O 1
ATOM 13402 N N . PRO B 1 284 ? 164.924 157.266 170.460 1.00 149.53 309 PRO B N 1
ATOM 13403 C CA . PRO B 1 284 ? 166.290 157.764 170.280 1.00 158.21 309 PRO B CA 1
ATOM 13404 C C . PRO B 1 284 ? 166.389 159.292 170.347 1.00 162.03 309 PRO B C 1
ATOM 13405 O O . PRO B 1 284 ? 165.452 160.001 169.988 1.00 161.47 309 PRO B O 1
ATOM 13416 N N . SER B 1 285 ? 167.553 159.808 170.740 1.00 163.94 310 SER B N 1
ATOM 13417 C CA . SER B 1 285 ? 167.803 161.252 170.912 1.00 169.79 310 SER B CA 1
ATOM 13418 C C . SE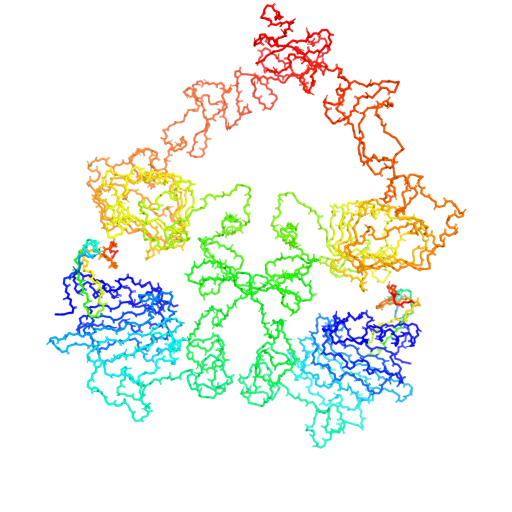R B 1 285 ? 167.620 162.088 169.635 1.00 172.16 310 SER B C 1
ATOM 13419 O O . SER B 1 285 ? 167.405 163.296 169.714 1.00 174.30 310 SER B O 1
ATOM 13427 N N . SER B 1 286 ? 167.656 161.466 168.457 1.00 171.11 311 SER B N 1
ATOM 13428 C CA . SER B 1 286 ? 167.427 162.113 167.159 1.00 172.42 311 SER B CA 1
ATOM 13429 C C . SER B 1 286 ? 165.944 162.338 166.820 1.00 171.93 311 SER B C 1
ATOM 13430 O O . SER B 1 286 ? 165.648 163.026 165.841 1.00 176.74 311 SER B O 1
ATOM 13438 N N . LYS B 1 287 ? 165.003 161.792 167.601 1.00 168.37 312 LYS B N 1
ATOM 13439 C CA . LYS B 1 287 ? 163.557 161.887 167.358 1.00 167.29 312 LYS B CA 1
ATOM 13440 C C . LYS B 1 287 ? 162.798 162.478 168.549 1.00 167.19 312 LYS B C 1
ATOM 13441 O O . LYS B 1 287 ? 163.193 162.339 169.702 1.00 165.44 312 LYS B O 1
ATOM 13460 N N . MET B 1 288 ? 161.701 163.159 168.246 1.00 168.16 313 MET B N 1
ATOM 13461 C CA . MET B 1 288 ? 160.800 163.814 169.196 1.00 160.35 313 MET B CA 1
ATOM 13462 C C . MET B 1 288 ? 159.494 163.031 169.304 1.00 155.00 313 MET B C 1
ATOM 13463 O O . MET B 1 288 ? 158.988 162.530 168.302 1.00 157.73 313 MET B O 1
ATOM 13477 N N . GLU B 1 289 ? 158.930 162.949 170.507 1.00 148.76 314 GLU B N 1
ATOM 13478 C CA . GLU B 1 289 ? 157.585 162.408 170.707 1.00 146.45 314 GLU B CA 1
ATOM 13479 C C . GLU B 1 289 ? 156.537 163.453 170.313 1.00 149.38 314 GLU B C 1
ATOM 13480 O O . GLU B 1 289 ? 156.577 164.591 170.778 1.00 152.52 314 GLU B O 1
ATOM 13492 N N . VAL B 1 290 ? 155.572 163.052 169.495 1.00 148.59 315 VAL B N 1
ATOM 13493 C CA . VAL B 1 290 ? 154.444 163.866 169.040 1.00 152.25 315 VAL B CA 1
ATOM 13494 C C . VAL B 1 290 ? 153.151 163.089 169.248 1.00 154.47 315 VAL B C 1
ATOM 13495 O O . VAL B 1 290 ? 153.163 161.864 169.330 1.00 152.52 315 VAL B O 1
ATOM 13508 N N . GLU B 1 291 ? 152.020 163.780 169.336 1.00 160.51 316 GLU B N 1
ATOM 13509 C CA . GLU B 1 291 ? 150.713 163.129 169.411 1.00 166.41 316 GLU B CA 1
ATOM 13510 C C . GLU B 1 291 ? 149.860 163.500 168.200 1.00 172.03 316 GLU B C 1
ATOM 13511 O O . GLU B 1 291 ? 149.597 164.676 167.948 1.00 172.83 316 GLU B O 1
ATOM 13523 N N . GLU B 1 292 ? 149.411 162.489 167.458 1.00 175.06 317 GLU B N 1
ATOM 13524 C CA . GLU B 1 292 ? 148.565 162.639 166.273 1.00 180.16 317 GLU B CA 1
ATOM 13525 C C . GLU B 1 292 ? 147.395 161.657 166.368 1.00 180.91 317 GLU B C 1
ATOM 13526 O O . GLU B 1 292 ? 147.596 160.475 166.643 1.00 178.45 317 GLU B O 1
ATOM 13538 N N . ASN B 1 293 ? 146.160 162.131 166.182 1.00 185.86 318 ASN B N 1
ATOM 13539 C CA . ASN B 1 293 ? 144.938 161.313 166.300 1.00 190.45 318 ASN B CA 1
ATOM 13540 C C . ASN B 1 293 ? 144.781 160.607 167.673 1.00 185.83 318 ASN B C 1
ATOM 13541 O O . ASN B 1 293 ? 144.223 159.513 167.760 1.00 183.73 318 ASN B O 1
ATOM 13552 N N . GLY B 1 294 ? 145.306 161.207 168.748 1.00 180.92 319 GLY B N 1
ATOM 13553 C CA . GLY B 1 294 ? 145.304 160.644 170.104 1.00 180.32 319 GLY B CA 1
ATOM 13554 C C . GLY B 1 294 ? 146.387 159.590 170.388 1.00 177.77 319 GLY B C 1
ATOM 13555 O O . GLY B 1 294 ? 146.431 159.049 171.493 1.00 176.42 319 GLY B O 1
ATOM 13559 N N . ILE B 1 295 ? 147.270 159.296 169.428 1.00 175.92 320 ILE B N 1
ATOM 13560 C CA . ILE B 1 295 ? 148.336 158.290 169.538 1.00 168.24 320 ILE B CA 1
ATOM 13561 C C . ILE B 1 295 ? 149.691 158.995 169.632 1.00 159.52 320 ILE B C 1
ATOM 13562 O O . ILE B 1 295 ? 150.025 159.827 168.787 1.00 159.99 320 ILE B O 1
ATOM 13578 N N . LYS B 1 296 ? 150.497 158.655 170.642 1.00 154.31 321 LYS B N 1
ATOM 13579 C CA . LYS B 1 296 ? 151.882 159.130 170.735 1.00 148.69 321 LYS B CA 1
ATOM 13580 C C . LYS B 1 296 ? 152.816 158.268 169.885 1.00 140.18 321 LYS B C 1
ATOM 13581 O O . LYS B 1 296 ? 152.826 157.042 169.989 1.00 134.96 321 LYS B O 1
ATOM 13600 N N . MET B 1 297 ? 153.651 158.920 169.091 1.00 140.94 322 MET B N 1
ATOM 13601 C CA . MET B 1 297 ? 154.598 158.323 168.149 1.00 136.66 322 MET B CA 1
ATOM 13602 C C . MET B 1 297 ? 155.833 159.215 168.014 1.00 141.22 322 MET B C 1
ATOM 13603 O O . MET B 1 297 ? 155.824 160.352 168.480 1.00 146.22 322 MET B O 1
ATOM 13617 N N . CYS B 1 298 ? 156.907 158.719 167.402 1.00 139.73 323 CYS B N 1
ATOM 13618 C CA . CYS B 1 298 ? 158.127 159.503 167.213 1.00 150.47 323 CYS B CA 1
ATOM 13619 C C . CYS B 1 298 ? 158.443 159.808 165.752 1.00 157.82 323 CYS B C 1
ATOM 13620 O O . CYS B 1 298 ? 158.305 158.957 164.874 1.00 158.02 323 CYS B O 1
ATOM 13627 N N . LYS B 1 299 ? 158.924 161.034 165.525 1.00 163.05 324 LYS B N 1
ATOM 13628 C CA . LYS B 1 299 ? 159.395 161.564 164.237 1.00 169.54 324 LYS B CA 1
ATOM 13629 C C . LYS B 1 299 ? 160.751 162.254 164.418 1.00 172.45 324 LYS B C 1
ATOM 13630 O O . LYS B 1 299 ? 161.008 162.749 165.516 1.00 173.84 324 LYS B O 1
ATOM 13649 N N . PRO B 1 300 ? 161.625 162.312 163.398 1.00 178.79 325 PRO B N 1
ATOM 13650 C CA . PRO B 1 300 ? 162.893 163.033 163.480 1.00 184.22 325 PRO B CA 1
ATOM 13651 C C . PRO B 1 300 ? 162.681 164.489 163.915 1.00 186.53 325 PRO B C 1
ATOM 13652 O O . PRO B 1 300 ? 161.757 165.156 163.446 1.00 184.44 325 PRO B O 1
ATOM 13663 N N . CYS B 1 301 ? 163.488 164.967 164.863 1.00 188.05 326 CYS B N 1
ATOM 13664 C CA . CYS B 1 301 ? 163.360 166.319 165.400 1.00 193.43 326 CYS B CA 1
ATOM 13665 C C . CYS B 1 301 ? 164.123 167.347 164.543 1.00 207.25 326 CYS B C 1
ATOM 13666 O O . CYS B 1 301 ? 165.026 166.996 163.781 1.00 205.13 326 CYS B O 1
ATOM 13673 N N . THR B 1 302 ? 163.720 168.618 164.628 1.00 212.04 327 THR B N 1
ATOM 13674 C CA . THR B 1 302 ? 164.322 169.735 163.872 1.00 223.18 327 THR B CA 1
ATOM 13675 C C . THR B 1 302 ? 165.522 170.372 164.608 1.00 225.42 327 THR B C 1
ATOM 13676 O O . THR B 1 302 ? 166.076 169.790 165.537 1.00 223.05 327 THR B O 1
ATOM 13687 N N . ASP B 1 303 ? 165.977 171.560 164.206 1.00 232.18 328 ASP B N 1
ATOM 13688 C CA . ASP B 1 303 ? 167.181 172.203 164.767 1.00 236.74 328 ASP B CA 1
ATOM 13689 C C . ASP B 1 303 ? 167.112 172.437 166.292 1.00 232.52 328 ASP B C 1
ATOM 13690 O O . ASP B 1 303 ? 168.147 172.470 166.961 1.00 229.44 328 ASP B O 1
ATOM 13699 N N . ILE B 1 304 ? 165.904 172.539 166.850 1.00 228.86 329 ILE B N 1
ATOM 13700 C CA . ILE B 1 304 ? 165.650 172.548 168.295 1.00 224.65 329 ILE B CA 1
ATOM 13701 C C . ILE B 1 304 ? 164.907 171.260 168.676 1.00 218.66 329 ILE B C 1
ATOM 13702 O O . ILE B 1 304 ? 163.785 171.027 168.226 1.00 215.58 329 ILE B O 1
ATOM 13718 N N . CYS B 1 305 ? 165.501 170.455 169.558 1.00 210.84 330 CYS B N 1
ATOM 13719 C CA . CYS B 1 305 ? 164.947 169.183 170.026 1.00 195.92 330 CYS B CA 1
ATOM 13720 C C . CYS B 1 305 ? 164.748 169.269 171.555 1.00 185.56 330 CYS B C 1
ATOM 13721 O O . CYS B 1 305 ? 165.548 169.941 172.215 1.00 177.87 330 CYS B O 1
ATOM 13728 N N . PRO B 1 306 ? 163.727 168.621 172.148 1.00 180.27 331 PRO B N 1
ATOM 13729 C CA . PRO B 1 306 ? 163.512 168.625 173.598 1.00 162.46 331 PRO B CA 1
ATOM 13730 C C . PRO B 1 306 ? 164.712 168.116 174.397 1.00 143.70 331 PRO B C 1
ATOM 13731 O O . PRO B 1 306 ? 165.404 167.191 173.968 1.00 145.54 331 PRO B O 1
ATOM 13742 N N . LYS B 1 307 ? 164.936 168.667 175.594 1.00 129.62 332 LYS B N 1
ATOM 13743 C CA . LYS B 1 307 ? 166.021 168.254 176.496 1.00 115.69 332 LYS B CA 1
ATOM 13744 C C . LYS B 1 307 ? 165.662 166.944 177.209 1.00 105.71 332 LYS B C 1
ATOM 13745 O O . LYS B 1 307 ? 165.429 166.911 178.420 1.00 95.73 332 LYS B O 1
ATOM 13764 N N . ALA B 1 308 ? 165.585 165.863 176.437 1.00 109.16 333 ALA B N 1
ATOM 13765 C CA . ALA B 1 308 ? 165.396 164.516 176.949 1.00 94.21 333 ALA B CA 1
ATOM 13766 C C . ALA B 1 308 ? 166.596 164.158 177.832 1.00 82.97 333 ALA B C 1
ATOM 13767 O O . ALA B 1 308 ? 167.726 164.555 177.552 1.00 89.71 333 ALA B O 1
ATOM 13774 N N . CYS B 1 309 ? 166.335 163.472 178.932 1.00 74.77 334 CYS B N 1
ATOM 13775 C CA . CYS B 1 309 ? 167.306 163.311 180.005 1.00 72.31 334 CYS B CA 1
ATOM 13776 C C . CYS B 1 309 ? 167.224 161.893 180.598 1.00 70.24 334 CYS B C 1
ATOM 13777 O O . CYS B 1 309 ? 166.134 161.349 180.765 1.00 71.29 334 CYS B O 1
ATOM 13784 N N . ASP B 1 310 ? 168.358 161.252 180.876 1.00 69.51 335 ASP B N 1
ATOM 13785 C CA . ASP B 1 310 ? 168.384 159.895 181.444 1.00 68.52 335 ASP B CA 1
ATOM 13786 C C . ASP B 1 310 ? 168.004 159.883 182.927 1.00 66.25 335 ASP B C 1
ATOM 13787 O O . ASP B 1 310 ? 168.630 160.561 183.737 1.00 67.41 335 ASP B O 1
ATOM 13796 N N . GLY B 1 311 ? 167.003 159.091 183.300 1.00 62.49 336 GLY B N 1
ATOM 13797 C CA . GLY B 1 311 ? 166.616 158.868 184.690 1.00 58.76 336 GLY B CA 1
ATOM 13798 C C . GLY B 1 311 ? 167.392 157.731 185.347 1.00 59.65 336 GLY B C 1
ATOM 13799 O O . GLY B 1 311 ? 168.270 157.114 184.745 1.00 66.41 336 GLY B O 1
ATOM 13803 N N . ILE B 1 312 ? 167.047 157.419 186.592 1.00 51.32 337 ILE B N 1
ATOM 13804 C CA . ILE B 1 312 ? 167.668 156.327 187.339 1.00 47.57 337 ILE B CA 1
ATOM 13805 C C . ILE B 1 312 ? 167.129 154.986 186.846 1.00 54.92 337 ILE B C 1
ATOM 13806 O O . ILE B 1 312 ? 165.918 154.780 186.810 1.00 57.93 337 ILE B O 1
ATOM 13822 N N . GLY B 1 313 ? 168.012 154.065 186.463 1.00 62.22 338 GLY B N 1
ATOM 13823 C CA . GLY B 1 313 ? 167.634 152.757 185.932 1.00 69.33 338 GLY B CA 1
ATOM 13824 C C . GLY B 1 313 ? 167.534 152.671 184.404 1.00 73.19 338 GLY B C 1
ATOM 13825 O O . GLY B 1 313 ? 167.154 151.621 183.889 1.00 76.42 338 GLY B O 1
ATOM 13829 N N . THR B 1 314 ? 167.873 153.726 183.655 1.00 70.70 339 THR B N 1
ATOM 13830 C CA . THR B 1 314 ? 167.877 153.700 182.180 1.00 76.17 339 THR B CA 1
ATOM 13831 C C . THR B 1 314 ? 169.041 154.486 181.570 1.00 77.82 339 THR B C 1
ATOM 13832 O O . THR B 1 314 ? 169.677 155.294 182.240 1.00 76.26 339 THR B O 1
ATOM 13843 N N . GLY B 1 315 ? 169.369 154.228 180.303 1.00 78.24 340 GLY B N 1
ATOM 13844 C CA . GLY B 1 315 ? 170.387 154.975 179.561 1.00 76.79 340 GLY B CA 1
ATOM 13845 C C . GLY B 1 315 ? 171.762 154.929 180.232 1.00 76.75 340 GLY B C 1
ATOM 13846 O O . GLY B 1 315 ? 172.202 153.887 180.713 1.00 78.32 340 GLY B O 1
ATOM 13850 N N . SER B 1 316 ? 172.429 156.076 180.322 1.00 76.54 341 SER B N 1
ATOM 13851 C CA . SER B 1 316 ? 173.749 156.214 180.958 1.00 77.78 341 SER B CA 1
ATOM 13852 C C . SER B 1 316 ? 173.751 155.963 182.476 1.00 79.51 341 SER B C 1
ATOM 13853 O O . SER B 1 316 ? 174.819 155.772 183.055 1.00 79.06 341 SER B O 1
ATOM 13861 N N . LEU B 1 317 ? 172.582 155.945 183.124 1.00 77.77 342 LEU B N 1
ATOM 13862 C CA . LEU B 1 317 ? 172.377 155.678 184.551 1.00 73.03 342 LEU B CA 1
ATOM 13863 C C . LEU B 1 317 ? 171.667 154.342 184.824 1.00 72.93 342 LEU B C 1
ATOM 13864 O O . LEU B 1 317 ? 171.158 154.128 185.921 1.00 71.52 342 LEU B O 1
ATOM 13880 N N . MET B 1 318 ? 171.670 153.399 183.877 1.00 75.45 343 MET B N 1
ATOM 13881 C CA . MET B 1 318 ? 171.073 152.064 184.070 1.00 77.56 343 MET B CA 1
ATOM 13882 C C . MET B 1 318 ? 171.639 151.311 185.279 1.00 77.55 343 MET B C 1
ATOM 13883 O O . MET B 1 318 ? 170.914 150.573 185.942 1.00 77.66 343 MET B O 1
ATOM 13897 N N . SER B 1 319 ? 172.921 151.501 185.585 1.00 75.28 344 SER B N 1
ATOM 13898 C CA . SER B 1 319 ? 173.588 150.908 186.744 1.00 77.62 344 SER B CA 1
ATOM 13899 C C . SER B 1 319 ? 173.260 151.584 188.080 1.00 72.59 344 SER B C 1
ATOM 13900 O O . SER B 1 319 ? 173.618 151.046 189.126 1.00 73.27 344 SER B O 1
ATOM 13908 N N . ALA B 1 320 ? 172.618 152.755 188.088 1.00 70.02 345 ALA B N 1
ATOM 13909 C CA . ALA B 1 320 ? 172.364 153.508 189.314 1.00 69.10 345 ALA B CA 1
ATOM 13910 C C . ALA B 1 320 ? 171.111 153.038 190.073 1.00 68.55 345 ALA B C 1
ATOM 13911 O O . ALA B 1 320 ? 170.077 152.750 189.477 1.00 69.45 345 ALA B O 1
ATOM 13918 N N . GLN B 1 321 ? 171.181 153.030 191.406 1.00 62.51 346 GLN B N 1
ATOM 13919 C CA . GLN B 1 321 ? 170.044 152.755 192.293 1.00 56.48 346 GLN B CA 1
ATOM 13920 C C . GLN B 1 321 ? 169.347 154.022 192.805 1.00 50.77 346 GLN B C 1
ATOM 13921 O O . GLN B 1 321 ? 168.187 153.959 193.190 1.00 53.01 346 GLN B O 1
ATOM 13935 N N . THR B 1 322 ? 170.020 155.176 192.842 1.00 43.18 347 THR B N 1
ATOM 13936 C CA . THR B 1 322 ? 169.475 156.421 193.403 1.00 34.37 347 THR B CA 1
ATOM 13937 C C . THR B 1 322 ? 170.066 157.662 192.765 1.00 40.42 347 THR B C 1
ATOM 13938 O O . THR B 1 322 ? 171.208 157.657 192.313 1.00 52.81 347 THR B O 1
ATOM 13949 N N . VAL B 1 323 ? 169.342 158.776 192.811 1.00 36.55 348 VAL B N 1
ATOM 13950 C CA . VAL B 1 323 ? 169.996 160.072 192.621 1.00 36.81 348 VAL B CA 1
ATOM 13951 C C . VAL B 1 323 ? 171.025 160.230 193.738 1.00 44.46 348 VAL B C 1
ATOM 13952 O O . VAL B 1 323 ? 170.689 159.975 194.891 1.00 47.40 348 VAL B O 1
ATOM 13965 N N . ASP B 1 324 ? 172.266 160.607 193.446 1.00 49.14 349 ASP B N 1
ATOM 13966 C CA . ASP B 1 324 ? 173.320 160.790 194.453 1.00 52.60 349 ASP B CA 1
ATOM 13967 C C . ASP B 1 324 ? 174.330 161.873 194.048 1.00 61.07 349 ASP B C 1
ATOM 13968 O O . ASP B 1 324 ? 174.245 162.473 192.975 1.00 63.11 349 ASP B O 1
ATOM 13977 N N . SER B 1 325 ? 175.300 162.147 194.920 1.00 61.29 350 SER B N 1
ATOM 13978 C CA . SER B 1 325 ? 176.305 163.199 194.720 1.00 64.75 350 SER B CA 1
ATOM 13979 C C . SER B 1 325 ? 177.250 162.989 193.527 1.00 61.68 350 SER B C 1
ATOM 13980 O O . SER B 1 325 ? 177.866 163.950 193.080 1.00 63.67 350 SER B O 1
ATOM 13988 N N . SER B 1 326 ? 177.369 161.780 192.974 1.00 59.41 351 SER B N 1
ATOM 13989 C CA . SER B 1 326 ? 178.206 161.491 191.809 1.00 57.07 351 SER B CA 1
ATOM 13990 C C . SER B 1 326 ? 177.475 161.652 190.476 1.00 59.87 351 SER B C 1
ATOM 13991 O O . SER B 1 326 ? 178.135 161.719 189.444 1.00 64.43 351 SER B O 1
ATOM 13999 N N . ASN B 1 327 ? 176.136 161.706 190.461 1.00 59.30 352 ASN B N 1
ATOM 14000 C CA . ASN B 1 327 ? 175.349 161.779 189.222 1.00 59.69 352 ASN B CA 1
ATOM 14001 C C . ASN B 1 327 ? 174.350 162.939 189.154 1.00 57.57 352 ASN B C 1
ATOM 14002 O O . ASN B 1 327 ? 173.821 163.198 188.079 1.00 62.59 352 ASN B O 1
ATOM 14013 N N . ILE B 1 328 ? 174.141 163.688 190.236 1.00 56.82 353 ILE B N 1
ATOM 14014 C CA . ILE B 1 328 ? 173.179 164.794 190.303 1.00 57.09 353 ILE B CA 1
ATOM 14015 C C . ILE B 1 328 ? 173.463 165.915 189.289 1.00 67.62 353 ILE B C 1
ATOM 14016 O O . ILE B 1 328 ? 172.540 166.543 188.780 1.00 68.74 353 ILE B O 1
ATOM 14032 N N . ASP B 1 329 ? 174.725 166.136 188.916 1.00 69.76 354 ASP B N 1
ATOM 14033 C CA . ASP B 1 329 ? 175.104 167.132 187.906 1.00 70.83 354 ASP B CA 1
ATOM 14034 C C . ASP B 1 329 ? 174.574 166.819 186.499 1.00 69.42 354 ASP B C 1
ATOM 14035 O O . ASP B 1 329 ? 174.423 167.719 185.677 1.00 71.54 354 ASP B O 1
ATOM 14044 N N . LYS B 1 330 ? 174.222 165.564 186.201 1.00 65.06 355 LYS B N 1
ATOM 14045 C CA . LYS B 1 330 ? 173.714 165.175 184.873 1.00 64.91 355 LYS B CA 1
ATOM 14046 C C . LYS B 1 330 ? 172.309 165.720 184.586 1.00 67.12 355 LYS B C 1
ATOM 14047 O O . LYS B 1 330 ? 171.866 165.702 183.440 1.00 67.55 355 LYS B O 1
ATOM 14066 N N . PHE B 1 331 ? 171.620 166.234 185.604 1.00 68.10 356 PHE B N 1
ATOM 14067 C CA . PHE B 1 331 ? 170.256 166.750 185.528 1.00 71.18 356 PHE B CA 1
ATOM 14068 C C . PHE B 1 331 ? 170.166 168.290 185.384 1.00 77.48 356 PHE B C 1
ATOM 14069 O O . PHE B 1 331 ? 169.062 168.823 185.365 1.00 77.03 356 PHE B O 1
ATOM 14086 N N . ILE B 1 332 ? 171.275 169.039 185.274 1.00 78.92 357 ILE B N 1
ATOM 14087 C CA . ILE B 1 332 ? 171.258 170.522 185.378 1.00 85.72 357 ILE B CA 1
ATOM 14088 C C . ILE B 1 332 ? 170.371 171.264 184.355 1.00 94.00 357 ILE B C 1
ATOM 14089 O O . ILE B 1 332 ? 169.652 172.178 184.755 1.00 93.50 357 ILE B O 1
ATOM 14105 N N . ASN B 1 333 ? 170.361 170.885 183.073 1.00 89.48 358 ASN B N 1
ATOM 14106 C CA . ASN B 1 333 ? 169.557 171.552 182.027 1.00 92.57 358 ASN B CA 1
ATOM 14107 C C . ASN B 1 333 ? 168.479 170.625 181.435 1.00 89.14 358 ASN B C 1
ATOM 14108 O O . ASN B 1 333 ? 167.998 170.818 180.324 1.00 97.19 358 ASN B O 1
ATOM 14118 N N . CYS B 1 334 ? 168.093 169.601 182.186 1.00 82.93 359 CYS B N 1
ATOM 14119 C CA . CYS B 1 334 ? 167.125 168.576 181.808 1.00 78.59 359 CYS B CA 1
ATOM 14120 C C . CYS B 1 334 ? 165.677 169.072 181.984 1.00 71.25 359 CYS B C 1
ATOM 14121 O O . CYS B 1 334 ? 165.371 169.683 183.008 1.00 70.95 359 CYS B O 1
ATOM 14128 N N . THR B 1 335 ? 164.769 168.825 181.031 1.00 71.58 360 THR B N 1
ATOM 14129 C CA . THR B 1 335 ? 163.336 169.175 181.204 1.00 63.66 360 THR B CA 1
ATOM 14130 C C . THR B 1 335 ? 162.368 168.008 181.110 1.00 61.16 360 THR B C 1
ATOM 14131 O O . THR B 1 335 ? 161.296 168.083 181.705 1.00 66.10 360 THR B O 1
ATOM 14142 N N . LYS B 1 336 ? 162.735 166.909 180.456 1.00 60.25 361 LYS B N 1
ATOM 14143 C CA . LYS B 1 336 ? 161.920 165.694 180.364 1.00 57.98 361 LYS B CA 1
ATOM 14144 C C . LYS B 1 336 ? 162.785 164.493 180.678 1.00 60.67 361 LYS B C 1
ATOM 14145 O O . LYS B 1 336 ? 163.739 164.239 179.954 1.00 71.10 361 LYS B O 1
ATOM 14164 N N . ILE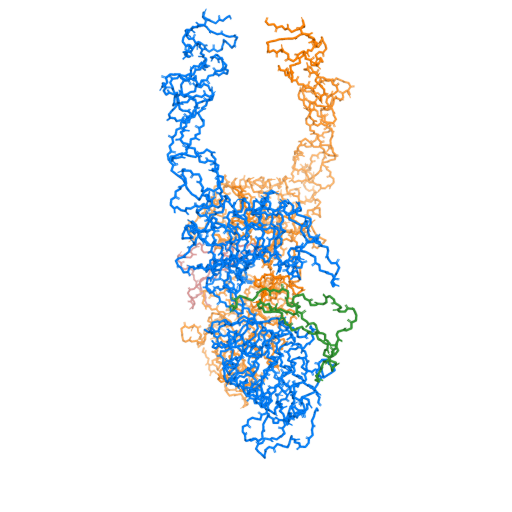 B 1 337 ? 162.463 163.738 181.718 1.00 51.49 362 ILE B N 1
ATOM 14165 C CA . ILE B 1 337 ? 163.312 162.638 182.166 1.00 53.21 362 ILE B CA 1
ATOM 14166 C C . ILE B 1 337 ? 162.676 161.323 181.781 1.00 58.06 362 ILE B C 1
ATOM 14167 O O . ILE B 1 337 ? 161.533 161.037 182.121 1.00 60.34 362 ILE B O 1
ATOM 14183 N N . ASN B 1 338 ? 163.453 160.510 181.085 1.00 63.64 363 ASN B N 1
ATOM 14184 C CA . ASN B 1 338 ? 163.111 159.159 180.698 1.00 62.91 363 ASN B CA 1
ATOM 14185 C C . ASN B 1 338 ? 163.447 158.215 181.861 1.00 63.59 363 ASN B C 1
ATOM 14186 O O . ASN B 1 338 ? 164.600 158.145 182.269 1.00 63.29 363 ASN B O 1
ATOM 14197 N N . GLY B 1 339 ? 162.474 157.491 182.408 1.00 61.84 364 GLY B N 1
ATOM 14198 C CA . GLY B 1 339 ? 162.675 156.631 183.577 1.00 59.24 364 GLY B CA 1
ATOM 14199 C C . GLY B 1 339 ? 162.332 157.328 184.893 1.00 50.40 364 GLY B C 1
ATOM 14200 O O . GLY B 1 339 ? 161.394 158.116 184.948 1.00 53.50 364 GLY B O 1
ATOM 14204 N N . ASN B 1 340 ? 163.041 156.998 185.968 1.00 43.63 365 ASN B N 1
ATOM 14205 C CA . ASN B 1 340 ? 162.613 157.322 187.328 1.00 40.74 365 ASN B CA 1
ATOM 14206 C C . ASN B 1 340 ? 163.493 158.360 188.017 1.00 43.51 365 ASN B C 1
ATOM 14207 O O . ASN B 1 340 ? 164.673 158.494 187.694 1.00 50.26 365 ASN B O 1
ATOM 14218 N N . LEU B 1 341 ? 162.949 159.025 189.032 1.00 33.74 366 LEU B N 1
ATOM 14219 C CA . LEU B 1 341 ? 163.728 159.709 190.058 1.00 28.82 366 LEU B CA 1
ATOM 14220 C C . LEU B 1 341 ? 163.539 158.999 191.389 1.00 30.19 366 LEU B C 1
ATOM 14221 O O . LEU B 1 341 ? 162.438 158.984 191.928 1.00 35.01 366 LEU B O 1
ATOM 14237 N N . ILE B 1 342 ? 164.598 158.405 191.925 1.00 25.56 367 ILE B N 1
ATOM 14238 C CA . ILE B 1 342 ? 164.536 157.628 193.158 1.00 20.02 367 ILE B CA 1
ATOM 14239 C C . ILE B 1 342 ? 165.502 158.220 194.181 1.00 25.54 367 ILE B C 1
ATOM 14240 O O . ILE B 1 342 ? 166.692 158.336 193.895 1.00 35.98 367 ILE B O 1
ATOM 14256 N N . PHE B 1 343 ? 165.037 158.536 195.382 1.00 19.27 368 PHE B N 1
ATOM 14257 C CA . PHE B 1 343 ? 165.856 159.149 196.426 1.00 18.82 368 PHE B CA 1
ATOM 14258 C C . PHE B 1 343 ? 165.976 158.227 197.633 1.00 24.13 368 PHE B C 1
ATOM 14259 O O . PHE B 1 343 ? 165.078 158.170 198.467 1.00 32.55 368 PHE B O 1
ATOM 14276 N N . LEU B 1 344 ? 167.058 157.460 197.730 1.00 27.32 369 LEU B N 1
ATOM 14277 C CA . LEU B 1 344 ? 167.301 156.559 198.865 1.00 28.84 369 LEU B CA 1
ATOM 14278 C C . LEU B 1 344 ? 168.274 157.170 199.884 1.00 38.42 369 LEU B C 1
ATOM 14279 O O . LEU B 1 344 ? 168.905 158.189 199.612 1.00 43.96 369 LEU B O 1
ATOM 14295 N N . VAL B 1 345 ? 168.447 156.526 201.041 1.00 34.24 370 VAL B N 1
ATOM 14296 C CA . VAL B 1 345 ? 169.360 156.962 202.121 1.00 33.65 370 VAL B CA 1
ATOM 14297 C C . VAL B 1 345 ? 170.786 157.204 201.632 1.00 43.26 370 VAL B C 1
ATOM 14298 O O . VAL B 1 345 ? 171.402 158.199 201.996 1.00 50.32 370 VAL B O 1
ATOM 14311 N N . THR B 1 346 ? 171.297 156.341 200.756 1.00 39.22 371 THR B N 1
ATOM 14312 C CA . THR B 1 346 ? 172.636 156.476 200.159 1.00 41.02 371 THR B CA 1
ATOM 14313 C C . THR B 1 346 ? 172.763 157.715 199.280 1.00 44.32 371 THR B C 1
ATOM 14314 O O . THR B 1 346 ? 173.805 158.360 199.260 1.00 48.90 371 THR B O 1
ATOM 14325 N N . GLY B 1 347 ? 171.701 158.092 198.579 1.00 41.97 372 GLY B N 1
ATOM 14326 C CA . GLY B 1 347 ? 171.707 159.254 197.704 1.00 47.08 372 GLY B CA 1
ATOM 14327 C C . GLY B 1 347 ? 171.760 160.580 198.454 1.00 47.57 372 GLY B C 1
ATOM 14328 O O . GLY B 1 347 ? 172.440 161.499 198.015 1.00 56.25 372 GLY B O 1
ATOM 14332 N N . ILE B 1 348 ? 171.083 160.673 199.598 1.00 43.51 373 ILE B N 1
ATOM 14333 C CA . ILE B 1 348 ? 170.978 161.911 200.372 1.00 46.63 373 ILE B CA 1
ATOM 14334 C C . ILE B 1 348 ? 172.071 162.014 201.436 1.00 51.05 373 ILE B C 1
ATOM 14335 O O . ILE B 1 348 ? 172.768 163.021 201.508 1.00 57.74 373 ILE B O 1
ATOM 14351 N N . HIS B 1 349 ? 172.252 160.977 202.251 1.00 48.59 374 HIS B N 1
ATOM 14352 C CA . HIS B 1 349 ? 173.143 160.983 203.420 1.00 50.00 374 HIS B CA 1
ATOM 14353 C C . HIS B 1 349 ? 174.541 160.399 203.146 1.00 55.74 374 HIS B C 1
ATOM 14354 O O . HIS B 1 349 ? 175.393 160.404 204.032 1.00 56.09 374 HIS B O 1
ATOM 14368 N N . GLY B 1 350 ? 174.805 159.922 201.929 1.00 56.05 375 GLY B N 1
ATOM 14369 C CA . GLY B 1 350 ? 176.090 159.359 201.507 1.00 57.24 375 GLY B CA 1
ATOM 14370 C C . GLY B 1 350 ? 176.206 157.843 201.678 1.00 53.37 375 GLY B C 1
ATOM 14371 O O . GLY B 1 350 ? 175.359 157.187 202.276 1.00 53.99 375 GLY B O 1
ATOM 14375 N N . ASP B 1 351 ? 177.278 157.274 201.140 1.00 55.93 376 ASP B N 1
ATOM 14376 C CA . ASP B 1 351 ? 177.562 155.837 201.114 1.00 55.75 376 ASP B CA 1
ATOM 14377 C C . ASP B 1 351 ? 179.072 155.580 201.254 1.00 63.87 376 ASP B C 1
ATOM 14378 O O . ASP B 1 351 ? 179.766 155.345 200.258 1.00 67.47 376 ASP B O 1
ATOM 14387 N N . PRO B 1 352 ? 179.615 155.607 202.480 1.00 64.86 377 PRO B N 1
ATOM 14388 C CA . PRO B 1 352 ? 181.041 155.398 202.730 1.00 66.15 377 PRO B CA 1
ATOM 14389 C C . PRO B 1 352 ? 181.612 154.104 202.141 1.00 66.59 377 PRO B C 1
ATOM 14390 O O . PRO B 1 352 ? 182.765 154.096 201.728 1.00 69.01 377 PRO B O 1
ATOM 14401 N N . TYR B 1 353 ? 180.821 153.040 202.002 1.00 65.32 378 TYR B N 1
ATOM 14402 C CA . TYR B 1 353 ? 181.271 151.783 201.395 1.00 65.76 378 TYR B CA 1
ATOM 14403 C C . TYR B 1 353 ? 181.816 151.955 199.966 1.00 64.34 378 TYR B C 1
ATOM 14404 O O . TYR B 1 353 ? 182.767 151.276 199.587 1.00 66.61 378 TYR B O 1
ATOM 14422 N N . ASN B 1 354 ? 181.279 152.907 199.199 1.00 62.88 379 ASN B N 1
ATOM 14423 C CA . ASN B 1 354 ? 181.722 153.228 197.839 1.00 63.87 379 ASN B CA 1
ATOM 14424 C C . ASN B 1 354 ? 182.411 154.604 197.731 1.00 68.63 379 ASN B C 1
ATOM 14425 O O . ASN B 1 354 ? 182.586 155.125 196.634 1.00 72.13 379 ASN B O 1
ATOM 14436 N N . ALA B 1 355 ? 182.766 155.223 198.858 1.00 71.11 380 ALA B N 1
ATOM 14437 C CA . ALA B 1 355 ? 183.331 156.574 198.978 1.00 76.77 380 ALA B CA 1
ATOM 14438 C C . ALA B 1 355 ? 182.487 157.714 198.349 1.00 73.22 380 ALA B C 1
ATOM 14439 O O . ALA B 1 355 ? 183.037 158.700 197.860 1.00 72.74 380 ALA B O 1
ATOM 14446 N N . ILE B 1 356 ? 181.155 157.615 198.361 1.00 67.29 381 ILE B N 1
ATOM 14447 C CA . ILE B 1 356 ? 180.255 158.612 197.771 1.00 60.38 381 ILE B CA 1
ATOM 14448 C C . ILE B 1 356 ? 179.768 159.536 198.882 1.00 63.39 381 ILE B C 1
ATOM 14449 O O . ILE B 1 356 ? 179.179 159.081 199.857 1.00 69.00 381 ILE B O 1
ATOM 14465 N N . GLU B 1 357 ? 180.023 160.833 198.760 1.00 66.32 382 GLU B N 1
ATOM 14466 C CA . GLU B 1 357 ? 179.661 161.815 199.787 1.00 70.03 382 GLU B CA 1
ATOM 14467 C C . GLU B 1 357 ? 178.171 162.201 199.760 1.00 66.65 382 GLU B C 1
ATOM 14468 O O . GLU B 1 357 ? 177.492 162.063 198.741 1.00 65.79 382 GLU B O 1
ATOM 14480 N N . ALA B 1 358 ? 177.642 162.728 200.866 1.00 62.45 383 ALA B N 1
ATOM 14481 C CA . ALA B 1 358 ? 176.260 163.199 200.926 1.00 60.94 383 ALA B CA 1
ATOM 14482 C C . ALA B 1 358 ? 176.004 164.380 199.977 1.00 59.87 383 ALA B C 1
ATOM 14483 O O . ALA B 1 358 ? 176.930 165.121 199.648 1.00 62.79 383 ALA B O 1
ATOM 14490 N N . ILE B 1 359 ? 174.757 164.582 199.543 1.00 60.96 384 ILE B N 1
ATOM 14491 C CA . ILE B 1 359 ? 174.395 165.723 198.694 1.00 62.14 384 ILE B CA 1
ATOM 14492 C C . ILE B 1 359 ? 174.279 166.996 199.537 1.00 68.41 384 ILE B C 1
ATOM 14493 O O . ILE B 1 359 ? 173.617 167.027 200.569 1.00 67.80 384 ILE B O 1
ATOM 14509 N N . ASP B 1 360 ? 174.957 168.059 199.116 1.00 73.76 385 ASP B N 1
ATOM 14510 C CA . ASP B 1 360 ? 174.790 169.383 199.709 1.00 73.38 385 ASP B CA 1
ATOM 14511 C C . ASP B 1 360 ? 173.382 169.906 199.363 1.00 69.97 385 ASP B C 1
ATOM 14512 O O . ASP B 1 360 ? 173.113 170.095 198.175 1.00 68.72 385 ASP B O 1
ATOM 14521 N N . PRO B 1 361 ? 172.456 170.119 200.318 1.00 70.12 386 PRO B N 1
ATOM 14522 C CA . PRO B 1 361 ? 171.042 170.321 200.000 1.00 69.17 386 PRO B CA 1
ATOM 14523 C C . PRO B 1 361 ? 170.761 171.293 198.855 1.00 67.34 386 PRO B C 1
ATOM 14524 O O . PRO B 1 361 ? 169.841 171.081 198.071 1.00 68.79 386 PRO B O 1
ATOM 14535 N N . GLU B 1 362 ? 171.589 172.322 198.696 1.00 70.14 387 GLU B N 1
ATOM 14536 C CA . GLU B 1 362 ? 171.427 173.323 197.641 1.00 74.34 387 GLU B CA 1
ATOM 14537 C C . GLU B 1 362 ? 171.518 172.722 196.231 1.00 66.63 387 GLU B C 1
ATOM 14538 O O . GLU B 1 362 ? 170.876 173.220 195.303 1.00 66.97 387 GLU B O 1
ATOM 14550 N N . LYS B 1 363 ? 172.277 171.633 196.063 1.00 60.70 388 LYS B N 1
ATOM 14551 C CA . LYS B 1 363 ? 172.483 170.956 194.779 1.00 58.68 388 LYS B CA 1
ATOM 14552 C C . LYS B 1 363 ? 171.192 170.387 194.206 1.00 60.08 388 LYS B C 1
ATOM 14553 O O . LYS B 1 363 ? 171.088 170.232 192.993 1.00 59.14 388 LYS B O 1
ATOM 14572 N N . LEU B 1 364 ? 170.185 170.110 195.037 1.00 59.99 389 LEU B N 1
ATOM 14573 C CA . LEU B 1 364 ? 168.919 169.538 194.570 1.00 56.71 389 LEU B CA 1
ATOM 14574 C C . LEU B 1 364 ? 168.136 170.500 193.665 1.00 59.04 389 LEU B C 1
ATOM 14575 O O . LEU B 1 364 ? 167.254 170.057 192.939 1.00 60.69 389 LEU B O 1
ATOM 14591 N N . ASN B 1 365 ? 168.492 171.785 193.604 1.00 55.16 390 ASN B N 1
ATOM 14592 C CA . ASN B 1 365 ? 167.847 172.735 192.700 1.00 53.45 390 ASN B CA 1
ATOM 14593 C C . ASN B 1 365 ? 168.030 172.424 191.207 1.00 55.32 390 ASN B C 1
ATOM 14594 O O . ASN B 1 365 ? 167.323 173.012 190.395 1.00 57.20 390 ASN B O 1
ATOM 14605 N N . VAL B 1 366 ? 168.880 171.473 190.804 1.00 51.65 391 VAL B N 1
ATOM 14606 C CA . VAL B 1 366 ? 168.956 171.062 189.391 1.00 55.59 391 VAL B CA 1
ATOM 14607 C C . VAL B 1 366 ? 167.616 170.549 188.846 1.00 57.93 391 VAL B C 1
ATOM 14608 O O . VAL B 1 366 ? 167.382 170.621 187.646 1.00 60.94 391 VAL B O 1
ATOM 14621 N N . PHE B 1 367 ? 166.685 170.113 189.702 1.00 56.49 392 PHE B N 1
ATOM 14622 C CA . PHE B 1 367 ? 165.372 169.613 189.277 1.00 53.33 392 PHE B CA 1
ATOM 14623 C C . PHE B 1 367 ? 164.295 170.694 189.085 1.00 53.62 392 PHE B C 1
ATOM 14624 O O . PHE B 1 367 ? 163.189 170.364 188.655 1.00 53.82 392 PHE B O 1
ATOM 14641 N N . ARG B 1 368 ? 164.586 171.982 189.308 1.00 52.95 393 ARG B N 1
ATOM 14642 C CA . ARG B 1 368 ? 163.609 173.074 189.129 1.00 56.31 393 ARG B CA 1
ATOM 14643 C C . ARG B 1 368 ? 163.075 173.177 187.699 1.00 63.19 393 ARG B C 1
ATOM 14644 O O . ARG B 1 368 ? 161.965 173.652 187.491 1.00 63.74 393 ARG B O 1
ATOM 14665 N N . THR B 1 369 ? 163.851 172.750 186.705 1.00 63.53 394 THR B N 1
ATOM 14666 C CA . THR B 1 369 ? 163.503 172.812 185.276 1.00 62.92 394 THR B CA 1
ATOM 14667 C C . THR B 1 369 ? 162.726 171.605 184.745 1.00 65.78 394 THR B C 1
ATOM 14668 O O . THR B 1 369 ? 162.364 171.618 183.568 1.00 66.70 394 THR B O 1
ATOM 14679 N N . VAL B 1 370 ? 162.462 170.561 185.540 1.00 61.16 395 VAL B N 1
ATOM 14680 C CA . VAL B 1 370 ? 161.809 169.327 185.060 1.00 55.40 395 VAL B CA 1
ATOM 14681 C C . VAL B 1 370 ? 160.295 169.507 184.920 1.00 56.33 395 VAL B C 1
ATOM 14682 O O . VAL B 1 370 ? 159.623 169.824 185.895 1.00 59.12 395 VAL B O 1
ATOM 14695 N N . ARG B 1 371 ? 159.734 169.268 183.728 1.00 56.78 396 ARG B N 1
ATOM 14696 C CA . ARG B 1 371 ? 158.281 169.324 183.483 1.00 55.12 396 ARG B CA 1
ATOM 14697 C C . ARG B 1 371 ? 157.622 167.959 183.452 1.00 54.73 396 ARG B C 1
ATOM 14698 O O . ARG B 1 371 ? 156.456 167.861 183.804 1.00 59.76 396 ARG B O 1
ATOM 14719 N N . GLU B 1 372 ? 158.304 166.906 183.031 1.00 50.19 397 GLU B N 1
ATOM 14720 C CA . GLU B 1 372 ? 157.702 165.576 182.931 1.00 47.56 397 GLU B CA 1
ATOM 14721 C C . GLU B 1 372 ? 158.662 164.483 183.374 1.00 49.69 397 GLU B C 1
ATOM 14722 O O . GLU B 1 372 ? 159.830 164.492 182.989 1.00 57.28 397 GLU B O 1
ATOM 14734 N N . ILE B 1 373 ? 158.159 163.516 184.134 1.00 44.54 398 ILE B N 1
ATOM 14735 C CA . ILE B 1 373 ? 158.870 162.289 184.500 1.00 43.66 398 ILE B CA 1
ATOM 14736 C C . ILE B 1 373 ? 158.131 161.139 183.825 1.00 50.69 398 ILE B C 1
ATOM 14737 O O . ILE B 1 373 ? 156.943 160.959 184.076 1.00 54.78 398 ILE B O 1
ATOM 14753 N N . THR B 1 374 ? 158.770 160.354 182.960 1.00 52.06 399 THR B N 1
ATOM 14754 C CA . THR B 1 374 ? 158.035 159.323 182.209 1.00 51.01 399 THR B CA 1
ATOM 14755 C C . THR B 1 374 ? 157.781 158.056 183.016 1.00 55.96 399 THR B C 1
ATOM 14756 O O . THR B 1 374 ? 156.871 157.303 182.679 1.00 63.12 399 THR B O 1
ATOM 14767 N N . GLY B 1 375 ? 158.541 157.802 184.077 1.00 52.09 400 GLY B N 1
ATOM 14768 C CA . GLY B 1 375 ? 158.381 156.652 184.968 1.00 54.76 400 GLY B CA 1
ATOM 14769 C C . GLY B 1 375 ? 157.669 157.007 186.271 1.00 51.76 400 GLY B C 1
ATOM 14770 O O . GLY B 1 375 ? 156.562 157.535 186.239 1.00 53.10 400 GLY B O 1
ATOM 14774 N N . PHE B 1 376 ? 158.295 156.727 187.412 1.00 44.01 401 PHE B N 1
ATOM 14775 C CA . PHE B 1 376 ? 157.750 156.995 188.742 1.00 37.94 401 PHE B CA 1
ATOM 14776 C C . PHE B 1 376 ? 158.667 157.887 189.577 1.00 36.65 401 PHE B C 1
ATOM 14777 O O . PHE B 1 376 ? 159.865 157.987 189.322 1.00 42.90 401 PHE B O 1
ATOM 14794 N N . LEU B 1 377 ? 158.092 158.550 190.575 1.00 31.46 402 LEU B N 1
ATOM 14795 C CA . LEU B 1 377 ? 158.790 159.352 191.577 1.00 25.15 402 LEU B CA 1
ATOM 14796 C C . LEU B 1 377 ? 158.763 158.613 192.912 1.00 26.60 402 LEU B C 1
ATOM 14797 O O . LEU B 1 377 ? 157.697 158.238 193.385 1.00 35.81 402 LEU B O 1
ATOM 14813 N N . ASN B 1 378 ? 159.910 158.384 193.537 1.00 22.82 403 ASN B N 1
ATOM 14814 C CA . ASN B 1 378 ? 160.010 157.559 194.736 1.00 19.28 403 ASN B CA 1
ATOM 14815 C C . ASN B 1 378 ? 160.910 158.240 195.765 1.00 21.75 403 ASN B C 1
ATOM 14816 O O . ASN B 1 378 ? 162.129 158.258 195.603 1.00 0.13 403 ASN B O 1
ATOM 14827 N N . ILE B 1 379 ? 160.329 158.821 196.810 1.00 18.76 404 ILE B N 1
ATOM 14828 C CA . ILE B 1 379 ? 161.047 159.607 197.811 1.00 18.40 404 ILE B CA 1
ATOM 14829 C C . ILE B 1 379 ? 161.070 158.866 199.142 1.00 22.92 404 ILE B C 1
ATOM 14830 O O . ILE B 1 379 ? 160.046 158.761 199.805 1.00 31.38 404 ILE B O 1
ATOM 14846 N N . GLN B 1 380 ? 162.234 158.390 199.575 1.00 26.26 405 GLN B N 1
ATOM 14847 C CA . GLN B 1 380 ? 162.402 157.669 200.847 1.00 27.40 405 GLN B CA 1
ATOM 14848 C C . GLN B 1 380 ? 163.422 158.330 201.774 1.00 34.41 405 GLN B C 1
ATOM 14849 O O . GLN B 1 380 ? 163.638 157.878 202.895 1.00 36.80 405 GLN B O 1
ATOM 14863 N N . SER B 1 381 ? 164.045 159.414 201.330 1.00 33.54 406 SER B N 1
ATOM 14864 C CA . SER B 1 381 ? 164.970 160.214 202.111 1.00 35.96 406 SER B CA 1
ATOM 14865 C C . SER B 1 381 ? 165.018 161.625 201.550 1.00 37.84 406 SER B C 1
ATOM 14866 O O . SER B 1 381 ? 164.915 161.813 200.341 1.00 38.79 406 SER B O 1
ATOM 14874 N N . TRP B 1 382 ? 165.169 162.617 202.413 1.00 44.50 407 TRP B N 1
ATOM 14875 C CA . TRP B 1 382 ? 165.221 164.030 202.049 1.00 51.10 407 TRP B CA 1
ATOM 14876 C C . TRP B 1 382 ? 166.074 164.774 203.092 1.00 57.81 407 TRP B C 1
ATOM 14877 O O . TRP B 1 382 ? 166.052 164.372 204.258 1.00 61.47 407 TRP B O 1
ATOM 14898 N N . PRO B 1 383 ? 166.836 165.828 202.755 1.00 54.08 408 PRO B N 1
ATOM 14899 C CA . PRO B 1 383 ? 167.657 166.513 203.744 1.00 56.29 408 PRO B CA 1
ATOM 14900 C C . PRO B 1 383 ? 166.793 166.999 204.919 1.00 71.22 408 PRO B C 1
ATOM 14901 O O . PRO B 1 383 ? 165.729 167.569 204.669 1.00 73.39 408 PRO B O 1
ATOM 14912 N N . PRO B 1 384 ? 167.202 166.847 206.192 1.00 77.18 409 PRO B N 1
ATOM 14913 C CA . PRO B 1 384 ? 166.411 167.330 207.331 1.00 84.83 409 PRO B CA 1
ATOM 14914 C C . PRO B 1 384 ? 166.111 168.833 207.301 1.00 91.57 409 PRO B C 1
ATOM 14915 O O . PRO B 1 384 ? 165.116 169.282 207.862 1.00 94.71 409 PRO B O 1
ATOM 14926 N N . ASN B 1 385 ? 166.936 169.613 206.602 1.00 97.19 410 ASN B N 1
ATOM 14927 C CA . ASN B 1 385 ? 166.816 171.064 206.487 1.00 105.70 410 ASN B CA 1
ATOM 14928 C C . ASN B 1 385 ? 165.676 171.562 205.575 1.00 94.16 410 ASN B C 1
ATOM 14929 O O . ASN B 1 385 ? 165.369 172.752 205.620 1.00 97.98 410 ASN B O 1
ATOM 14939 N N . MET B 1 386 ? 165.039 170.707 204.771 1.00 82.63 411 MET B N 1
ATOM 14940 C CA . MET B 1 386 ? 163.922 171.085 203.905 1.00 72.91 411 MET B CA 1
ATOM 14941 C C . MET B 1 386 ? 162.587 170.606 204.480 1.00 68.54 411 MET B C 1
ATOM 14942 O O . MET B 1 386 ? 162.448 169.458 204.893 1.00 70.69 411 MET B O 1
ATOM 14956 N N . THR B 1 387 ? 161.586 171.482 204.472 1.00 64.23 412 THR B N 1
ATOM 14957 C CA . THR B 1 387 ? 160.220 171.224 204.961 1.00 66.37 412 THR B CA 1
ATOM 14958 C C . THR B 1 387 ? 159.181 170.954 203.875 1.00 61.58 412 THR B C 1
ATOM 14959 O O . THR B 1 387 ? 157.993 170.844 204.179 1.00 62.99 412 THR B O 1
ATOM 14970 N N . ASP B 1 388 ? 159.577 170.891 202.609 1.00 52.82 413 ASP B N 1
ATOM 14971 C CA . ASP B 1 388 ? 158.653 170.734 201.489 1.00 50.19 413 ASP B CA 1
ATOM 14972 C C . ASP B 1 388 ? 159.365 170.138 200.278 1.00 50.16 413 ASP B C 1
ATOM 14973 O O . ASP B 1 388 ? 160.576 169.932 200.295 1.00 54.33 413 ASP B O 1
ATOM 14982 N N . PHE B 1 389 ? 158.629 169.900 199.195 1.00 47.98 414 PHE B N 1
ATOM 14983 C CA . PHE B 1 389 ? 159.187 169.459 197.922 1.00 43.19 414 PHE B CA 1
ATOM 14984 C C . PHE B 1 389 ? 159.110 170.540 196.842 1.00 49.72 414 PHE B C 1
ATOM 14985 O O . PHE B 1 389 ? 158.963 170.217 195.667 1.00 53.20 414 PHE B O 1
ATOM 15002 N N . SER B 1 390 ? 159.201 171.829 197.189 1.00 51.27 415 SER B N 1
ATOM 15003 C CA . SER B 1 390 ? 159.031 172.927 196.222 1.00 51.40 415 SER B CA 1
ATOM 15004 C C . SER B 1 390 ? 160.027 172.902 195.068 1.00 50.40 415 SER B C 1
ATOM 15005 O O . SER B 1 390 ? 159.746 173.477 194.021 1.00 53.32 415 SER B O 1
ATOM 15013 N N . VAL B 1 391 ? 161.137 172.170 195.190 1.00 47.96 416 VAL B N 1
ATOM 15014 C CA . VAL B 1 391 ? 162.099 171.930 194.105 1.00 47.26 416 VAL B CA 1
ATOM 15015 C C . VAL B 1 391 ? 161.489 171.260 192.866 1.00 50.46 416 VAL B C 1
ATOM 15016 O O . VAL B 1 391 ? 162.016 171.410 191.769 1.00 53.62 416 VAL B O 1
ATOM 15029 N N . PHE B 1 392 ? 160.358 170.568 193.012 1.00 49.04 417 PHE B N 1
ATOM 15030 C CA . PHE B 1 392 ? 159.578 169.974 191.926 1.00 46.99 417 PHE B CA 1
ATOM 15031 C C . PHE B 1 392 ? 158.336 170.775 191.526 1.00 46.82 417 PHE B C 1
ATOM 15032 O O . PHE B 1 392 ? 157.480 170.228 190.842 1.00 50.90 417 PHE B O 1
ATOM 15049 N N . SER B 1 393 ? 158.162 172.031 191.940 1.00 46.88 418 SER B N 1
ATOM 15050 C CA . SER B 1 393 ? 156.917 172.781 191.693 1.00 57.12 418 SER B CA 1
ATOM 15051 C C . SER B 1 393 ? 156.534 172.944 190.215 1.00 64.19 418 SER B C 1
ATOM 15052 O O . SER B 1 393 ? 155.345 173.045 189.918 1.00 67.87 418 SER B O 1
ATOM 15060 N N . ASN B 1 394 ? 157.497 172.905 189.291 1.00 60.26 419 ASN B N 1
ATOM 15061 C CA . ASN B 1 394 ? 157.276 172.966 187.845 1.00 63.08 419 ASN B CA 1
ATOM 15062 C C . ASN B 1 394 ? 156.860 171.639 187.181 1.00 63.22 419 ASN B C 1
ATOM 15063 O O . ASN B 1 394 ? 156.524 171.644 185.998 1.00 64.58 419 ASN B O 1
ATOM 15074 N N . LEU B 1 395 ? 156.866 170.507 187.889 1.00 57.43 420 LEU B N 1
ATOM 15075 C CA . LEU B 1 395 ? 156.476 169.204 187.344 1.00 53.66 420 LEU B CA 1
ATOM 15076 C C . LEU B 1 395 ? 154.999 169.218 186.937 1.00 55.73 420 LEU B C 1
ATOM 15077 O O . LEU B 1 395 ? 154.145 169.576 187.736 1.00 57.93 420 LEU B O 1
ATOM 15093 N N . VAL B 1 396 ? 154.687 168.813 185.711 1.00 54.51 421 VAL B N 1
ATOM 15094 C CA . VAL B 1 396 ? 153.329 168.775 185.153 1.00 53.63 421 VAL B CA 1
ATOM 15095 C C . VAL B 1 396 ? 152.762 167.363 185.106 1.00 54.22 421 VAL B C 1
ATOM 15096 O O . VAL B 1 396 ? 151.599 167.148 185.441 1.00 59.30 421 VAL B O 1
ATOM 15109 N N . THR B 1 397 ? 153.529 166.381 184.636 1.00 49.91 422 THR B N 1
ATOM 15110 C CA . THR B 1 3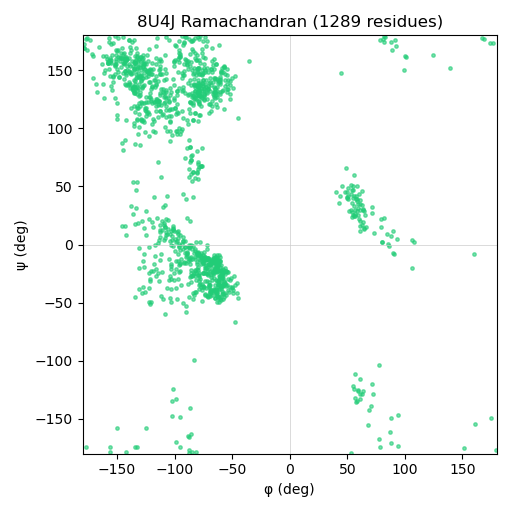97 ? 153.020 165.015 184.436 1.00 48.98 422 THR B CA 1
ATOM 15111 C C . THR B 1 397 ? 153.954 163.938 184.949 1.00 49.95 422 THR B C 1
ATOM 15112 O O . THR B 1 397 ? 155.154 163.983 184.683 1.00 54.56 422 THR B O 1
ATOM 15123 N N . ILE B 1 398 ? 153.385 162.918 185.590 1.00 47.01 423 ILE B N 1
ATOM 15124 C CA . ILE B 1 398 ? 154.045 161.650 185.902 1.00 42.00 423 ILE B CA 1
ATOM 15125 C C . ILE B 1 398 ? 153.511 160.591 184.939 1.00 49.87 423 ILE B C 1
ATOM 15126 O O . ILE B 1 398 ? 152.326 160.272 184.966 1.00 57.04 423 ILE B O 1
ATOM 15142 N N . GLY B 1 399 ? 154.361 160.043 184.079 1.00 51.88 424 GLY B N 1
ATOM 15143 C CA . GLY B 1 399 ? 153.933 159.149 183.003 1.00 55.21 424 GLY B CA 1
ATOM 15144 C C . GLY B 1 399 ? 153.520 157.754 183.460 1.00 60.04 424 GLY B C 1
ATOM 15145 O O . GLY B 1 399 ? 152.512 157.230 182.991 1.00 68.14 424 GLY B O 1
ATOM 15149 N N . GLY B 1 400 ? 154.267 157.124 184.365 1.00 54.46 425 GLY B N 1
ATOM 15150 C CA . GLY B 1 400 ? 153.964 155.772 184.827 1.00 59.33 425 GLY B CA 1
ATOM 15151 C C . GLY B 1 400 ? 154.236 154.669 183.794 1.00 66.93 425 GLY B C 1
ATOM 15152 O O . GLY B 1 400 ? 153.584 153.630 183.842 1.00 69.91 425 GLY B O 1
ATOM 15156 N N . ARG B 1 401 ? 155.173 154.855 182.848 1.00 63.62 426 ARG B N 1
ATOM 15157 C CA . ARG B 1 401 ? 155.533 153.817 181.852 1.00 66.26 426 ARG B CA 1
ATOM 15158 C C . ARG B 1 401 ? 156.224 152.612 182.501 1.00 69.10 426 ARG B C 1
ATOM 15159 O O . ARG B 1 401 ? 156.162 151.503 181.983 1.00 73.63 426 ARG B O 1
ATOM 15180 N N . VAL B 1 402 ? 156.836 152.837 183.662 1.00 61.57 427 VAL B N 1
ATOM 15181 C CA . VAL B 1 402 ? 157.329 151.826 184.604 1.00 59.54 427 VAL B CA 1
ATOM 15182 C C . VAL B 1 402 ? 156.778 152.139 185.988 1.00 57.89 427 VAL B C 1
ATOM 15183 O O . VAL B 1 402 ? 156.656 153.310 186.342 1.00 58.54 427 VAL B O 1
ATOM 15196 N N . LEU B 1 403 ? 156.440 151.110 186.764 1.00 53.74 428 LEU B N 1
ATOM 15197 C CA . LEU B 1 403 ? 155.847 151.224 188.097 1.00 50.86 428 LEU B CA 1
ATOM 15198 C C . LEU B 1 403 ? 156.677 150.473 189.142 1.00 53.71 428 LEU B C 1
ATOM 15199 O O . LEU B 1 403 ? 157.278 149.444 188.844 1.00 53.23 428 LEU B O 1
ATOM 15215 N N . TYR B 1 404 ? 156.671 150.962 190.378 1.00 53.23 429 TYR B N 1
ATOM 15216 C CA . TYR B 1 404 ? 157.303 150.312 191.527 1.00 51.20 429 TYR B CA 1
ATOM 15217 C C . TYR B 1 404 ? 156.265 149.475 192.281 1.00 52.38 429 TYR B C 1
ATOM 15218 O O . TYR B 1 404 ? 155.467 150.020 193.037 1.00 55.11 429 TYR B O 1
ATOM 15236 N N . SER B 1 405 ? 156.169 148.176 192.007 1.00 52.23 430 SER B N 1
ATOM 15237 C CA . SER B 1 405 ? 155.105 147.298 192.540 1.00 54.78 430 SER B CA 1
ATOM 15238 C C . SER B 1 405 ? 153.676 147.851 192.353 1.00 53.59 430 SER B C 1
ATOM 15239 O O . SER B 1 405 ? 152.834 147.784 193.246 1.00 52.64 430 SER B O 1
ATOM 15247 N N . GLY B 1 406 ? 153.403 148.442 191.188 1.00 54.28 431 GLY B N 1
ATOM 15248 C CA . GLY B 1 406 ? 152.127 149.077 190.828 1.00 53.75 431 GLY B CA 1
ATOM 15249 C C . GLY B 1 406 ? 152.009 150.568 191.179 1.00 56.46 431 GLY B C 1
ATOM 15250 O O . GLY B 1 406 ? 151.047 151.218 190.773 1.00 55.79 431 GLY B O 1
ATOM 15254 N N . LEU B 1 407 ? 152.975 151.142 191.897 1.00 51.89 432 LEU B N 1
ATOM 15255 C CA . LEU B 1 407 ? 152.959 152.541 192.317 1.00 47.44 432 LEU B CA 1
ATOM 15256 C C . LEU B 1 407 ? 153.691 153.452 191.328 1.00 47.58 432 LEU B C 1
ATOM 15257 O O . LEU B 1 407 ? 154.726 153.075 190.779 1.00 48.88 432 LEU B O 1
ATOM 15273 N N . SER B 1 408 ? 153.178 154.667 191.133 1.00 45.66 433 SER B N 1
ATOM 15274 C CA . SER B 1 408 ? 153.814 155.714 190.319 1.00 40.12 433 SER B CA 1
ATOM 15275 C C . SER B 1 408 ? 154.218 156.952 191.111 1.00 38.05 433 SER B C 1
ATOM 15276 O O . SER B 1 408 ? 155.112 157.668 190.671 1.00 43.95 433 SER B O 1
ATOM 15284 N N . LEU B 1 409 ? 153.633 157.187 192.284 1.00 34.35 434 LEU B N 1
ATOM 15285 C CA . LEU B 1 409 ? 154.026 158.244 193.213 1.00 28.44 434 LEU B CA 1
ATOM 15286 C C . LEU B 1 409 ? 154.122 157.664 194.616 1.00 32.14 434 LEU B C 1
ATOM 15287 O O . LEU B 1 409 ? 153.118 157.216 195.160 1.00 41.87 434 LEU B O 1
ATOM 15303 N N . LEU B 1 410 ? 155.303 157.679 195.214 1.00 27.64 435 LEU B N 1
ATOM 15304 C CA . LEU B 1 410 ? 155.549 156.977 196.465 1.00 25.34 435 LEU B CA 1
ATOM 15305 C C . LEU B 1 410 ? 156.332 157.864 197.432 1.00 28.03 435 LEU B C 1
ATOM 15306 O O . LEU B 1 410 ? 157.434 158.284 197.105 1.00 33.41 435 LEU B O 1
ATOM 15322 N N . ILE B 1 411 ? 155.772 158.184 198.598 1.00 27.41 436 ILE B N 1
ATOM 15323 C CA . ILE B 1 411 ? 156.410 159.036 199.615 1.00 25.07 436 ILE B CA 1
ATOM 15324 C C . ILE B 1 411 ? 156.332 158.358 200.982 1.00 29.77 436 ILE B C 1
ATOM 15325 O O . ILE B 1 411 ? 155.252 158.207 201.548 1.00 39.09 436 ILE B O 1
ATOM 15341 N N . LEU B 1 412 ? 157.477 157.944 201.517 1.00 28.61 437 LEU B N 1
ATOM 15342 C CA . LEU B 1 412 ? 157.579 157.151 202.738 1.00 28.29 437 LEU B CA 1
ATOM 15343 C C . LEU B 1 412 ? 158.412 157.844 203.809 1.00 36.58 437 LEU B C 1
ATOM 15344 O O . LEU B 1 412 ? 159.557 158.202 203.561 1.00 40.98 437 LEU B O 1
ATOM 15360 N N . LYS B 1 413 ? 157.896 157.931 205.034 1.00 44.22 438 LYS B N 1
ATOM 15361 C CA . LYS B 1 413 ? 158.659 158.267 206.249 1.00 49.28 438 LYS B CA 1
ATOM 15362 C C . LYS B 1 413 ? 159.456 159.591 206.190 1.00 50.47 438 LYS B C 1
ATOM 15363 O O . LYS B 1 413 ? 160.622 159.608 206.573 1.00 51.21 438 LYS B O 1
ATOM 15382 N N . GLN B 1 414 ? 158.880 160.705 205.741 1.00 50.34 439 GLN B N 1
ATOM 15383 C CA . GLN B 1 414 ? 159.560 162.005 205.768 1.00 47.60 439 GLN B CA 1
ATOM 15384 C C . GLN B 1 414 ? 159.005 162.927 206.856 1.00 56.81 439 GLN B C 1
ATOM 15385 O O . GLN B 1 414 ? 158.022 163.631 206.648 1.00 57.07 439 GLN B O 1
ATOM 15399 N N . GLN B 1 415 ? 159.676 162.988 208.006 1.00 54.81 440 GLN B N 1
ATOM 15400 C CA . GLN B 1 415 ? 159.226 163.748 209.175 1.00 55.73 440 GLN B CA 1
ATOM 15401 C C . GLN B 1 415 ? 159.528 165.248 209.064 1.00 57.43 440 GLN B C 1
ATOM 15402 O O . GLN B 1 415 ? 158.870 166.056 209.709 1.00 60.80 440 GLN B O 1
ATOM 15416 N N . GLY B 1 416 ? 160.495 165.664 208.246 1.00 54.97 441 GLY B N 1
ATOM 15417 C CA . GLY B 1 416 ? 160.802 167.085 208.070 1.00 54.88 441 GLY B CA 1
ATOM 15418 C C . GLY B 1 416 ? 159.764 167.839 207.237 1.00 60.27 441 GLY B C 1
ATOM 15419 O O . GLY B 1 416 ? 159.693 169.062 207.301 1.00 66.62 441 GLY B O 1
ATOM 15423 N N . ILE B 1 417 ? 158.943 167.133 206.458 1.00 51.99 442 ILE B N 1
ATOM 15424 C CA . ILE B 1 417 ? 157.984 167.733 205.529 1.00 49.95 442 ILE B CA 1
ATOM 15425 C C . ILE B 1 417 ? 156.710 168.177 206.251 1.00 58.79 442 ILE B C 1
ATOM 15426 O O . ILE B 1 417 ? 156.067 167.375 206.920 1.00 63.72 442 ILE B O 1
ATOM 15442 N N . THR B 1 418 ? 156.290 169.426 206.048 1.00 57.51 443 THR B N 1
ATOM 15443 C CA . THR B 1 418 ? 155.028 169.972 206.588 1.00 59.05 443 THR B CA 1
ATOM 15444 C C . THR B 1 418 ? 153.985 170.245 205.504 1.00 61.41 443 THR B C 1
ATOM 15445 O O . THR B 1 418 ? 152.785 170.263 205.772 1.00 66.36 443 THR B O 1
ATOM 15456 N N . SER B 1 419 ? 154.418 170.443 204.262 1.00 56.92 444 SER B N 1
ATOM 15457 C CA . SER B 1 419 ? 153.571 170.676 203.093 1.00 54.03 444 SER B CA 1
ATOM 15458 C C . SER B 1 419 ? 154.261 170.170 201.835 1.00 52.49 444 SER B C 1
ATOM 15459 O O . SER B 1 419 ? 155.483 170.084 201.795 1.00 59.14 444 SER B O 1
ATOM 15467 N N . LEU B 1 420 ? 153.504 169.833 200.796 1.00 48.06 445 LEU B N 1
ATOM 15468 C CA . LEU B 1 420 ? 154.098 169.319 199.562 1.00 49.47 445 LEU B CA 1
ATOM 15469 C C . LEU B 1 420 ? 154.498 170.437 198.593 1.00 50.59 445 LEU B C 1
ATOM 15470 O O . LEU B 1 420 ? 155.611 170.449 198.078 1.00 49.59 445 LEU B O 1
ATOM 15486 N N . GLN B 1 421 ? 153.631 171.419 198.386 1.00 56.75 446 GLN B N 1
ATOM 15487 C CA . GLN B 1 421 ? 153.916 172.599 197.567 1.00 58.96 446 GLN B CA 1
ATOM 15488 C C . GLN B 1 421 ? 154.183 172.344 196.075 1.00 51.71 446 GLN B C 1
ATOM 15489 O O . GLN B 1 421 ? 154.876 173.131 195.436 1.00 57.34 446 GLN B O 1
ATOM 15503 N N . PHE B 1 422 ? 153.588 171.318 195.468 1.00 49.58 447 PHE B N 1
ATOM 15504 C CA . PHE B 1 422 ? 153.546 171.259 194.002 1.00 49.87 447 PHE B CA 1
ATOM 15505 C C . PHE B 1 422 ? 152.648 172.391 193.466 1.00 59.38 447 PHE B C 1
ATOM 15506 O O . PHE B 1 422 ? 151.683 172.774 194.119 1.00 68.59 447 PHE B O 1
ATOM 15523 N N . GLN B 1 423 ? 152.928 172.927 192.280 1.00 61.21 448 GLN B N 1
ATOM 15524 C CA . GLN B 1 423 ? 152.084 173.953 191.642 1.00 64.32 448 GLN B CA 1
ATOM 15525 C C . GLN B 1 423 ? 151.578 173.456 190.296 1.00 63.55 448 GLN B C 1
ATOM 15526 O O . GLN B 1 423 ? 150.385 173.516 190.013 1.00 67.29 448 GLN B O 1
ATOM 15540 N N . SER B 1 424 ? 152.482 172.950 189.462 1.00 61.12 449 SER B N 1
ATOM 15541 C CA . SER B 1 424 ? 152.190 172.585 188.082 1.00 62.64 449 SER B CA 1
ATOM 15542 C C . SER B 1 424 ? 151.646 171.169 187.880 1.00 63.77 449 SER B C 1
ATOM 15543 O O . SER B 1 424 ? 151.189 170.887 186.781 1.00 65.84 449 SER B O 1
ATOM 15551 N N . LEU B 1 425 ? 151.671 170.273 188.874 1.00 57.14 450 LEU B N 1
ATOM 15552 C CA . LEU B 1 425 ? 151.287 168.872 188.675 1.00 55.39 450 LEU B CA 1
ATOM 15553 C C . LEU B 1 425 ? 149.777 168.731 188.433 1.00 58.58 450 LEU B C 1
ATOM 15554 O O . LEU B 1 425 ? 148.978 168.996 189.327 1.00 59.65 450 LEU B O 1
ATOM 15570 N N . LYS B 1 426 ? 149.390 168.311 187.221 1.00 60.71 451 LYS B N 1
ATOM 15571 C CA . LYS B 1 426 ? 147.987 168.157 186.796 1.00 60.37 451 LYS B CA 1
ATOM 15572 C C . LYS B 1 426 ? 147.590 166.724 186.473 1.00 59.19 451 LYS B C 1
ATOM 15573 O O . LYS B 1 426 ? 146.413 166.399 186.584 1.00 64.01 451 LYS B O 1
ATOM 15592 N N . GLU B 1 427 ? 148.518 165.862 186.068 1.00 55.88 452 GLU B N 1
ATOM 15593 C CA . GLU B 1 427 ? 148.191 164.489 185.684 1.00 58.79 452 GLU B CA 1
ATOM 15594 C C . GLU B 1 427 ? 149.184 163.445 186.187 1.00 55.80 452 GLU B C 1
ATOM 15595 O O . GLU B 1 427 ? 150.396 163.600 186.053 1.00 57.39 452 GLU B O 1
ATOM 15607 N N . ILE B 1 428 ? 148.649 162.319 186.649 1.00 54.37 453 ILE B N 1
ATOM 15608 C CA . ILE B 1 428 ? 149.371 161.089 186.950 1.00 52.28 453 ILE B CA 1
ATOM 15609 C C . ILE B 1 428 ? 148.792 160.020 186.023 1.00 60.91 453 ILE B C 1
ATOM 15610 O O . ILE B 1 428 ? 147.720 159.476 186.277 1.00 67.10 453 ILE B O 1
ATOM 15626 N N . SER B 1 429 ? 149.453 159.754 184.896 1.00 61.00 454 SER B N 1
ATOM 15627 C CA . SER B 1 429 ? 148.848 159.028 183.771 1.00 63.50 454 SER B CA 1
ATOM 15628 C C . SER B 1 429 ? 148.614 157.539 184.015 1.00 64.30 454 SER B C 1
ATOM 15629 O O . SER B 1 429 ? 147.763 156.951 183.357 1.00 73.76 454 SER B O 1
ATOM 15637 N N . ALA B 1 430 ? 149.368 156.918 184.917 1.00 63.03 455 ALA B N 1
ATOM 15638 C CA . ALA B 1 430 ? 149.233 155.510 185.272 1.00 67.05 455 ALA B CA 1
ATOM 15639 C C . ALA B 1 430 ? 149.774 155.232 186.683 1.00 66.77 455 ALA B C 1
ATOM 15640 O O . ALA B 1 430 ? 150.628 155.961 187.191 1.00 63.32 455 ALA B O 1
ATOM 15647 N N . GLY B 1 431 ? 149.305 154.151 187.307 1.00 66.00 456 GLY B N 1
ATOM 15648 C CA . GLY B 1 431 ? 149.770 153.688 188.616 1.00 61.71 456 GLY B CA 1
ATOM 15649 C C . GLY B 1 431 ? 149.030 154.289 189.813 1.00 59.29 456 GLY B C 1
ATOM 15650 O O . GLY B 1 431 ? 148.272 155.248 189.695 1.00 61.62 456 GLY B O 1
ATOM 15654 N N . ASN B 1 432 ? 149.255 153.704 190.986 1.00 54.18 457 ASN B N 1
ATOM 15655 C CA . ASN B 1 432 ? 148.658 154.123 192.254 1.00 50.13 457 ASN B CA 1
ATOM 15656 C C . ASN B 1 432 ? 149.562 155.070 193.059 1.00 46.15 457 ASN B C 1
ATOM 15657 O O . ASN B 1 432 ? 150.764 155.166 192.822 1.00 50.61 457 ASN B O 1
ATOM 15668 N N . ILE B 1 433 ? 148.974 155.755 194.036 1.00 41.71 458 ILE B N 1
ATOM 15669 C CA . ILE B 1 433 ? 149.625 156.730 194.916 1.00 35.34 458 ILE B CA 1
ATOM 15670 C C . ILE B 1 433 ? 149.745 156.147 196.319 1.00 42.17 458 ILE B C 1
ATOM 15671 O O . ILE B 1 433 ? 148.750 155.673 196.861 1.00 51.30 458 ILE B O 1
ATOM 15687 N N . TYR B 1 434 ? 150.921 156.199 196.939 1.00 36.42 459 TYR B N 1
ATOM 15688 C CA . TYR B 1 434 ? 151.138 155.626 198.266 1.00 35.91 459 TYR B CA 1
ATOM 15689 C C . TYR B 1 434 ? 151.876 156.615 199.173 1.00 34.81 459 TYR B C 1
ATOM 15690 O O . TYR B 1 434 ? 153.061 156.856 198.973 1.00 39.80 459 TYR B O 1
ATOM 15708 N N . ILE B 1 435 ? 151.203 157.225 200.150 1.00 36.06 460 ILE B N 1
ATOM 15709 C CA . ILE B 1 435 ? 151.774 158.298 200.986 1.00 33.15 460 ILE B CA 1
ATOM 15710 C C . ILE B 1 435 ? 151.591 157.968 202.462 1.00 40.76 460 ILE B C 1
ATOM 15711 O O . ILE B 1 435 ? 150.474 158.031 202.969 1.00 49.48 460 ILE B O 1
ATOM 15727 N N . THR B 1 436 ? 152.658 157.597 203.170 1.00 40.22 461 THR B N 1
ATOM 15728 C CA . THR B 1 436 ? 152.551 157.155 204.566 1.00 40.33 461 THR B CA 1
ATOM 15729 C C . THR B 1 436 ? 153.685 157.606 205.477 1.00 46.10 461 THR B C 1
ATOM 15730 O O . THR B 1 436 ? 154.790 157.930 205.057 1.00 50.57 461 THR B O 1
ATOM 15741 N N . ASP B 1 437 ? 153.412 157.595 206.777 1.00 49.81 462 ASP B N 1
ATOM 15742 C CA . ASP B 1 437 ? 154.358 157.866 207.854 1.00 49.52 462 ASP B CA 1
ATOM 15743 C C . ASP B 1 437 ? 154.877 159.309 207.886 1.00 51.37 462 ASP B C 1
ATOM 15744 O O . ASP B 1 437 ? 155.844 159.605 208.581 1.00 54.22 462 ASP B O 1
ATOM 15753 N N . ASN B 1 438 ? 154.235 160.233 207.172 1.00 51.32 463 ASN B N 1
ATOM 15754 C CA . ASN B 1 438 ? 154.617 161.635 207.161 1.00 52.84 463 ASN B CA 1
ATOM 15755 C C . ASN B 1 438 ? 153.944 162.342 208.337 1.00 61.54 463 ASN B C 1
ATOM 15756 O O . ASN B 1 438 ? 152.960 163.060 208.173 1.00 64.44 463 ASN B O 1
ATOM 15767 N N . SER B 1 439 ? 154.422 162.085 209.552 1.00 60.90 464 SER B N 1
ATOM 15768 C CA . SER B 1 439 ? 153.719 162.462 210.784 1.00 68.72 464 SER B CA 1
ATOM 15769 C C . SER B 1 439 ? 153.549 163.971 210.983 1.00 72.64 464 SER B C 1
ATOM 15770 O O . SER B 1 439 ? 152.723 164.371 211.792 1.00 74.63 464 SER B O 1
ATOM 15778 N N . ASN B 1 440 ? 154.265 164.811 210.231 1.00 63.99 465 ASN B N 1
ATOM 15779 C CA . ASN B 1 440 ? 154.155 166.270 210.296 1.00 65.02 465 ASN B CA 1
ATOM 15780 C C . ASN B 1 440 ? 153.490 166.920 209.067 1.00 66.98 465 ASN B C 1
ATOM 15781 O O . ASN B 1 440 ? 153.397 168.145 209.004 1.00 70.75 465 ASN B O 1
ATOM 15792 N N . LEU B 1 441 ? 153.011 166.143 208.096 1.00 63.26 466 LEU B N 1
ATOM 15793 C CA . LEU B 1 441 ? 152.423 166.639 206.847 1.00 61.30 466 LEU B CA 1
ATOM 15794 C C . LEU B 1 441 ? 150.923 166.940 206.993 1.00 63.31 466 LEU B C 1
ATOM 15795 O O . LEU B 1 441 ? 150.171 166.022 207.299 1.00 72.04 466 LEU B O 1
ATOM 15811 N N . CYS B 1 442 ? 150.463 168.165 206.718 1.00 63.88 467 CYS B N 1
ATOM 15812 C CA . CYS B 1 442 ? 149.057 168.552 206.964 1.00 72.43 467 CYS B CA 1
ATOM 15813 C C . CYS B 1 442 ? 148.163 168.842 205.742 1.00 74.77 467 CYS B C 1
ATOM 15814 O O . CYS B 1 442 ? 147.027 169.268 205.925 1.00 81.38 467 CYS B O 1
ATOM 15821 N N . TYR B 1 443 ? 148.618 168.615 204.508 1.00 64.38 468 TYR B N 1
ATOM 15822 C CA . TYR B 1 443 ? 147.827 168.892 203.294 1.00 60.29 468 TYR B CA 1
ATOM 15823 C C . TYR B 1 443 ? 147.563 167.641 202.442 1.00 63.64 468 TYR B C 1
ATOM 15824 O O . TYR B 1 443 ? 147.266 167.736 201.259 1.00 67.01 468 TYR B O 1
ATOM 15842 N N . TYR B 1 444 ? 147.693 166.452 203.022 1.00 60.33 469 TYR B N 1
ATOM 15843 C CA . TYR B 1 444 ? 147.443 165.186 202.335 1.00 61.53 469 TYR B CA 1
ATOM 15844 C C . TYR B 1 444 ? 145.944 164.837 202.217 1.00 74.94 469 TYR B C 1
ATOM 15845 O O . TYR B 1 444 ? 145.538 164.176 201.260 1.00 75.91 469 TYR B O 1
ATOM 15863 N N . HIS B 1 445 ? 145.114 165.255 203.183 1.00 75.14 470 HIS B N 1
ATOM 15864 C CA . HIS B 1 445 ? 143.696 164.879 203.288 1.00 68.33 470 HIS B CA 1
ATOM 15865 C C . HIS B 1 445 ? 142.740 165.846 202.596 1.00 72.01 470 HIS B C 1
ATOM 15866 O O . HIS B 1 445 ? 141.582 165.496 202.386 1.00 77.27 470 HIS B O 1
ATOM 15880 N N . THR B 1 446 ? 143.187 167.056 202.254 1.00 71.71 471 THR B N 1
ATOM 15881 C CA . THR B 1 446 ? 142.342 168.079 201.608 1.00 71.98 471 THR B CA 1
ATOM 15882 C C . THR B 1 446 ? 142.316 167.979 200.084 1.00 78.33 471 THR B C 1
ATOM 15883 O O . THR B 1 446 ? 141.477 168.606 199.437 1.00 84.78 471 THR B O 1
ATOM 15894 N N . ILE B 1 447 ? 143.220 167.198 199.500 1.00 76.26 472 ILE B N 1
ATOM 15895 C CA . ILE B 1 447 ? 143.397 167.070 198.054 1.00 82.28 472 ILE B CA 1
ATOM 15896 C C . ILE B 1 447 ? 142.418 166.055 197.438 1.00 82.81 472 ILE B C 1
ATOM 15897 O O . ILE B 1 447 ? 142.347 164.899 197.853 1.00 79.97 472 ILE B O 1
ATOM 15913 N N . ASN B 1 448 ? 141.699 166.463 196.392 1.00 87.53 473 ASN B N 1
ATOM 15914 C CA . ASN B 1 448 ? 140.771 165.606 195.656 1.00 86.79 473 ASN B CA 1
ATOM 15915 C C . ASN B 1 448 ? 141.518 164.695 194.669 1.00 86.32 473 ASN B C 1
ATOM 15916 O O . ASN B 1 448 ? 141.475 164.898 193.453 1.00 85.23 473 ASN B O 1
ATOM 15926 N N . TRP B 1 449 ? 142.234 163.702 195.197 1.00 83.98 474 TRP B N 1
ATOM 15927 C CA . TRP B 1 449 ? 143.210 162.889 194.456 1.00 79.64 474 TRP B CA 1
ATOM 15928 C C . TRP B 1 449 ? 142.679 162.178 193.208 1.00 80.54 474 TRP B C 1
ATOM 15929 O O . TRP B 1 449 ? 143.443 161.971 192.268 1.00 78.67 474 TRP B O 1
ATOM 15950 N N . THR B 1 450 ? 141.379 161.893 193.119 1.00 83.59 475 THR B N 1
ATOM 15951 C CA . THR B 1 450 ? 140.783 161.268 191.925 1.00 83.37 475 THR B CA 1
ATOM 15952 C C . THR B 1 450 ? 140.939 162.136 190.674 1.00 78.90 475 THR 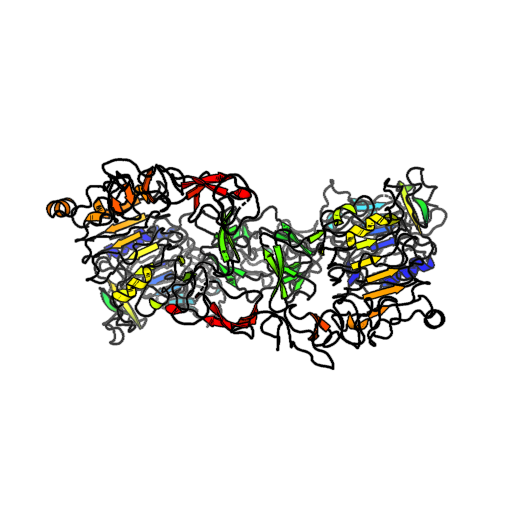B C 1
ATOM 15953 O O . THR B 1 450 ? 141.000 161.629 189.559 1.00 76.75 475 THR B O 1
ATOM 15964 N N . THR B 1 451 ? 141.037 163.454 190.840 1.00 78.65 476 THR B N 1
ATOM 15965 C CA . THR B 1 451 ? 141.136 164.411 189.726 1.00 77.13 476 THR B CA 1
ATOM 15966 C C . THR B 1 451 ? 142.461 164.355 188.968 1.00 73.71 476 THR B C 1
ATOM 15967 O O . THR B 1 451 ? 142.539 164.854 187.850 1.00 73.24 476 THR B O 1
ATOM 15978 N N . LEU B 1 452 ? 143.500 163.746 189.538 1.00 71.49 477 LEU B N 1
ATOM 15979 C CA . LEU B 1 452 ? 144.805 163.620 188.889 1.00 66.79 477 LEU B CA 1
ATOM 15980 C C . LEU B 1 452 ? 144.927 162.349 188.042 1.00 67.31 477 LEU B C 1
ATOM 15981 O O . LEU B 1 452 ? 145.927 162.165 187.353 1.00 68.29 477 LEU B O 1
ATOM 15997 N N . PHE B 1 453 ? 143.953 161.446 188.122 1.00 68.76 478 PHE B N 1
ATOM 15998 C CA . PHE B 1 453 ? 143.979 160.161 187.430 1.00 72.83 478 PHE B CA 1
ATOM 15999 C C . PHE B 1 453 ? 143.470 160.239 185.987 1.00 74.05 478 PHE B C 1
ATOM 16000 O O . PHE B 1 453 ? 142.581 161.026 185.668 1.00 78.94 478 PHE B O 1
ATOM 16017 N N . SER B 1 454 ? 143.995 159.361 185.134 1.00 73.79 479 SER B N 1
ATOM 16018 C CA . SER B 1 454 ? 143.613 159.236 183.720 1.00 79.84 479 SER B CA 1
ATOM 16019 C C . SER B 1 454 ? 142.893 157.920 183.399 1.00 86.23 479 SER B C 1
ATOM 16020 O O . SER B 1 454 ? 142.673 157.594 182.234 1.00 90.12 479 SER B O 1
ATOM 16028 N N . THR B 1 455 ? 142.497 157.158 184.417 1.00 85.50 480 THR B N 1
ATOM 16029 C CA . THR B 1 455 ? 141.669 155.949 184.283 1.00 92.38 480 THR B CA 1
ATOM 16030 C C . THR B 1 455 ? 140.948 155.649 185.602 1.00 95.90 480 THR B C 1
ATOM 16031 O O . THR B 1 455 ? 141.467 155.926 186.681 1.00 91.68 480 THR B O 1
ATOM 16042 N N . ILE B 1 456 ? 139.777 155.014 185.545 1.00 98.81 481 ILE B N 1
ATOM 16043 C CA . ILE B 1 456 ? 139.003 154.617 186.735 1.00 100.14 481 ILE B CA 1
ATOM 16044 C C . ILE B 1 456 ? 139.738 153.585 187.613 1.00 98.63 481 ILE B C 1
ATOM 16045 O O . ILE B 1 456 ? 139.393 153.403 188.775 1.00 98.08 481 ILE B O 1
ATOM 16061 N N . ASN B 1 457 ? 140.769 152.918 187.090 1.00 97.32 482 ASN B N 1
ATOM 16062 C CA . ASN B 1 457 ? 141.512 151.864 187.786 1.00 96.23 482 ASN B CA 1
ATOM 16063 C C . ASN B 1 457 ? 142.565 152.371 188.794 1.00 89.83 482 ASN B C 1
ATOM 16064 O O . ASN B 1 457 ? 143.166 151.559 189.494 1.00 88.83 482 ASN B O 1
ATOM 16075 N N . GLN B 1 458 ? 142.835 153.677 188.873 1.00 87.71 483 GLN B N 1
ATOM 16076 C CA . GLN B 1 458 ? 143.837 154.233 189.795 1.00 82.02 483 GLN B CA 1
ATOM 16077 C C . GLN B 1 458 ? 143.275 154.541 191.198 1.00 80.20 483 GLN B C 1
ATOM 16078 O O . GLN B 1 458 ? 142.150 155.019 191.345 1.00 81.68 483 GLN B O 1
ATOM 16092 N N . ARG B 1 459 ? 144.068 154.274 192.242 1.00 73.87 484 ARG B N 1
ATOM 16093 C CA . ARG B 1 459 ? 143.724 154.411 193.668 1.00 67.12 484 ARG B CA 1
ATOM 16094 C C . ARG B 1 459 ? 144.837 155.110 194.445 1.00 61.59 484 ARG B C 1
ATOM 16095 O O . ARG B 1 459 ? 145.995 155.071 194.035 1.00 64.02 484 ARG B O 1
ATOM 16116 N N . ILE B 1 460 ? 144.507 155.690 195.594 1.00 55.95 485 ILE B N 1
ATOM 16117 C CA . ILE B 1 460 ? 145.480 156.227 196.554 1.00 49.06 485 ILE B CA 1
ATOM 16118 C C . ILE B 1 460 ? 145.370 155.531 197.909 1.00 51.04 485 ILE B C 1
ATOM 16119 O O . ILE B 1 460 ? 144.266 155.327 198.407 1.00 55.03 485 ILE B O 1
ATOM 16135 N N . VAL B 1 461 ? 146.507 155.184 198.514 1.00 46.78 486 VAL B N 1
ATOM 16136 C CA . VAL B 1 461 ? 146.607 154.559 199.836 1.00 41.29 486 VAL B CA 1
ATOM 16137 C C . VAL B 1 461 ? 147.287 155.509 200.807 1.00 39.65 486 VAL B C 1
ATOM 16138 O O . VAL B 1 461 ? 148.418 155.918 200.574 1.00 46.62 486 VAL B O 1
ATOM 16151 N N . ILE B 1 462 ? 146.632 155.837 201.915 1.00 39.85 487 ILE B N 1
ATOM 16152 C CA . ILE B 1 462 ? 147.179 156.674 202.984 1.00 41.77 487 ILE B CA 1
ATOM 16153 C C . ILE B 1 462 ? 146.916 155.983 204.325 1.00 54.32 487 ILE B C 1
ATOM 16154 O O . ILE B 1 462 ? 145.827 156.085 204.885 1.00 60.58 487 ILE B O 1
ATOM 16170 N N . ARG B 1 463 ? 147.895 155.224 204.832 1.00 56.08 488 ARG B N 1
ATOM 16171 C CA . ARG B 1 463 ? 147.741 154.422 206.060 1.00 60.22 488 ARG B CA 1
ATOM 16172 C C . ARG B 1 463 ? 147.827 155.250 207.337 1.00 62.63 488 ARG B C 1
ATOM 16173 O O . ARG B 1 463 ? 147.138 154.947 208.304 1.00 70.83 488 ARG B O 1
ATOM 16194 N N . ASP B 1 464 ? 148.688 156.257 207.363 1.00 56.16 489 ASP B N 1
ATOM 16195 C CA . ASP B 1 464 ? 148.971 157.085 208.538 1.00 61.02 489 ASP B CA 1
ATOM 16196 C C . ASP B 1 464 ? 149.760 158.322 208.109 1.00 57.37 489 ASP B C 1
ATOM 16197 O O . ASP B 1 464 ? 150.750 158.157 207.413 1.00 61.39 489 ASP B O 1
ATOM 16206 N N . ASN B 1 465 ? 149.366 159.517 208.536 1.00 58.12 490 ASN B N 1
ATOM 16207 C CA . ASN B 1 465 ? 150.077 160.801 208.438 1.00 59.39 490 ASN B CA 1
ATOM 16208 C C . ASN B 1 465 ? 149.634 161.646 209.661 1.00 66.96 490 ASN B C 1
ATOM 16209 O O . ASN B 1 465 ? 149.143 161.071 210.634 1.00 73.27 490 ASN B O 1
ATOM 16220 N N . ARG B 1 466 ? 149.735 162.985 209.671 1.00 70.31 491 ARG B N 1
ATOM 16221 C CA . ARG B 1 466 ? 149.260 163.787 210.826 1.00 79.73 491 ARG B CA 1
ATOM 16222 C C . ARG B 1 466 ? 147.722 163.787 210.883 1.00 87.10 491 ARG B C 1
ATOM 16223 O O . ARG B 1 466 ? 147.078 163.996 209.858 1.00 83.07 491 ARG B O 1
ATOM 16244 N N . LYS B 1 467 ? 147.103 163.561 212.046 1.00 96.05 492 LYS B N 1
ATOM 16245 C CA . LYS B 1 467 ? 145.630 163.532 212.182 1.00 99.29 492 LYS B CA 1
ATOM 16246 C C . LYS B 1 467 ? 144.985 164.809 211.639 1.00 104.68 492 LYS B C 1
ATOM 16247 O O . LYS B 1 467 ? 145.401 165.906 212.007 1.00 109.60 492 LYS B O 1
ATOM 16266 N N . ALA B 1 468 ? 143.917 164.686 210.852 1.00 106.62 493 ALA B N 1
ATOM 16267 C CA . ALA B 1 468 ? 143.210 165.839 210.287 1.00 107.56 493 ALA B CA 1
ATOM 16268 C C . ALA B 1 468 ? 142.680 166.807 211.365 1.00 117.76 493 ALA B C 1
ATOM 16269 O O . ALA B 1 468 ? 142.730 168.027 211.201 1.00 115.94 493 ALA B O 1
ATOM 16276 N N . GLU B 1 469 ? 142.239 166.290 212.511 1.00 118.87 494 GLU B N 1
ATOM 16277 C CA . GLU B 1 469 ? 141.779 167.095 213.643 1.00 121.11 494 GLU B CA 1
ATOM 16278 C C . GLU B 1 469 ? 142.914 167.919 214.260 1.00 119.80 494 GLU B C 1
ATOM 16279 O O . GLU B 1 469 ? 142.703 169.082 214.587 1.00 121.92 494 GLU B O 1
ATOM 16291 N N . ASN B 1 470 ? 144.133 167.378 214.350 1.00 117.33 495 ASN B N 1
ATOM 16292 C CA . ASN B 1 470 ? 145.297 168.133 214.813 1.00 120.23 495 ASN B CA 1
ATOM 16293 C C . ASN B 1 470 ? 145.725 169.198 213.805 1.00 121.26 495 ASN B C 1
ATOM 16294 O O . ASN B 1 470 ? 146.025 170.319 214.204 1.00 124.70 495 ASN B O 1
ATOM 16304 N N . CYS B 1 471 ? 145.708 168.896 212.505 1.00 115.57 496 CYS B N 1
ATOM 16305 C CA . CYS B 1 471 ? 146.057 169.884 211.484 1.00 116.36 496 CYS B CA 1
ATOM 16306 C C . CYS B 1 471 ? 145.046 171.040 211.464 1.00 122.17 496 CYS B C 1
ATOM 16307 O O . CYS B 1 471 ? 145.428 172.204 211.383 1.00 125.00 496 CYS B O 1
ATOM 16314 N N . THR B 1 472 ? 143.755 170.739 211.621 1.00 121.66 497 THR B N 1
ATOM 16315 C CA . THR B 1 472 ? 142.703 171.760 211.708 1.00 122.88 497 THR B CA 1
ATOM 16316 C C . THR B 1 472 ? 142.893 172.658 212.935 1.00 125.79 497 THR B C 1
ATOM 16317 O O . THR B 1 472 ? 142.831 173.880 212.820 1.00 123.61 497 THR B O 1
ATOM 16328 N N . ALA B 1 473 ? 143.194 172.074 214.098 1.00 127.67 498 ALA B N 1
ATOM 16329 C CA . ALA B 1 473 ? 143.429 172.797 215.349 1.00 131.50 498 ALA B CA 1
ATOM 16330 C C . ALA B 1 473 ? 144.576 173.819 215.232 1.00 130.72 498 ALA B C 1
ATOM 16331 O O . ALA B 1 473 ? 144.510 174.909 215.798 1.00 132.97 498 ALA B O 1
ATOM 16338 N N . GLU B 1 474 ? 145.612 173.511 214.453 1.00 127.53 499 GLU B N 1
ATOM 16339 C CA . GLU B 1 474 ? 146.745 174.404 214.182 1.00 131.23 499 GLU B CA 1
ATOM 16340 C C . GLU B 1 474 ? 146.469 175.436 213.067 1.00 130.68 499 GLU B C 1
ATOM 16341 O O . GLU B 1 474 ? 147.304 176.303 212.805 1.00 130.74 499 GLU B O 1
ATOM 16353 N N . GLY B 1 475 ? 145.310 175.388 212.402 1.00 128.07 500 GLY B N 1
ATOM 16354 C CA . GLY B 1 475 ? 144.959 176.312 211.316 1.00 130.67 500 GLY B CA 1
ATOM 16355 C C . GLY B 1 475 ? 145.603 175.973 209.964 1.00 130.47 500 GLY B C 1
ATOM 16356 O O . GLY B 1 475 ? 145.764 176.841 209.105 1.00 127.07 500 GLY B O 1
ATOM 16360 N N . MET B 1 476 ? 146.000 174.714 209.778 1.00 129.83 501 MET B N 1
ATOM 16361 C CA . MET B 1 476 ? 146.683 174.205 208.589 1.00 126.08 501 MET B CA 1
ATOM 16362 C C . MET B 1 476 ? 145.672 173.947 207.461 1.00 123.95 501 MET B C 1
ATOM 16363 O O . MET B 1 476 ? 145.378 172.812 207.090 1.00 120.35 501 MET B O 1
ATOM 16377 N N . VAL B 1 477 ? 145.123 175.029 206.920 1.00 120.91 502 VAL B N 1
ATOM 16378 C CA . VAL B 1 477 ? 144.103 175.042 205.863 1.00 123.36 502 VAL B CA 1
ATOM 16379 C C . VAL B 1 477 ? 144.572 175.948 204.728 1.00 127.03 502 VAL B C 1
ATOM 16380 O O . VAL B 1 477 ? 145.459 176.780 204.923 1.00 127.18 502 VAL B O 1
ATOM 16393 N N . CYS B 1 478 ? 144.011 175.787 203.532 1.00 128.99 503 CYS B N 1
ATOM 16394 C CA . CYS B 1 478 ? 144.405 176.598 202.382 1.00 132.70 503 CYS B CA 1
ATOM 16395 C C . CYS B 1 478 ? 143.700 177.962 202.359 1.00 139.34 503 CYS B C 1
ATOM 16396 O O . CYS B 1 478 ? 142.674 178.178 203.009 1.00 137.60 503 CYS B O 1
ATOM 16403 N N . ASN B 1 479 ? 144.219 178.870 201.536 1.00 140.56 504 ASN B N 1
ATOM 16404 C CA . ASN B 1 479 ? 143.632 180.182 201.298 1.00 149.60 504 ASN B CA 1
ATOM 16405 C C . ASN B 1 479 ? 142.130 180.071 200.951 1.00 155.25 504 ASN B C 1
ATOM 16406 O O . ASN B 1 479 ? 141.699 179.166 200.234 1.00 153.31 504 ASN B O 1
ATOM 16417 N N . HIS B 1 480 ? 141.332 181.027 201.432 1.00 164.39 505 HIS B N 1
ATOM 16418 C CA . HIS B 1 480 ? 139.875 181.098 201.257 1.00 166.68 505 HIS B CA 1
ATOM 16419 C C . HIS B 1 480 ? 139.388 181.034 199.804 1.00 167.66 505 HIS B C 1
ATOM 16420 O O . HIS B 1 480 ? 138.246 180.639 199.583 1.00 164.27 505 HIS B O 1
ATOM 16434 N N . LEU B 1 481 ? 140.207 181.396 198.812 1.00 168.34 506 LEU B N 1
ATOM 16435 C CA . LEU B 1 481 ? 139.838 181.389 197.388 1.00 168.26 506 LEU B CA 1
ATOM 16436 C C . LEU B 1 481 ? 139.793 179.988 196.767 1.00 167.07 506 LEU B C 1
ATOM 16437 O O . LEU B 1 481 ? 139.264 179.813 195.666 1.00 168.05 506 LEU B O 1
ATOM 16453 N N . CYS B 1 482 ? 140.385 178.999 197.432 1.00 157.46 507 CYS B N 1
ATOM 16454 C CA . CYS B 1 482 ? 140.577 177.676 196.867 1.00 149.57 507 CYS B CA 1
ATOM 16455 C C . CYS B 1 482 ? 139.289 176.840 196.796 1.00 148.97 507 CYS B C 1
ATOM 16456 O O . CYS B 1 482 ? 138.518 176.784 197.754 1.00 153.84 507 CYS B O 1
ATOM 16463 N N . SER B 1 483 ? 139.041 176.186 195.661 1.00 144.56 508 SER B N 1
ATOM 16464 C CA . SER B 1 483 ? 137.843 175.360 195.455 1.00 142.34 508 SER B CA 1
ATOM 16465 C C . SER B 1 483 ? 137.931 174.024 196.196 1.00 130.63 508 SER B C 1
ATOM 16466 O O . SER B 1 483 ? 138.976 173.643 196.725 1.00 124.94 508 SER B O 1
ATOM 16474 N N . SER B 1 484 ? 136.844 173.257 196.150 1.00 127.64 509 SER B N 1
ATOM 16475 C CA . SER B 1 484 ? 136.713 171.952 196.814 1.00 124.52 509 SER B CA 1
ATOM 16476 C C . SER B 1 484 ? 137.727 170.892 196.346 1.00 118.72 509 SER B C 1
ATOM 16477 O O . SER B 1 484 ? 137.909 169.888 197.029 1.00 113.90 509 SER B O 1
ATOM 16485 N N . ASP B 1 485 ? 138.432 171.106 195.230 1.00 115.63 510 ASP B N 1
ATOM 16486 C CA . ASP B 1 485 ? 139.465 170.185 194.741 1.00 107.95 510 ASP B CA 1
ATOM 16487 C C . ASP B 1 485 ? 140.726 170.121 195.614 1.00 97.91 510 ASP B C 1
ATOM 16488 O O . ASP B 1 485 ? 141.495 169.172 195.476 1.00 96.21 510 ASP B O 1
ATOM 16497 N N . GLY B 1 486 ? 140.929 171.067 196.531 1.00 96.24 511 GLY B N 1
ATOM 16498 C CA . GLY B 1 486 ? 142.025 171.024 197.499 1.00 94.84 511 GLY B CA 1
ATOM 16499 C C . GLY B 1 486 ? 143.289 171.777 197.084 1.00 90.35 511 GLY B C 1
ATOM 16500 O O . GLY B 1 486 ? 143.302 172.537 196.119 1.00 97.50 511 GLY B O 1
ATOM 16504 N N . CYS B 1 487 ? 144.353 171.639 197.873 1.00 82.99 512 CYS B N 1
ATOM 16505 C CA . CYS B 1 487 ? 145.483 172.556 197.818 1.00 81.44 512 CYS B CA 1
ATOM 16506 C C . CYS B 1 487 ? 146.792 171.894 198.271 1.00 77.52 512 CYS B C 1
ATOM 16507 O O . CYS B 1 487 ? 146.796 171.131 199.229 1.00 80.01 512 CYS B O 1
ATOM 16514 N N . TRP B 1 488 ? 147.911 172.180 197.600 1.00 74.62 513 TRP B N 1
ATOM 16515 C CA . TRP B 1 488 ? 149.222 171.589 197.879 1.00 63.78 513 TRP B CA 1
ATOM 16516 C C . TRP B 1 488 ? 149.966 172.165 199.086 1.00 64.38 513 TRP B C 1
ATOM 16517 O O . TRP B 1 488 ? 150.967 171.593 199.521 1.00 63.41 513 TRP B O 1
ATOM 16538 N N . GLY B 1 489 ? 149.533 173.301 199.615 1.00 73.49 514 GLY B N 1
ATOM 16539 C CA . GLY B 1 489 ? 150.207 173.999 200.705 1.00 77.97 514 GLY B CA 1
ATOM 16540 C C . GLY B 1 489 ? 149.441 175.241 201.166 1.00 86.90 514 GLY B C 1
ATOM 16541 O O . GLY B 1 489 ? 148.318 175.465 200.728 1.00 93.17 514 GLY B O 1
ATOM 16545 N N . PRO B 1 490 ? 149.969 176.071 202.086 1.00 88.26 515 PRO B N 1
ATOM 16546 C CA . PRO B 1 490 ? 149.172 177.182 202.612 1.00 95.55 515 PRO B CA 1
ATOM 16547 C C . PRO B 1 490 ? 148.929 178.337 201.634 1.00 95.61 515 PRO B C 1
ATOM 16548 O O . PRO B 1 490 ? 147.962 179.045 201.868 1.00 107.23 515 PRO B O 1
ATOM 16559 N N . GLY B 1 491 ? 149.736 178.490 200.566 1.00 95.68 516 GLY B N 1
ATOM 16560 C CA . GLY B 1 491 ? 149.652 179.681 199.706 1.00 109.06 516 GLY B CA 1
ATOM 16561 C C . GLY B 1 491 ? 148.454 179.705 198.735 1.00 117.35 516 GLY B C 1
ATOM 16562 O O . GLY B 1 491 ? 148.030 178.651 198.261 1.00 114.71 516 GLY B O 1
ATOM 16566 N N . PRO B 1 492 ? 147.923 180.888 198.361 1.00 118.29 517 PRO B N 1
ATOM 16567 C CA . PRO B 1 492 ? 146.828 181.008 197.393 1.00 120.54 517 PRO B CA 1
ATOM 16568 C C . PRO B 1 492 ? 147.199 180.488 195.999 1.00 122.45 517 PRO B C 1
ATOM 16569 O O . PRO B 1 492 ? 146.332 180.105 195.221 1.00 129.28 517 PRO B O 1
ATOM 16580 N N . ASP B 1 493 ? 148.493 180.439 195.686 1.00 114.79 518 ASP B N 1
ATOM 16581 C CA . ASP B 1 493 ? 149.058 179.937 194.431 1.00 121.70 518 ASP B CA 1
ATOM 16582 C C . ASP B 1 493 ? 149.290 178.411 194.424 1.00 111.52 518 ASP B C 1
ATOM 16583 O O . ASP B 1 493 ? 149.539 177.829 193.373 1.00 110.66 518 ASP B O 1
ATOM 16592 N N . GLN B 1 494 ? 149.184 177.737 195.572 1.00 102.43 519 GLN B N 1
ATOM 16593 C CA . GLN B 1 494 ? 149.411 176.291 195.693 1.00 93.27 519 GLN B CA 1
ATOM 16594 C C . GLN B 1 494 ? 148.111 175.472 195.635 1.00 92.94 519 GLN B C 1
ATOM 16595 O O . GLN B 1 494 ? 148.132 174.246 195.710 1.00 91.74 519 GLN B O 1
ATOM 16609 N N . CYS B 1 495 ? 146.975 176.142 195.483 1.00 97.21 520 CYS B N 1
ATOM 16610 C CA . CYS B 1 495 ? 145.661 175.549 195.291 1.00 100.02 520 CYS B CA 1
ATOM 16611 C C . CYS B 1 495 ? 145.541 174.813 193.937 1.00 98.58 520 CYS B C 1
ATOM 16612 O O . CYS B 1 495 ? 146.010 175.330 192.923 1.00 101.19 520 CYS B O 1
ATOM 16619 N N . LEU B 1 496 ? 144.891 173.641 193.878 1.00 98.73 521 LEU B N 1
ATOM 16620 C CA . LEU B 1 496 ? 144.705 172.904 192.615 1.00 98.55 521 LEU B CA 1
ATOM 16621 C C . LEU B 1 496 ? 143.852 173.688 191.611 1.00 105.77 521 LEU B C 1
ATOM 16622 O O . LEU B 1 496 ? 144.140 173.671 190.414 1.00 109.17 521 LEU B O 1
ATOM 16638 N N . SER B 1 497 ? 142.811 174.367 192.083 1.00 110.48 522 SER B N 1
ATOM 16639 C CA . SER B 1 497 ? 141.919 175.205 191.278 1.00 122.96 522 SER B CA 1
ATOM 16640 C C . SER B 1 497 ? 141.137 176.152 192.186 1.00 133.85 522 SER B C 1
ATOM 16641 O O . SER B 1 497 ? 140.638 175.752 193.236 1.00 136.92 522 SER B O 1
ATOM 16649 N N . CYS B 1 498 ? 140.988 177.416 191.787 1.00 150.17 523 CYS B N 1
ATOM 16650 C CA . CYS B 1 498 ? 140.367 178.486 192.582 1.00 163.22 523 CYS B CA 1
ATOM 16651 C C . CYS B 1 498 ? 138.976 178.889 192.074 1.00 172.91 523 CYS B C 1
ATOM 16652 O O . CYS B 1 498 ? 138.696 178.830 190.876 1.00 174.19 523 CYS B O 1
ATOM 16659 N N . ARG B 1 499 ? 138.087 179.296 192.993 1.00 175.15 524 ARG B N 1
ATOM 16660 C CA . ARG B 1 499 ? 136.689 179.621 192.658 1.00 188.19 524 ARG B CA 1
ATOM 16661 C C . ARG B 1 499 ? 136.557 180.898 191.832 1.00 202.50 524 ARG B C 1
ATOM 16662 O O . ARG B 1 499 ? 135.732 180.982 190.923 1.00 207.01 524 ARG B O 1
ATOM 16683 N N . ARG B 1 500 ? 137.390 181.885 192.167 1.00 208.00 525 ARG B N 1
ATOM 16684 C CA . ARG B 1 500 ? 137.545 183.180 191.487 1.00 228.08 525 ARG B CA 1
ATOM 16685 C C . ARG B 1 500 ? 138.659 183.126 190.437 1.00 234.00 525 ARG B C 1
ATOM 16686 O O . ARG B 1 500 ? 139.398 182.146 190.353 1.00 231.20 525 ARG B O 1
ATOM 16707 N N . PHE B 1 501 ? 138.781 184.178 189.632 1.00 253.97 526 PHE B N 1
ATOM 16708 C CA . PHE B 1 501 ? 139.799 184.277 188.586 1.00 271.11 526 PHE B CA 1
ATOM 16709 C C . PHE B 1 501 ? 141.234 184.184 189.132 1.00 261.35 526 PHE B C 1
ATOM 16710 O O . PHE B 1 501 ? 141.536 184.662 190.228 1.00 250.85 526 PHE B O 1
ATOM 16727 N N . SER B 1 502 ? 142.144 183.652 188.318 1.00 267.19 527 SER B N 1
ATOM 16728 C CA . SER B 1 502 ? 143.582 183.659 188.595 1.00 249.25 527 SER B CA 1
ATOM 16729 C C . SER B 1 502 ? 144.338 184.593 187.652 1.00 260.58 527 SER B C 1
ATOM 16730 O O . SER B 1 502 ? 144.138 184.580 186.437 1.00 279.21 527 SER B O 1
ATOM 16738 N N . ARG B 1 503 ? 145.232 185.404 188.210 1.00 243.39 528 ARG B N 1
ATOM 16739 C CA . ARG B 1 503 ? 146.251 186.173 187.494 1.00 253.65 528 ARG B CA 1
ATOM 16740 C C . ARG B 1 503 ? 147.489 185.294 187.326 1.00 233.34 528 ARG B C 1
ATOM 16741 O O . ARG B 1 503 ? 148.332 185.212 188.219 1.00 229.99 528 ARG B O 1
ATOM 16762 N N . GLY B 1 504 ? 147.553 184.544 186.229 1.00 232.07 529 GLY B N 1
ATOM 16763 C CA . GLY B 1 504 ? 148.524 183.455 186.085 1.00 218.65 529 GLY B CA 1
ATOM 16764 C C . GLY B 1 504 ? 148.335 182.409 187.189 1.00 208.65 529 GLY B C 1
ATOM 16765 O O . GLY B 1 504 ? 147.220 181.938 187.413 1.00 213.97 529 GLY B O 1
ATOM 16769 N N . ARG B 1 505 ? 149.404 182.084 187.925 1.00 193.54 530 ARG B N 1
ATOM 16770 C CA . ARG B 1 505 ? 149.365 181.179 189.090 1.00 183.58 530 ARG B CA 1
ATOM 16771 C C . ARG B 1 505 ? 148.732 181.780 190.355 1.00 186.27 530 ARG B C 1
ATOM 16772 O O . ARG B 1 505 ? 148.496 181.046 191.309 1.00 170.41 530 ARG B O 1
ATOM 16793 N N . ILE B 1 506 ? 148.461 183.088 190.409 1.00 199.41 531 ILE B N 1
ATOM 16794 C CA . ILE B 1 506 ? 148.009 183.770 191.638 1.00 196.53 531 ILE B CA 1
ATOM 16795 C C . ILE B 1 506 ? 146.488 183.959 191.620 1.00 212.45 531 ILE B C 1
ATOM 16796 O O . ILE B 1 506 ? 145.946 184.653 190.764 1.00 225.77 531 ILE B O 1
ATOM 16812 N N . CYS B 1 507 ? 145.783 183.347 192.564 1.00 202.83 532 CYS B N 1
ATOM 16813 C CA . CYS B 1 507 ? 144.335 183.476 192.741 1.00 217.14 532 CYS B CA 1
ATOM 16814 C C . CYS B 1 507 ? 143.933 184.803 193.411 1.00 224.63 532 CYS B C 1
ATOM 16815 O O . CYS B 1 507 ? 144.501 185.163 194.443 1.00 220.76 532 CYS B O 1
ATOM 16822 N N . ILE B 1 508 ? 142.914 185.493 192.883 1.00 233.45 533 ILE B N 1
ATOM 16823 C CA . ILE B 1 508 ? 142.493 186.830 193.348 1.00 240.78 533 ILE B CA 1
ATOM 16824 C C . ILE B 1 508 ? 140.966 186.961 193.474 1.00 244.94 533 ILE B C 1
ATOM 16825 O O . ILE B 1 508 ? 140.218 186.280 192.779 1.00 245.78 533 ILE B O 1
ATOM 16841 N N . GLU B 1 509 ? 140.480 187.853 194.343 1.00 247.81 534 GLU B N 1
ATOM 16842 C CA . GLU B 1 509 ? 139.042 188.064 194.583 1.00 254.38 534 GLU B CA 1
ATOM 16843 C C . GLU B 1 509 ? 138.321 188.676 193.375 1.00 263.71 534 GLU B C 1
ATOM 16844 O O . GLU B 1 509 ? 137.207 188.277 193.035 1.00 263.21 534 GLU B O 1
ATOM 16856 N N . SER B 1 510 ? 138.937 189.678 192.757 1.00 273.29 535 SER B N 1
ATOM 16857 C CA . SER B 1 510 ? 138.397 190.438 191.635 1.00 288.68 535 SER B CA 1
ATOM 16858 C C . SER B 1 510 ? 139.546 190.961 190.780 1.00 300.58 535 SER B C 1
ATOM 16859 O O . SER B 1 510 ? 140.677 191.113 191.251 1.00 300.12 535 SER B O 1
ATOM 16867 N N . CYS B 1 511 ? 139.293 191.213 189.496 1.00 317.17 536 CYS B N 1
ATOM 16868 C CA . CYS B 1 511 ? 140.316 191.635 188.531 1.00 340.26 536 CYS B CA 1
ATOM 16869 C C . CYS B 1 511 ? 140.387 193.160 188.342 1.00 358.60 536 CYS B C 1
ATOM 16870 O O . CYS B 1 511 ? 139.436 193.892 188.628 1.00 360.11 536 CYS B O 1
ATOM 16877 N N . ASN B 1 512 ? 141.498 193.652 187.794 1.00 369.49 537 ASN B N 1
ATOM 16878 C CA . ASN B 1 512 ? 141.701 195.063 187.465 1.00 385.47 537 ASN B CA 1
ATOM 16879 C C . ASN B 1 512 ? 141.034 195.420 186.126 1.00 389.69 537 ASN B C 1
ATOM 16880 O O . ASN B 1 512 ? 141.684 195.794 185.158 1.00 402.86 537 ASN B O 1
ATOM 16891 N N . LEU B 1 513 ? 139.712 195.277 186.045 1.00 398.85 538 LEU B N 1
ATOM 16892 C CA . LEU B 1 513 ? 138.949 195.575 184.825 1.00 409.79 538 LEU B CA 1
ATOM 16893 C C . LEU B 1 513 ? 138.763 197.094 184.615 1.00 418.83 538 LEU B C 1
ATOM 16894 O O . LEU B 1 513 ? 138.863 197.606 183.504 1.00 425.62 538 LEU B O 1
ATOM 16910 N N . TYR B 1 514 ? 138.524 197.824 185.704 1.00 417.01 539 TYR B N 1
ATOM 16911 C CA . TYR B 1 514 ? 138.128 199.239 185.718 1.00 424.56 539 TYR B CA 1
ATOM 16912 C C . TYR B 1 514 ? 138.706 200.001 186.929 1.00 421.14 539 TYR B C 1
ATOM 16913 O O . TYR B 1 514 ? 138.248 201.085 187.283 1.00 430.66 539 TYR B O 1
ATOM 16931 N N . ASP B 1 515 ? 139.713 199.424 187.586 1.00 419.10 540 ASP B N 1
ATOM 16932 C CA . ASP B 1 515 ? 140.398 199.992 188.749 1.00 418.26 540 ASP B CA 1
ATOM 16933 C C . ASP B 1 515 ? 141.882 199.582 188.752 1.00 413.85 540 ASP B C 1
ATOM 16934 O O . ASP B 1 515 ? 142.257 198.590 188.127 1.00 410.64 540 ASP B O 1
ATOM 16943 N N . GLY B 1 516 ? 142.734 200.335 189.445 1.00 416.30 541 GLY B N 1
ATOM 16944 C CA . GLY B 1 516 ? 144.180 200.110 189.513 1.00 414.83 541 GLY B CA 1
ATOM 16945 C C . GLY B 1 516 ? 144.980 200.794 188.400 1.00 416.67 541 GLY B C 1
ATOM 16946 O O . GLY B 1 516 ? 144.429 201.408 187.482 1.00 418.80 541 GLY B O 1
ATOM 16950 N N . GLU B 1 517 ? 146.303 200.697 188.502 1.00 417.76 542 GLU B N 1
ATOM 16951 C CA . GLU B 1 517 ? 147.298 201.320 187.615 1.00 420.56 542 GLU B CA 1
ATOM 16952 C C . GLU B 1 517 ? 147.542 200.571 186.286 1.00 420.07 542 GLU B C 1
ATOM 16953 O O . GLU B 1 517 ? 148.232 201.078 185.401 1.00 422.20 542 GLU B O 1
ATOM 16965 N N . PHE B 1 518 ? 146.972 199.383 186.121 1.00 416.56 543 PHE B N 1
ATOM 16966 C CA . PHE B 1 518 ? 146.999 198.571 184.900 1.00 413.75 543 PHE B CA 1
ATOM 16967 C C . PHE B 1 518 ? 145.617 197.942 184.710 1.00 407.32 543 PHE B C 1
ATOM 16968 O O . PHE B 1 518 ? 144.853 197.867 185.673 1.00 414.14 543 PHE B O 1
ATOM 16985 N N . ARG B 1 519 ? 145.276 197.502 183.492 1.00 407.94 544 ARG B N 1
ATOM 16986 C CA . ARG B 1 519 ? 143.933 196.985 183.192 1.00 405.86 544 ARG B CA 1
ATOM 16987 C C . ARG B 1 519 ? 143.926 195.646 182.485 1.00 406.78 544 ARG B C 1
ATOM 16988 O O . ARG B 1 519 ? 144.859 195.300 181.769 1.00 408.50 544 ARG B O 1
ATOM 17009 N N . GLU B 1 520 ? 142.847 194.907 182.693 1.00 403.32 545 GLU B N 1
ATOM 17010 C CA . GLU B 1 520 ? 142.679 193.511 182.305 1.00 401.65 545 GLU B CA 1
ATOM 17011 C C . GLU B 1 520 ? 141.327 193.253 181.637 1.00 407.54 545 GLU B C 1
ATOM 17012 O O . GLU B 1 520 ? 140.381 194.016 181.810 1.00 410.98 545 GLU B O 1
ATOM 17024 N N . PHE B 1 521 ? 141.222 192.130 180.930 1.00 405.02 546 PHE B N 1
ATOM 17025 C CA . PHE B 1 521 ? 139.967 191.572 180.429 1.00 404.19 546 PHE B CA 1
ATOM 17026 C C . PHE B 1 521 ? 139.722 190.183 181.036 1.00 389.61 546 PHE B C 1
ATOM 17027 O O . PHE B 1 521 ? 140.656 189.465 181.404 1.00 384.72 546 PHE B O 1
ATOM 17044 N N . GLU B 1 522 ? 138.450 189.814 181.168 1.00 386.67 547 GLU B N 1
ATOM 17045 C CA . GLU B 1 522 ? 138.024 188.516 181.694 1.00 373.33 547 GLU B CA 1
ATOM 17046 C C . GLU B 1 522 ? 138.221 187.388 180.675 1.00 368.01 547 GLU B C 1
ATOM 17047 O O . GLU B 1 522 ? 137.893 187.534 179.496 1.00 371.47 547 GLU B O 1
ATOM 17059 N N . ASN B 1 523 ? 138.643 186.219 181.146 1.00 357.31 548 ASN B N 1
ATOM 17060 C CA . ASN B 1 523 ? 138.518 184.945 180.443 1.00 351.07 548 ASN B CA 1
ATOM 17061 C C . ASN B 1 523 ? 138.109 183.845 181.450 1.00 344.53 548 ASN B C 1
ATOM 17062 O O . ASN B 1 523 ? 138.078 184.094 182.653 1.00 342.39 548 ASN B O 1
ATOM 17072 N N . GLY B 1 524 ? 137.738 182.652 180.985 1.00 349.27 549 GLY B N 1
ATOM 17073 C CA . GLY B 1 524 ? 136.846 181.719 181.699 1.00 346.64 549 GLY B CA 1
ATOM 17074 C C . GLY B 1 524 ? 137.202 181.389 183.165 1.00 339.07 549 GLY B C 1
ATOM 17075 O O . GLY B 1 524 ? 136.300 181.138 183.965 1.00 340.81 549 GLY B O 1
ATOM 17079 N N . SER B 1 525 ? 138.481 181.425 183.545 1.00 335.68 550 SER B N 1
ATOM 17080 C CA . SER B 1 525 ? 138.917 181.362 184.948 1.00 327.70 550 SER B CA 1
ATOM 17081 C C . SER B 1 525 ? 140.140 182.247 185.243 1.00 315.43 550 SER B C 1
ATOM 17082 O O . SER B 1 525 ? 140.809 182.069 186.262 1.00 298.48 550 SER B O 1
ATOM 17090 N N . ILE B 1 526 ? 140.467 183.196 184.363 1.00 322.11 551 ILE B N 1
ATOM 17091 C CA . ILE B 1 526 ? 141.698 183.999 184.435 1.00 317.35 551 ILE B CA 1
ATOM 17092 C C . ILE B 1 526 ? 141.464 185.445 184.000 1.00 330.86 551 ILE B C 1
ATOM 17093 O O . ILE B 1 526 ? 140.517 185.735 183.274 1.00 337.71 551 ILE B O 1
ATOM 17109 N N . CYS B 1 527 ? 142.358 186.346 184.401 1.00 332.07 552 CYS B N 1
ATOM 17110 C CA . CYS B 1 527 ? 142.356 187.735 183.944 1.00 352.65 552 CYS B CA 1
ATOM 17111 C C . CYS B 1 527 ? 143.720 188.119 183.376 1.00 361.37 552 CYS B C 1
ATOM 17112 O O . CYS B 1 527 ? 144.757 187.750 183.927 1.00 345.82 552 CYS B O 1
ATOM 17119 N N . VAL B 1 528 ? 143.707 188.825 182.246 1.00 379.79 553 VAL B N 1
ATOM 17120 C CA . VAL B 1 528 ? 144.892 189.075 181.411 1.00 386.69 553 VAL B CA 1
ATOM 17121 C C . VAL B 1 528 ? 144.925 190.539 180.987 1.00 391.95 553 VAL B C 1
ATOM 17122 O O . VAL B 1 528 ? 143.883 191.132 180.726 1.00 408.87 553 VAL B O 1
ATOM 17135 N N . GLU B 1 529 ? 146.108 191.150 180.951 1.00 397.29 554 GLU B N 1
ATOM 17136 C CA . GLU B 1 529 ? 146.243 192.588 180.710 1.00 405.99 554 GLU B CA 1
ATOM 17137 C C . GLU B 1 529 ? 145.887 193.024 179.280 1.00 412.03 554 GLU B C 1
ATOM 17138 O O . GLU B 1 529 ? 146.209 192.349 178.301 1.00 412.88 554 GLU B O 1
ATOM 17150 N N . CYS B 1 530 ? 145.267 194.198 179.167 1.00 418.06 555 CYS B N 1
ATOM 17151 C CA . CYS B 1 530 ? 144.973 194.875 177.905 1.00 428.91 555 CYS B CA 1
ATOM 17152 C C . CYS B 1 530 ? 146.158 195.708 177.380 1.00 441.12 555 CYS B C 1
ATOM 17153 O O . CYS B 1 530 ? 147.116 195.996 178.098 1.00 439.84 555 CYS B O 1
ATOM 17160 N N . ASP B 1 531 ? 146.078 196.125 176.116 1.00 457.80 556 ASP B N 1
ATOM 17161 C CA . ASP B 1 531 ? 147.054 197.004 175.463 1.00 470.20 556 ASP B CA 1
ATOM 17162 C C . ASP B 1 531 ? 147.287 198.321 176.247 1.00 483.30 556 ASP B C 1
ATOM 17163 O O . ASP B 1 531 ? 146.313 199.008 176.569 1.00 482.84 556 ASP B O 1
ATOM 17172 N N . PRO B 1 532 ? 148.546 198.733 176.511 1.00 484.63 557 PRO B N 1
ATOM 17173 C CA . PRO B 1 532 ? 148.840 199.921 177.309 1.00 491.07 557 PRO B CA 1
ATOM 17174 C C . PRO B 1 532 ? 148.374 201.260 176.724 1.00 502.23 557 PRO B C 1
ATOM 17175 O O . PRO B 1 532 ? 148.364 202.253 177.452 1.00 503.93 557 PRO B O 1
ATOM 17186 N N . GLN B 1 533 ? 147.948 201.333 175.456 1.00 509.63 558 GLN B N 1
ATOM 17187 C CA . GLN B 1 533 ? 147.454 202.598 174.890 1.00 517.63 558 GLN B CA 1
ATOM 17188 C C . GLN B 1 533 ? 146.056 202.974 175.411 1.00 518.86 558 GLN B C 1
ATOM 17189 O O . GLN B 1 533 ? 145.641 204.128 175.298 1.00 532.74 558 GLN B O 1
ATOM 17203 N N . CYS B 1 534 ? 145.302 202.001 175.926 1.00 504.20 559 CYS B N 1
ATOM 17204 C CA . CYS B 1 534 ? 143.885 202.162 176.204 1.00 501.93 559 CYS B CA 1
ATOM 17205 C C . CYS B 1 534 ? 143.600 202.930 177.504 1.00 493.29 559 CYS B C 1
ATOM 17206 O O . CYS B 1 534 ? 144.237 202.715 178.535 1.00 483.71 559 CYS B O 1
ATOM 17213 N N . GLU B 1 535 ? 142.644 203.853 177.447 1.00 495.94 560 GLU B N 1
ATOM 17214 C CA . GLU B 1 535 ? 142.326 204.766 178.542 1.00 484.48 560 GLU B CA 1
ATOM 17215 C C . GLU B 1 535 ? 141.800 204.044 179.789 1.00 474.44 560 GLU B C 1
ATOM 17216 O O . GLU B 1 535 ? 140.867 203.240 179.730 1.00 473.52 560 GLU B O 1
ATOM 17228 N N . LYS B 1 536 ? 142.385 204.365 180.943 1.00 467.32 561 LYS B N 1
ATOM 17229 C CA . LYS B 1 536 ? 142.127 203.753 182.253 1.00 457.92 561 LYS B CA 1
ATOM 17230 C C . LYS B 1 536 ? 140.946 204.439 182.956 1.00 456.55 561 LYS B C 1
ATOM 17231 O O . LYS B 1 536 ? 141.111 205.176 183.927 1.00 456.59 561 LYS B O 1
ATOM 17250 N N . MET B 1 537 ? 139.745 204.208 182.428 1.00 459.18 562 MET B N 1
ATOM 17251 C CA . MET B 1 537 ? 138.482 204.803 182.886 1.00 460.03 562 MET B CA 1
ATOM 17252 C C . MET B 1 537 ? 137.996 204.265 184.244 1.00 455.74 562 MET B C 1
ATOM 17253 O O . MET B 1 537 ? 138.239 203.119 184.609 1.00 449.74 562 MET B O 1
ATOM 17267 N N . GLU B 1 538 ? 137.314 205.111 185.003 1.00 457.63 563 GLU B N 1
ATOM 17268 C CA . GLU B 1 538 ? 136.766 204.835 186.335 1.00 460.00 563 GLU B CA 1
ATOM 17269 C C . GLU B 1 538 ? 135.319 204.288 186.346 1.00 449.45 563 GLU B C 1
ATOM 17270 O O . GLU B 1 538 ? 134.667 204.159 185.314 1.00 465.22 563 GLU B O 1
ATOM 17282 N N . ASP B 1 539 ? 134.796 204.005 187.545 1.00 460.30 564 ASP B N 1
ATOM 17283 C CA . ASP B 1 539 ? 133.376 203.712 187.818 1.00 460.98 564 ASP B CA 1
ATOM 17284 C C . ASP B 1 539 ? 132.756 202.587 186.966 1.00 456.73 564 ASP B C 1
ATOM 17285 O O . ASP B 1 539 ? 131.658 202.714 186.419 1.00 456.62 564 ASP B O 1
ATOM 17294 N N . GLY B 1 540 ? 133.461 201.461 186.850 1.00 450.17 565 GLY B N 1
ATOM 17295 C CA . GLY B 1 540 ? 132.981 200.275 186.134 1.00 445.99 565 GLY B CA 1
ATOM 17296 C C . GLY B 1 540 ? 133.238 200.269 184.620 1.00 447.47 565 GLY B C 1
ATOM 17297 O O . GLY B 1 540 ? 132.856 199.309 183.953 1.00 445.05 565 GLY B O 1
ATOM 17301 N N . LEU B 1 541 ? 133.873 201.302 184.055 1.00 450.54 566 LEU B N 1
ATOM 17302 C CA . LEU B 1 541 ? 134.098 201.431 182.611 1.00 451.68 566 LEU B CA 1
ATOM 17303 C C . LEU B 1 541 ? 135.307 200.609 182.124 1.00 448.41 566 LEU B C 1
ATOM 17304 O O . LEU B 1 541 ? 136.401 201.128 181.911 1.00 450.91 566 LEU B O 1
ATOM 17320 N N . LEU B 1 542 ? 135.104 199.304 181.929 1.00 445.37 567 LEU B N 1
ATOM 17321 C CA . LEU B 1 542 ? 136.047 198.427 181.227 1.00 448.45 567 LEU B CA 1
ATOM 17322 C C . LEU B 1 542 ? 136.119 198.803 179.734 1.00 450.63 567 LEU B C 1
ATOM 17323 O O . LEU B 1 542 ? 135.120 198.713 179.020 1.00 451.77 567 LEU B O 1
ATOM 17339 N N . THR B 1 543 ? 137.297 199.203 179.250 1.00 452.96 568 THR B N 1
ATOM 17340 C CA . THR B 1 543 ? 137.504 199.711 177.880 1.00 459.66 568 THR B CA 1
ATOM 17341 C C . THR B 1 543 ? 138.078 198.696 176.883 1.00 458.69 568 THR B C 1
ATOM 17342 O O . THR B 1 543 ? 138.341 199.051 175.735 1.00 473.66 568 THR B O 1
ATOM 17353 N N . CYS B 1 544 ? 138.246 197.437 177.276 1.00 455.13 569 CYS B N 1
ATOM 17354 C CA . CYS B 1 544 ? 138.820 196.397 176.430 1.00 453.72 569 CYS B CA 1
ATOM 17355 C C . CYS B 1 544 ? 138.127 195.051 176.665 1.00 445.24 569 CYS B C 1
ATOM 17356 O O . CYS B 1 544 ? 137.662 194.755 177.763 1.00 451.79 569 CYS B O 1
ATOM 17363 N N . HIS B 1 545 ? 138.068 194.221 175.626 1.00 452.77 570 HIS B N 1
ATOM 17364 C CA . HIS B 1 545 ? 137.302 192.968 175.596 1.00 449.71 570 HIS B CA 1
ATOM 17365 C C . HIS B 1 545 ? 138.174 191.779 175.150 1.00 448.38 570 HIS B C 1
ATOM 17366 O O . HIS B 1 545 ? 137.674 190.754 174.685 1.00 448.79 570 HIS B O 1
ATOM 17380 N N . GLY B 1 546 ? 139.493 191.935 175.273 1.00 441.70 571 GLY B N 1
ATOM 17381 C CA . GLY B 1 546 ? 140.513 191.000 174.819 1.00 443.98 571 GLY B CA 1
ATOM 17382 C C . GLY B 1 546 ? 141.823 191.702 174.457 1.00 430.30 571 GLY B C 1
ATOM 17383 O O . GLY B 1 546 ? 141.947 192.917 174.640 1.00 460.13 571 GLY B O 1
ATOM 17387 N N . PRO B 1 547 ? 142.804 190.953 173.931 1.00 441.40 572 PRO B N 1
ATOM 17388 C CA . PRO B 1 547 ? 144.112 191.484 173.565 1.00 444.81 572 PRO B CA 1
ATOM 17389 C C . PRO B 1 547 ? 144.061 192.461 172.386 1.00 452.25 572 PRO B C 1
ATOM 17390 O O . PRO B 1 547 ? 143.174 192.370 171.534 1.00 452.72 572 PRO B O 1
ATOM 17401 N N . GLY B 1 548 ? 145.080 193.319 172.289 1.00 461.11 573 GLY B N 1
ATOM 17402 C CA . GLY B 1 548 ? 145.406 194.080 171.083 1.00 481.58 573 GLY B CA 1
ATOM 17403 C C . GLY B 1 548 ? 144.915 195.539 171.071 1.00 488.41 573 GLY B C 1
ATOM 17404 O O . GLY B 1 548 ? 143.875 195.849 171.655 1.00 475.28 573 GLY B O 1
ATOM 17408 N N . PRO B 1 549 ? 145.616 196.461 170.381 1.00 497.22 574 PRO B N 1
ATOM 17409 C CA . PRO B 1 549 ? 145.218 197.871 170.260 1.00 519.23 574 PRO B CA 1
ATOM 17410 C C . PRO B 1 549 ? 143.927 198.119 169.466 1.00 517.02 574 PRO B C 1
ATOM 17411 O O . PRO B 1 549 ? 143.385 199.225 169.465 1.00 520.31 574 PRO B O 1
ATOM 17422 N N . ASP B 1 550 ? 143.428 197.096 168.779 1.00 491.04 575 ASP B N 1
ATOM 17423 C CA . ASP B 1 550 ? 142.151 197.082 168.060 1.00 511.94 575 ASP B CA 1
ATOM 17424 C C . ASP B 1 550 ? 140.947 196.847 168.987 1.00 473.95 575 ASP B C 1
ATOM 17425 O O . ASP B 1 550 ? 139.819 197.187 168.632 1.00 480.35 575 ASP B O 1
ATOM 17434 N N . ASN B 1 551 ? 141.173 196.309 170.184 1.00 481.38 576 ASN B N 1
ATOM 17435 C CA . ASN B 1 551 ? 140.130 195.918 171.131 1.00 482.85 576 ASN B CA 1
ATOM 17436 C C . ASN B 1 551 ? 139.680 197.062 172.051 1.00 468.04 576 ASN B C 1
ATOM 17437 O O . ASN B 1 551 ? 138.629 196.999 172.685 1.00 468.91 576 ASN B O 1
ATOM 17447 N N . CYS B 1 552 ? 140.488 198.115 172.122 1.00 475.81 577 CYS B N 1
ATOM 17448 C CA . CYS B 1 552 ? 140.254 199.278 172.961 1.00 480.73 577 CYS B CA 1
ATOM 17449 C C . CYS B 1 552 ? 139.110 200.174 172.443 1.00 482.57 577 CYS B C 1
ATOM 17450 O O . CYS B 1 552 ? 139.068 200.498 171.254 1.00 487.04 577 CYS B O 1
ATOM 17457 N N . THR B 1 553 ? 138.215 200.636 173.325 1.00 489.25 578 THR B N 1
ATOM 17458 C CA . THR B 1 553 ? 137.128 201.564 172.949 1.00 493.78 578 THR B CA 1
ATOM 17459 C C . THR B 1 553 ? 137.577 203.023 172.817 1.00 500.63 578 THR B C 1
ATOM 17460 O O . THR B 1 553 ? 136.953 203.782 172.071 1.00 500.21 578 THR B O 1
ATOM 17471 N N . LYS B 1 554 ? 138.642 203.438 173.519 1.00 501.68 579 LYS B N 1
ATOM 17472 C CA . LYS B 1 554 ? 139.183 204.808 173.493 1.00 511.80 579 LYS B CA 1
ATOM 17473 C C . LYS B 1 554 ? 140.611 204.833 174.023 1.00 518.10 579 LYS B C 1
ATOM 17474 O O . LYS B 1 554 ? 140.840 204.415 175.151 1.00 494.85 579 LYS B O 1
ATOM 17493 N N . CYS B 1 555 ? 141.554 205.378 173.262 1.00 527.75 580 CYS B N 1
ATOM 17494 C CA . CYS B 1 555 ? 142.977 205.406 173.609 1.00 531.60 580 CYS B CA 1
ATOM 17495 C C . CYS B 1 555 ? 143.560 206.828 173.609 1.00 549.18 580 CYS B C 1
ATOM 17496 O O . CYS B 1 555 ? 143.075 207.719 172.910 1.00 562.61 580 CYS B O 1
ATOM 17503 N N . SER B 1 556 ? 144.633 207.036 174.375 1.00 559.04 581 SER B N 1
ATOM 17504 C CA . SER B 1 556 ? 145.350 208.324 174.450 1.00 552.28 581 SER B CA 1
ATOM 17505 C C . SER B 1 556 ? 146.243 208.589 173.232 1.00 552.64 581 SER B C 1
ATOM 17506 O O . SER B 1 556 ? 146.681 209.716 173.014 1.00 600.00 581 SER B O 1
ATOM 17514 N N . HIS B 1 557 ? 146.504 207.566 172.418 1.00 546.82 582 HIS B N 1
ATOM 17515 C CA . HIS B 1 557 ? 147.344 207.661 171.228 1.00 582.09 582 HIS B CA 1
ATOM 17516 C C . HIS B 1 557 ? 146.505 207.813 169.939 1.00 588.00 582 HIS B C 1
ATOM 17517 O O . HIS B 1 557 ? 145.294 208.043 169.987 1.00 585.37 582 HIS B O 1
ATOM 17531 N N . PHE B 1 558 ? 147.139 207.711 168.771 1.00 600.00 583 PHE B N 1
ATOM 17532 C CA . PHE B 1 558 ? 146.471 207.842 167.479 1.00 600.00 583 PHE B CA 1
ATOM 17533 C C . PHE B 1 558 ? 145.551 206.660 167.184 1.00 600.00 583 PHE B C 1
ATOM 17534 O O . PHE B 1 558 ? 145.912 205.498 167.382 1.00 549.96 583 PHE B O 1
ATOM 17551 N N . LYS B 1 559 ? 144.377 206.954 166.623 1.00 600.00 584 LYS B N 1
ATOM 17552 C CA . LYS B 1 559 ? 143.401 205.957 166.183 1.00 600.00 584 LYS B CA 1
ATOM 17553 C C . LYS B 1 559 ? 143.457 205.839 164.664 1.00 600.00 584 LYS B C 1
ATOM 17554 O O . LYS B 1 559 ? 142.962 206.711 163.951 1.00 600.00 584 LYS B O 1
ATOM 17573 N N . ASP B 1 560 ? 144.024 204.749 164.167 1.00 600.00 585 ASP B N 1
ATOM 17574 C CA . ASP B 1 560 ? 143.999 204.411 162.745 1.00 600.00 585 ASP B CA 1
ATOM 17575 C C . ASP B 1 560 ? 142.800 203.485 162.459 1.00 587.78 585 ASP B C 1
ATOM 17576 O O . ASP B 1 560 ? 142.038 203.133 163.365 1.00 600.00 585 ASP B O 1
ATOM 17585 N N . GLY B 1 561 ? 142.604 203.084 161.205 1.00 600.00 586 GLY B N 1
ATOM 17586 C CA . GLY B 1 561 ? 141.532 202.177 160.780 1.00 600.00 586 GLY B CA 1
ATOM 17587 C C . GLY B 1 561 ? 141.387 200.913 161.643 1.00 581.66 586 GLY B C 1
ATOM 17588 O O . GLY B 1 561 ? 140.378 200.779 162.340 1.00 586.21 586 GLY B O 1
ATOM 17592 N N . PRO B 1 562 ? 142.366 199.988 161.648 1.00 569.81 587 PRO B N 1
ATOM 17593 C CA . PRO B 1 562 ? 142.222 198.734 162.374 1.00 571.25 587 PRO B CA 1
ATOM 17594 C C . PRO B 1 562 ? 142.462 198.870 163.886 1.00 578.83 587 PRO B C 1
ATOM 17595 O O . PRO B 1 562 ? 141.964 198.037 164.639 1.00 565.10 587 PRO B O 1
ATOM 17606 N N . ASN B 1 563 ? 143.222 199.871 164.352 1.00 583.91 588 ASN B N 1
ATOM 17607 C CA . ASN B 1 563 ? 143.701 199.920 165.740 1.00 573.49 588 ASN B CA 1
ATOM 17608 C C . ASN B 1 563 ? 144.267 201.271 166.214 1.00 569.01 588 ASN B C 1
ATOM 17609 O O . ASN B 1 563 ? 144.540 202.184 165.438 1.00 535.09 588 ASN B O 1
ATOM 17620 N N . CYS B 1 564 ? 144.503 201.378 167.522 1.00 585.75 589 CYS B N 1
ATOM 17621 C CA . CYS B 1 564 ? 145.275 202.478 168.100 1.00 598.38 589 CYS B CA 1
ATOM 17622 C C . CYS B 1 564 ? 146.780 202.259 167.887 1.00 585.05 589 CYS B C 1
ATOM 17623 O O . CYS B 1 564 ? 147.276 201.150 168.093 1.00 587.42 589 CYS B O 1
ATOM 17630 N N . VAL B 1 565 ? 147.520 203.305 167.516 1.00 561.87 590 VAL B N 1
ATOM 17631 C CA . VAL B 1 565 ? 148.982 203.273 167.350 1.00 581.20 590 VAL B CA 1
ATOM 17632 C C . VAL B 1 565 ? 149.656 204.489 167.983 1.00 561.22 590 VAL B C 1
ATOM 17633 O O . VAL B 1 565 ? 149.090 205.577 168.021 1.00 581.73 590 VAL B O 1
ATOM 17646 N N . GLU B 1 566 ? 150.906 204.330 168.418 1.00 600.00 591 GLU B N 1
ATOM 17647 C CA . GLU B 1 566 ? 151.743 205.406 168.955 1.00 600.00 591 GLU B CA 1
ATOM 17648 C C . GLU B 1 566 ? 152.029 206.522 167.941 1.00 600.00 591 GLU B C 1
ATOM 17649 O O . GLU B 1 566 ? 152.098 207.690 168.324 1.00 600.00 591 GLU B O 1
ATOM 17661 N N . LYS B 1 567 ? 152.169 206.170 166.655 1.00 600.00 592 LYS B N 1
ATOM 17662 C CA . LYS B 1 567 ? 152.304 207.093 165.522 1.00 600.00 592 LYS B CA 1
ATOM 17663 C C . LYS B 1 567 ? 151.786 206.437 164.233 1.00 600.00 592 LYS B C 1
ATOM 17664 O O . LYS B 1 567 ? 151.977 205.238 164.037 1.00 600.00 592 LYS B O 1
ATOM 17683 N N . CYS B 1 568 ? 151.171 207.216 163.344 1.00 600.00 593 CYS B N 1
ATOM 17684 C CA . CYS B 1 568 ? 150.704 206.758 162.028 1.00 600.00 593 CYS B CA 1
ATOM 17685 C C . CYS B 1 568 ? 151.811 206.842 160.945 1.00 600.00 593 CYS B C 1
ATOM 17686 O O . CYS B 1 568 ? 152.745 207.641 161.091 1.00 600.00 593 CYS B O 1
ATOM 17693 N N . PRO B 1 569 ? 151.761 206.016 159.878 1.00 600.00 594 PRO B N 1
ATOM 17694 C CA . PRO B 1 569 ? 152.830 205.954 158.874 1.00 600.00 594 PRO B CA 1
ATOM 17695 C C . PRO B 1 569 ? 153.139 207.285 158.186 1.00 600.00 594 PRO B C 1
ATOM 17696 O O . PRO B 1 569 ? 152.253 208.103 157.949 1.00 600.00 594 PRO B O 1
ATOM 17707 N N . ASP B 1 570 ? 154.402 207.466 157.808 1.00 600.00 595 ASP B N 1
ATOM 17708 C CA . ASP B 1 570 ? 154.895 208.607 157.026 1.00 600.00 595 ASP B CA 1
ATOM 17709 C C . ASP B 1 570 ? 154.759 208.379 155.515 1.00 600.00 595 ASP B C 1
ATOM 17710 O O . ASP B 1 570 ? 155.018 207.291 154.990 1.00 600.00 595 ASP B O 1
ATOM 17719 N N . ILE B 1 579 ? 151.002 204.275 152.235 1.00 600.00 604 ILE B N 1
ATOM 17720 C CA . ILE B 1 579 ? 150.879 205.712 151.971 1.00 600.00 604 ILE B CA 1
ATOM 17721 C C . ILE B 1 579 ? 151.088 206.551 153.244 1.00 600.00 604 ILE B C 1
ATOM 17722 O O . ILE B 1 579 ? 150.922 206.064 154.363 1.00 600.00 604 ILE B O 1
ATOM 17738 N N . PHE B 1 580 ? 151.440 207.826 153.074 1.00 600.00 605 PHE B N 1
ATOM 17739 C CA . PHE B 1 580 ? 151.563 208.805 154.157 1.00 600.00 605 PHE B CA 1
ATOM 17740 C C . PHE B 1 580 ? 150.173 209.139 154.737 1.00 600.00 605 PHE B C 1
ATOM 17741 O O . PHE B 1 580 ? 149.214 209.307 153.980 1.00 600.00 605 PHE B O 1
ATOM 17758 N N . LYS B 1 581 ? 150.043 209.279 156.063 1.00 600.00 606 LYS B N 1
ATOM 17759 C CA . LYS B 1 581 ? 148.798 209.703 156.725 1.00 600.00 606 LYS B CA 1
ATOM 17760 C C . LYS B 1 581 ? 148.987 210.963 157.570 1.00 600.00 606 LYS B C 1
ATOM 17761 O O . LYS B 1 581 ? 150.041 211.174 158.169 1.00 600.00 606 LYS B O 1
ATOM 17780 N N . TYR B 1 582 ? 147.933 211.771 157.642 1.00 600.00 607 TYR B N 1
ATOM 17781 C CA . TYR B 1 582 ? 147.801 212.887 158.581 1.00 600.00 607 TYR B CA 1
ATOM 17782 C C . TYR B 1 582 ? 146.772 212.524 159.660 1.00 600.00 607 TYR B C 1
ATOM 17783 O O . TYR B 1 582 ? 146.177 211.449 159.603 1.00 600.00 607 TYR B O 1
ATOM 17801 N N . ALA B 1 583 ? 146.538 213.404 160.634 1.00 600.00 608 ALA B N 1
ATOM 17802 C CA . ALA B 1 583 ? 145.546 213.183 161.687 1.00 600.00 608 ALA B CA 1
ATOM 17803 C C . ALA B 1 583 ? 144.819 214.473 162.090 1.00 600.00 608 ALA B C 1
ATOM 17804 O O . ALA B 1 583 ? 145.381 215.568 162.012 1.00 600.00 608 ALA B O 1
ATOM 17811 N N . ASP B 1 584 ? 143.565 214.343 162.517 1.00 600.00 609 ASP B N 1
ATOM 17812 C CA . ASP B 1 584 ? 142.741 215.454 163.011 1.00 600.00 609 ASP B CA 1
ATOM 17813 C C . ASP B 1 584 ? 143.021 215.793 164.503 1.00 600.00 609 ASP B C 1
ATOM 17814 O O . ASP B 1 584 ? 143.830 215.126 165.157 1.00 600.00 609 ASP B O 1
ATOM 17823 N N . PRO B 1 585 ? 142.368 216.823 165.083 1.00 600.00 610 PRO B N 1
ATOM 17824 C CA . PRO B 1 585 ? 142.553 217.193 166.489 1.00 600.00 610 PRO B CA 1
ATOM 17825 C C . PRO B 1 585 ? 142.144 216.124 167.517 1.00 600.00 610 PRO B C 1
ATOM 17826 O O . PRO B 1 585 ? 142.519 216.237 168.682 1.00 600.00 610 PRO B O 1
ATOM 17837 N N . ASP B 1 586 ? 141.428 215.070 167.116 1.00 600.00 611 ASP B N 1
ATOM 17838 C CA . ASP B 1 586 ? 141.073 213.914 167.958 1.00 600.00 611 ASP B CA 1
ATOM 17839 C C . ASP B 1 586 ? 142.037 212.726 167.747 1.00 600.00 611 ASP B C 1
ATOM 17840 O O . ASP B 1 586 ? 141.810 211.626 168.261 1.00 600.00 611 ASP B O 1
ATOM 17849 N N . ARG B 1 587 ? 143.133 212.952 167.009 1.00 600.00 612 ARG B N 1
ATOM 17850 C CA . ARG B 1 587 ? 144.177 211.984 166.651 1.00 600.00 612 ARG B CA 1
ATOM 17851 C C . ARG B 1 587 ? 143.659 210.839 165.767 1.00 600.00 612 ARG B C 1
ATOM 17852 O O . ARG B 1 587 ? 144.183 209.728 165.830 1.00 600.00 612 ARG B O 1
ATOM 17873 N N . GLU B 1 588 ? 142.637 211.082 164.948 1.00 600.00 613 GLU B N 1
ATOM 17874 C CA . GLU B 1 588 ? 142.132 210.122 163.963 1.00 600.00 613 GLU B CA 1
ATOM 17875 C C . GLU B 1 588 ? 142.912 210.245 162.646 1.00 600.00 613 GLU B C 1
ATOM 17876 O O . GLU B 1 588 ? 142.979 211.321 162.053 1.00 600.00 613 GLU B O 1
ATOM 17888 N N . CYS B 1 589 ? 143.526 209.151 162.196 1.00 600.00 614 CYS B N 1
ATOM 17889 C CA . CYS B 1 589 ? 144.419 209.149 161.040 1.00 600.00 614 CYS B CA 1
ATOM 17890 C C . CYS B 1 589 ? 143.709 208.916 159.695 1.00 600.00 614 CYS B C 1
ATOM 17891 O O . CYS B 1 589 ? 142.845 208.043 159.574 1.00 600.00 614 CYS B O 1
ATOM 17898 N N . HIS B 1 590 ? 144.132 209.657 158.664 1.00 600.00 615 HIS B N 1
ATOM 17899 C CA . HIS B 1 590 ? 143.594 209.621 157.297 1.00 600.00 615 HIS B CA 1
ATOM 17900 C C . HIS B 1 590 ? 144.712 209.696 156.237 1.00 600.00 615 HIS B C 1
ATOM 17901 O O . HIS B 1 590 ? 145.726 210.354 156.475 1.00 600.00 615 HIS B O 1
ATOM 17915 N N . PRO B 1 591 ? 144.555 209.069 155.054 1.00 600.00 616 PRO B N 1
ATOM 17916 C CA . PRO B 1 591 ? 145.535 209.146 153.969 1.00 600.00 616 PRO B CA 1
ATOM 17917 C C . PRO B 1 591 ? 145.787 210.566 153.451 1.00 600.00 616 PRO B C 1
ATOM 17918 O O . PRO B 1 591 ? 144.864 211.368 153.314 1.00 600.00 616 PRO B O 1
ATOM 17929 N N . CYS B 1 592 ? 147.045 210.850 153.141 1.00 600.00 617 CYS B N 1
ATOM 17930 C CA . CYS B 1 592 ? 147.497 212.051 152.449 1.00 600.00 617 CYS B CA 1
ATOM 17931 C C . CYS B 1 592 ? 147.563 211.863 150.926 1.00 600.00 617 CYS B C 1
ATOM 17932 O O . CYS B 1 592 ? 147.474 210.751 150.406 1.00 600.00 617 CYS B O 1
ATOM 17939 N N . HIS B 1 593 ? 147.830 212.954 150.204 1.00 600.00 618 HIS B N 1
ATOM 17940 C CA . HIS B 1 593 ? 148.274 212.849 148.812 1.00 600.00 618 HIS B CA 1
ATOM 17941 C C . HIS B 1 593 ? 149.512 211.932 148.701 1.00 600.00 618 HIS B C 1
ATOM 17942 O O . HIS B 1 593 ? 150.407 212.046 149.544 1.00 600.00 618 HIS B O 1
ATOM 17956 N N . PRO B 1 594 ? 149.617 211.044 147.693 1.00 600.00 619 PRO B N 1
ATOM 17957 C CA . PRO B 1 594 ? 150.755 210.131 147.577 1.00 600.00 619 PRO B CA 1
ATOM 17958 C C . PRO B 1 594 ? 152.137 210.801 147.644 1.00 600.00 619 PRO B C 1
ATOM 17959 O O . PRO B 1 594 ? 153.090 210.179 148.117 1.00 600.00 619 PRO B O 1
ATOM 17970 N N . ASN B 1 595 ? 152.270 212.050 147.186 1.00 600.00 620 ASN B N 1
ATOM 17971 C CA . ASN B 1 595 ? 153.554 212.758 147.096 1.00 600.00 620 ASN B CA 1
ATOM 17972 C C . ASN B 1 595 ? 153.957 213.452 148.416 1.00 600.00 620 ASN B C 1
ATOM 17973 O O . ASN B 1 595 ? 154.232 214.651 148.435 1.00 600.00 620 ASN B O 1
ATOM 17984 N N . CYS B 1 596 ? 154.000 212.707 149.526 1.00 600.00 621 CYS B N 1
ATOM 17985 C CA . CYS B 1 596 ? 154.402 213.221 150.843 1.00 600.00 621 CYS B CA 1
ATOM 17986 C C . CYS B 1 596 ? 155.510 212.387 151.503 1.00 600.00 621 CYS B C 1
ATOM 17987 O O . CYS B 1 596 ? 155.481 211.156 151.486 1.00 600.00 621 CYS B O 1
ATOM 17994 N N . THR B 1 597 ? 156.500 213.080 152.078 1.00 600.00 622 THR B N 1
ATOM 17995 C CA . THR B 1 597 ? 157.693 212.488 152.723 1.00 600.00 622 THR B CA 1
ATOM 17996 C C . THR B 1 597 ? 158.027 213.124 154.077 1.00 600.00 622 THR B C 1
ATOM 17997 O O . THR B 1 597 ? 158.312 212.407 155.034 1.00 600.00 622 THR B O 1
ATOM 18008 N N . GLN B 1 598 ? 158.002 214.455 154.180 1.00 600.00 623 GLN B N 1
ATOM 18009 C CA . GLN B 1 598 ? 158.435 215.183 155.383 1.00 600.00 623 GLN B CA 1
ATOM 18010 C C . GLN B 1 598 ? 157.276 215.580 156.317 1.00 600.00 623 GLN B C 1
ATOM 18011 O O . GLN B 1 598 ? 157.467 215.630 157.528 1.00 600.00 623 GLN B O 1
ATOM 18025 N N . GLY B 1 599 ? 156.071 215.807 155.793 1.00 600.00 624 GLY B N 1
ATOM 18026 C CA . GLY B 1 599 ? 154.902 216.247 156.556 1.00 600.00 624 GLY B CA 1
ATOM 18027 C C . GLY B 1 599 ? 153.612 216.340 155.729 1.00 600.00 624 GLY B C 1
ATOM 18028 O O . GLY B 1 599 ? 153.634 216.288 154.498 1.00 600.00 624 GLY B O 1
ATOM 18032 N N . CYS B 1 600 ? 152.475 216.479 156.410 1.00 600.00 625 CYS B N 1
ATOM 18033 C CA . CYS B 1 600 ? 151.135 216.502 155.814 1.00 600.00 625 CYS B CA 1
ATOM 18034 C C . CYS B 1 600 ? 150.057 216.903 156.844 1.00 600.00 625 CYS B C 1
ATOM 18035 O O . CYS B 1 600 ? 150.109 216.462 157.994 1.00 600.00 625 CYS B O 1
ATOM 18042 N N . ASN B 1 601 ? 149.034 217.657 156.420 1.00 600.00 626 ASN B N 1
ATOM 18043 C CA . ASN B 1 601 ? 147.838 217.974 157.219 1.00 600.00 626 ASN B CA 1
ATOM 18044 C C . ASN B 1 601 ? 146.490 217.769 156.481 1.00 600.00 626 ASN B C 1
ATOM 18045 O O . ASN B 1 601 ? 145.471 218.309 156.914 1.00 600.00 626 ASN B O 1
ATOM 18056 N N . GLY B 1 602 ? 146.452 217.004 155.383 1.00 600.00 627 GLY B N 1
ATOM 18057 C CA . GLY B 1 602 ? 145.230 216.792 154.603 1.00 600.00 627 GLY B CA 1
ATOM 18058 C C . GLY B 1 602 ? 145.381 215.846 153.394 1.00 600.00 627 GLY B C 1
ATOM 18059 O O . GLY B 1 602 ? 146.489 215.397 153.084 1.00 600.00 627 GLY B O 1
ATOM 18063 N N . PRO B 1 603 ? 144.265 215.493 152.727 1.00 600.00 628 PRO B N 1
ATOM 18064 C CA . PRO B 1 603 ? 144.214 214.483 151.667 1.00 600.00 628 PRO B CA 1
ATOM 18065 C C . PRO B 1 603 ? 144.681 214.930 150.266 1.00 600.00 628 PRO B C 1
ATOM 18066 O O . PRO B 1 603 ? 144.798 214.070 149.390 1.00 600.00 628 PRO B O 1
ATOM 18077 N N . THR B 1 604 ? 144.942 216.216 149.998 1.00 600.00 629 THR B N 1
ATOM 18078 C CA . THR B 1 604 ? 145.285 216.705 148.641 1.00 600.00 629 THR B CA 1
ATOM 18079 C C . THR B 1 604 ? 146.704 217.286 148.551 1.00 600.00 629 THR B C 1
ATOM 18080 O O . THR B 1 604 ? 147.419 217.367 149.545 1.00 600.00 629 THR B O 1
ATOM 18091 N N . SER B 1 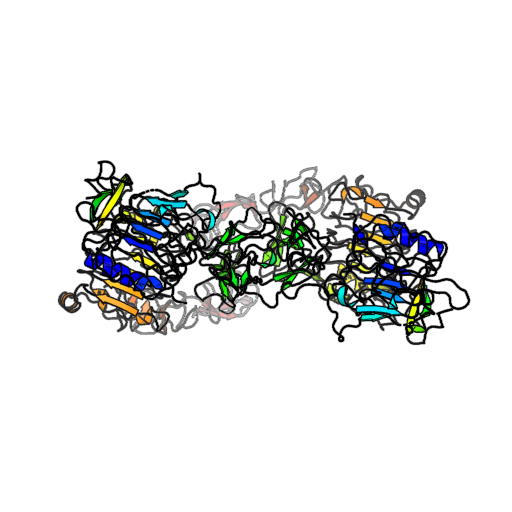605 ? 147.194 217.580 147.343 1.00 600.00 630 SER B N 1
ATOM 18092 C CA . SER B 1 605 ? 148.588 218.000 147.108 1.00 600.00 630 SER B CA 1
ATOM 18093 C C . SER B 1 605 ? 148.994 219.309 147.800 1.00 600.00 630 SER B C 1
ATOM 18094 O O . SER B 1 605 ? 150.109 219.398 148.310 1.00 600.00 630 SER B O 1
ATOM 18102 N N . HIS B 1 606 ? 148.107 220.304 147.903 1.00 600.00 631 HIS B N 1
ATOM 18103 C CA . HIS B 1 606 ? 148.395 221.546 148.634 1.00 600.00 631 HIS B CA 1
ATOM 18104 C C . HIS B 1 606 ? 148.362 221.389 150.169 1.00 600.00 631 HIS B C 1
ATOM 18105 O O . HIS B 1 606 ? 148.733 222.311 150.894 1.00 600.00 631 HIS B O 1
ATOM 18119 N N . ASP B 1 607 ? 147.962 220.223 150.679 1.00 600.00 632 ASP B N 1
ATOM 18120 C CA . ASP B 1 607 ? 147.959 219.871 152.103 1.00 600.00 632 ASP B CA 1
ATOM 18121 C C . ASP B 1 607 ? 149.283 219.233 152.562 1.00 600.00 632 ASP B C 1
ATOM 18122 O O . ASP B 1 607 ? 149.482 218.970 153.746 1.00 600.00 632 ASP B O 1
ATOM 18131 N N . CYS B 1 608 ? 150.186 218.944 151.626 1.00 600.00 633 CYS B N 1
ATOM 18132 C CA . CYS B 1 608 ? 151.468 218.305 151.889 1.00 600.00 633 CYS B CA 1
ATOM 18133 C C . CYS B 1 608 ? 152.521 219.336 152.346 1.00 600.00 633 CYS B C 1
ATOM 18134 O O . CYS B 1 608 ? 152.615 220.425 151.772 1.00 600.00 633 CYS B O 1
ATOM 18141 N N . ILE B 1 609 ? 153.322 219.012 153.365 1.00 600.00 634 ILE B N 1
ATOM 18142 C CA . ILE B 1 609 ? 154.252 219.945 154.024 1.00 600.00 634 ILE B CA 1
ATOM 18143 C C . ILE B 1 609 ? 155.711 219.483 153.854 1.00 600.00 634 ILE B C 1
ATOM 18144 O O . ILE B 1 609 ? 156.026 218.309 154.041 1.00 600.00 634 ILE B O 1
ATOM 18160 N N . TYR B 1 610 ? 156.603 220.419 153.527 1.00 600.00 635 TYR B N 1
ATOM 18161 C CA . TYR B 1 610 ? 158.030 220.186 153.279 1.00 600.00 635 TYR B CA 1
ATOM 18162 C C . TYR B 1 610 ? 158.908 221.081 154.169 1.00 600.00 635 TYR B C 1
ATOM 18163 O O . TYR B 1 610 ? 158.501 222.183 154.546 1.00 600.00 635 TYR B O 1
ATOM 18181 N N . GLY C 2 1 ? 141.906 126.988 108.920 1.00 78.71 64 GLY C N 1
ATOM 18182 C CA . GLY C 2 1 ? 142.769 127.117 110.089 1.00 82.16 64 GLY C CA 1
ATOM 18183 C C . GLY C 2 1 ? 141.993 127.169 111.402 1.00 86.26 64 GLY C C 1
ATOM 18184 O O . GLY C 2 1 ? 140.839 126.749 111.462 1.00 94.27 64 GLY C O 1
ATOM 18190 N N . HIS C 2 2 ? 142.606 127.715 112.452 1.00 81.20 65 HIS C N 1
ATOM 18191 C CA . HIS C 2 2 ? 141.997 127.843 113.791 1.00 79.86 65 HIS C CA 1
ATOM 18192 C C . HIS C 2 2 ? 141.276 129.183 114.033 1.00 84.14 65 HIS C C 1
ATOM 18193 O O . HIS C 2 2 ? 140.786 129.424 115.136 1.00 81.32 65 HIS C O 1
ATOM 18207 N N . PHE C 2 3 ? 141.205 130.066 113.031 1.00 84.09 66 PHE C N 1
ATOM 18208 C CA . PHE C 2 3 ? 140.622 131.410 113.141 1.00 85.19 66 PHE C CA 1
ATOM 18209 C C . PHE C 2 3 ? 139.899 131.911 111.881 1.00 80.92 66 PHE C C 1
ATOM 18210 O O . PHE C 2 3 ? 140.094 131.410 110.777 1.00 81.01 66 PHE C O 1
ATOM 18227 N N . SER C 2 4 ? 139.043 132.915 112.078 1.00 85.00 67 SER C N 1
ATOM 18228 C CA . SER C 2 4 ? 138.207 133.583 111.075 1.00 93.58 67 SER C CA 1
ATOM 18229 C C . SER C 2 4 ? 138.291 135.115 111.205 1.00 90.37 67 SER C C 1
ATOM 18230 O O . SER C 2 4 ? 139.104 135.641 111.970 1.00 88.75 67 SER C O 1
ATOM 18238 N N . ARG C 2 5 ? 137.484 135.849 110.433 1.00 85.88 68 ARG C N 1
ATOM 18239 C CA . ARG C 2 5 ? 137.436 137.318 110.415 1.00 89.93 68 ARG C CA 1
ATOM 18240 C C . ARG C 2 5 ? 136.947 137.882 111.750 1.00 96.62 68 ARG C C 1
ATOM 18241 O O . ARG C 2 5 ? 136.045 137.314 112.363 1.00 96.28 68 ARG C O 1
ATOM 18262 N N . CYS C 2 6 ? 137.503 139.006 112.201 1.00 100.10 69 CYS C N 1
ATOM 18263 C CA . CYS C 2 6 ? 137.107 139.603 113.479 1.00 100.97 69 CYS C CA 1
ATOM 18264 C C . CYS C 2 6 ? 135.646 140.095 113.501 1.00 99.83 69 CYS C C 1
ATOM 18265 O O . CYS C 2 6 ? 135.228 140.793 112.573 1.00 99.66 69 CYS C O 1
ATOM 18272 N N . PRO C 2 7 ? 134.873 139.791 114.563 1.00 98.55 70 PRO C N 1
ATOM 18273 C CA . PRO C 2 7 ? 133.550 140.367 114.802 1.00 103.28 70 PRO C CA 1
ATOM 18274 C C . PRO C 2 7 ? 133.560 141.898 114.876 1.00 103.22 70 PRO C C 1
ATOM 18275 O O . PRO C 2 7 ? 134.556 142.509 115.264 1.00 102.95 70 PRO C O 1
ATOM 18286 N N . LYS C 2 8 ? 132.443 142.541 114.532 1.00 101.93 71 LYS C N 1
ATOM 18287 C CA . LYS C 2 8 ? 132.367 144.007 114.413 1.00 103.16 71 LYS C CA 1
ATOM 18288 C C . LYS C 2 8 ? 132.807 144.787 115.656 1.00 101.97 71 LYS C C 1
ATOM 18289 O O . LYS C 2 8 ? 133.463 145.813 115.505 1.00 102.79 71 LYS C O 1
ATOM 18308 N N . GLN C 2 9 ? 132.559 144.306 116.875 1.00 99.88 72 GLN C N 1
ATOM 18309 C CA . GLN C 2 9 ? 133.005 145.009 118.087 1.00 98.02 72 GLN C CA 1
ATOM 18310 C C . GLN C 2 9 ? 134.541 145.086 118.218 1.00 93.02 72 GLN C C 1
ATOM 18311 O O . GLN C 2 9 ? 135.055 145.835 119.045 1.00 89.97 72 GLN C O 1
ATOM 18325 N N . TYR C 2 10 ? 135.278 144.351 117.382 1.00 94.55 73 TYR C N 1
ATOM 18326 C CA . TYR C 2 10 ? 136.737 144.345 117.297 1.00 94.12 73 TYR C CA 1
ATOM 18327 C C . TYR C 2 10 ? 137.291 145.050 116.038 1.00 92.46 73 TYR C C 1
ATOM 18328 O O . TYR C 2 10 ? 138.488 144.943 115.778 1.00 91.05 73 TYR C O 1
ATOM 18346 N N . LYS C 2 11 ? 136.476 145.781 115.256 1.00 93.64 74 LYS C N 1
ATOM 18347 C CA . LYS C 2 11 ? 136.892 146.445 113.994 1.00 95.43 74 LYS C CA 1
ATOM 18348 C C . LYS C 2 11 ? 138.219 147.205 114.109 1.00 98.35 74 LYS C C 1
ATOM 18349 O O . LYS C 2 11 ? 139.051 147.127 113.207 1.00 100.98 74 LYS C O 1
ATOM 18368 N N . HIS C 2 12 ? 138.402 147.910 115.224 1.00 97.30 75 HIS C N 1
ATOM 18369 C CA . HIS C 2 12 ? 139.575 148.739 115.536 1.00 94.86 75 HIS C CA 1
ATOM 18370 C C . HIS C 2 12 ? 140.452 148.130 116.651 1.00 88.86 75 HIS C C 1
ATOM 18371 O O . HIS C 2 12 ? 141.225 148.839 117.295 1.00 90.38 75 HIS C O 1
ATOM 18385 N N . TYR C 2 13 ? 140.310 146.826 116.928 1.00 82.85 76 TYR C N 1
ATOM 18386 C CA . TYR C 2 13 ? 141.055 146.129 117.985 1.00 75.86 76 TYR C CA 1
ATOM 18387 C C . TYR C 2 13 ? 142.563 146.219 117.827 1.00 73.66 76 TYR C C 1
ATOM 18388 O O . TYR C 2 13 ? 143.287 146.422 118.802 1.00 75.54 76 TYR C O 1
ATOM 18406 N N . CYS C 2 14 ? 143.049 146.081 116.604 1.00 74.45 77 CYS C N 1
ATOM 18407 C CA . CYS C 2 14 ? 144.466 146.053 116.300 1.00 71.32 77 CYS C CA 1
ATOM 18408 C C . CYS C 2 14 ? 144.903 147.327 115.576 1.00 71.05 77 CYS C C 1
ATOM 18409 O O . CYS C 2 14 ? 144.167 147.869 114.753 1.00 78.45 77 CYS C O 1
ATOM 18416 N N . ILE C 2 15 ? 146.092 147.826 115.895 1.00 68.88 78 ILE C N 1
ATOM 18417 C CA . ILE C 2 15 ? 146.637 149.066 115.323 1.00 70.98 78 ILE C CA 1
ATOM 18418 C C . ILE C 2 15 ? 147.924 148.767 114.559 1.00 77.82 78 ILE C C 1
ATOM 18419 O O . ILE C 2 15 ? 148.868 148.223 115.123 1.00 76.28 78 ILE C O 1
ATOM 18435 N N . LYS C 2 16 ? 147.980 149.120 113.268 1.00 74.52 79 LYS C N 1
ATOM 18436 C CA . LYS C 2 16 ? 149.116 148.798 112.380 1.00 71.21 79 LYS C CA 1
ATOM 18437 C C . LYS C 2 16 ? 149.377 147.285 112.291 1.00 70.43 79 LYS C C 1
ATOM 18438 O O . LYS C 2 16 ? 150.487 146.795 112.473 1.00 71.70 79 LYS C O 1
ATOM 18457 N N . GLY C 2 17 ? 148.299 146.553 112.011 1.00 69.16 80 GLY C N 1
ATOM 18458 C CA . GLY C 2 17 ? 148.265 145.105 111.817 1.00 72.72 80 GLY C CA 1
ATOM 18459 C C . GLY C 2 17 ? 146.892 144.612 111.351 1.00 69.26 80 GLY C C 1
ATOM 18460 O O . GLY C 2 17 ? 145.947 145.393 111.256 1.00 69.27 80 GLY C O 1
ATOM 18464 N N . ARG C 2 18 ? 146.774 143.316 111.056 1.00 69.91 81 ARG C N 1
ATOM 18465 C CA . ARG C 2 18 ? 145.549 142.653 110.586 1.00 69.86 81 ARG C CA 1
ATOM 18466 C C . ARG C 2 18 ? 144.978 141.763 111.683 1.00 75.60 81 ARG C C 1
ATOM 18467 O O . ARG C 2 18 ? 145.650 140.844 112.144 1.00 79.39 81 ARG C O 1
ATOM 18488 N N . CYS C 2 19 ? 143.732 141.993 112.071 1.00 73.50 82 CYS C N 1
ATOM 18489 C CA . CYS C 2 19 ? 143.059 141.259 113.144 1.00 72.60 82 CYS C CA 1
ATOM 18490 C C . CYS C 2 19 ? 142.624 139.843 112.701 1.00 71.98 82 CYS C C 1
ATOM 18491 O O . CYS C 2 19 ? 142.078 139.681 111.610 1.00 79.29 82 CYS C O 1
ATOM 18498 N N . ARG C 2 20 ? 142.795 138.815 113.540 1.00 66.85 83 ARG C N 1
ATOM 18499 C CA . ARG C 2 20 ? 142.264 137.457 113.311 1.00 68.66 83 ARG C CA 1
ATOM 18500 C C . ARG C 2 20 ? 141.528 136.941 114.554 1.00 75.28 83 ARG C C 1
ATOM 18501 O O . ARG C 2 20 ? 141.946 137.222 115.673 1.00 76.48 83 ARG C O 1
ATOM 18522 N N . PHE C 2 21 ? 140.448 136.179 114.411 1.00 78.96 84 PHE C N 1
ATOM 18523 C CA . PHE C 2 21 ? 139.629 135.735 115.549 1.00 77.75 84 PHE C CA 1
ATOM 18524 C C . PHE C 2 21 ? 139.731 134.228 115.763 1.00 75.39 84 PHE C C 1
ATOM 18525 O O . PHE C 2 21 ? 139.318 133.440 114.918 1.00 77.67 84 PHE C O 1
ATOM 18542 N N . VAL C 2 22 ? 140.297 133.825 116.897 1.00 72.87 85 VAL C N 1
ATOM 18543 C CA . VAL C 2 22 ? 140.581 132.438 117.274 1.00 69.53 85 VAL C CA 1
ATOM 18544 C C . VAL C 2 22 ? 139.300 131.794 117.781 1.00 77.05 85 VAL C C 1
ATOM 18545 O O . VAL C 2 22 ? 138.836 132.112 118.873 1.00 79.52 85 VAL C O 1
ATOM 18558 N N . VAL C 2 23 ? 138.685 130.913 116.993 1.00 76.57 86 VAL C N 1
ATOM 18559 C CA . VAL C 2 23 ? 137.306 130.447 117.225 1.00 75.94 86 VAL C CA 1
ATOM 18560 C C . VAL C 2 23 ? 137.199 129.528 118.438 1.00 77.34 86 VAL C C 1
ATOM 18561 O O . VAL C 2 23 ? 136.354 129.762 119.294 1.00 79.45 86 VAL C O 1
ATOM 18574 N N . ALA C 2 24 ? 138.103 128.560 118.588 1.00 79.75 87 ALA C N 1
ATOM 18575 C CA . ALA C 2 24 ? 138.112 127.604 119.704 1.00 77.93 87 ALA C CA 1
ATOM 18576 C C . ALA C 2 24 ? 138.247 128.247 121.104 1.00 77.22 87 ALA C C 1
ATOM 18577 O O . ALA C 2 24 ? 137.816 127.665 122.095 1.00 79.55 87 ALA C O 1
ATOM 18584 N N . GLU C 2 25 ? 138.831 129.443 121.195 1.00 75.02 88 GLU C N 1
ATOM 18585 C CA . GLU C 2 25 ? 138.981 130.257 122.409 1.00 76.43 88 GLU C CA 1
ATOM 18586 C C . GLU C 2 25 ? 138.172 131.563 122.355 1.00 77.60 88 GLU C C 1
ATOM 18587 O O . GLU C 2 25 ? 138.264 132.386 123.261 1.00 80.43 88 GLU C O 1
ATOM 18599 N N . GLN C 2 26 ? 137.382 131.782 121.302 1.00 77.82 89 GLN C N 1
ATOM 18600 C CA . GLN C 2 26 ? 136.607 133.002 121.057 1.00 84.89 89 GLN C CA 1
ATOM 18601 C C . GLN C 2 26 ? 137.380 134.316 121.336 1.00 84.61 89 GLN C C 1
ATOM 18602 O O . GLN C 2 26 ? 136.854 135.243 121.949 1.00 85.10 89 GLN C O 1
ATOM 18616 N N . THR C 2 27 ? 138.652 134.396 120.936 1.00 79.48 90 THR C N 1
ATOM 18617 C CA . THR C 2 27 ? 139.572 135.480 121.333 1.00 74.47 90 THR C CA 1
ATOM 18618 C C . THR C 2 27 ? 140.287 136.090 120.135 1.00 77.55 90 THR C C 1
ATOM 18619 O O . THR C 2 27 ? 140.904 135.344 119.377 1.00 81.05 90 THR C O 1
ATOM 18630 N N . PRO C 2 28 ? 140.294 137.419 119.934 1.00 78.48 91 PRO C N 1
ATOM 18631 C CA . PRO C 2 28 ? 141.050 138.028 118.853 1.00 73.56 91 PRO C CA 1
ATOM 18632 C C . PRO C 2 28 ? 142.550 138.017 119.147 1.00 69.18 91 PRO C C 1
ATOM 18633 O O . PRO C 2 28 ? 142.996 138.141 120.284 1.00 68.52 91 PRO C O 1
ATOM 18644 N N . SER C 2 29 ? 143.340 137.917 118.086 1.00 70.06 92 SER C N 1
ATOM 18645 C CA . SER C 2 29 ? 144.784 138.131 118.058 1.00 67.93 92 SER C CA 1
ATOM 18646 C C . SER C 2 29 ? 145.122 138.899 116.782 1.00 70.98 92 SER C C 1
ATOM 18647 O O . SER C 2 29 ? 144.271 139.011 115.898 1.00 76.34 92 SER C O 1
ATOM 18655 N N . CYS C 2 30 ? 146.311 139.478 116.670 1.00 59.79 93 CYS C N 1
ATOM 18656 C CA . CYS C 2 30 ? 146.643 140.263 115.494 1.00 57.59 93 CYS C CA 1
ATOM 18657 C C . CYS C 2 30 ? 147.994 139.861 114.903 1.00 59.00 93 CYS C C 1
ATOM 18658 O O . CYS C 2 30 ? 148.916 139.511 115.635 1.00 64.19 93 CYS C O 1
ATOM 18665 N N . VAL C 2 31 ? 148.116 139.891 113.581 1.00 57.29 94 VAL C N 1
ATOM 18666 C CA . VAL C 2 31 ? 149.380 139.704 112.866 1.00 55.02 94 VAL C CA 1
ATOM 18667 C C . VAL C 2 31 ? 149.927 141.074 112.519 1.00 57.69 94 VAL C C 1
ATOM 18668 O O . VAL C 2 31 ? 149.303 141.825 111.775 1.00 64.78 94 VAL C O 1
ATOM 18681 N N . CYS C 2 32 ? 151.053 141.461 113.097 1.00 57.54 95 CYS C N 1
ATOM 18682 C CA . CYS C 2 32 ? 151.495 142.844 113.041 1.00 57.92 95 CYS C CA 1
ATOM 18683 C C . CYS C 2 32 ? 152.144 143.241 111.711 1.00 67.13 95 CYS C C 1
ATOM 18684 O O . CYS C 2 32 ? 152.782 142.426 111.047 1.00 70.57 95 CYS C O 1
ATOM 18691 N N . ASP C 2 33 ? 152.052 144.518 111.345 1.00 71.03 96 ASP C N 1
ATOM 18692 C CA . ASP C 2 33 ? 152.874 145.045 110.256 1.00 75.48 96 ASP C CA 1
ATOM 18693 C C . ASP C 2 33 ? 154.368 145.019 110.625 1.00 81.60 96 ASP C C 1
ATOM 18694 O O . ASP C 2 33 ? 154.753 144.974 111.791 1.00 80.31 96 ASP C O 1
ATOM 18703 N N . GLU C 2 34 ? 155.228 145.068 109.619 1.00 83.87 97 GLU C N 1
ATOM 18704 C CA . GLU C 2 34 ? 156.677 144.998 109.786 1.00 87.63 97 GLU C CA 1
ATOM 18705 C C . GLU C 2 34 ? 157.202 146.019 110.814 1.00 84.17 97 GLU C C 1
ATOM 18706 O O . GLU C 2 34 ? 156.961 147.221 110.701 1.00 80.94 97 GLU C O 1
ATOM 18718 N N . GLY C 2 35 ? 157.942 145.552 111.821 1.00 82.78 98 GLY C N 1
ATOM 18719 C CA . GLY C 2 35 ? 158.543 146.404 112.852 1.00 80.17 98 GLY C CA 1
ATOM 18720 C C . GLY C 2 35 ? 157.665 146.709 114.072 1.00 71.20 98 GLY C C 1
ATOM 18721 O O . GLY C 2 35 ? 158.083 147.500 114.913 1.00 70.77 98 GLY C O 1
ATOM 18725 N N . TYR C 2 36 ? 156.489 146.099 114.218 1.00 65.90 99 TYR C N 1
ATOM 18726 C CA . TYR C 2 36 ? 155.560 146.300 115.340 1.00 61.48 99 TYR C CA 1
ATOM 18727 C C . TYR C 2 36 ? 155.321 145.023 116.163 1.00 62.63 99 TYR C C 1
ATOM 18728 O O . TYR C 2 36 ? 155.299 143.927 115.619 1.00 66.57 99 TYR C O 1
ATOM 18746 N N . ILE C 2 37 ? 155.213 145.153 117.485 1.00 58.03 100 ILE C N 1
ATOM 18747 C CA . ILE C 2 37 ? 154.947 144.072 118.456 1.00 53.78 100 ILE C CA 1
ATOM 18748 C C . ILE C 2 37 ? 153.896 144.478 119.494 1.00 55.81 100 ILE C C 1
ATOM 18749 O O . ILE C 2 37 ? 153.458 145.625 119.520 1.00 62.15 100 ILE C O 1
ATOM 18765 N N . GLY C 2 38 ? 153.510 143.554 120.380 1.00 55.57 101 GLY C N 1
ATOM 18766 C CA . GLY C 2 38 ? 152.525 143.776 121.445 1.00 53.89 101 GLY C CA 1
ATOM 18767 C C . GLY C 2 38 ? 151.151 143.217 121.101 1.00 59.05 101 GLY C C 1
ATOM 18768 O O . GLY C 2 38 ? 150.873 142.926 119.944 1.00 64.74 101 GLY C O 1
ATOM 18772 N N . ALA C 2 39 ? 150.293 143.010 122.101 1.00 57.32 102 ALA C N 1
ATOM 18773 C CA . ALA C 2 39 ? 149.013 142.326 121.899 1.00 58.95 102 ALA C CA 1
ATOM 18774 C C . ALA C 2 39 ? 148.109 142.935 120.815 1.00 57.13 102 ALA C C 1
ATOM 18775 O O . ALA C 2 39 ? 147.464 142.181 120.091 1.00 59.42 102 ALA C O 1
ATOM 18782 N N . ARG C 2 40 ? 148.088 144.264 120.650 1.00 57.07 103 ARG C N 1
ATOM 18783 C CA . ARG C 2 40 ? 147.346 144.980 119.598 1.00 61.23 103 ARG C CA 1
ATOM 18784 C C . ARG C 2 40 ? 148.271 145.594 118.529 1.00 60.23 103 ARG C C 1
ATOM 18785 O O . ARG C 2 40 ? 147.851 146.473 117.780 1.00 63.67 103 ARG C O 1
ATOM 18806 N N . CYS C 2 41 ? 149.523 145.142 118.456 1.00 57.50 104 CYS C N 1
ATOM 18807 C CA . CYS C 2 41 ? 150.585 145.665 117.589 1.00 53.52 104 CYS C CA 1
ATOM 18808 C C . CYS C 2 41 ? 150.886 147.160 117.770 1.00 59.51 104 CYS C C 1
ATOM 18809 O O . CYS C 2 41 ? 151.395 147.813 116.866 1.00 64.91 104 CYS C O 1
ATOM 18816 N N . GLU C 2 42 ? 150.585 147.732 118.932 1.00 56.11 105 GLU C N 1
ATOM 18817 C CA . GLU C 2 42 ? 150.664 149.169 119.171 1.00 52.30 105 GLU C CA 1
ATOM 18818 C C . GLU C 2 42 ? 152.080 149.717 119.470 1.00 52.55 105 GLU C C 1
ATOM 18819 O O . GLU C 2 42 ? 152.253 150.933 119.508 1.00 53.59 105 GLU C O 1
ATOM 18831 N N . ARG C 2 43 ? 153.100 148.871 119.675 1.00 50.40 106 ARG C N 1
ATOM 18832 C CA . ARG C 2 43 ? 154.476 149.279 120.016 1.00 47.19 106 ARG C CA 1
ATOM 18833 C C . ARG C 2 43 ? 155.467 148.971 118.898 1.00 57.46 106 ARG C C 1
ATOM 18834 O O . ARG C 2 43 ? 155.345 147.949 118.231 1.00 59.84 106 ARG C O 1
ATOM 18855 N N . VAL C 2 44 ? 156.484 149.811 118.737 1.00 60.24 107 VAL C N 1
ATOM 18856 C CA . VAL C 2 44 ? 157.574 149.614 117.763 1.00 57.97 107 VAL C CA 1
ATOM 18857 C C . VAL C 2 44 ? 158.611 148.623 118.284 1.00 60.52 107 VAL C C 1
ATOM 18858 O O . VAL C 2 44 ? 159.022 148.687 119.438 1.00 63.52 107 VAL C O 1
ATOM 18871 N N . ASP C 2 45 ? 159.073 147.705 117.442 1.00 63.62 108 ASP C N 1
ATOM 18872 C CA . ASP C 2 45 ? 160.016 146.650 117.808 1.00 66.57 108 ASP C CA 1
ATOM 18873 C C . ASP C 2 45 ? 161.478 147.119 117.804 1.00 73.56 108 ASP C C 1
ATOM 18874 O O . ASP C 2 45 ? 162.060 147.389 116.749 1.00 78.57 108 ASP C O 1
ATOM 18883 N N . LEU C 2 46 ? 162.116 147.161 118.976 1.00 74.48 109 LEU C N 1
ATOM 18884 C CA . LEU C 2 46 ? 163.520 147.559 119.107 1.00 74.44 109 LEU C CA 1
ATOM 18885 C C . LEU C 2 46 ? 164.507 146.598 118.435 1.00 84.11 109 LEU C C 1
ATOM 18886 O O . LEU C 2 46 ? 165.635 146.991 118.145 1.00 90.37 109 LEU C O 1
ATOM 18902 N N . PHE C 2 47 ? 164.137 145.342 118.192 1.00 81.56 110 PHE C N 1
ATOM 18903 C CA . PHE C 2 47 ? 165.064 144.358 117.625 1.00 84.76 110 PHE C CA 1
ATOM 18904 C C . PHE C 2 47 ? 165.078 144.368 116.087 1.00 86.29 110 PHE C C 1
ATOM 18905 O O . PHE C 2 47 ? 165.876 143.659 115.474 1.00 94.53 110 PHE C O 1
ATOM 18922 N N . TYR C 2 48 ? 164.249 145.201 115.457 1.00 86.73 111 TYR C N 1
ATOM 18923 C CA . TYR C 2 48 ? 164.154 145.309 114.004 1.00 93.99 111 TYR C CA 1
ATOM 18924 C C . TYR C 2 48 ? 165.424 145.897 113.383 1.00 100.38 111 TYR C C 1
ATOM 18925 O O . TYR C 2 48 ? 165.993 145.328 112.448 1.00 106.34 111 TYR C O 1
ATOM 18943 N N . GLY D 2 1 ? 176.643 128.042 213.931 1.00 87.55 64 GLY D N 1
ATOM 18944 C CA . GLY D 2 1 ? 175.921 128.174 212.669 1.00 81.58 64 GLY D CA 1
ATOM 18945 C C . GLY D 2 1 ? 176.837 128.413 211.464 1.00 83.79 64 GLY D C 1
ATOM 18946 O O . GLY D 2 1 ? 178.037 128.147 211.510 1.00 85.69 64 GLY D O 1
ATOM 18952 N N . HIS D 2 2 ? 176.279 128.931 210.370 1.00 78.87 65 HIS D N 1
ATOM 18953 C CA . HIS D 2 2 ? 177.009 129.209 209.117 1.00 76.98 65 HIS D CA 1
ATOM 18954 C C . HIS D 2 2 ? 177.678 130.592 209.045 1.00 72.50 65 HIS D C 1
ATOM 18955 O O . HIS D 2 2 ? 178.299 130.921 208.035 1.00 72.18 65 HIS D O 1
ATOM 18969 N N . PHE D 2 3 ? 177.515 131.428 210.065 1.00 64.93 66 PHE D N 1
ATOM 18970 C CA . PHE D 2 3 ? 177.855 132.847 210.006 1.00 62.89 66 PHE D CA 1
ATOM 18971 C C . PHE D 2 3 ? 179.027 133.243 210.909 1.00 67.48 66 PHE D C 1
ATOM 18972 O O . PHE D 2 3 ? 179.218 132.661 211.973 1.00 70.65 66 PHE D O 1
ATOM 18989 N N . SER D 2 4 ? 179.779 134.275 210.520 1.00 73.42 67 SER D N 1
ATOM 18990 C CA . SER D 2 4 ? 180.821 134.908 211.347 1.00 78.51 67 SER D CA 1
ATOM 18991 C C . SER D 2 4 ? 180.783 136.441 211.268 1.00 75.98 67 SER D C 1
ATOM 18992 O O . SER D 2 4 ? 179.999 137.026 210.519 1.00 73.83 67 SER D O 1
ATOM 19000 N N . ARG D 2 5 ? 181.617 137.104 212.074 1.00 80.11 68 ARG D N 1
ATOM 19001 C CA . ARG D 2 5 ? 181.779 138.566 212.106 1.00 87.29 68 ARG D CA 1
ATOM 19002 C C . ARG D 2 5 ? 182.308 139.099 210.768 1.00 81.63 68 ARG D C 1
ATOM 19003 O O . ARG D 2 5 ? 183.242 138.542 210.198 1.00 81.36 68 ARG D O 1
ATOM 19024 N N . CYS D 2 6 ? 181.726 140.182 210.266 1.00 79.21 69 CYS D N 1
ATOM 19025 C CA . CYS D 2 6 ? 182.102 140.759 208.977 1.00 75.79 69 CYS D CA 1
ATOM 19026 C C . CYS D 2 6 ? 183.528 141.355 208.965 1.00 73.86 69 CYS D C 1
ATOM 19027 O O . CYS D 2 6 ? 183.846 142.161 209.841 1.00 76.74 69 CYS D O 1
ATOM 19034 N N . PRO D 2 7 ? 184.383 141.007 207.979 1.00 77.66 70 PRO D N 1
ATOM 19035 C CA . PRO D 2 7 ? 185.706 141.613 207.790 1.00 81.11 70 PRO D CA 1
ATOM 19036 C C . PRO D 2 7 ? 185.676 143.139 207.620 1.00 79.57 70 PRO D C 1
ATOM 19037 O O . PRO D 2 7 ? 184.695 143.700 207.131 1.00 78.11 70 PRO D O 1
ATOM 19048 N N . LYS D 2 8 ? 186.764 143.822 207.992 1.00 76.34 71 LYS D N 1
ATOM 19049 C CA . LYS D 2 8 ? 186.829 145.289 208.023 1.00 76.10 71 LYS D CA 1
ATOM 19050 C C . LYS D 2 8 ? 186.341 145.975 206.749 1.00 71.97 71 LYS D C 1
ATOM 19051 O O . LYS D 2 8 ? 185.641 146.978 206.836 1.00 74.66 71 LYS D O 1
ATOM 19070 N N . GLN D 2 9 ? 186.635 145.455 205.564 1.00 69.82 72 GLN D N 1
ATOM 19071 C CA . GLN D 2 9 ? 186.198 146.093 204.316 1.00 75.87 72 GLN D CA 1
ATOM 19072 C C . GLN D 2 9 ? 184.667 146.105 204.121 1.00 72.44 72 GLN D C 1
ATOM 19073 O O . GLN D 2 9 ? 184.170 146.801 203.240 1.00 69.42 72 GLN D O 1
ATOM 19087 N N . TYR D 2 10 ? 183.900 145.410 204.965 1.00 69.97 73 TYR D N 1
ATOM 19088 C CA . TYR D 2 10 ? 182.436 145.422 204.958 1.00 66.86 73 TYR D CA 1
ATOM 19089 C C . TYR D 2 10 ? 181.815 146.291 206.071 1.00 66.01 73 TYR D C 1
ATOM 19090 O O . TYR D 2 10 ? 180.603 146.266 206.263 1.00 64.53 73 TYR D O 1
ATOM 19108 N N . LYS D 2 11 ? 182.611 147.058 206.824 1.00 65.94 74 LYS D N 1
ATOM 19109 C CA . LYS D 2 11 ? 182.127 147.880 207.976 1.00 67.18 74 LYS D CA 1
ATOM 19110 C C . LYS D 2 11 ? 180.840 148.654 207.646 1.00 67.62 74 LYS D C 1
ATOM 19111 O O . LYS D 2 11 ? 179.922 148.620 208.488 1.00 72.40 74 LYS D O 1
ATOM 19130 N N . HIS D 2 12 ? 180.768 149.315 206.488 1.00 67.44 75 HIS D N 1
ATOM 19131 C CA . HIS D 2 12 ? 179.627 150.134 206.049 1.00 66.68 75 HIS D CA 1
ATOM 19132 C C . HIS D 2 12 ? 178.791 149.452 204.945 1.00 62.21 75 HIS D C 1
ATOM 19133 O O . HIS D 2 12 ? 178.079 150.106 204.180 1.00 59.19 75 HIS D O 1
ATOM 19147 N N . TYR D 2 13 ? 178.886 148.126 204.820 1.00 59.98 76 TYR D N 1
ATOM 19148 C CA . TYR D 2 13 ? 178.104 147.360 203.848 1.00 55.63 76 TYR D CA 1
ATOM 19149 C C . TYR D 2 13 ? 176.604 147.462 204.143 1.00 55.22 76 TYR D C 1
ATOM 19150 O O . TYR D 2 13 ? 175.833 147.812 203.253 1.00 53.74 76 TYR D O 1
ATOM 19168 N N . CYS D 2 14 ? 176.196 147.229 205.393 1.00 52.75 77 CYS D N 1
ATOM 19169 C CA . CYS D 2 14 ? 174.809 147.336 205.829 1.00 45.94 77 CYS D CA 1
ATOM 19170 C C . CYS D 2 14 ? 174.421 148.764 206.222 1.00 46.36 77 CYS D C 1
ATOM 19171 O O . CYS D 2 14 ? 175.148 149.429 206.950 1.00 49.49 77 CYS D O 1
ATOM 19178 N N . ILE D 2 15 ? 173.232 149.189 205.794 1.00 46.67 78 ILE D N 1
ATOM 19179 C CA . ILE D 2 15 ? 172.589 150.460 206.136 1.00 43.89 78 ILE D CA 1
ATOM 19180 C C . ILE D 2 15 ? 171.246 150.143 206.817 1.00 48.12 78 ILE D C 1
ATOM 19181 O O . ILE D 2 15 ? 170.429 149.444 206.238 1.00 48.13 78 ILE D O 1
ATOM 19197 N N . LYS D 2 16 ? 170.997 150.629 208.042 1.00 44.37 79 LYS D N 1
ATOM 19198 C CA . LYS D 2 16 ? 169.807 150.272 208.847 1.00 44.82 79 LYS D CA 1
ATOM 19199 C C . LYS D 2 16 ? 169.637 148.752 209.046 1.00 44.30 79 LYS D C 1
ATOM 19200 O O . LYS D 2 16 ? 168.574 148.185 208.818 1.00 51.61 79 LYS D O 1
ATOM 19219 N N . GLY D 2 17 ? 170.689 148.069 209.481 1.00 39.79 80 GLY D N 1
ATOM 19220 C CA . GLY D 2 17 ? 170.683 146.624 209.732 1.00 41.75 80 GLY D CA 1
ATOM 19221 C C . GLY D 2 17 ? 172.008 146.115 210.295 1.00 42.14 80 GLY D C 1
ATOM 19222 O O . GLY D 2 17 ? 172.961 146.881 210.418 1.00 47.44 80 GLY D O 1
ATOM 19226 N N . ARG D 2 18 ? 172.094 144.827 210.630 1.00 46.12 81 ARG D N 1
ATOM 19227 C CA . ARG D 2 18 ? 173.294 144.191 211.201 1.00 50.11 81 ARG D CA 1
ATOM 19228 C C . ARG D 2 18 ? 173.985 143.284 210.186 1.00 53.55 81 ARG D C 1
ATOM 19229 O O . ARG D 2 18 ? 173.342 142.456 209.550 1.00 57.44 81 ARG D O 1
ATOM 19250 N N . CYS D 2 19 ? 175.294 143.422 210.030 1.00 51.90 82 CYS D N 1
ATOM 19251 C CA . CYS D 2 19 ? 176.077 142.626 209.091 1.00 49.85 82 CYS D CA 1
ATOM 19252 C C . CYS D 2 19 ? 176.443 141.253 209.664 1.00 53.66 82 CYS D C 1
ATOM 19253 O O . CYS D 2 19 ? 176.902 141.163 210.801 1.00 61.41 82 CYS D O 1
ATOM 19260 N N . ARG D 2 20 ? 176.298 140.190 208.872 1.00 55.22 83 ARG D N 1
ATOM 19261 C CA . ARG D 2 20 ? 176.847 138.845 209.116 1.00 58.01 83 ARG D CA 1
ATOM 19262 C C . ARG D 2 20 ? 177.624 138.396 207.887 1.00 60.05 83 ARG D C 1
ATOM 19263 O O . ARG D 2 20 ? 177.290 138.793 206.775 1.00 59.18 83 ARG D O 1
ATOM 19284 N N . PHE D 2 21 ? 178.614 137.531 208.047 1.00 64.16 84 PHE D N 1
ATOM 19285 C CA . PHE D 2 21 ? 179.384 136.996 206.929 1.00 64.35 84 PHE D CA 1
ATOM 19286 C C . PHE D 2 21 ? 179.121 135.503 206.758 1.00 68.33 84 PHE D C 1
ATOM 19287 O O . PHE D 2 21 ? 179.180 134.752 207.724 1.00 69.44 84 PHE D O 1
ATOM 19304 N N . VAL D 2 22 ? 178.783 135.080 205.542 1.00 60.84 85 VAL D N 1
ATOM 19305 C CA . VAL D 2 22 ? 178.502 133.689 205.192 1.00 52.42 85 VAL D CA 1
ATOM 19306 C C . VAL D 2 22 ? 179.812 133.040 204.795 1.00 57.11 85 VAL D C 1
ATOM 19307 O O . VAL D 2 22 ? 180.360 133.334 203.737 1.00 63.42 85 VAL D O 1
ATOM 19320 N N . VAL D 2 23 ? 180.385 132.222 205.675 1.00 60.62 86 VAL D N 1
ATOM 19321 C CA . VAL D 2 23 ? 181.795 131.799 205.566 1.00 64.31 86 VAL D CA 1
ATOM 19322 C C . VAL D 2 23 ? 182.054 130.859 204.391 1.00 65.70 86 VAL D C 1
ATOM 19323 O O . VAL D 2 23 ? 182.990 131.080 203.624 1.00 64.70 86 VAL D O 1
ATOM 19336 N N . ALA D 2 24 ? 181.192 129.868 204.172 1.00 67.86 87 ALA D N 1
ATOM 19337 C CA . ALA D 2 24 ? 181.365 128.899 203.094 1.00 69.72 87 ALA D CA 1
ATOM 19338 C C . ALA D 2 24 ? 181.407 129.539 201.693 1.00 64.25 87 ALA D C 1
ATOM 19339 O O . ALA D 2 24 ? 182.138 129.070 200.827 1.00 69.75 87 ALA D O 1
ATOM 19346 N N . GLU D 2 25 ? 180.679 130.633 201.475 1.00 60.86 88 GLU D N 1
ATOM 19347 C CA . GLU D 2 25 ? 180.628 131.373 200.211 1.00 61.53 88 GLU D CA 1
ATOM 19348 C C . GLU D 2 25 ? 181.433 132.673 200.234 1.00 64.03 88 GLU D C 1
ATOM 19349 O O . GLU D 2 25 ? 181.404 133.421 199.260 1.00 64.81 88 GLU D O 1
ATOM 19361 N N . GLN D 2 26 ? 182.130 132.980 201.331 1.00 62.23 89 GLN D N 1
ATOM 19362 C CA . GLN D 2 26 ? 182.921 134.201 201.481 1.00 60.33 89 GLN D CA 1
ATOM 19363 C C . GLN D 2 26 ? 182.154 135.444 200.993 1.00 58.14 89 GLN D C 1
ATOM 19364 O O . GLN D 2 26 ? 182.628 136.180 200.133 1.00 60.90 89 GLN D O 1
ATOM 19378 N N . THR D 2 27 ? 180.917 135.623 201.464 1.00 59.92 90 THR D N 1
ATOM 19379 C CA . THR D 2 27 ? 180.009 136.710 201.055 1.00 56.30 90 THR D CA 1
ATOM 19380 C C . THR D 2 27 ? 179.209 137.226 202.253 1.00 59.38 90 THR D C 1
ATOM 19381 O O . THR D 2 27 ? 178.856 136.428 203.120 1.00 64.88 90 THR D O 1
ATOM 19392 N N . PRO D 2 28 ? 178.882 138.521 202.351 1.00 53.34 91 PRO D N 1
ATOM 19393 C CA . PRO D 2 28 ? 178.053 139.042 203.432 1.00 55.23 91 PRO D CA 1
ATOM 19394 C C . PRO D 2 28 ? 176.568 138.677 203.280 1.00 55.33 91 PRO D C 1
ATOM 19395 O O . PRO D 2 28 ? 176.052 138.563 202.173 1.00 56.72 91 PRO D O 1
ATOM 19406 N N . SER D 2 29 ? 175.856 138.575 204.401 1.00 50.86 92 SER D N 1
ATOM 19407 C CA . SER D 2 29 ? 174.395 138.512 204.496 1.00 46.16 92 SER D CA 1
ATOM 19408 C C . SER D 2 29 ? 173.932 139.536 205.527 1.00 53.26 92 SER D C 1
ATOM 19409 O O . SER D 2 29 ? 174.310 139.437 206.690 1.00 57.67 92 SER D O 1
ATOM 19417 N N . CYS D 2 30 ? 173.123 140.506 205.119 1.00 47.00 93 CYS D N 1
ATOM 19418 C CA . CYS D 2 30 ? 172.734 141.612 205.985 1.00 39.48 93 CYS D CA 1
ATOM 19419 C C . CYS D 2 30 ? 171.360 141.358 206.613 1.00 43.83 93 CYS D C 1
ATOM 19420 O O . CYS D 2 30 ? 170.432 140.987 205.894 1.00 52.17 93 CYS D O 1
ATOM 19427 N N . VAL D 2 31 ? 171.189 141.537 207.927 1.00 43.34 94 VAL D N 1
ATOM 19428 C CA . VAL D 2 31 ? 169.894 141.365 208.613 1.00 40.88 94 VAL D CA 1
ATOM 19429 C C . VAL D 2 31 ? 169.250 142.725 208.845 1.00 44.72 94 VAL D C 1
ATOM 19430 O O . VAL D 2 31 ? 169.828 143.575 209.521 1.00 49.26 94 VAL D O 1
ATOM 19443 N N . CYS D 2 32 ? 168.081 142.969 208.252 1.00 42.17 95 CYS D N 1
ATOM 19444 C CA . CYS D 2 32 ? 167.469 144.291 208.239 1.00 40.92 95 CYS D CA 1
ATOM 19445 C C . CYS D 2 32 ? 166.734 144.647 209.530 1.00 47.56 95 CYS D C 1
ATOM 19446 O O . CYS D 2 32 ? 166.166 143.803 210.212 1.00 50.00 95 CYS D O 1
ATOM 19453 N N . ASP D 2 33 ? 166.730 145.941 209.834 1.00 53.01 96 ASP D N 1
ATOM 19454 C CA . ASP D 2 33 ? 165.952 146.549 210.906 1.00 52.14 96 ASP D CA 1
ATOM 19455 C C . ASP D 2 33 ? 164.450 146.627 210.560 1.00 60.41 96 ASP D C 1
ATOM 19456 O O . ASP D 2 33 ? 164.021 146.247 209.470 1.00 61.73 96 ASP D O 1
ATOM 19465 N N . GLU D 2 34 ? 163.627 147.133 211.478 1.00 66.04 97 GLU D N 1
ATOM 19466 C CA . GLU D 2 34 ? 162.171 147.218 211.353 1.00 68.73 97 GLU D CA 1
ATOM 19467 C C . GLU D 2 34 ? 161.705 147.995 210.105 1.00 62.74 97 GLU D C 1
ATOM 19468 O O . GLU D 2 34 ? 161.924 149.200 209.990 1.00 59.37 97 GLU D O 1
ATOM 19480 N N . GLY D 2 35 ? 161.007 147.321 209.191 1.00 63.68 98 GLY D N 1
ATOM 19481 C CA . GLY D 2 35 ? 160.456 147.945 207.986 1.00 64.24 98 GLY D CA 1
ATOM 19482 C C . GLY D 2 35 ? 161.444 148.167 206.839 1.00 55.13 98 GLY D C 1
ATOM 19483 O O . GLY D 2 35 ? 161.128 148.909 205.916 1.00 55.22 98 GLY D O 1
ATOM 19487 N N . TYR D 2 36 ? 162.624 147.538 206.861 1.00 50.80 99 TYR D N 1
ATOM 19488 C CA . TYR D 2 36 ? 163.649 147.668 205.819 1.00 47.53 99 TYR D CA 1
ATOM 19489 C C . TYR D 2 36 ? 163.937 146.358 205.063 1.00 47.69 99 TYR D C 1
ATOM 19490 O O . TYR D 2 36 ? 163.899 145.273 205.627 1.00 50.75 99 TYR D O 1
ATOM 19508 N N . ILE D 2 37 ? 164.227 146.473 203.772 1.00 43.29 100 ILE D N 1
ATOM 19509 C CA . ILE D 2 37 ? 164.475 145.395 202.810 1.00 35.74 100 ILE D CA 1
ATOM 19510 C C . ILE D 2 37 ? 165.576 145.774 201.829 1.00 39.71 100 ILE D C 1
ATOM 19511 O O . ILE D 2 37 ? 165.886 146.948 201.667 1.00 45.88 100 ILE D O 1
ATOM 19527 N N . GLY D 2 38 ? 166.197 144.792 201.197 1.00 43.14 101 GLY D N 1
ATOM 19528 C CA . GLY D 2 38 ? 167.159 145.006 200.108 1.00 42.05 101 GLY D CA 1
ATOM 19529 C C . GLY D 2 38 ? 168.489 144.351 200.388 1.00 44.45 101 GLY D C 1
ATOM 19530 O O . GLY D 2 38 ? 168.751 143.912 201.502 1.00 48.01 101 GLY D O 1
ATOM 19534 N N . ALA D 2 39 ? 169.316 144.181 199.364 1.00 40.52 102 ALA D N 1
ATOM 19535 C CA . ALA D 2 39 ? 170.570 143.462 199.525 1.00 38.68 102 ALA D CA 1
ATOM 19536 C C . ALA D 2 39 ? 171.458 144.067 200.621 1.00 42.23 102 ALA D C 1
ATOM 19537 O O . ALA D 2 39 ? 172.111 143.302 201.329 1.00 43.52 102 ALA D O 1
ATOM 19544 N N . ARG D 2 40 ? 171.428 145.397 200.823 1.00 44.42 103 ARG D N 1
ATOM 19545 C CA . ARG D 2 40 ? 172.119 146.129 201.902 1.00 45.03 103 ARG D CA 1
ATOM 19546 C C . ARG D 2 40 ? 171.165 146.769 202.921 1.00 41.10 103 ARG D C 1
ATOM 19547 O O . ARG D 2 40 ? 171.585 147.632 203.678 1.00 44.10 103 ARG D O 1
ATOM 19568 N N . CYS D 2 41 ? 169.902 146.355 202.972 1.00 42.18 104 CYS D N 1
ATOM 19569 C CA . CYS D 2 41 ? 168.828 146.938 203.786 1.00 42.75 104 CYS D CA 1
ATOM 19570 C C . CYS D 2 41 ? 168.517 148.423 203.510 1.00 44.94 104 CYS D C 1
ATOM 19571 O O . CYS D 2 41 ? 167.984 149.119 204.360 1.00 48.23 104 CYS D O 1
ATOM 19578 N N . GLU D 2 42 ? 168.798 148.932 202.312 1.00 41.34 105 GLU D N 1
ATOM 19579 C CA . GLU D 2 42 ? 168.675 150.346 201.989 1.00 35.02 105 GLU D CA 1
ATOM 19580 C C . GLU D 2 42 ? 167.265 150.855 201.620 1.00 31.59 105 GLU D C 1
ATOM 19581 O O . GLU D 2 42 ? 167.099 152.070 201.555 1.00 36.97 105 GLU D O 1
ATOM 19593 N N . ARG D 2 43 ? 166.250 150.012 201.399 1.00 34.18 106 ARG D N 1
ATOM 19594 C CA . ARG D 2 43 ? 164.891 150.435 200.976 1.00 37.14 106 ARG D CA 1
ATOM 19595 C C . ARG D 2 43 ? 163.836 150.154 202.041 1.00 44.45 106 ARG D C 1
ATOM 19596 O O . ARG D 2 43 ? 163.963 149.191 202.795 1.00 49.59 106 ARG D O 1
ATOM 19617 N N . VAL D 2 44 ? 162.786 150.963 202.097 1.00 41.52 107 VAL D N 1
ATOM 19618 C CA . VAL D 2 44 ? 161.652 150.781 203.018 1.00 42.40 107 VAL D CA 1
ATOM 19619 C C . VAL D 2 44 ? 160.646 149.771 202.463 1.00 48.65 107 VAL D C 1
ATOM 19620 O O . VAL D 2 44 ? 160.315 149.810 201.282 1.00 51.49 107 VAL D O 1
ATOM 19633 N N . ASP D 2 45 ? 160.131 148.875 203.303 1.00 53.62 108 ASP D N 1
ATOM 19634 C CA . ASP D 2 45 ? 159.142 147.849 202.950 1.00 59.88 108 ASP D CA 1
ATOM 19635 C C . ASP D 2 45 ? 157.706 148.391 202.822 1.00 66.57 108 ASP D C 1
ATOM 19636 O O . ASP D 2 45 ? 157.116 148.856 203.801 1.00 70.43 108 ASP D O 1
ATOM 19645 N N . LEU D 2 46 ? 157.086 148.268 201.642 1.00 63.42 109 LEU D N 1
ATOM 19646 C CA . LEU D 2 46 ? 155.711 148.722 201.396 1.00 61.26 109 LEU D CA 1
ATOM 19647 C C . LEU D 2 46 ? 154.648 147.931 202.171 1.00 71.92 109 LEU D C 1
ATOM 19648 O O . LEU D 2 46 ? 153.563 148.458 202.412 1.00 73.47 109 LEU D O 1
ATOM 19664 N N . PHE D 2 47 ? 154.890 146.679 202.564 1.00 74.70 110 PHE D N 1
ATOM 19665 C CA . PHE D 2 47 ? 153.914 145.873 203.307 1.00 78.36 110 PHE D CA 1
ATOM 19666 C C . PHE D 2 47 ? 153.853 146.257 204.789 1.00 78.55 110 PHE D C 1
ATOM 19667 O O . PHE D 2 47 ? 152.781 146.185 205.393 1.00 82.59 110 PHE D O 1
ATOM 19684 N N . TYR D 2 48 ? 154.966 146.734 205.358 1.00 80.61 111 TYR D N 1
ATOM 19685 C CA . TYR D 2 48 ? 155.066 147.175 206.752 1.00 87.55 111 TYR D CA 1
ATOM 19686 C C . TYR D 2 48 ? 156.047 148.350 206.917 1.00 92.44 111 TYR D C 1
ATOM 19687 O O . TYR D 2 48 ? 157.248 148.175 207.141 1.00 84.71 111 TYR D O 1
#

Sequence (1297 aa):
QSVCAGTENKLSSLSDLEQQYRALRKYYENCEVVMGNLEITSIEHNRDLSFLRSVREVTGYVLVALNQFRYLPLENLRIIRGTKLYEDRYALAIFLNYRKDGNFGLQELGLKNLTEILNGGVYVDQNKFLCYADTIHWQDIVRNPWPSNLTLVSGSSGCGRCHKSCTGRCWGPTENHCQTLTRTVCAEQCDGRCYGPYVSDCCHRECAGGCSGPKDTDCFACMNFNDSGACVTQCPQTFVYNPTTFQLEHNFNAKYTYGAFCVKKCPHNFVVDSSSCVRACPSSKMEVEENGIKMCKPCTDICPKACDGIGTGSLMSAQTVDSSNIDKFINCTKINGNLIFLVTGIHGDPYNAIEAIDPEKLNVFRTVREITGFLNIQSWPPNMTDFSVFSNLVTIGGRVLYSGLSLLILKQQGITSLQFQSLKEISAGNIYITDNSNLCYYHTINWTTLFSTINQRIVIRDNRKAENCTAEGMVCNHLCSSDGCWGPGPDQCLSCRRFSRGRICIESCNLYDGEFREFENGSICVECDPQCEKMEDGLLTCHGPGPDNCTKCSHFKDGPNCVEKCPDGLIFKYADPDRECHPCHPNCTQGCNGPTSHDCIQSVCAGTENKLSSLSDLEQQYRALRKYYENCEVVMGNLEITSIEHNRDLSFLRSVREVTGYVLVALNQFRYLPLENLRIIRGTKLYEDRYALAIFLNYRKDGNFGLQELGLKNLTEILNGGVYVDQNKFLCYADTIHWQDIVRNPWPSNLTLVSGSSGCGRCHKSCTGRCWGPTENHCQTLTRTVCAEQCDGRCYGPYVSDCCHRECAGGCSGPKDTDCFACMNFNDSGACVTQCPQTFVYNPTTFQLEHNFNAKYTYGAFCVKKCPHNFVVDSSSCVRACPSSKMEVEENGIKMCKPCTDICPKACDGIGTGSLMSAQTVDSSNIDKFINCTKINGNLIFLVTGIHGDPYNAIEAIDPEKLNVFRTVREITGFLNIQSWPPNMTDFSVFSNLVTIGGRVLYSGLSLLILKQQGITSLQFQSLKEISAGNIYITDNSNLCYYHTINWTTLFSTINQRIVIRDNRKAENCTAEGMVCNHLCSSDGCWGPGPDQCLSCRRFSRGRICIESCNLYDGEFREFENGSICVECDPQCEKMEDGLLTCHGPGPDNCTKCSHFKDGPNCVEKCPDIFKYADPDRECHPCHPNCTQGCNGPTSHDCIYGHFSRCPKQYKHYCIKGRCRFVVAEQTPSCVCDEGYIGARCERVDLFYGHFSRCPKQYKHYCIKGRCRFVVAEQTPSCVCDEGYIGARCERVDLFY

Radius of gyration: 43.62 Å; Cα contacts (8 Å, |Δi|>4): 3264; chains: 4; bounding box: 54×124×113 Å

Foldseek 3Di:
DFEFEDDDQQADADPDLVVRVVVLCVGQAPGAEYNEEAAAYAHEQDDDPLRQCNHAEYAAAYHADHAFHAEANVARHAEYAHPDADVSAARYAHAPAHDDPDDTGYAFHNPHNHFAYNDHEHHHEARERYAAQLFAPCLLHYDVSPCVRRHHRDYYDDHRDEDPCEPIRARDRDNPRHDDRFCPQDDPPAAATFPHNYNLRHADNQAPSYFPHRAQQTHSHGPQADEPRGHDVDFAFQWDQDVVPRDIDGDDDQWAADDRYTHNDEPLCFEDDRSYTHNDDDPQWDWDADPSHTYTDGDDPDDADEAEEQCDDPNVVGPAAAPPCLVRQQQHQEYREEHEHDCCRACNDVVVRTHHDDLVSLLSQLNYAEYQAAYYYEDDDLQPQEQVSNQNHAEQNHSDADVQARYYYEQRASYAFHQRFNYQEYEGGEHEYENNARYEQVVQAPCVRHYPDPPYYYDYYNYHDNVVCVVVVQAADPQADSNTFRGRAQLTHPDGPAAAEPSGQDNDAAFADDDAHWADDPRYIDHADQQFDHHYDPDGAAHDHYCAGGPHGPAADDPRHGDNAQQPDDCGWAADPVRYIDHDDPDLSVDAHDHYPVRRD/DFEFEEDDQAADADPDQVVRVVVLCVGQAPGAEYNYEAADEAHEQPDDPVRNCNHAEYAAAYYADHAFHAEDAPQNHAEQNHPDADVRAARYAHEDAHDVVDGTGYAFYNPQRHFAYNDHEYHAYHGERHAQPVQADCLQHYPPNDPVHHYDHDDYPHDPAQDPCAPTQFGHNDPSTHHDRWPPQDDPVDPATFNHNDPQGRAANQAGGYFPGNAQQTHDGGDAAQEPRGRDNDDAAQWDQDPVVRDTHGDPRAFAADDRYTHNDADLLFEDDRSYTDQDDDQQWAWDADPSGIYIDGDDPDHAQEAEEQCDDPNVVPDAQAPVCLVRLQQHAEYREEHEHDCCRACNDVVVPGHHDPLVSLLSQQRYAEYSAAYYADDHPLPDAEQLSNQNHAEQRRPDADSQARYYAPQDQSHAFHQHQRHQAYEGGEAEHENNANYAFPPQAQVVRRYPDPPYYYDYPDYHDNVVCVVVVFAEDPQADSNGFRGHAQLRHPAGPAAAAVSHGDDDAQQQDDPFHWADDDRYTDGEDPQADRHHDPDRQAHDYDQQRGNDGPAAAEDRGGDNDDDQVYWAADPSNYIDRDDNPERPDAHDHDDVRHDD/DQWDADDPVCPVVADQFHWIARVVVRHIATDHDPQFDDRRSPDGHPVD/DQWDDDDPVCPPQADQFAWIARPVVRHIQTGHDDQFDDRRSPDGHPVD

Solvent-accessible surface area: 63801 Å² total; per-residue (Å²): 151,49,86,19,77,14,21,109,32,112,4,4,13,26,66,72,86,59,72,22,21,142,20,9,82,118,50,1,66,119,5,35,16,0,107,17,4,0,12,0,6,20,4,47,76,121,62,87,8,45,27,0,110,40,0,94,34,0,18,1,10,1,0,0,0,25,0,47,7,145,72,0,10,1,42,58,0,68,3,0,52,3,76,99,31,14,83,127,102,9,0,2,0,0,0,2,0,37,103,124,117,30,118,73,2,0,67,32,4,3,1,74,90,8,9,0,0,46,84,20,1,0,30,4,26,77,5,106,60,11,21,16,6,65,51,11,70,2,50,1,2,5,78,102,41,162,81,86,60,52,18,84,52,58,52,54,109,89,87,15,218,36,51,196,69,8,122,32,77,0,14,0,83,56,114,109,47,51,12,103,33,10,80,60,62,28,18,156,82,24,34,49,12,4,83,15,89,151,34,38,24,23,8,73,87,20,10,0,1,2,7,82,6,37,93,39,93,59,35,74,12,26,32,83,19,46,28,89,50,20,3,30,82,73,6,44,47,35,99,56,16,39,53,77,40,41,64,50,54,132,20,186,66,39,46,58,16,61,6,45,101,10,37,173,174,24,48,140,33,23,0,24,12,84,16,2,0,2,86,23,14,65,115,79,52,70,51,50,121,65,155,61,82,78,37,12,85,68,42,100,156,162,48,95,116,48,12,49,0,3,38,40,42,87,12,117,105,21,96,8,0,16,34,86,12,1,69,116,0,110,103,0,54,35,0,27,16,20,1,10,0,1,42,14,0,5,99,10,4,92,81,83,93,55,126,37,8,82,58,128,94,0,51,29,1,95,44,5,106,53,1,4,0,13,1,0,0,18,9,16,6,93,139,35,64,25,0,32,2,6,14,30,4,55,26,1,12,3,38,37,73,46,82,34,17,0,10,2,5,5,74,16,128,36,4,54,4,6,34,8,45,26,6,121,69,0,21,15,14,48,0,32,3,3,44,1,56,64,1,0,11,16,72,48,16,58,22,100,68,6,33,66,62,150,117,14,141,48,64,75,123,86,18,68,145,28,131,78,0,83,89,125,49,46,94,27,44,111,2,28,38,118,33,6,4,8,0,68,15,57,41,23,23,24,44,30,125,123,27,29,96,72,141,83,15,25,88,74,18,27,24,109,92,37,145,63,11,2,22,73,99,71,47,102,9,68,113,10,43,128,26,9,63,102,14,102,152,49,100,69,1,0,117,5,86,28,35,76,46,28,72,85,3,64,49,54,80,33,70,91,76,14,37,128,132,4,42,102,63,84,146,5,35,43,33,39,141,111,80,79,15,57,98,11,78,75,120,15,115,110,7,13,104,3,98,55,48,168,42,26,141,152,51,86,20,56,17,21,93,36,107,6,6,12,24,81,65,84,59,68,22,21,147,21,10,80,141,54,1,64,116,4,30,9,0,104,16,3,0,12,0,7,25,4,56,70,128,64,86,10,64,24,0,105,34,0,110,34,0,25,2,12,1,0,0,0,14,1,38,6,156,69,1,9,0,52,40,0,45,2,0,59,3,74,115,37,13,80,128,114,12,0,2,0,0,1,3,0,38,120,115,113,32,107,73,2,0,57,56,1,6,2,92,50,7,10,1,0,32,70,8,0,0,30,7,15,75,16,86,53,16,17,13,3,92,44,12,69,11,66,0,3,0,80,39,22,139,136,108,27,74,38,69,48,65,65,54,129,44,60,50,180,8,53,201,77,10,110,24,67,1,11,1,82,30,95,87,52,34,15,101,34,6,85,62,58,31,18,172,59,32,86,30,11,1,81,14,84,149,37,48,34,10,12,32,116,37,4,0,0,9,10,84,6,39,74,26,92,61,23,113,18,12,44,52,14,51,22,91,45,16,11,27,77,60,7,50,46,39,107,76,24,36,54,69,42,34,43,41,67,132,13,173,80,22,41,70,18,57,4,45,94,11,41,117,172,27,54,115,21,14,0,25,14,86,18,3,0,4,79,30,25,77,109,73,55,59,47,37,114,69,153,66,90,72,47,14,68,55,28,94,150,152,48,83,127,63,9,52,0,2,43,40,43,82,12,113,106,20,98,7,0,16,42,85,9,4,77,121,0,92,116,12,48,41,0,24,14,17,0,17,0,1,29,17,0,6,98,10,7,88,84,82,88,46,134,54,10,86,48,134,89,0,67,21,1,104,60,2,112,36,0,6,0,14,0,1,0,13,7,13,6,110,135,50,71,27,0,30,6,2,16,31,0,56,26,0,8,3,19,34,77,50,82,30,16,0,4,2,2,4,62,14,98,35,2,56,5,2,38,3,47,17,3,120,65,0,12,14,12,46,0,18,0,5,50,1,51,50,0,2,3,25,73,53,10,58,16,92,69,8,36,53,53,153,116,9,141,52,59,59,147,85,13,61,148,35,130,72,0,87,90,108,49,50,89,32,40,118,8,19,25,114,43,7,0,4,0,75,17,49,40,17,16,23,54,14,149,105,42,17,78,62,117,82,12,23,97,78,19,32,22,103,96,28,134,53,33,1,21,98,84,82,62,69,4,65,109,17,32,117,11,12,62,108,36,110,134,44,93,51,8,2,125,4,95,23,39,92,44,16,89,107,8,75,65,62,87,15,62,98,37,2,36,114,132,12,71,104,122,18,49,42,39,50,140,116,86,80,11,72,70,5,59,104,100,12,103,128,14,20,97,3,82,58,70,154,28,14,84,160,82,30,98,64,218,33,43,162,123,45,140,105,28,19,30,120,34,183,32,30,21,0,77,58,38,118,37,15,2,0,32,4,80,101,8,43,36,10,19,35,0,30,38,12,18,31,88,139,88,33,70,50,228,26,47,164,122,38,139,94,30,22,28,110,34,154,32,44,16,0,71,48,38,121,28,17,0,0,21,4,79,120,10,36,31,9,22,37,0,24,45,10,15,30,90,138

Organism: Homo sapiens (NCBI:txid9606)

Secondary structure (DSSP, 8-state):
--EE--B--TT-B-SSHHHHHHHHHHHHTT-SEESSBEEEES--SS---GGGGG--EESS-EEEES---SB----S--EE--SS-BTTTEEEEEE--B-SSSS-B--B---TT--EE-SSEEEEE--TT-SSGGG--HHHHBSS--TTTTEEE----S--PPPTTS-S-BSSSSSS-BPPPSSTTS-TT--S-BSSSSGGGBPPTTEEEEESSSSTTSEEEESSEEETTEEESSPPPSEEEETTTTEEEE-SS--EEETTEEESS--TTSEEETTEEESS--TTEEEEEETTEEEEEEPPSS---EEE-BTSGGGTT-SS--TTTGGGGTT-SEEESBEEE-HHHHS-BTTTTBPPPPGGGGGGGGG--EESS-EEES---TT--S-GGGTT--EE--SS-BTTEEEEEE---S-S-----S--EE-SSEEEEE--TT--GGGG--GGGTBSSTT--EEEESS--HHHHHHTT----TTB-TT-BSSSSTT-BS-BSSEEETTEEES---SSSSSS-EEEETTEEEEPPTTBPPP-TT---BSSSSSSSBS-BSSEEETTEEESSTTS---EEEE-TTSBEEEE-S--TT-B-SSSGGGB-/--EEPPB--TT-EES-HHHHHHHHHHHHTT-SEESSBEEEES--TT---GGGGG--EESS-EEEES---SB---TT--EE--SS-BTTTEEEEEE--B-SSSS-B--B---TT--EE-SSEEEEES-SS--SGGG--GGGTBSS-STTS-EEE---S----S-TTS-S-BSSSSTTSB---SSTTS-TT--S-BSSSSGGGBPPTT-SS-BSSS-TTSBS--SSEEETTEEESS---SEEEETTTTEEEE-TT--EEETTEEES---TTSEEETTEEES---TTEEEEEETTEEEEEE--SS---EEE-BTSGGGTT-SS--TTTGGGGTT-SEEESBEEE-HHHHH-BGGGTBPPP-GGGGGGGGG--EESS-EEES---TT--S-GGGTT--EE--SS-BTTEEEEEE--TT-S----SS--EE-SSEEEEE-BTT--SSSSS-GGGGBSSTT--EE---BS-HHHHHHTT----TTB-TT-BSSSSTTSBSSBSS-EETTEE-SS--SSSSSS-EEEETTEEEEPPTTB----TT----SSSSTTS-SSBSSEE-SSSEESS-----EEE-TT-BEEEPPSS-SSEESSSSGGGEE-/--EEPPPGGGTTSSSSEEEEEETTTTEEEEEEPTTEESTTS-EE-TT-/--EEPPPGGGTTT-SSEEEEEETTTTEEEEEE-TTEESTTS-EE-S--

Nearest PDB structures (foldseek):
  8u4j-assembly1_B  TM=1.002E+00  e=0.000E+00  Homo sapiens
  8u4j-assembly1_A  TM=9.790E-01  e=4.693E-95  Homo sapiens
  3u7u-assembly3_C  TM=9.401E-01  e=1.472E-91  Homo sapiens
  3u7u-assembly4_D  TM=9.221E-01  e=1.546E-91  Homo sapiens
  3u7u-assembly2_B  TM=9.326E-01  e=7.436E-91  Homo sapiens

B-factor: mean 174.33, std 169.09, range [0.05, 600.0]